Protein 5LNR (pdb70)

Organism: Arabidopsis thaliana (NCBI:txid3702)

CATH classification: 3.20.20.70

Foldseek 3Di:
DLLVVLQVVCLQCFLFEEEEDAALVRLLLLVVLPGQEYEYANDFLLVCVVVPDFFAWDDLVRQLRNVVNDDHFYEYEGEFAPVVSVVVVVVSPGAEYEHAPSGPHDDPPHGAQQVVDSHAYEYEDQAQLRLQVVVVSRHSEYEHNAAGNDLARVSLVNSLCRHLVVLVVLLPDDPVCLVVVCVVSVHDSVLSVVSNVVSHHSHAYEYEYNQAQLLSFLVRVVSPHRGYYDYCNLVPDDDNSLRSSLNSQSSNPSPPVVSNCVSRPPD/DLVVQLVVQLVQFLFEEEEDAAQVVLLLLVVLPGQEYEYANDFLLRCVPVPDAFAWDDLVRQLRNVVNDDHFYEYEGEFAPVVSVVVVVVSPGAEYEHAPSGPHDDPPHGAQQVVDPHAYEYEDQAQLRVQVVVVSRHSEYEHNAAGNDLARVSLVNSLCRHLVVLVVLQPDDPVCLVVVCVVSVHDSVQSVVSNVVSHHPHAYEYEHNQHQLLSFLVRVVSPHRGYYDYPNLVPDDDSSLRSSLNSQCSNPSVDVVSNCVSRPPD/DLLVVQLVVQLVQFLFEEEEDAALVVLVLLVVLPGQEYEYANDFLLVCVPPPDAFAWDDLVRQLRNPVNDDHFYEYEGEFAPVVSVVVVVVSPGAEYEHAPSGPHDDPPHGAQQVVGSHAYEYEDQAQLRVQVVVVSRHSEYEHNAAGNDLARVSLVNRLCRHLVVLVVLQPDDPVCLVVVCVVSVHDSVQSVVSNVVSHHPHAYEYEHNQAQLLSFLVRVVSPHRGYYDYCNLVVDPCSSLRSSLNSQSSNPSPDVVSNCVSRPPD/DLVVQQVVQLQCFLFEEEEDAAQVRLVLLVVLPGQEYEYDNDFLLRCVPVHDFFAWHDLVRQLRNVVNDDHFYEYEGEFAPVVSVVVVVVSPGAEYEHAPSGPHDDPPHGAQQVVDPHAYEYEDQAQLRLQVVVVSRHSEYEHNAAGNDLARVSLVNSLCRHLVVLQCLLPDDPVCLVVVCVVSVHDSVLSVVSNVVSHRSHAYEYEHNQAALLSFLVRVVSPHRGYYDYCNLVVDDDSSLRSSLNSQSSNPSPDVVSNCVSRVPD

B-factor: mean 30.05, std 13.44, range [12.65, 85.48]

Sequence (1066 aa):
SPFSVKVGLAQMMLRRGGVIMDVVNAEQARRIAEEAGACAVMALEERRVVPPAADDIIRRAAQQGGGGVVARMSDPQMIKKEIKQAVTTIPVMAKARIGHFVEAQILEAIGIDYIDESEVLTLADEDHHINKHNFRRIPFVVCGCRNLGEALRRIREGAAMIRTKGEAGTGNIIEAVRHVRSVNGDIRRVLRRNMDDDEVFTFAKKKLAAPYDLVMQTKKQQLGRRLLPVVQFAAGGVATPADAALMMQLGCDGVFVGSGIFKKSSGGDPARRRARRAIVQAVTHYSDPEMLVEVSCGLPPFFSVKVGLAQMLRGGVIMDVVNAEQARRIAEEAGACAVMALEERRVVPPAADDIIRRAAQQGGGGVVARMSDPQMIKEIKQAVTTIPVMAKARIGHFVEAQILEAIGIDYIDESEVLTLADEDHHINKHNFRRIPFVCGCRNLGEALRRIREGAAMIRTKGEAGTGNIIEAVRHVRSVNGDIRRVLRNMDDDEVFTFAKKLAAPYDLVMQTKQQLGRLLPVVQFAAGGVATPADAALMMQLGCDGVFVGSGIFKKSSGGDPARRRARAIVQAVTHYSDPEMLVEVSCGLSPFSVKVGLAQMMLRGGVIMDVVNAEQARRIAEEAGACAVMALEERRVVPPAADDIIRRAAQQGGGGVVARMSDPQMIKEIKQAVTTIPVMAKARIGHFVEAQILEAIGIDYIDESEVVLTLADEDHHINKHNFRIPFVCGCRNLGEALRRIREGAAMIRTKGEAGTGNIIEAVRHVVRSVNGDIRVLLRRNNMMDDDEVFTFAKKLAAPYDLVMQTKKQQLGRLPVVQFAAGGVATPADAALMMMQLGCDGVFVVGSGIFKSGDPARRARAIVQAVTHYSDPEMMLVEVSCGLPFSVKVGLAQMMLRGGVIMDVVNAEQARRIAEEAGACAVMALEERRVVPPAADDIIRRAAQQGGGGVVARMSDPQMIKEIKQAVTIPVMAKARIGHFVEAQILEAIGIDYIDESEVLTLADEDHHINKHNFRRIPFVVCGCRNLGEALRRIREGAAMIRTKGEAGTGNIIEAVRHVRSVNGDIRVLRNNMDDDEVFTFAKKLAAPYDLLVMMQTKKQLGRLPVVVQFAAGGVATPADAALMMQLGCDGVFVGSGIFKKSSGGDPARRRARRAIVQQAVTHYSSDPEMLVEEVSCGL

Nearest PDB structures (foldseek):
  7nhe-assembly1_A-3  TM=9.973E-01  e=5.844E-54  Arabidopsis thaliana
  5k2z-assembly1_D  TM=9.935E-01  e=1.281E-52  Arabidopsis thaliana
  5lnw-assembly1_C  TM=9.983E-01  e=1.839E-51  Arabidopsis thaliana
  5lnt-assembly1_A  TM=9.917E-01  e=8.875E-51  Arabidopsis thaliana
  7lb6-assembly1_N  TM=9.951E-01  e=2.639E-50  Arabidopsis thaliana

GO terms:
  GO:0005829 cytosol (C, IDA)
  GO:0005886 plasma membrane (C, IDA)
  GO:0012505 endomembrane system (C, IDA)
  GO:0010224 response to UV-B (P, IGI)
  GO:0005829 cytosol (C, HDA)
  GO:0005886 plasma membrane (C, HDA)
  GO:0042538 hyperosmotic salinity response (P, IMP)
  GO:0009651 response to salt stress (P, IMP)
  GO:0010335 response to non-ionic osmotic stress (P, IMP)
  GO:0015994 chlorophyll metabolic process (P, IMP)
  GO:0006520 amino acid metabolic process (P, IMP)
  GO:0006979 response to oxidative stress (P, IMP)
  GO:0006982 response to lipid hydroperoxide (P, IMP)
  GO:0042803 protein homodimerization activity (F, IPI)
  GO:0046982 protein heterodimerization activity (F, IPI)
  GO:0005515 protein binding (F, IPI)

Solvent-accessible surface area: 40306 Å² total; per-residue (Å²): 99,109,49,60,107,19,20,39,96,0,68,122,1,107,38,8,2,0,0,24,0,42,63,26,106,30,0,111,35,0,47,144,14,42,5,23,0,0,1,1,10,72,110,64,7,49,85,24,95,91,137,75,31,63,0,131,34,9,77,52,127,26,0,75,91,0,53,136,27,13,132,31,18,0,0,1,20,0,35,12,10,51,100,67,8,0,88,67,0,28,87,27,44,12,43,3,0,1,3,0,50,36,8,30,90,50,49,154,80,38,46,1,18,0,70,109,15,189,12,10,1,0,1,5,2,115,56,0,3,20,0,0,43,22,3,62,6,1,0,0,0,0,10,3,39,12,57,57,72,67,20,24,0,17,40,0,4,79,9,0,26,38,2,19,17,40,8,55,36,0,105,37,27,33,71,27,21,0,22,19,36,7,73,151,29,25,8,9,19,56,16,0,41,85,0,26,123,100,23,86,3,21,2,0,13,0,0,9,18,13,12,25,24,4,1,0,0,0,3,0,18,58,13,47,7,10,0,0,15,8,32,35,51,6,31,91,46,85,74,35,54,110,45,0,115,2,2,20,38,0,2,82,58,83,87,53,43,114,42,0,22,113,10,9,37,21,63,139,60,87,101,13,18,28,77,0,69,150,7,142,40,8,1,0,0,22,0,45,66,29,99,31,0,112,34,0,50,140,6,38,5,25,0,0,0,1,13,85,44,61,9,54,94,46,98,94,90,73,32,20,0,66,23,10,35,2,88,27,0,78,87,1,63,146,34,16,127,32,40,0,0,0,21,0,0,12,5,0,26,0,2,0,35,0,0,24,27,13,43,12,43,8,0,1,3,0,49,40,9,12,67,0,6,97,67,21,46,2,18,1,76,109,16,184,13,5,1,0,1,4,1,115,58,0,2,19,0,0,42,21,4,61,6,1,0,0,0,0,9,2,42,12,57,62,75,80,43,72,32,95,38,0,35,133,9,0,142,38,2,20,24,41,11,153,78,0,180,120,31,75,74,34,68,0,23,21,34,6,78,121,28,25,9,14,20,66,18,0,41,83,0,29,125,96,48,94,2,19,3,4,10,0,0,9,18,13,13,38,54,4,65,22,0,2,76,0,15,115,29,45,7,19,0,0,16,8,34,35,53,8,31,90,47,89,72,35,54,108,45,0,108,3,2,12,33,0,2,80,62,82,89,55,88,133,41,31,98,126,22,48,89,68,70,97,108,51,62,98,15,16,30,77,0,71,150,7,146,39,9,2,1,0,23,0,50,63,23,108,31,0,120,45,0,44,151,6,37,5,25,0,0,1,1,11,84,42,42,12,65,83,45,103,86,153,72,34,62,0,133,35,10,75,40,120,26,0,100,89,1,58,147,26,14,126,32,38,0,0,1,20,0,34,13,10,52,103,67,8,0,88,68,0,29,90,31,45,11,45,8,0,1,3,0,48,40,9,31,91,49,49,153,88,36,46,2,18,0,76,106,15,184,11,5,1,0,1,4,1,113,56,0,2,18,0,0,42,21,4,61,6,1,0,0,0,0,8,2,39,13,56,60,74,66,21,23,0,17,39,0,4,80,9,0,28,37,2,19,18,41,11,68,34,0,143,32,24,33,72,26,23,0,22,13,35,6,77,147,29,25,9,14,20,62,18,0,43,87,0,28,127,98,44,95,3,20,3,5,10,0,0,8,18,12,11,28,28,4,1,0,0,0,2,0,16,58,16,46,7,18,0,0,14,7,33,46,54,8,29,94,41,84,73,32,52,107,46,0,108,4,1,12,34,0,2,79,67,83,88,57,45,113,38,0,19,122,20,9,36,26,58,130,60,80,95,25,23,38,82,0,63,150,6,122,40,9,2,1,0,24,0,46,65,26,102,29,0,123,42,0,53,149,5,36,5,24,0,0,1,1,14,71,135,63,9,54,84,24,104,87,87,72,31,20,0,64,23,10,38,2,86,27,0,73,87,0,61,137,31,16,128,31,36,0,0,1,23,0,0,12,5,0,25,0,2,0,36,0,0,26,27,15,43,11,42,5,0,1,3,0,49,40,8,13,65,0,6,96,71,22,47,1,17,1,71,110,16,189,13,7,1,0,1,4,1,115,57,0,3,18,0,0,44,22,6,66,7,1,0,0,0,0,10,3,39,13,57,60,75,86,43,72,31,93,40,0,35,131,8,0,142,38,2,20,24,43,8,132,86,0,134,139,31,79,72,36,69,0,22,13,33,7,78,149,29,24,8,12,18,57,13,0,44,96,0,22,135,102,25,72,2,18,1,0,12,0,0,7,18,13,13,41,54,4,65,23,0,2,75,0,16,114,25,47,7,10,0,0,16,9,33,37,51,5,29,90,56,81,77,34,50,106,43,0,109,3,2,12,32,0,2,81,64,83,88,53,90,134,39,30,98,122,23,47,90,71,70

Structure (mmCIF, N/CA/C/O backbone):
data_5LNR
#
_entry.id   5LNR
#
_cell.length_a   178.560
_cell.length_b   178.560
_cell.length_c   116.881
_cell.angle_alpha   90.000
_cell.angle_beta   90.000
_cell.angle_gamma   120.000
#
_symmetry.space_group_name_H-M   'H 3'
#
loop_
_entity.id
_entity.type
_entity.pdbx_description
1 polymer "Pyridoxal 5'-phosphate synthase subunit PDX1.3"
2 non-polymer "PYRIDOXAL-5'-PHOSPHATE"
3 non-polymer GLYCEROL
4 water water
#
loop_
_atom_site.group_PDB
_atom_site.id
_atom_site.type_symbol
_atom_site.label_atom_id
_atom_site.label_alt_id
_atom_site.label_comp_id
_atom_site.label_asym_id
_atom_site.label_entity_id
_atom_site.label_seq_id
_atom_site.pdbx_PDB_ins_code
_atom_site.Cartn_x
_atom_site.Cartn_y
_atom_site.Cartn_z
_atom_site.occupancy
_atom_site.B_iso_or_equiv
_atom_site.auth_seq_id
_atom_site.auth_comp_id
_atom_site.auth_asym_id
_atom_site.auth_atom_id
_atom_site.pdbx_PDB_model_num
ATOM 1 N N . SER A 1 21 ? 31.479 -47.548 -27.792 1.00 44.19 22 SER A N 1
ATOM 2 C CA . SER A 1 21 ? 31.833 -46.140 -27.634 1.00 44.25 22 SER A CA 1
ATOM 3 C C . SER A 1 21 ? 31.600 -45.697 -26.196 1.00 40.06 22 SER A C 1
ATOM 4 O O . SER A 1 21 ? 30.747 -46.251 -25.505 1.00 43.05 22 SER A O 1
ATOM 7 N N . PRO A 1 22 ? 32.366 -44.703 -25.740 1.00 38.10 23 PRO A N 1
ATOM 8 C CA . PRO A 1 22 ? 32.104 -44.153 -24.400 1.00 37.70 23 PRO A CA 1
ATOM 9 C C . PRO A 1 22 ? 30.679 -43.657 -24.232 1.00 33.66 23 PRO A C 1
ATOM 10 O O . PRO A 1 22 ? 30.088 -43.842 -23.161 1.00 35.75 23 PRO A O 1
ATOM 14 N N . PHE A 1 23 ? 30.106 -43.036 -25.268 1.00 30.52 24 PHE A N 1
ATOM 15 C CA . PHE A 1 23 ? 28.728 -42.568 -25.170 1.00 27.85 24 PHE A CA 1
ATOM 16 C C . PHE A 1 23 ? 27.762 -43.727 -24.970 1.00 27.19 24 PHE A C 1
ATOM 17 O O . PHE A 1 23 ? 26.843 -43.643 -24.147 1.00 26.28 24 PHE A O 1
ATOM 25 N N . SER A 1 24 ? 27.951 -44.818 -25.715 1.00 26.70 25 SER A N 1
ATOM 26 C CA . SER A 1 24 ? 27.023 -45.939 -25.595 1.00 27.49 25 SER A CA 1
ATOM 27 C C . SER A 1 24 ? 27.069 -46.556 -24.202 1.00 28.43 25 SER A C 1
ATOM 28 O O . SER A 1 24 ? 26.050 -47.060 -23.714 1.00 28.99 25 SER A O 1
ATOM 31 N N . VAL A 1 25 ? 28.230 -46.511 -23.542 1.00 26.50 26 VAL A N 1
ATOM 32 C CA . VAL A 1 25 ? 28.328 -47.024 -22.178 1.00 27.05 26 VAL A CA 1
ATOM 33 C C . VAL A 1 25 ? 27.523 -46.157 -21.215 1.00 27.12 26 VAL A C 1
ATOM 34 O O . VAL A 1 25 ? 26.823 -46.673 -20.331 1.00 28.25 26 VAL A O 1
ATOM 38 N N . LYS A 1 26 ? 27.606 -44.830 -21.368 1.00 24.57 27 LYS A N 1
ATOM 39 C CA . LYS A 1 26 ? 26.798 -43.935 -20.540 1.00 23.36 27 LYS A CA 1
ATOM 40 C C . LYS A 1 26 ? 25.312 -44.147 -20.788 1.00 20.56 27 LYS A C 1
ATOM 41 O O . LYS A 1 26 ? 24.511 -44.161 -19.845 1.00 22.04 27 LYS A O 1
ATOM 47 N N . VAL A 1 27 ? 24.922 -44.271 -22.059 1.00 20.74 28 VAL A N 1
ATOM 48 C CA . VAL A 1 27 ? 23.520 -44.500 -22.396 1.00 22.19 28 VAL A CA 1
ATOM 49 C C . VAL A 1 27 ? 23.041 -45.814 -21.802 1.00 22.45 28 VAL A C 1
ATOM 50 O O . VAL A 1 27 ? 21.908 -45.916 -21.310 1.00 23.66 28 VAL A O 1
ATOM 54 N N . GLY A 1 28 ? 23.899 -46.839 -21.831 1.00 22.56 29 GLY A N 1
ATOM 55 C CA . GLY A 1 28 ? 23.511 -48.128 -21.278 1.00 24.76 29 GLY A CA 1
ATOM 56 C C . GLY A 1 28 ? 23.364 -48.095 -19.771 1.00 25.40 29 GLY A C 1
ATOM 57 O O . GLY A 1 28 ? 22.476 -48.741 -19.211 1.00 30.25 29 GLY A O 1
ATOM 58 N N . LEU A 1 29 ? 24.223 -47.333 -19.093 1.00 28.50 30 LEU A N 1
ATOM 59 C CA . LEU A 1 29 ? 24.153 -47.242 -17.638 1.00 31.00 30 LEU A CA 1
ATOM 60 C C . LEU A 1 29 ? 22.798 -46.714 -17.179 1.00 27.48 30 LEU A C 1
ATOM 61 O O . LEU A 1 29 ? 22.212 -47.241 -16.226 1.00 25.71 30 LEU A O 1
ATOM 66 N N . ALA A 1 30 ? 22.274 -45.687 -17.863 1.00 26.28 31 ALA A N 1
ATOM 67 C CA . ALA A 1 30 ? 21.019 -45.061 -17.459 1.00 25.55 31 ALA A CA 1
ATOM 68 C C . ALA A 1 30 ? 19.821 -45.999 -17.583 1.00 23.31 31 ALA A C 1
ATOM 69 O O . ALA A 1 30 ? 18.772 -45.723 -16.985 1.00 22.64 31 ALA A O 1
ATOM 71 N N . GLN A 1 31 ? 19.951 -47.103 -18.325 1.00 22.39 32 GLN A N 1
ATOM 72 C CA . GLN A 1 31 ? 18.836 -48.040 -18.440 1.00 20.62 32 GLN A CA 1
ATOM 73 C C . GLN A 1 31 ? 18.400 -48.576 -17.081 1.00 22.68 32 GLN A C 1
ATOM 74 O O . GLN A 1 31 ? 17.236 -48.961 -16.919 1.00 23.22 32 GLN A O 1
ATOM 80 N N A MET A 1 32 ? 19.310 -48.620 -16.102 0.38 20.14 33 MET A N 1
ATOM 81 N N B MET A 1 32 ? 19.311 -48.621 -16.100 0.62 22.81 33 MET A N 1
ATOM 82 C CA A MET A 1 32 ? 18.947 -49.126 -14.781 0.38 18.92 33 MET A CA 1
ATOM 83 C CA B MET A 1 32 ? 18.946 -49.129 -14.780 0.62 23.94 33 MET A CA 1
ATOM 84 C C A MET A 1 32 ? 17.865 -48.287 -14.115 0.38 19.40 33 MET A C 1
ATOM 85 C C B MET A 1 32 ? 17.866 -48.286 -14.113 0.62 24.12 33 MET A C 1
ATOM 86 O O A MET A 1 32 ? 17.183 -48.782 -13.209 0.38 18.74 33 MET A O 1
ATOM 87 O O B MET A 1 32 ? 17.187 -48.778 -13.203 0.62 25.47 33 MET A O 1
ATOM 96 N N . LEU A 1 33 ? 17.682 -47.038 -14.548 1.00 20.18 34 LEU A N 1
ATOM 97 C CA . LEU A 1 33 ? 16.695 -46.158 -13.936 1.00 18.69 34 LEU A CA 1
ATOM 98 C C . LEU A 1 33 ? 15.276 -46.393 -14.437 1.00 20.18 34 LEU A C 1
ATOM 99 O O . LEU A 1 33 ? 14.339 -45.833 -13.852 1.00 21.22 34 LEU A O 1
ATOM 104 N N A ARG A 1 34 ? 15.097 -47.185 -15.493 0.55 21.46 35 ARG A N 1
ATOM 105 N N B ARG A 1 34 ? 15.093 -47.201 -15.482 0.45 19.57 35 ARG A N 1
ATOM 106 C CA A ARG A 1 34 ? 13.759 -47.416 -16.024 0.55 22.23 35 ARG A CA 1
ATOM 107 C CA B ARG A 1 34 ? 13.760 -47.433 -16.027 0.45 17.95 35 ARG A CA 1
ATOM 108 C C A ARG A 1 34 ? 12.849 -47.981 -14.940 0.55 22.03 35 ARG A C 1
ATOM 109 C C B ARG A 1 34 ? 12.833 -48.020 -14.968 0.45 19.50 35 ARG A C 1
ATOM 110 O O A ARG A 1 34 ? 13.257 -48.827 -14.138 0.55 24.05 35 ARG A O 1
ATOM 111 O O B ARG A 1 34 ? 13.209 -48.927 -14.219 0.45 20.89 35 ARG A O 1
ATOM 126 N N . GLY A 1 35 ? 11.613 -47.490 -14.907 1.00 19.69 36 GLY A N 1
ATOM 127 C CA . GLY A 1 35 ? 10.669 -47.881 -13.882 1.00 18.16 36 GLY A CA 1
ATOM 128 C C . GLY A 1 35 ? 10.822 -47.159 -12.564 1.00 19.54 36 GLY A C 1
ATOM 129 O O . GLY A 1 35 ? 10.182 -47.554 -11.579 1.00 22.64 36 GLY A O 1
ATOM 130 N N . GLY A 1 36 ? 11.641 -46.106 -12.507 1.00 21.28 37 GLY A N 1
ATOM 131 C CA . GLY A 1 36 ? 12.022 -45.492 -11.255 1.00 20.85 37 GLY A CA 1
ATOM 132 C C . GLY A 1 36 ? 11.509 -44.069 -11.086 1.00 19.49 37 GLY A C 1
ATOM 133 O O . GLY A 1 36 ? 11.064 -43.409 -12.029 1.00 20.07 37 GLY A O 1
ATOM 134 N N . VAL A 1 37 ? 11.585 -43.608 -9.837 1.00 18.21 38 VAL A N 1
ATOM 135 C CA . VAL A 1 37 ? 11.273 -42.237 -9.444 1.00 20.56 38 VAL A CA 1
ATOM 136 C C . VAL A 1 37 ? 12.546 -41.609 -8.892 1.00 20.28 38 VAL A C 1
ATOM 137 O O . VAL A 1 37 ? 13.221 -42.207 -8.045 1.00 20.83 38 VAL A O 1
ATOM 141 N N . ILE A 1 38 ? 12.866 -40.404 -9.360 1.00 19.61 39 ILE A N 1
ATOM 142 C CA . ILE A 1 38 ? 14.006 -39.635 -8.876 1.00 17.44 39 ILE A CA 1
ATOM 143 C C . ILE A 1 38 ? 13.464 -38.471 -8.061 1.00 19.69 39 ILE A C 1
ATOM 144 O O . ILE A 1 38 ? 12.586 -37.740 -8.533 1.00 23.24 39 ILE A O 1
ATOM 149 N N . MET A 1 39 ? 13.981 -38.296 -6.843 1.00 20.07 40 MET A N 1
ATOM 150 C CA . MET A 1 39 ? 13.426 -37.342 -5.888 1.00 18.41 40 MET A CA 1
ATOM 151 C C . MET A 1 39 ? 14.441 -36.259 -5.544 1.00 19.60 40 MET A C 1
ATOM 152 O O . MET A 1 39 ? 15.595 -36.565 -5.226 1.00 22.47 40 MET A O 1
ATOM 157 N N . ASP A 1 40 ? 13.994 -35.000 -5.585 1.00 21.00 41 ASP A N 1
ATOM 158 C CA . ASP A 1 40 ? 14.787 -33.890 -5.069 1.00 20.23 41 ASP A CA 1
ATOM 159 C C . ASP A 1 40 ? 14.927 -34.017 -3.555 1.00 22.86 41 ASP A C 1
ATOM 160 O O . ASP A 1 40 ? 13.937 -34.237 -2.845 1.00 25.02 41 ASP A O 1
ATOM 165 N N . VAL A 1 41 ? 16.150 -33.852 -3.051 1.00 22.98 42 VAL A N 1
ATOM 166 C CA . VAL A 1 41 ? 16.413 -33.897 -1.614 1.00 23.08 42 VAL A CA 1
ATOM 167 C C . VAL A 1 41 ? 17.358 -32.760 -1.251 1.00 23.98 42 VAL A C 1
ATOM 168 O O . VAL A 1 41 ? 18.301 -32.464 -1.991 1.00 25.56 42 VAL A O 1
ATOM 172 N N . VAL A 1 42 ? 17.114 -32.128 -0.103 1.00 24.96 43 VAL A N 1
ATOM 173 C CA . VAL A 1 42 ? 17.912 -30.985 0.329 1.00 25.89 43 VAL A CA 1
ATOM 174 C C . VAL A 1 42 ? 18.866 -31.316 1.466 1.00 27.14 43 VAL A C 1
ATOM 175 O O . VAL A 1 42 ? 19.647 -30.442 1.872 1.00 27.31 43 VAL A O 1
ATOM 179 N N . ASN A 1 43 ? 18.834 -32.535 1.996 1.00 28.78 44 ASN A N 1
ATOM 180 C CA . ASN A 1 43 ? 19.760 -32.929 3.052 1.00 29.76 44 ASN A CA 1
ATOM 181 C C . ASN A 1 43 ? 19.812 -34.451 3.121 1.00 31.02 44 ASN A C 1
ATOM 182 O O . ASN A 1 43 ? 19.108 -35.152 2.386 1.00 32.61 44 ASN A O 1
ATOM 187 N N . ALA A 1 44 ? 20.649 -34.955 4.033 1.00 31.70 45 ALA A N 1
ATOM 188 C CA . ALA A 1 44 ? 20.870 -36.394 4.139 1.00 33.06 45 ALA A CA 1
ATOM 189 C C . ALA A 1 44 ? 19.633 -37.113 4.663 1.00 35.38 45 ALA A C 1
ATOM 190 O O . ALA A 1 44 ? 19.354 -38.248 4.259 1.00 36.02 45 ALA A O 1
ATOM 192 N N . GLU A 1 45 ? 18.886 -36.475 5.568 1.00 35.18 46 GLU A N 1
ATOM 193 C CA . GLU A 1 45 ? 17.672 -37.093 6.095 1.00 36.53 46 GLU A CA 1
ATOM 194 C C . GLU A 1 45 ? 16.657 -37.341 4.985 1.00 33.81 46 GLU A C 1
ATOM 195 O O . GLU A 1 45 ? 16.079 -38.432 4.888 1.00 33.40 46 GLU A O 1
ATOM 201 N N . GLN A 1 46 ? 16.428 -36.337 4.130 1.00 29.65 47 GLN A N 1
ATOM 202 C CA . GLN A 1 46 ? 15.505 -36.525 3.013 1.00 28.55 47 GLN A CA 1
ATOM 203 C C . GLN A 1 46 ? 16.021 -37.578 2.043 1.00 30.33 47 GLN A C 1
ATOM 204 O O . GLN A 1 46 ? 15.235 -38.348 1.477 1.00 29.26 47 GLN A O 1
ATOM 210 N N . ALA A 1 47 ? 17.339 -37.623 1.832 1.00 28.85 48 ALA A N 1
ATOM 211 C CA . ALA A 1 47 ? 17.905 -38.633 0.944 1.00 26.66 48 ALA A CA 1
ATOM 212 C C . ALA A 1 47 ? 17.644 -40.041 1.472 1.00 26.34 48 ALA A C 1
ATOM 213 O O . ALA A 1 47 ? 17.318 -40.949 0.699 1.00 28.71 48 ALA A O 1
ATOM 215 N N A ARG A 1 48 ? 17.784 -40.241 2.787 0.52 28.35 49 ARG A N 1
ATOM 216 N N B ARG A 1 48 ? 17.770 -40.240 2.787 0.48 28.86 49 ARG A N 1
ATOM 217 C CA A ARG A 1 48 ? 17.507 -41.552 3.368 0.52 28.41 49 ARG A CA 1
ATOM 218 C CA B ARG A 1 48 ? 17.509 -41.561 3.355 0.48 29.83 49 ARG A CA 1
ATOM 219 C C A ARG A 1 48 ? 16.038 -41.929 3.214 0.52 30.39 49 ARG A C 1
ATOM 220 C C B ARG A 1 48 ? 16.035 -41.937 3.238 0.48 30.95 49 ARG A C 1
ATOM 221 O O A ARG A 1 48 ? 15.715 -43.084 2.915 0.52 29.89 49 ARG A O 1
ATOM 222 O O B ARG A 1 48 ? 15.706 -43.102 2.986 0.48 30.21 49 ARG A O 1
ATOM 237 N N . ILE A 1 49 ? 15.135 -40.967 3.417 1.00 29.54 50 ILE A N 1
ATOM 238 C CA . ILE A 1 49 ? 13.709 -41.238 3.252 1.00 27.58 50 ILE A CA 1
ATOM 239 C C . ILE A 1 49 ? 13.410 -41.644 1.815 1.00 26.70 50 ILE A C 1
ATOM 240 O O . ILE A 1 49 ? 12.642 -42.585 1.563 1.00 27.59 50 ILE A O 1
ATOM 245 N N . ALA A 1 50 ? 14.027 -40.951 0.854 1.00 27.69 51 ALA A N 1
ATOM 246 C CA . ALA A 1 50 ? 13.825 -41.269 -0.557 1.00 23.90 51 ALA A CA 1
ATOM 247 C C . ALA A 1 50 ? 14.283 -42.689 -0.865 1.00 25.86 51 ALA A C 1
ATOM 248 O O . ALA A 1 50 ? 13.561 -43.459 -1.508 1.00 27.15 51 ALA A O 1
ATOM 250 N N . GLU A 1 51 ? 15.481 -43.056 -0.402 1.00 27.19 52 GLU A N 1
ATOM 251 C CA . GLU A 1 51 ? 15.982 -44.405 -0.649 1.00 26.12 52 GLU A CA 1
ATOM 252 C C . GLU A 1 51 ? 15.098 -45.453 0.016 1.00 27.57 52 GLU A C 1
ATOM 253 O O . GLU A 1 51 ? 14.769 -46.477 -0.597 1.00 28.31 52 GLU A O 1
ATOM 259 N N . GLU A 1 52 ? 14.699 -45.213 1.268 1.00 27.53 53 GLU A N 1
ATOM 260 C CA . GLU A 1 52 ? 13.871 -46.180 1.983 1.00 30.25 53 GLU A CA 1
ATOM 261 C C . GLU A 1 52 ? 12.502 -46.333 1.334 1.00 28.93 53 GLU A C 1
ATOM 262 O O . GLU A 1 52 ? 11.885 -47.404 1.428 1.00 28.82 53 GLU A O 1
ATOM 268 N N . ALA A 1 53 ? 12.011 -45.280 0.675 1.00 26.37 54 ALA A N 1
ATOM 269 C CA . ALA A 1 53 ? 10.736 -45.328 -0.026 1.00 28.50 54 ALA A CA 1
ATOM 270 C C . ALA A 1 53 ? 10.826 -46.019 -1.379 1.00 27.99 54 ALA A C 1
ATOM 271 O O . ALA A 1 53 ? 9.786 -46.247 -2.007 1.00 27.54 54 ALA A O 1
ATOM 273 N N . GLY A 1 54 ? 12.029 -46.341 -1.847 1.00 25.28 55 GLY A N 1
ATOM 274 C CA . GLY A 1 54 ? 12.202 -47.026 -3.109 1.00 23.89 55 GLY A CA 1
ATOM 275 C C . GLY A 1 54 ? 12.577 -46.159 -4.295 1.00 24.20 55 GLY A C 1
ATOM 276 O O . GLY A 1 54 ? 12.474 -46.632 -5.433 1.00 23.39 55 GLY A O 1
ATOM 277 N N . ALA A 1 55 ? 12.999 -44.913 -4.072 1.00 21.94 56 ALA A N 1
ATOM 278 C CA . ALA A 1 55 ? 13.478 -44.088 -5.17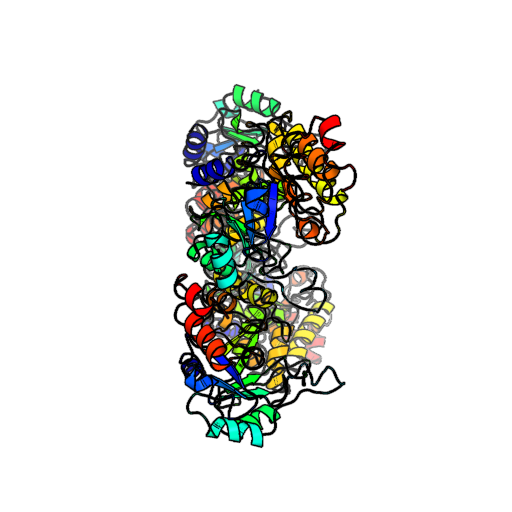4 1.00 22.63 56 ALA A CA 1
ATOM 279 C C . ALA A 1 55 ? 14.639 -44.778 -5.882 1.00 22.34 56 ALA A C 1
ATOM 280 O O . ALA A 1 55 ? 15.419 -45.513 -5.271 1.00 23.65 56 ALA A O 1
ATOM 282 N N . CYS A 1 56 ? 14.747 -44.544 -7.192 1.00 21.10 57 CYS A N 1
ATOM 283 C CA . CYS A 1 56 ? 15.857 -45.105 -7.956 1.00 19.57 57 CYS A CA 1
ATOM 284 C C . CYS A 1 56 ? 17.100 -44.228 -7.926 1.00 21.01 57 CYS A C 1
ATOM 285 O O . CYS A 1 56 ? 18.193 -44.717 -8.238 1.00 23.88 57 CYS A O 1
ATOM 288 N N . ALA A 1 57 ? 16.958 -42.963 -7.541 1.00 20.04 58 ALA A N 1
ATOM 289 C CA . ALA A 1 57 ? 18.066 -42.020 -7.440 1.00 18.14 58 ALA A CA 1
ATOM 290 C C . ALA A 1 57 ? 17.542 -40.790 -6.714 1.00 21.01 58 ALA A C 1
ATOM 291 O O . ALA A 1 57 ? 16.330 -40.603 -6.572 1.00 22.34 58 ALA A O 1
ATOM 293 N N . VAL A 1 58 ? 18.468 -39.944 -6.258 1.00 20.82 59 VAL A N 1
ATOM 294 C CA . VAL A 1 58 ? 18.101 -38.671 -5.650 1.00 18.58 59 VAL A CA 1
ATOM 295 C C . VAL A 1 58 ? 18.799 -37.541 -6.393 1.00 22.00 59 VAL A C 1
ATOM 296 O O . VAL A 1 58 ? 19.847 -37.730 -7.023 1.00 20.57 59 VAL A O 1
ATOM 300 N N . MET A 1 59 ? 18.197 -36.357 -6.311 1.00 19.80 60 MET A N 1
ATOM 301 C CA . MET A 1 59 ? 18.713 -35.134 -6.915 1.00 18.03 60 MET A CA 1
ATOM 302 C C . MET A 1 59 ? 19.056 -34.192 -5.767 1.00 19.64 60 MET A C 1
ATOM 303 O O . MET A 1 59 ? 18.158 -33.682 -5.087 1.00 23.87 60 MET A O 1
ATOM 308 N N . ALA A 1 60 ? 20.352 -33.978 -5.540 1.00 23.42 61 ALA A N 1
ATOM 309 C CA . ALA A 1 60 ? 20.805 -33.130 -4.446 1.00 21.13 61 ALA A CA 1
ATOM 310 C C . ALA A 1 60 ? 20.701 -31.669 -4.864 1.00 23.33 61 ALA A C 1
ATOM 311 O O . ALA A 1 60 ? 21.210 -31.285 -5.921 1.00 25.74 61 ALA A O 1
ATOM 313 N N . LEU A 1 61 ? 20.035 -30.858 -4.042 1.00 23.73 62 LEU A N 1
ATOM 314 C CA . LEU A 1 61 ? 19.965 -29.425 -4.313 1.00 27.46 62 LEU A CA 1
ATOM 315 C C . LEU A 1 61 ? 19.713 -28.668 -3.014 1.00 28.80 62 LEU A C 1
ATOM 316 O O . LEU A 1 61 ? 18.958 -29.124 -2.153 1.00 33.11 62 LEU A O 1
ATOM 321 N N A GLU A 1 62 ? 20.432 -27.559 -2.838 0.50 28.43 63 GLU A N 1
ATOM 322 N N B GLU A 1 62 ? 20.265 -27.456 -2.944 0.50 29.37 63 GLU A N 1
ATOM 323 C CA A GLU A 1 62 ? 20.557 -26.974 -1.505 0.50 31.29 63 GLU A CA 1
ATOM 324 C CA B GLU A 1 62 ? 19.965 -26.551 -1.839 0.50 35.15 63 GLU A CA 1
ATOM 325 C C A GLU A 1 62 ? 19.355 -26.115 -1.137 0.50 34.67 63 GLU A C 1
ATOM 326 C C B GLU A 1 62 ? 18.608 -25.876 -2.021 0.50 39.69 63 GLU A C 1
ATOM 327 O O A GLU A 1 62 ? 18.870 -26.176 -0.002 0.50 38.51 63 GLU A O 1
ATOM 328 O O B GLU A 1 62 ? 17.730 -25.982 -1.158 0.50 47.92 63 GLU A O 1
ATOM 339 N N A ARG A 1 63 ? 18.880 -25.300 -2.070 0.50 34.99 64 ARG A N 1
ATOM 340 N N B ARG A 1 63 ? 18.423 -25.165 -3.132 0.50 38.75 64 ARG A N 1
ATOM 341 C CA A ARG A 1 63 ? 17.690 -24.493 -1.883 0.50 43.35 64 ARG A CA 1
ATOM 342 C CA B ARG A 1 63 ? 17.217 -24.379 -3.365 0.50 42.70 64 ARG A CA 1
ATOM 343 C C A ARG A 1 63 ? 16.811 -24.650 -3.113 0.50 47.60 64 ARG A C 1
ATOM 344 C C B ARG A 1 63 ? 16.301 -25.073 -4.365 0.50 41.59 64 ARG A C 1
ATOM 345 O O A ARG A 1 63 ? 17.271 -25.069 -4.178 0.50 50.12 64 ARG A O 1
ATOM 346 O O B ARG A 1 63 ? 16.754 -25.565 -5.401 0.50 39.96 64 ARG A O 1
ATOM 361 N N A VAL A 1 64 ? 15.535 -24.316 -2.955 0.50 48.04 65 VAL A N 1
ATOM 362 N N B VAL A 1 64 ? 15.007 -25.083 -4.058 0.50 39.54 65 VAL A N 1
ATOM 363 C CA A VAL A 1 64 ? 14.607 -24.314 -4.082 0.50 46.97 65 VAL A CA 1
ATOM 364 C CA B VAL A 1 64 ? 14.020 -25.820 -4.846 0.50 39.98 65 VAL A CA 1
ATOM 365 C C A VAL A 1 64 ? 14.979 -23.151 -4.996 0.50 41.89 65 VAL A C 1
ATOM 366 C C B VAL A 1 64 ? 13.318 -24.873 -5.816 0.50 39.80 65 VAL A C 1
ATOM 367 O O A VAL A 1 64 ? 14.959 -21.992 -4.558 0.50 43.33 65 VAL A O 1
ATOM 368 O O B VAL A 1 64 ? 13.265 -23.660 -5.562 0.50 39.41 65 VAL A O 1
ATOM 375 N N A PRO A 1 65 ? 15.343 -23.408 -6.255 0.50 37.94 66 PRO A N 1
ATOM 376 N N B PRO A 1 65 ? 12.778 -25.373 -6.938 0.50 38.20 66 PRO A N 1
ATOM 377 C CA A PRO A 1 65 ? 15.751 -22.305 -7.140 0.50 39.01 66 PRO A CA 1
ATOM 378 C CA B PRO A 1 65 ? 12.169 -24.462 -7.928 0.50 35.88 66 PRO A CA 1
ATOM 379 C C A PRO A 1 65 ? 14.665 -21.272 -7.387 0.50 44.89 66 PRO A C 1
ATOM 380 C C B PRO A 1 65 ? 11.040 -23.610 -7.377 0.50 38.02 66 PRO A C 1
ATOM 381 O O A PRO A 1 65 ? 14.991 -20.126 -7.719 0.50 47.12 66 PRO A O 1
ATOM 382 O O B PRO A 1 65 ? 10.891 -22.454 -7.791 0.50 35.77 66 PRO A O 1
ATOM 389 N N A ALA A 1 66 ? 13.389 -21.635 -7.238 0.50 46.98 67 ALA A N 1
ATOM 390 N N B ALA A 1 66 ? 10.225 -24.154 -6.468 0.50 38.65 67 ALA A N 1
ATOM 391 C CA A ALA A 1 66 ? 12.325 -20.648 -7.391 0.50 53.15 67 ALA A CA 1
ATOM 392 C CA B ALA A 1 66 ? 9.151 -23.362 -5.878 0.50 40.59 67 ALA A CA 1
ATOM 393 C C A ALA A 1 66 ? 12.339 -19.641 -6.247 0.50 58.87 67 ALA A C 1
ATOM 394 C C B ALA A 1 66 ? 9.693 -22.139 -5.150 0.50 44.59 67 ALA A C 1
ATOM 395 O O A ALA A 1 66 ? 12.159 -18.438 -6.470 0.50 61.01 67 ALA A O 1
ATOM 396 O O B ALA A 1 66 ? 9.051 -21.083 -5.148 0.50 44.72 67 ALA A O 1
ATOM 399 N N A ASP A 1 67 ? 12.551 -20.113 -5.016 0.50 59.81 68 ASP A N 1
ATOM 400 N N B ASP A 1 67 ? 10.873 -22.256 -4.536 0.50 48.70 68 ASP A N 1
ATOM 401 C CA A ASP A 1 67 ? 12.633 -19.200 -3.880 0.50 61.11 68 ASP A CA 1
ATOM 402 C CA B ASP A 1 67 ? 11.496 -21.118 -3.871 0.50 53.99 68 ASP A CA 1
ATOM 403 C C A ASP A 1 67 ? 13.881 -18.330 -3.948 0.50 59.64 68 ASP A C 1
ATOM 404 C C B ASP A 1 67 ? 12.283 -20.233 -4.828 0.50 54.07 68 ASP A C 1
ATOM 405 O O A ASP A 1 67 ? 13.863 -17.186 -3.479 0.50 58.44 68 ASP A O 1
ATOM 406 O O B ASP A 1 67 ? 12.472 -19.047 -4.538 0.50 55.11 68 ASP A O 1
ATOM 415 N N A ILE A 1 68 ? 14.969 -18.848 -4.520 0.50 58.69 69 ILE A N 1
ATOM 416 N N B ILE A 1 68 ? 12.748 -20.777 -5.955 0.50 54.08 69 ILE A N 1
ATOM 417 C CA A ILE A 1 68 ? 16.145 -18.016 -4.758 0.50 56.19 69 ILE A CA 1
ATOM 418 C CA B ILE A 1 68 ? 13.470 -19.965 -6.931 0.50 52.90 69 ILE A CA 1
ATOM 419 C C A ILE A 1 68 ? 15.821 -16.922 -5.768 0.50 57.41 69 ILE A C 1
ATOM 420 C C B ILE A 1 68 ? 12.530 -18.970 -7.601 0.50 51.19 69 ILE A C 1
ATOM 421 O O A ILE A 1 68 ? 16.163 -15.750 -5.571 0.50 59.05 69 ILE A O 1
ATOM 422 O O B ILE A 1 68 ? 12.868 -17.791 -7.769 0.50 51.01 69 ILE A O 1
ATOM 431 N N A ARG A 1 69 ? 15.149 -17.290 -6.863 0.50 57.82 70 ARG A N 1
ATOM 432 N N B ARG A 1 69 ? 11.336 -19.425 -7.992 0.50 50.07 70 ARG A N 1
ATOM 433 C CA A ARG A 1 69 ? 14.763 -16.298 -7.862 0.50 60.50 70 ARG A CA 1
ATOM 434 C CA B ARG A 1 69 ? 10.366 -18.525 -8.608 0.50 51.12 70 ARG A CA 1
ATOM 435 C C A ARG A 1 69 ? 13.720 -15.335 -7.313 0.50 65.13 70 ARG A C 1
ATOM 436 C C B ARG A 1 69 ? 9.913 -17.450 -7.629 0.50 51.60 70 ARG A C 1
ATOM 437 O O A ARG A 1 69 ? 13.773 -14.131 -7.592 0.50 67.65 70 ARG A O 1
ATOM 438 O O B ARG A 1 69 ? 9.728 -16.288 -8.010 0.50 51.37 70 ARG A O 1
ATOM 453 N N A ALA A 1 70 ? 12.760 -15.844 -6.535 0.50 65.67 71 ALA A N 1
ATOM 454 N N B ALA A 1 70 ? 9.738 -17.818 -6.359 0.50 52.83 71 ALA A N 1
ATOM 455 C CA A ALA A 1 70 ? 11.770 -14.968 -5.916 0.50 66.77 71 ALA A CA 1
ATOM 456 C CA B ALA A 1 70 ? 9.220 -16.882 -5.367 0.50 55.67 71 ALA A CA 1
ATOM 457 C C A ALA A 1 70 ? 12.424 -13.968 -4.971 0.50 67.96 71 ALA A C 1
ATOM 458 C C B ALA A 1 70 ? 10.279 -15.867 -4.946 0.50 60.68 71 ALA A C 1
ATOM 459 O O A ALA A 1 70 ? 11.899 -12.866 -4.773 0.50 68.26 71 ALA A O 1
ATOM 460 O O B ALA A 1 70 ? 10.090 -14.656 -5.099 0.50 64.34 71 ALA A O 1
ATOM 463 N N A GLN A 1 71 ? 13.562 -14.331 -4.382 0.50 66.81 72 GLN A N 1
ATOM 464 N N B GLN A 1 71 ? 11.403 -16.349 -4.411 0.50 61.36 72 GLN A N 1
ATOM 465 C CA A GLN A 1 71 ? 14.364 -13.412 -3.584 0.50 63.76 72 GLN A CA 1
ATOM 466 C CA B GLN A 1 71 ? 12.411 -15.444 -3.864 0.50 62.36 72 GLN A CA 1
ATOM 467 C C A GLN A 1 71 ? 15.265 -12.525 -4.434 0.50 62.15 72 GLN A C 1
ATOM 468 C C B GLN A 1 71 ? 13.175 -14.720 -4.967 0.50 62.30 72 GLN A C 1
ATOM 469 O O A GLN A 1 71 ? 16.174 -11.889 -3.888 0.50 61.98 72 GLN A O 1
ATOM 470 O O B GLN A 1 71 ? 13.525 -13.543 -4.817 0.50 63.95 72 GLN A O 1
ATOM 481 N N A GLY A 1 72 ? 15.040 -12.471 -5.746 0.50 58.78 73 GLY A N 1
ATOM 482 N N B GLY A 1 72 ? 13.447 -15.402 -6.074 0.50 58.39 73 GLY A N 1
ATOM 483 C CA A GLY A 1 72 ? 15.872 -11.681 -6.633 0.50 55.44 73 GLY A CA 1
ATOM 484 C CA B GLY A 1 72 ? 14.270 -14.819 -7.111 0.50 54.46 73 GLY A CA 1
ATOM 485 C C A GLY A 1 72 ? 17.317 -12.136 -6.647 0.50 53.60 73 GLY A C 1
ATOM 486 C C B GLY A 1 72 ? 15.749 -14.974 -6.800 0.50 49.43 73 GLY A C 1
ATOM 487 O O A GLY A 1 72 ? 18.234 -11.316 -6.545 0.50 54.92 73 GLY A O 1
ATOM 488 O O B GLY A 1 72 ? 16.163 -15.791 -5.971 0.50 51.73 73 GLY A O 1
ATOM 489 N N A GLY A 1 73 ? 17.534 -13.447 -6.775 0.50 47.41 74 GLY A N 1
ATOM 490 N N B GLY A 1 73 ? 16.555 -14.165 -7.481 0.50 40.88 74 GLY A N 1
ATOM 491 C CA A GLY A 1 73 ? 18.862 -14.017 -6.706 0.50 42.67 74 GLY A CA 1
ATOM 492 C CA B GLY A 1 73 ? 17.992 -14.217 -7.321 0.50 37.97 74 GLY A CA 1
ATOM 493 C C A GLY A 1 73 ? 19.185 -14.855 -7.931 0.50 38.26 74 GLY A C 1
ATOM 494 C C B GLY A 1 73 ? 18.630 -15.323 -8.143 0.50 35.01 74 GLY A C 1
ATOM 495 O O A GLY A 1 73 ? 18.374 -14.997 -8.847 0.50 40.90 74 GLY A O 1
ATOM 496 O O B GLY A 1 73 ? 17.968 -16.176 -8.736 0.50 37.54 74 GLY A O 1
ATOM 497 N N A VAL A 1 74 ? 20.398 -15.402 -7.920 0.50 33.96 75 VAL A N 1
ATOM 498 N N B VAL A 1 74 ? 19.957 -15.301 -8.169 0.50 32.45 75 VAL A N 1
ATOM 499 C CA A VAL A 1 74 ? 20.896 -16.272 -8.979 0.50 26.95 75 VAL A CA 1
ATOM 500 C CA B VAL A 1 74 ? 20.727 -16.247 -8.970 0.50 27.63 75 VAL A CA 1
ATOM 501 C C A VAL A 1 74 ? 21.047 -17.673 -8.403 0.50 24.96 75 VAL A C 1
ATOM 502 C C B VAL A 1 74 ? 20.725 -17.609 -8.285 0.50 23.79 75 VAL A C 1
ATOM 503 O O A VAL A 1 74 ? 21.713 -17.859 -7.377 0.50 27.27 75 VAL A O 1
ATOM 504 O O B VAL A 1 74 ? 20.988 -17.714 -7.081 0.50 26.27 75 VAL A O 1
ATOM 511 N N . ALA A 1 75 ? 20.425 -18.655 -9.054 1.00 22.64 76 ALA A N 1
ATOM 512 C CA . ALA A 1 75 ? 20.428 -20.036 -8.576 1.00 22.95 76 ALA A CA 1
ATOM 513 C C . ALA A 1 75 ? 21.541 -20.795 -9.290 1.00 21.32 76 ALA A C 1
ATOM 514 O O . ALA A 1 75 ? 21.541 -20.881 -10.523 1.00 22.31 76 ALA A O 1
ATOM 516 N N . ARG A 1 76 ? 22.486 -21.336 -8.521 1.00 21.82 77 ARG A N 1
ATOM 517 C CA . ARG A 1 76 ? 23.717 -21.914 -9.057 1.00 20.11 77 ARG A CA 1
ATOM 518 C C . ARG A 1 76 ? 23.862 -23.371 -8.612 1.00 21.88 77 ARG A C 1
ATOM 519 O O . ARG A 1 76 ? 22.996 -23.938 -7.936 1.00 23.80 77 ARG A O 1
ATOM 527 N N . MET A 1 77 ? 24.979 -23.974 -9.023 1.00 21.92 78 MET A N 1
ATOM 528 C CA . MET A 1 77 ? 25.428 -25.241 -8.456 1.00 20.14 78 MET A CA 1
ATOM 529 C C . MET A 1 77 ? 25.399 -25.166 -6.935 1.00 23.10 78 MET A C 1
ATOM 530 O O . MET A 1 77 ? 25.734 -24.136 -6.342 1.00 25.21 78 MET A O 1
ATOM 535 N N . SER A 1 78 ? 24.971 -26.257 -6.301 1.00 21.78 79 SER A N 1
ATOM 536 C CA . SER A 1 78 ? 24.954 -26.309 -4.849 1.00 20.17 79 SER A CA 1
ATOM 537 C C . SER A 1 78 ? 26.374 -26.472 -4.302 1.00 23.56 79 SER A C 1
ATOM 538 O O . SER A 1 78 ? 27.304 -26.872 -5.013 1.00 24.45 79 SER A O 1
ATOM 541 N N . ASP A 1 79 ? 26.530 -26.140 -3.020 1.00 26.33 80 ASP A N 1
ATOM 542 C CA . ASP A 1 79 ? 27.814 -26.284 -2.337 1.00 28.36 80 ASP A CA 1
ATOM 543 C C . ASP A 1 79 ? 28.260 -27.743 -2.381 1.00 29.09 80 ASP A C 1
ATOM 544 O O . ASP A 1 79 ? 27.494 -28.632 -1.981 1.00 26.65 80 ASP A O 1
ATOM 549 N N . PRO A 1 80 ? 29.474 -28.033 -2.857 1.00 27.88 81 PRO A N 1
ATOM 550 C CA . PRO A 1 80 ? 29.950 -29.429 -2.867 1.00 28.92 81 PRO A CA 1
ATOM 551 C C . PRO A 1 80 ? 29.825 -30.131 -1.526 1.00 29.73 81 PRO A C 1
ATOM 552 O O . PRO A 1 80 ? 29.644 -31.356 -1.487 1.00 33.36 81 PRO A O 1
ATOM 556 N N . GLN A 1 81 ? 29.914 -29.391 -0.420 1.00 28.54 82 GLN A N 1
ATOM 557 C CA . GLN A 1 81 ? 29.821 -30.014 0.895 1.00 30.06 82 GLN A CA 1
ATOM 558 C C . GLN A 1 81 ? 28.465 -30.673 1.098 1.00 31.41 82 GLN A C 1
ATOM 559 O O . GLN A 1 81 ? 28.382 -31.817 1.561 1.00 33.57 82 GLN A O 1
ATOM 565 N N . MET A 1 82 ? 27.382 -29.968 0.755 1.00 27.92 83 MET A N 1
ATOM 566 C CA . MET A 1 82 ? 26.064 -30.561 0.959 1.00 27.66 83 MET A CA 1
ATOM 567 C C . MET A 1 82 ? 25.824 -31.719 0.003 1.00 27.81 83 MET A C 1
ATOM 568 O O . MET A 1 82 ? 25.140 -32.687 0.363 1.00 28.91 83 MET A O 1
ATOM 573 N N . ILE A 1 83 ? 26.398 -31.647 -1.201 1.00 24.86 84 ILE A N 1
ATOM 574 C CA . ILE A 1 83 ? 26.249 -32.728 -2.170 1.00 23.96 84 ILE A CA 1
ATOM 575 C C . ILE A 1 83 ? 26.962 -33.980 -1.680 1.00 25.05 84 ILE A C 1
ATOM 576 O O . ILE A 1 83 ? 26.435 -35.095 -1.794 1.00 27.70 84 ILE A O 1
ATOM 581 N N A LYS A 1 84 ? 28.164 -33.819 -1.123 0.47 29.34 85 LYS A N 1
ATOM 582 N N B LYS A 1 84 ? 28.175 -33.819 -1.143 0.53 29.15 85 LYS A N 1
ATOM 583 C CA A LYS A 1 84 ? 28.913 -34.970 -0.627 0.47 31.16 85 LYS A CA 1
ATOM 584 C CA B LYS A 1 84 ? 28.919 -34.962 -0.619 0.53 30.23 85 LYS A CA 1
ATOM 585 C C A LYS A 1 84 ? 28.202 -35.627 0.548 0.47 32.18 85 LYS A C 1
ATOM 586 C C B LYS A 1 84 ? 28.174 -35.626 0.528 0.53 31.84 85 LYS A C 1
ATOM 587 O O A LYS A 1 84 ? 28.222 -36.856 0.684 0.47 33.76 85 LYS A O 1
ATOM 588 O O B LYS A 1 84 ? 28.142 -36.858 0.626 0.53 34.31 85 LYS A O 1
ATOM 599 N N . GLU A 1 85 ? 27.574 -34.824 1.412 1.00 31.53 86 GLU A N 1
ATOM 600 C CA . GLU A 1 85 ? 26.832 -35.386 2.538 1.00 31.03 86 GLU A CA 1
ATOM 601 C C . GLU A 1 85 ? 25.676 -36.255 2.063 1.00 31.22 86 GLU A C 1
ATOM 602 O O . GLU A 1 85 ? 25.370 -37.283 2.678 1.00 33.84 86 GLU A O 1
ATOM 608 N N . ILE A 1 86 ? 25.024 -35.864 0.964 1.00 27.07 87 ILE A N 1
ATOM 609 C CA . ILE A 1 86 ? 23.943 -36.682 0.422 1.00 25.87 87 ILE A CA 1
ATOM 610 C C . ILE A 1 86 ? 24.499 -37.948 -0.219 1.00 27.83 87 ILE A C 1
ATOM 611 O O . ILE A 1 86 ? 23.967 -39.051 -0.021 1.00 26.52 87 ILE A O 1
ATOM 616 N N . LYS A 1 87 ? 25.598 -37.816 -0.969 1.00 27.51 88 LYS A N 1
ATOM 617 C CA . LYS A 1 87 ? 26.207 -38.974 -1.616 1.00 28.65 88 LYS A CA 1
ATOM 618 C C . LYS A 1 87 ? 26.646 -40.014 -0.591 1.00 32.42 88 LYS A C 1
ATOM 619 O O . LYS A 1 87 ? 26.470 -41.221 -0.803 1.00 34.52 88 LYS A O 1
ATOM 625 N N . GLN A 1 88 ? 27.194 -39.567 0.540 1.00 32.93 89 GLN A N 1
ATOM 626 C CA . GLN A 1 88 ? 27.631 -40.495 1.575 1.00 34.51 89 GLN A CA 1
ATOM 627 C C . GLN A 1 88 ? 26.471 -41.125 2.339 1.00 36.15 89 GLN A C 1
ATOM 628 O O . GLN A 1 88 ? 26.681 -42.124 3.034 1.00 39.03 89 GLN A O 1
ATOM 634 N N . ALA A 1 89 ? 25.257 -40.593 2.208 1.00 34.43 90 ALA A N 1
ATOM 635 C CA . ALA A 1 89 ? 24.126 -41.075 2.988 1.00 33.90 90 ALA A CA 1
ATOM 636 C C . ALA A 1 89 ? 23.329 -42.179 2.302 1.00 32.88 90 ALA A C 1
ATOM 637 O O . ALA A 1 89 ? 22.521 -42.838 2.966 1.00 34.50 90 ALA A O 1
ATOM 639 N N . VAL A 1 90 ? 23.524 -42.402 1.001 1.00 30.93 91 VAL A N 1
ATOM 640 C CA . VAL A 1 90 ? 22.696 -43.333 0.245 1.00 30.23 91 VAL A CA 1
ATOM 641 C C . VAL A 1 90 ? 23.569 -44.203 -0.648 1.00 28.92 91 VAL A C 1
ATOM 642 O O . VAL A 1 90 ? 24.721 -43.877 -0.947 1.00 31.49 91 VAL A O 1
ATOM 646 N N A THR A 1 91 ? 22.999 -45.330 -1.080 0.49 28.91 92 THR A N 1
ATOM 647 N N B THR A 1 91 ? 23.000 -45.332 -1.064 0.51 29.13 92 THR A N 1
ATOM 648 C CA A THR A 1 91 ? 23.659 -46.224 -2.023 0.49 29.34 92 THR A CA 1
ATOM 649 C CA B THR A 1 91 ? 23.641 -46.227 -2.017 0.51 29.97 92 THR A CA 1
ATOM 650 C C A THR A 1 91 ? 23.106 -46.119 -3.439 0.49 30.40 92 THR A C 1
ATOM 651 C C B THR A 1 91 ? 23.167 -45.998 -3.444 0.51 31.50 92 THR A C 1
ATOM 652 O O A THR A 1 91 ? 23.737 -46.629 -4.371 0.49 33.63 92 THR A O 1
ATOM 653 O O B THR A 1 91 ? 23.917 -46.272 -4.388 0.51 35.71 92 THR A O 1
ATOM 660 N N . ILE A 1 92 ? 21.953 -45.484 -3.622 1.00 26.08 93 ILE A N 1
ATOM 661 C CA . ILE A 1 92 ? 21.392 -45.254 -4.951 1.00 24.03 93 ILE A CA 1
ATOM 662 C C . ILE A 1 92 ? 22.137 -44.096 -5.611 1.00 23.92 93 ILE A C 1
ATOM 663 O O . ILE A 1 92 ? 22.807 -43.318 -4.912 1.00 25.30 93 ILE A O 1
ATOM 668 N N . PRO A 1 93 ? 22.067 -43.947 -6.937 1.00 23.50 94 PRO A N 1
ATOM 669 C CA . PRO A 1 93 ? 22.806 -42.862 -7.601 1.00 20.87 94 PRO A CA 1
ATOM 670 C C . PRO A 1 93 ? 22.356 -41.479 -7.144 1.00 22.16 94 PRO A C 1
ATOM 671 O O . PRO A 1 93 ? 21.202 -41.262 -6.765 1.00 22.41 94 PRO A O 1
ATOM 675 N N . VAL A 1 94 ? 23.291 -40.532 -7.199 1.00 20.10 95 VAL A N 1
ATOM 676 C CA . VAL A 1 94 ? 23.041 -39.147 -6.819 1.00 21.37 95 VAL A CA 1
ATOM 677 C C . VAL A 1 94 ? 23.290 -38.259 -8.028 1.00 20.03 95 VAL A C 1
ATOM 678 O O . VAL A 1 94 ? 24.345 -38.349 -8.663 1.00 21.46 95 VAL A O 1
ATOM 682 N N . MET A 1 95 ? 22.325 -37.397 -8.335 1.00 19.34 96 MET A N 1
ATOM 683 C CA . MET A 1 95 ? 22.457 -36.387 -9.374 1.00 19.65 96 MET A CA 1
ATOM 684 C C . MET A 1 95 ? 22.543 -35.015 -8.723 1.00 19.20 96 MET A C 1
ATOM 685 O O . MET A 1 95 ? 22.102 -34.822 -7.586 1.00 20.01 96 MET A O 1
ATOM 690 N N . ALA A 1 96 ? 23.123 -34.058 -9.455 1.00 18.79 97 ALA A N 1
ATOM 691 C CA . ALA A 1 96 ? 23.119 -32.663 -9.029 1.00 18.36 97 ALA A CA 1
ATOM 692 C C . ALA A 1 96 ? 23.096 -31.775 -10.265 1.00 19.10 97 ALA A C 1
ATOM 693 O O . ALA A 1 96 ? 23.431 -32.211 -11.371 1.00 18.70 97 ALA A O 1
ATOM 695 N N . LYS A 1 97 ? 22.694 -30.517 -10.071 1.00 18.64 98 LYS A N 1
ATOM 696 C CA . LYS A 1 97 ? 22.432 -29.614 -11.184 1.00 17.27 98 LYS A CA 1
ATOM 697 C C . LYS A 1 97 ? 23.607 -28.683 -11.472 1.00 18.53 98 LYS A C 1
ATOM 698 O O . LYS A 1 97 ? 24.282 -28.206 -10.554 1.00 20.26 98 LYS A O 1
ATOM 704 N N . ALA A 1 98 ? 23.834 -28.420 -12.759 1.00 17.36 99 ALA A N 1
ATOM 705 C CA . ALA A 1 98 ? 24.715 -27.355 -13.224 1.00 17.59 99 ALA A CA 1
ATOM 706 C C . ALA A 1 98 ? 23.919 -26.391 -14.094 1.00 17.89 99 ALA A C 1
ATOM 707 O O . ALA A 1 98 ? 22.974 -26.791 -14.785 1.00 19.11 99 ALA A O 1
ATOM 709 N N . ARG A 1 99 ? 24.295 -25.112 -14.056 1.00 16.75 100 ARG A N 1
ATOM 710 C CA . ARG A 1 99 ? 23.642 -24.139 -14.918 1.00 16.80 100 ARG A CA 1
ATOM 711 C C . ARG A 1 99 ? 23.940 -24.451 -16.380 1.00 17.65 100 ARG A C 1
ATOM 712 O O . ARG A 1 99 ? 25.018 -24.946 -16.720 1.00 18.50 100 ARG A O 1
ATOM 720 N N . ILE A 1 100 ? 22.964 -24.148 -17.250 1.00 15.97 101 ILE A N 1
ATOM 721 C CA . ILE A 1 100 ? 23.123 -24.383 -18.682 1.00 17.11 101 ILE A CA 1
ATOM 722 C C . ILE A 1 100 ? 24.341 -23.625 -19.184 1.00 18.89 101 ILE A C 1
ATOM 723 O O . ILE A 1 100 ? 24.473 -22.412 -18.967 1.00 17.88 101 ILE A O 1
ATOM 728 N N . GLY A 1 101 ? 25.249 -24.346 -19.848 1.00 15.60 102 GLY A N 1
ATOM 729 C CA . GLY A 1 101 ? 26.479 -23.780 -20.372 1.00 16.91 102 GLY A CA 1
ATOM 730 C C . GLY A 1 101 ? 27.607 -23.642 -19.374 1.00 17.15 102 GLY A C 1
ATOM 731 O O . GLY A 1 101 ? 28.729 -23.287 -19.776 1.00 20.24 102 GLY A O 1
ATOM 732 N N . HIS A 1 102 ? 27.372 -23.907 -18.087 1.00 16.55 103 HIS A N 1
ATOM 733 C CA . HIS A 1 102 ? 28.425 -23.702 -17.086 1.00 17.47 103 HIS A CA 1
ATOM 734 C C . HIS A 1 102 ? 29.264 -24.969 -16.975 1.00 17.69 103 HIS A C 1
ATOM 735 O O . HIS A 1 102 ? 29.115 -25.774 -16.053 1.00 18.95 103 HIS A O 1
ATOM 742 N N . PHE A 1 103 ? 30.188 -25.132 -17.925 1.00 17.30 104 PHE A N 1
ATOM 743 C CA . PHE A 1 103 ? 30.975 -26.362 -17.952 1.00 17.90 104 PHE A CA 1
ATOM 744 C C . PHE A 1 103 ? 31.923 -26.492 -16.758 1.00 18.18 104 PHE A C 1
ATOM 745 O O . PHE A 1 103 ? 32.325 -27.613 -16.422 1.00 18.69 104 PHE A O 1
ATOM 753 N N . VAL A 1 104 ? 32.273 -25.391 -16.090 1.00 18.70 105 VAL A N 1
ATOM 754 C CA . VAL A 1 104 ? 33.134 -25.518 -14.915 1.00 16.50 105 VAL A CA 1
ATOM 755 C C . VAL A 1 104 ? 32.347 -26.019 -13.705 1.00 20.47 105 VAL A C 1
ATOM 756 O O . VAL A 1 104 ? 32.855 -26.822 -12.914 1.00 20.22 105 VAL A O 1
ATOM 760 N N . GLU A 1 105 ? 31.092 -25.579 -13.542 1.00 19.59 106 GLU A N 1
ATOM 761 C CA . GLU A 1 105 ? 30.252 -26.201 -12.523 1.00 18.68 106 GLU A CA 1
ATOM 762 C C . GLU A 1 105 ? 30.197 -27.711 -12.732 1.00 20.99 106 GLU A C 1
ATOM 763 O O . GLU A 1 105 ? 30.292 -28.487 -11.774 1.00 20.54 106 GLU A O 1
ATOM 769 N N . ALA A 1 106 ? 30.094 -28.144 -13.989 1.00 19.01 107 ALA A N 1
ATOM 770 C CA . ALA A 1 106 ? 30.035 -29.576 -14.270 1.00 19.72 107 ALA A CA 1
ATOM 771 C C . ALA A 1 106 ? 31.363 -30.266 -13.954 1.00 20.35 107 ALA A C 1
ATOM 772 O O . ALA A 1 106 ? 31.375 -31.401 -13.463 1.00 20.98 107 ALA A O 1
ATOM 774 N N . GLN A 1 107 ? 32.493 -29.598 -14.214 1.00 19.80 108 GLN A N 1
ATOM 775 C CA . GLN A 1 107 ? 33.786 -30.178 -13.850 1.00 20.44 108 GLN A CA 1
ATOM 776 C C . GLN A 1 107 ? 33.884 -30.410 -12.347 1.00 23.37 108 GLN A C 1
ATOM 777 O O . GLN A 1 107 ? 34.443 -31.422 -11.895 1.00 21.79 108 GLN A O 1
ATOM 783 N N . ILE A 1 108 ? 33.360 -29.472 -11.560 1.00 18.71 109 ILE A N 1
ATOM 784 C CA . ILE A 1 108 ? 33.387 -29.599 -10.109 1.00 19.39 109 ILE A CA 1
ATOM 785 C C . ILE A 1 108 ? 32.493 -30.749 -9.659 1.00 20.29 109 ILE A C 1
ATOM 786 O O . ILE A 1 108 ? 32.899 -31.589 -8.841 1.00 22.82 109 ILE A O 1
ATOM 791 N N . LEU A 1 109 ? 31.266 -30.809 -10.193 1.00 21.28 110 LEU A N 1
ATOM 792 C CA . LEU A 1 109 ? 30.355 -31.895 -9.836 1.00 20.73 110 LEU A CA 1
ATOM 793 C C . LEU A 1 109 ? 30.961 -33.250 -10.165 1.00 23.22 110 LEU A C 1
ATOM 794 O O . LEU A 1 109 ? 30.869 -34.191 -9.365 1.00 24.05 110 LEU A O 1
ATOM 799 N N . GLU A 1 110 ? 31.583 -33.370 -11.340 1.00 22.16 111 GLU A N 1
ATOM 800 C CA . GLU A 1 110 ? 32.209 -34.633 -11.711 1.00 22.19 111 GLU A CA 1
ATOM 801 C C . GLU A 1 110 ? 33.300 -35.010 -10.721 1.00 24.23 111 GLU A C 1
ATOM 802 O O . GLU A 1 110 ? 33.409 -36.176 -10.315 1.00 25.38 111 GLU A O 1
ATOM 808 N N . ALA A 1 111 ? 34.106 -34.029 -10.306 1.00 21.86 112 ALA A N 1
ATOM 809 C CA . ALA A 1 111 ? 35.197 -34.277 -9.371 1.00 22.50 112 ALA A CA 1
ATOM 810 C C . ALA A 1 111 ? 34.711 -34.649 -7.974 1.00 23.81 112 ALA A C 1
ATOM 811 O O . ALA A 1 111 ? 35.478 -35.250 -7.210 1.00 28.17 112 ALA A O 1
ATOM 813 N N . ILE A 1 112 ? 33.467 -34.301 -7.622 1.00 25.81 113 ILE A N 1
ATOM 814 C CA . ILE A 1 112 ? 32.873 -34.719 -6.349 1.00 26.46 113 ILE A CA 1
ATOM 815 C C . ILE A 1 112 ? 32.645 -36.223 -6.326 1.00 27.62 113 ILE A C 1
ATOM 816 O O . ILE A 1 112 ? 32.624 -36.841 -5.255 1.00 30.91 113 ILE A O 1
ATOM 821 N N . GLY A 1 113 ? 32.451 -36.836 -7.489 1.00 28.37 114 GLY A N 1
ATOM 822 C CA . GLY A 1 113 ? 32.175 -38.255 -7.549 1.00 29.23 114 GLY A CA 1
ATOM 823 C C . GLY A 1 113 ? 30.710 -38.625 -7.555 1.00 26.33 114 GLY A C 1
ATOM 824 O O . GLY A 1 113 ? 30.370 -39.759 -7.194 1.00 28.56 114 GLY A O 1
ATOM 825 N N . ILE A 1 114 ? 29.823 -37.712 -7.953 1.00 25.59 115 ILE A N 1
ATOM 826 C CA . ILE A 1 114 ? 28.413 -38.070 -8.066 1.00 23.95 115 ILE A CA 1
ATOM 827 C C . ILE A 1 114 ? 28.184 -38.839 -9.358 1.00 21.99 115 ILE A C 1
ATOM 828 O O . ILE A 1 114 ? 29.124 -39.081 -10.128 1.00 23.77 115 ILE A O 1
ATOM 833 N N . ASP A 1 115 ? 26.935 -39.228 -9.604 1.00 20.02 116 ASP A N 1
ATOM 834 C CA . ASP A 1 115 ? 26.641 -40.194 -10.654 1.00 20.60 116 ASP A CA 1
ATOM 835 C C . ASP A 1 115 ? 26.125 -39.580 -11.945 1.00 19.93 116 ASP A C 1
ATOM 836 O O . ASP A 1 115 ? 26.434 -40.102 -13.023 1.00 22.99 116 ASP A O 1
ATOM 841 N N . TYR A 1 116 ? 25.350 -38.494 -11.868 1.00 19.66 117 TYR A N 1
ATOM 842 C CA . TYR A 1 116 ? 24.828 -37.807 -13.040 1.00 19.63 117 TYR A CA 1
ATOM 843 C C . TYR A 1 116 ? 24.846 -36.306 -12.791 1.00 19.55 117 TYR A C 1
ATOM 844 O O . TYR A 1 116 ? 24.710 -35.849 -11.655 1.00 21.39 117 TYR A O 1
ATOM 853 N N . ILE A 1 117 ? 24.997 -35.539 -13.867 1.00 17.43 118 ILE A N 1
ATOM 854 C CA . ILE A 1 117 ? 24.802 -34.094 -13.835 1.00 16.25 118 ILE A CA 1
ATOM 855 C C . ILE A 1 117 ? 23.541 -33.772 -14.624 1.00 18.29 118 ILE A C 1
ATOM 856 O O . ILE A 1 117 ? 23.366 -34.259 -15.747 1.00 18.98 118 ILE A O 1
ATOM 861 N N . ASP A 1 118 ? 22.661 -32.961 -14.033 1.00 17.10 119 ASP A N 1
ATOM 862 C CA . ASP A 1 118 ? 21.478 -32.436 -14.708 1.00 16.99 119 ASP A CA 1
ATOM 863 C C . ASP A 1 118 ? 21.807 -31.005 -15.133 1.00 17.21 119 ASP A C 1
ATOM 864 O O . ASP A 1 118 ? 21.947 -30.119 -14.285 1.00 18.37 119 ASP A O 1
ATOM 869 N N . GLU A 1 119 ? 21.973 -30.788 -16.437 1.00 16.50 120 GLU A N 1
ATOM 870 C CA . GLU A 1 119 ? 22.188 -29.442 -16.966 1.00 16.87 120 GLU A CA 1
ATOM 871 C C . GLU A 1 119 ? 20.806 -28.806 -17.042 1.00 15.39 120 GLU A C 1
ATOM 872 O O . GLU A 1 119 ? 19.999 -29.146 -17.911 1.00 19.10 120 GLU A O 1
ATOM 878 N N . SER A 1 120 ? 20.511 -27.902 -16.112 1.00 16.60 121 SER A N 1
ATOM 879 C CA . SER A 1 120 ? 19.130 -27.634 -15.726 1.00 18.77 121 SER A CA 1
ATOM 880 C C . SER A 1 120 ? 18.739 -26.180 -15.934 1.00 18.73 121 SER A C 1
ATOM 881 O O . SER A 1 120 ? 19.369 -25.275 -15.373 1.00 19.96 121 SER A O 1
ATOM 884 N N . GLU A 1 121 ? 17.647 -25.979 -16.685 1.00 18.32 122 GLU A N 1
ATOM 885 C CA . GLU A 1 121 ? 16.993 -24.684 -16.842 1.00 19.86 122 GLU A CA 1
ATOM 886 C C . GLU A 1 121 ? 16.306 -24.210 -15.565 1.00 20.89 122 GLU A C 1
ATOM 887 O O . GLU A 1 121 ? 15.813 -23.069 -15.528 1.00 22.30 122 GLU A O 1
ATOM 893 N N . VAL A 1 122 ? 16.249 -25.055 -14.530 1.00 20.64 123 VAL A N 1
ATOM 894 C CA . VAL A 1 122 ? 15.711 -24.635 -13.239 1.00 20.72 123 VAL A CA 1
ATOM 895 C C . VAL A 1 122 ? 16.682 -23.694 -12.530 1.00 19.60 123 VAL A C 1
ATOM 896 O O . VAL A 1 122 ? 16.261 -22.792 -11.792 1.00 21.96 123 VAL A O 1
ATOM 900 N N . LEU A 1 123 ? 17.983 -23.881 -12.736 1.00 20.31 124 LEU A N 1
ATOM 901 C CA . LEU A 1 123 ? 18.961 -22.903 -12.294 1.00 20.09 124 LEU A CA 1
ATOM 902 C C . LEU A 1 123 ? 19.021 -21.745 -13.290 1.00 19.45 124 LEU A C 1
ATOM 903 O O . LEU A 1 123 ? 18.450 -21.794 -14.383 1.00 20.81 124 LEU A O 1
ATOM 908 N N . THR A 1 124 ? 19.728 -20.689 -12.901 1.00 19.24 125 THR A N 1
ATOM 909 C CA . THR A 1 124 ? 19.830 -19.510 -13.750 1.00 18.52 125 THR A CA 1
ATOM 910 C C . THR A 1 124 ? 20.727 -19.807 -14.946 1.00 15.92 125 THR A C 1
ATOM 911 O O . THR A 1 124 ? 21.835 -20.309 -14.789 1.00 22.62 125 THR A O 1
ATOM 915 N N . LEU A 1 125 ? 20.236 -19.505 -16.141 1.00 18.78 126 LEU A N 1
ATOM 916 C CA . LEU A 1 125 ? 21.000 -19.699 -17.365 1.00 19.81 126 LEU A CA 1
ATOM 917 C C . LEU A 1 125 ? 22.342 -18.976 -17.271 1.00 20.54 126 LEU A C 1
ATOM 918 O O . LEU A 1 125 ? 22.398 -17.804 -16.888 1.00 21.89 126 LEU A O 1
ATOM 923 N N . ALA A 1 126 ? 23.434 -19.687 -17.602 1.00 18.92 127 ALA A N 1
ATOM 924 C CA . ALA A 1 126 ? 24.773 -19.094 -17.586 1.00 16.11 127 ALA A CA 1
ATOM 925 C C . ALA A 1 126 ? 25.315 -18.767 -18.970 1.00 15.80 127 ALA A C 1
ATOM 926 O O . ALA A 1 126 ? 26.199 -17.909 -19.085 1.00 19.23 127 ALA A O 1
ATOM 928 N N . ASP A 1 127 ? 24.837 -19.440 -20.013 1.00 19.76 128 ASP A N 1
ATOM 929 C CA . ASP A 1 127 ? 25.237 -19.167 -21.389 1.00 16.92 128 ASP A CA 1
ATOM 930 C C . ASP A 1 127 ? 23.965 -19.177 -22.222 1.00 16.96 128 ASP A C 1
ATOM 931 O O . ASP A 1 127 ? 23.290 -20.213 -22.322 1.00 20.36 128 ASP A O 1
ATOM 936 N N . GLU A 1 128 ? 23.621 -18.018 -22.788 1.00 16.25 129 GLU A N 1
ATOM 937 C CA . GLU A 1 128 ? 22.355 -17.886 -23.505 1.00 15.77 129 GLU A CA 1
ATOM 938 C C . GLU A 1 128 ? 22.356 -18.635 -24.832 1.00 18.46 129 GLU A C 1
ATOM 939 O O . GLU A 1 128 ? 21.279 -18.978 -25.337 1.00 18.69 129 GLU A O 1
ATOM 945 N N . ASP A 1 129 ? 23.532 -18.903 -25.407 1.00 17.46 130 ASP A N 1
ATOM 946 C CA . ASP A 1 129 ? 23.605 -19.420 -26.766 1.00 16.05 130 ASP A CA 1
ATOM 947 C C . ASP A 1 129 ? 24.118 -20.847 -26.887 1.00 13.98 130 ASP A C 1
ATOM 948 O O . ASP A 1 129 ? 23.935 -21.447 -27.951 1.00 19.16 130 ASP A O 1
ATOM 953 N N . HIS A 1 130 ? 24.767 -21.398 -25.854 1.00 16.04 131 HIS A N 1
ATOM 954 C CA . HIS A 1 130 ? 25.388 -22.715 -25.957 1.00 16.69 131 HIS A CA 1
ATOM 955 C C . HIS A 1 130 ? 25.176 -23.510 -24.676 1.00 14.57 131 HIS A C 1
ATOM 956 O O . HIS A 1 130 ? 25.216 -22.955 -23.574 1.00 19.14 131 HIS A O 1
ATOM 963 N N . HIS A 1 131 ? 24.945 -24.818 -24.832 1.00 17.17 132 HIS A N 1
ATOM 964 C CA . HIS A 1 131 ? 24.955 -25.768 -23.729 1.00 14.48 132 HIS A CA 1
ATOM 965 C C . HIS A 1 131 ? 26.365 -26.342 -23.546 1.00 16.48 132 HIS A C 1
ATOM 966 O O . HIS A 1 131 ? 27.263 -26.123 -24.362 1.00 17.69 132 HIS A O 1
ATOM 973 N N . ILE A 1 132 ? 26.545 -27.094 -22.453 1.00 17.06 133 ILE A N 1
ATOM 974 C CA . ILE A 1 132 ? 27.813 -27.764 -22.173 1.00 17.01 133 ILE A CA 1
ATOM 975 C C . ILE A 1 132 ? 28.103 -28.822 -23.235 1.00 19.57 133 ILE A C 1
ATOM 976 O O . ILE A 1 132 ? 27.207 -29.560 -23.674 1.00 17.77 133 ILE A O 1
ATOM 981 N N . ASN A 1 133 ? 29.374 -28.917 -23.641 1.00 16.81 134 ASN A N 1
ATOM 982 C CA . ASN A 1 133 ? 29.837 -30.006 -24.503 1.00 16.11 134 ASN A CA 1
ATOM 983 C C . ASN A 1 133 ? 30.004 -31.221 -23.604 1.00 16.09 134 ASN A C 1
ATOM 984 O O . ASN A 1 133 ? 31.048 -31.432 -22.978 1.00 19.93 134 ASN A O 1
ATOM 989 N N . LYS A 1 134 ? 28.944 -32.024 -23.526 1.00 15.88 135 LYS A N 1
ATOM 990 C CA . LYS A 1 134 ? 28.867 -33.084 -22.533 1.00 16.69 135 LYS A CA 1
ATOM 991 C C . LYS A 1 134 ? 29.720 -34.287 -22.906 1.00 17.68 135 LYS A C 1
ATOM 992 O O . LYS A 1 134 ? 30.075 -35.085 -22.024 1.00 18.61 135 LYS A O 1
ATOM 998 N N . HIS A 1 135 ? 30.090 -34.418 -24.182 1.00 18.32 136 HIS A N 1
ATOM 999 C CA . HIS A 1 135 ? 31.001 -35.490 -24.586 1.00 21.73 136 HIS A CA 1
ATOM 1000 C C . HIS A 1 135 ? 32.389 -35.337 -23.966 1.00 20.96 136 HIS A C 1
ATOM 1001 O O . HIS A 1 135 ? 33.163 -36.308 -23.948 1.00 24.19 136 HIS A O 1
ATOM 1008 N N . ASN A 1 136 ? 32.727 -34.145 -23.463 1.00 21.58 137 ASN A N 1
ATOM 1009 C CA . ASN A 1 136 ? 34.024 -33.928 -22.826 1.00 22.89 137 ASN A CA 1
ATOM 1010 C C . ASN A 1 136 ? 34.128 -34.553 -21.444 1.00 26.26 137 ASN A C 1
ATOM 1011 O O . ASN A 1 136 ? 35.208 -34.490 -20.844 1.00 32.15 137 ASN A O 1
ATOM 1016 N N . PHE A 1 137 ? 33.059 -35.146 -20.925 1.00 20.77 138 PHE A N 1
ATOM 1017 C CA . PHE A 1 137 ? 33.007 -35.601 -19.546 1.00 20.02 138 PHE A CA 1
ATOM 1018 C C . PHE A 1 137 ? 32.928 -37.119 -19.477 1.00 19.88 138 PHE A C 1
ATOM 1019 O O . PHE A 1 137 ? 32.468 -37.778 -20.413 1.00 24.28 138 PHE A O 1
ATOM 1027 N N A ARG A 1 138 ? 33.389 -37.671 -18.353 0.53 22.16 139 ARG A N 1
ATOM 1028 N N B ARG A 1 138 ? 33.398 -37.668 -18.356 0.47 22.87 139 ARG A N 1
ATOM 1029 C CA A ARG A 1 138 ? 33.197 -39.093 -18.093 0.53 23.42 139 ARG A CA 1
ATOM 1030 C CA B ARG A 1 138 ? 33.213 -39.087 -18.087 0.47 24.90 139 ARG A CA 1
ATOM 1031 C C A ARG A 1 138 ? 31.817 -39.361 -17.503 0.53 24.35 139 ARG A C 1
ATOM 1032 C C B ARG A 1 138 ? 31.843 -39.368 -17.483 0.47 25.50 139 ARG A C 1
ATOM 1033 O O A ARG A 1 138 ? 31.194 -40.382 -17.810 0.53 27.40 139 ARG A O 1
ATOM 1034 O O B ARG A 1 138 ? 31.245 -40.411 -17.768 0.47 27.53 139 ARG A O 1
ATOM 1049 N N . ILE A 1 139 ? 31.329 -38.446 -16.673 1.00 25.03 140 ILE A N 1
ATOM 1050 C CA . ILE A 1 139 ? 30.047 -38.605 -15.982 1.00 25.04 140 ILE A CA 1
ATOM 1051 C C . ILE A 1 139 ? 28.896 -38.402 -16.967 1.00 23.13 140 ILE A C 1
ATOM 1052 O O . ILE A 1 139 ? 28.989 -37.527 -17.845 1.00 23.28 140 ILE A O 1
ATOM 1057 N N . PRO A 1 140 ? 27.816 -39.185 -16.888 1.00 21.46 141 PRO A N 1
ATOM 1058 C CA . PRO A 1 140 ? 26.665 -38.950 -17.776 1.00 22.99 141 PRO A CA 1
ATOM 1059 C C . PRO A 1 140 ? 25.850 -37.739 -17.357 1.00 19.25 141 PRO A C 1
ATOM 1060 O O . PRO A 1 140 ? 25.819 -37.355 -16.183 1.00 21.59 141 PRO A O 1
ATOM 1064 N N . PHE A 1 141 ? 25.174 -37.146 -18.347 1.00 17.40 142 PHE A N 1
ATOM 1065 C CA . PHE A 1 141 ? 24.319 -35.983 -18.156 1.00 16.59 142 PHE A CA 1
ATOM 1066 C C . PHE A 1 141 ? 22.871 -36.316 -18.479 1.00 17.90 142 PHE A C 1
ATOM 1067 O O . PHE A 1 141 ? 22.577 -37.119 -19.378 1.00 18.17 142 PHE A O 1
ATOM 1075 N N A VAL A 1 142 ? 21.971 -35.686 -17.721 0.48 16.11 143 VAL A N 1
ATOM 1076 N N B VAL A 1 142 ? 21.956 -35.684 -17.749 0.52 17.48 143 VAL A N 1
ATOM 1077 C CA A VAL A 1 142 ? 20.563 -35.550 -18.076 0.48 16.92 143 VAL A CA 1
ATOM 1078 C CA B VAL A 1 142 ? 20.553 -35.612 -18.145 0.52 17.82 143 VAL A CA 1
ATOM 1079 C C A VAL A 1 142 ? 20.364 -34.140 -18.611 0.48 15.83 143 VAL A C 1
ATOM 1080 C C B VAL A 1 142 ? 20.239 -34.172 -18.525 0.52 15.38 143 VAL A C 1
ATOM 1081 O O A VAL A 1 142 ? 20.971 -33.186 -18.107 0.48 16.27 143 VAL A O 1
ATOM 1082 O O B VAL A 1 142 ? 20.658 -33.231 -17.838 0.52 15.99 143 VAL A O 1
ATOM 1089 N N . CYS A 1 143 ? 19.527 -34.003 -19.638 1.00 16.06 144 CYS A N 1
ATOM 1090 C CA . CYS A 1 143 ? 19.109 -32.693 -20.123 1.00 15.76 144 CYS A CA 1
ATOM 1091 C C . CYS A 1 143 ? 17.604 -32.697 -20.320 1.00 16.91 144 CYS A C 1
ATOM 1092 O O . CYS A 1 143 ? 16.988 -33.746 -20.528 1.00 18.11 144 CYS A O 1
ATOM 1095 N N . GLY A 1 144 ? 17.018 -31.496 -20.277 1.00 15.91 145 GLY A N 1
ATOM 1096 C CA . GLY A 1 144 ? 15.603 -31.338 -20.536 1.00 15.24 145 GLY A CA 1
ATOM 1097 C C . GLY A 1 144 ? 15.286 -31.102 -22.011 1.00 14.46 145 GLY A C 1
ATOM 1098 O O . GLY A 1 144 ? 16.159 -30.869 -22.845 1.00 17.82 145 GLY A O 1
ATOM 1099 N N . CYS A 1 145 ? 13.995 -31.157 -22.328 1.00 15.14 146 CYS A N 1
ATOM 1100 C CA . CYS A 1 145 ? 13.535 -30.859 -23.678 1.00 14.61 146 CYS A CA 1
ATOM 1101 C C . CYS A 1 145 ? 12.052 -30.542 -23.628 1.00 16.44 146 CYS A C 1
ATOM 1102 O O . CYS A 1 145 ? 11.345 -30.908 -22.683 1.00 17.94 146 CYS A O 1
ATOM 1105 N N . ARG A 1 146 ? 11.596 -29.862 -24.676 1.00 15.76 147 ARG A N 1
ATOM 1106 C CA . ARG A 1 146 ? 10.187 -29.567 -24.864 1.00 16.12 147 ARG A CA 1
ATOM 1107 C C . ARG A 1 146 ? 9.643 -30.121 -26.169 1.00 15.43 147 ARG A C 1
ATOM 1108 O O . ARG A 1 146 ? 8.419 -30.091 -26.378 1.00 17.25 147 ARG A O 1
ATOM 1116 N N . ASN A 1 147 ? 10.510 -30.617 -27.045 1.00 15.88 148 ASN A N 1
ATOM 1117 C CA . ASN A 1 147 ? 10.123 -31.140 -28.345 1.00 14.15 148 ASN A CA 1
ATOM 1118 C C . ASN A 1 147 ? 11.263 -32.025 -28.837 1.00 15.87 148 ASN A C 1
ATOM 1119 O O . ASN A 1 147 ? 12.327 -32.106 -28.210 1.00 16.87 148 ASN A O 1
ATOM 1124 N N . LEU A 1 148 ? 11.037 -32.681 -29.977 1.00 15.98 149 LEU A N 1
ATOM 1125 C CA . LEU A 1 148 ? 12.025 -33.636 -30.484 1.00 15.54 149 LEU A CA 1
ATOM 1126 C C . LEU A 1 148 ? 13.3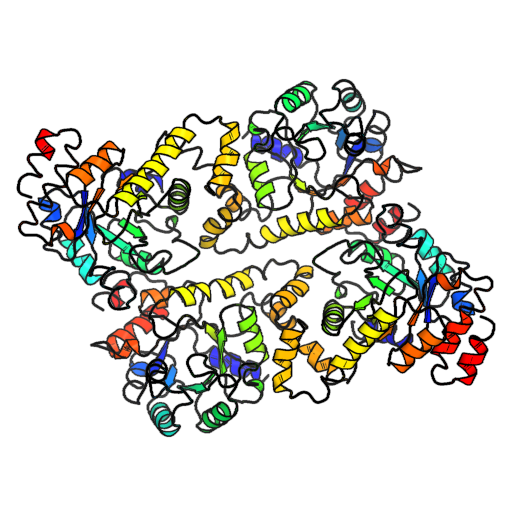13 -32.940 -30.916 1.00 16.08 149 LEU A C 1
ATOM 1127 O O . LEU A 1 148 ? 14.409 -33.496 -30.757 1.00 16.53 149 LEU A O 1
ATOM 1132 N N . GLY A 1 149 ? 13.211 -31.736 -31.482 1.00 15.25 150 GLY A N 1
ATOM 1133 C CA . GLY A 1 149 ? 14.424 -31.038 -31.883 1.00 17.13 150 GLY A CA 1
ATOM 1134 C C . GLY A 1 149 ? 15.351 -30.768 -30.711 1.00 15.88 150 GLY A C 1
ATOM 1135 O O . GLY A 1 149 ? 16.565 -30.995 -30.792 1.00 16.23 150 GLY A O 1
ATOM 1136 N N . GLU A 1 150 ? 14.790 -30.273 -29.603 1.00 15.15 151 GLU A N 1
ATOM 1137 C CA . GLU A 1 150 ? 15.601 -30.043 -28.410 1.00 13.22 151 GLU A CA 1
ATOM 1138 C C . GLU A 1 150 ? 16.177 -31.349 -27.878 1.00 16.04 151 GLU A C 1
ATOM 1139 O O . GLU A 1 150 ? 17.357 -31.410 -27.519 1.00 16.74 151 GLU A O 1
ATOM 1145 N N . ALA A 1 151 ? 15.368 -32.409 -27.833 1.00 14.69 152 ALA A N 1
ATOM 1146 C CA . ALA A 1 151 ? 15.872 -33.681 -27.322 1.00 15.43 152 ALA A CA 1
ATOM 1147 C C . ALA A 1 151 ? 17.077 -34.149 -28.132 1.00 15.75 152 ALA A C 1
ATOM 1148 O O . ALA A 1 151 ? 18.111 -34.539 -27.567 1.00 16.43 152 ALA A O 1
ATOM 1150 N N . LEU A 1 152 ? 16.966 -34.110 -29.461 1.00 16.64 153 LEU A N 1
ATOM 1151 C CA . LEU A 1 152 ? 18.044 -34.634 -30.298 1.00 15.85 153 LEU A CA 1
ATOM 1152 C C . LEU A 1 152 ? 19.277 -33.741 -30.267 1.00 14.37 153 LEU A C 1
ATOM 1153 O O . LEU A 1 152 ? 20.406 -34.251 -30.336 1.00 15.97 153 LEU A O 1
ATOM 1158 N N . ARG A 1 153 ? 19.093 -32.418 -30.148 1.00 14.66 154 ARG A N 1
ATOM 1159 C CA . ARG A 1 153 ? 20.252 -31.539 -30.016 1.00 14.13 154 ARG A CA 1
ATOM 1160 C C . ARG A 1 153 ? 20.996 -31.799 -28.710 1.00 16.89 154 ARG A C 1
ATOM 1161 O O . ARG A 1 153 ? 22.236 -31.841 -28.697 1.00 15.59 154 ARG A O 1
ATOM 1169 N N . ARG A 1 154 ? 20.263 -31.977 -27.601 1.00 14.61 155 ARG A N 1
ATOM 1170 C CA . ARG A 1 154 ? 20.923 -32.291 -26.333 1.00 12.65 155 ARG A CA 1
ATOM 1171 C C . ARG A 1 154 ? 21.669 -33.616 -26.420 1.00 17.42 155 ARG A C 1
ATOM 1172 O O . ARG A 1 154 ? 22.797 -33.741 -25.919 1.00 15.62 155 ARG A O 1
ATOM 1180 N N . ILE A 1 155 ? 21.050 -34.622 -27.046 1.00 16.61 156 ILE A N 1
ATOM 1181 C CA . ILE A 1 155 ? 21.722 -35.910 -27.216 1.00 13.73 156 ILE A CA 1
ATOM 1182 C C . ILE A 1 155 ? 23.004 -35.755 -28.029 1.00 16.39 156 ILE A C 1
ATOM 1183 O O . ILE A 1 155 ? 24.046 -36.332 -27.682 1.00 18.00 156 ILE A O 1
ATOM 1188 N N . ARG A 1 156 ? 22.959 -34.979 -29.121 1.00 15.45 157 ARG A N 1
ATOM 1189 C CA . ARG A 1 156 ? 24.163 -34.839 -29.943 1.00 16.39 157 ARG A CA 1
ATOM 1190 C C . ARG A 1 156 ? 25.277 -34.137 -29.184 1.00 16.62 157 ARG A C 1
ATOM 1191 O O . ARG A 1 156 ? 26.463 -34.432 -29.401 1.00 18.30 157 ARG A O 1
ATOM 1199 N N . GLU A 1 157 ? 24.922 -33.211 -28.288 1.00 16.24 158 GLU A N 1
ATOM 1200 C CA . GLU A 1 157 ? 25.908 -32.590 -27.409 1.00 15.47 158 GLU A CA 1
ATOM 1201 C C . GLU A 1 157 ? 26.454 -33.566 -26.371 1.00 18.00 158 GLU A C 1
ATOM 1202 O O . GLU A 1 157 ? 27.462 -33.257 -25.724 1.00 17.40 158 GLU A O 1
ATOM 1208 N N . GLY A 1 158 ? 25.815 -34.723 -26.193 1.00 16.91 159 GLY A N 1
ATOM 1209 C CA . GLY A 1 158 ? 26.331 -35.747 -25.306 1.00 16.16 159 GLY A CA 1
ATOM 1210 C C . GLY A 1 158 ? 25.441 -36.161 -24.149 1.00 16.62 159 GLY A C 1
ATOM 1211 O O . GLY A 1 158 ? 25.873 -36.950 -23.306 1.00 20.72 159 GLY A O 1
ATOM 1212 N N . ALA A 1 159 ? 24.207 -35.656 -24.077 1.00 17.30 160 ALA A N 1
ATOM 1213 C CA . ALA A 1 159 ? 23.306 -36.087 -23.012 1.00 18.03 160 ALA A CA 1
ATOM 1214 C C . ALA A 1 159 ? 23.026 -37.577 -23.146 1.00 18.88 160 ALA A C 1
ATOM 1215 O O . ALA A 1 159 ? 22.696 -38.058 -24.235 1.00 18.46 160 ALA A O 1
ATOM 1217 N N . ALA A 1 160 ? 23.150 -38.302 -22.033 1.00 17.85 161 ALA A N 1
ATOM 1218 C CA . ALA A 1 160 ? 22.895 -39.737 -21.999 1.00 19.02 161 ALA A CA 1
ATOM 1219 C C . ALA A 1 160 ? 21.483 -40.083 -21.540 1.00 18.37 161 ALA A C 1
ATOM 1220 O O . ALA A 1 160 ? 21.125 -41.266 -21.518 1.00 19.56 161 ALA A O 1
ATOM 1222 N N . MET A 1 161 ? 20.679 -39.082 -21.191 1.00 17.25 162 MET A N 1
ATOM 1223 C CA . MET A 1 161 ? 19.339 -39.270 -20.659 1.00 16.98 162 MET A CA 1
ATOM 1224 C C . MET A 1 161 ? 18.591 -37.959 -20.868 1.00 15.41 162 MET A C 1
ATOM 1225 O O . MET A 1 161 ? 19.185 -36.880 -20.794 1.00 17.81 162 MET A O 1
ATOM 1230 N N . ILE A 1 162 ? 17.286 -38.059 -21.127 1.00 16.13 163 ILE A N 1
ATOM 1231 C CA . ILE A 1 162 ? 16.456 -36.901 -21.437 1.00 15.70 163 ILE A CA 1
ATOM 1232 C C . ILE A 1 162 ? 15.282 -36.872 -20.468 1.00 16.15 163 ILE A C 1
ATOM 1233 O O . ILE A 1 162 ? 14.764 -37.923 -20.073 1.00 20.04 163 ILE A O 1
ATOM 1238 N N . ARG A 1 163 ? 14.879 -35.669 -20.063 1.00 16.41 164 ARG A N 1
ATOM 1239 C CA . ARG A 1 163 ? 13.643 -35.468 -19.327 1.00 15.00 164 ARG A CA 1
ATOM 1240 C C . ARG A 1 163 ? 12.871 -34.347 -20.006 1.00 17.69 164 ARG A C 1
ATOM 1241 O O . ARG A 1 163 ? 13.442 -33.546 -20.750 1.00 18.83 164 ARG A O 1
ATOM 1249 N N . THR A 1 164 ? 11.560 -34.300 -19.774 1.00 17.17 165 THR A N 1
ATOM 1250 C CA . THR A 1 164 ? 10.821 -33.117 -20.197 1.00 16.33 165 THR A CA 1
ATOM 1251 C C . THR A 1 164 ? 11.228 -31.941 -19.313 1.00 18.79 165 THR A C 1
ATOM 1252 O O . THR A 1 164 ? 11.737 -32.127 -18.210 1.00 19.38 165 THR A O 1
ATOM 1256 N N . LYS A 1 165 ? 11.003 -30.726 -19.793 1.00 17.27 166 LYS A N 1
ATOM 1257 C CA . LYS A 1 165 ? 11.165 -29.534 -18.921 1.00 16.39 166 LYS A CA 1
ATOM 1258 C C . LYS A 1 165 ? 9.941 -29.380 -18.059 1.00 17.95 166 LYS A C 1
ATOM 1259 O O . LYS A 1 165 ? 10.047 -28.969 -16.880 1.00 20.03 166 LYS A O 1
ATOM 1265 N N . GLY A 1 166 ? 8.774 -29.713 -18.595 1.00 18.80 167 GLY A N 1
ATOM 1266 C CA . GLY A 1 166 ? 7.552 -29.453 -17.856 1.00 19.42 167 GLY A CA 1
ATOM 1267 C C . GLY A 1 166 ? 7.465 -28.003 -17.393 1.00 21.74 167 GLY A C 1
ATOM 1268 O O . GLY A 1 166 ? 7.912 -27.079 -18.090 1.00 22.30 167 GLY A O 1
ATOM 1269 N N . GLU A 1 167 ? 6.911 -27.803 -16.200 1.00 20.43 168 GLU A N 1
ATOM 1270 C CA . GLU A 1 167 ? 6.803 -26.487 -15.585 1.00 26.13 168 GLU A CA 1
ATOM 1271 C C . GLU A 1 167 ? 7.299 -26.604 -14.153 1.00 29.55 168 GLU A C 1
ATOM 1272 O O . GLU A 1 167 ? 6.743 -27.374 -13.364 1.00 31.39 168 GLU A O 1
ATOM 1278 N N . ALA A 1 168 ? 8.338 -25.843 -13.819 1.00 33.05 169 ALA A N 1
ATOM 1279 C CA . ALA A 1 168 ? 8.964 -25.954 -12.510 1.00 42.36 169 ALA A CA 1
ATOM 1280 C C . ALA A 1 168 ? 8.216 -25.131 -11.467 1.00 45.81 169 ALA A C 1
ATOM 1281 O O . ALA A 1 168 ? 7.649 -24.075 -11.763 1.00 44.35 169 ALA A O 1
ATOM 1283 N N . GLY A 1 169 ? 8.205 -25.643 -10.237 1.00 48.17 170 GLY A N 1
ATOM 1284 C CA . GLY A 1 169 ? 7.683 -24.913 -9.096 1.00 46.45 170 GLY A CA 1
ATOM 1285 C C . GLY A 1 169 ? 6.201 -24.593 -9.109 1.00 45.80 170 GLY A C 1
ATOM 1286 O O . GLY A 1 169 ? 5.790 -23.601 -8.498 1.00 49.75 170 GLY A O 1
ATOM 1287 N N . THR A 1 170 ? 5.379 -25.398 -9.782 1.00 36.56 171 THR A N 1
ATOM 1288 C CA . THR A 1 170 ? 3.947 -25.101 -9.794 1.00 33.73 171 THR A CA 1
ATOM 1289 C C . THR A 1 170 ? 3.076 -26.289 -9.407 1.00 31.78 171 THR A C 1
ATOM 1290 O O . THR A 1 170 ? 1.955 -26.101 -8.927 1.00 30.38 171 THR A O 1
ATOM 1294 N N . GLY A 1 171 ? 3.562 -27.508 -9.628 1.00 26.86 172 GLY A N 1
ATOM 1295 C CA . GLY A 1 171 ? 2.710 -28.664 -9.445 1.00 24.83 172 GLY A CA 1
ATOM 1296 C C . GLY A 1 171 ? 1.679 -28.866 -10.533 1.00 21.84 172 GLY A C 1
ATOM 1297 O O . GLY A 1 171 ? 0.778 -29.701 -10.371 1.00 22.31 172 GLY A O 1
ATOM 1298 N N . ASN A 1 172 ? 1.785 -28.132 -11.640 1.00 20.29 173 ASN A N 1
ATOM 1299 C CA . ASN A 1 172 ? 0.850 -28.221 -12.757 1.00 20.09 173 ASN A CA 1
ATOM 1300 C C . ASN A 1 172 ? 1.472 -29.103 -13.830 1.00 20.91 173 ASN A C 1
ATOM 1301 O O . ASN A 1 172 ? 2.547 -28.786 -14.353 1.00 22.65 173 ASN A O 1
ATOM 1306 N N . ILE A 1 173 ? 0.780 -30.197 -14.166 1.00 20.48 174 ILE A N 1
ATOM 1307 C CA . ILE A 1 173 ? 1.287 -31.201 -15.102 1.00 18.45 174 ILE A CA 1
ATOM 1308 C C . ILE A 1 173 ? 1.117 -30.811 -16.565 1.00 17.54 174 ILE A C 1
ATOM 1309 O O . ILE A 1 173 ? 1.634 -31.516 -17.442 1.00 18.93 174 ILE A O 1
ATOM 1314 N N . ILE A 1 174 ? 0.432 -29.700 -16.864 1.00 17.20 175 ILE A N 1
ATOM 1315 C CA . ILE A 1 174 ? 0.007 -29.442 -18.242 1.00 19.06 175 ILE A CA 1
ATOM 1316 C C . ILE A 1 174 ? 1.197 -29.319 -19.195 1.00 19.54 175 ILE A C 1
ATOM 1317 O O . ILE A 1 174 ? 1.141 -29.797 -20.335 1.00 18.25 175 ILE A O 1
ATOM 1322 N N . GLU A 1 175 ? 2.293 -28.691 -18.758 1.00 16.42 176 GLU A N 1
ATOM 1323 C CA . GLU A 1 175 ? 3.420 -28.513 -19.673 1.00 18.80 176 GLU A CA 1
ATOM 1324 C C . GLU A 1 175 ? 4.162 -29.824 -19.914 1.00 16.93 176 GLU A C 1
ATOM 1325 O O . GLU A 1 175 ? 4.610 -30.085 -21.034 1.00 19.08 176 GLU A O 1
ATOM 1331 N N . ALA A 1 176 ? 4.292 -30.663 -18.881 1.00 18.37 177 ALA A N 1
ATOM 1332 C CA . ALA A 1 176 ? 4.907 -31.975 -19.066 1.00 16.29 177 ALA A CA 1
ATOM 1333 C C . ALA A 1 176 ? 4.097 -32.824 -20.040 1.00 16.58 177 ALA A C 1
ATOM 1334 O O . ALA A 1 176 ? 4.664 -33.521 -20.891 1.00 17.92 177 ALA A O 1
ATOM 1336 N N . VAL A 1 177 ? 2.766 -32.779 -19.933 1.00 17.23 178 VAL A N 1
ATOM 1337 C CA . VAL A 1 177 ? 1.926 -33.472 -20.910 1.00 15.96 178 VAL A CA 1
ATOM 1338 C C . VAL A 1 177 ? 2.205 -32.951 -22.313 1.00 16.71 178 VAL A C 1
ATOM 1339 O O . VAL A 1 177 ? 2.339 -33.729 -23.269 1.00 17.84 178 VAL A O 1
ATOM 1343 N N . ARG A 1 178 ? 2.290 -31.623 -22.460 1.00 15.38 179 ARG A N 1
ATOM 1344 C CA . ARG A 1 178 ? 2.560 -31.042 -23.770 1.00 16.56 179 ARG A CA 1
ATOM 1345 C C . ARG A 1 178 ? 3.882 -31.552 -24.325 1.00 17.58 179 ARG A C 1
ATOM 1346 O O . ARG A 1 178 ? 3.978 -31.920 -25.502 1.00 16.59 179 ARG A O 1
ATOM 1354 N N . HIS A 1 179 ? 4.915 -31.579 -23.481 1.00 17.06 180 HIS A N 1
ATOM 1355 C CA . HIS A 1 179 ? 6.241 -31.960 -23.947 1.00 15.46 180 HIS A CA 1
ATOM 1356 C C . HIS A 1 179 ? 6.301 -33.440 -24.300 1.00 13.89 180 HIS A C 1
ATOM 1357 O O . HIS A 1 179 ? 6.896 -33.813 -25.318 1.00 16.91 180 HIS A O 1
ATOM 1364 N N . VAL A 1 180 ? 5.706 -34.297 -23.460 1.00 16.91 181 VAL A N 1
ATOM 1365 C CA . VAL A 1 180 ? 5.663 -35.728 -23.754 1.00 15.60 181 VAL A CA 1
ATOM 1366 C C . VAL A 1 180 ? 4.908 -35.979 -25.053 1.00 16.73 181 VAL A C 1
ATOM 1367 O O . VAL A 1 180 ? 5.363 -36.737 -25.917 1.00 17.18 181 VAL A O 1
ATOM 1371 N N . ARG A 1 181 ? 3.734 -35.353 -25.211 1.00 15.17 182 ARG A N 1
ATOM 1372 C CA . ARG A 1 181 ? 2.972 -35.589 -26.434 1.00 17.55 182 ARG A CA 1
ATOM 1373 C C . ARG A 1 181 ? 3.695 -35.040 -27.656 1.00 17.93 182 ARG A C 1
ATOM 1374 O O . ARG A 1 181 ? 3.572 -35.601 -28.751 1.00 17.81 182 ARG A O 1
ATOM 1382 N N . SER A 1 182 ? 4.451 -33.949 -27.495 1.00 17.11 183 SER A N 1
ATOM 1383 C CA . SER A 1 182 ? 5.189 -33.394 -28.626 1.00 16.41 183 SER A CA 1
ATOM 1384 C C . SER A 1 182 ? 6.299 -34.336 -29.071 1.00 14.53 183 SER A C 1
ATOM 1385 O O . SER A 1 182 ? 6.414 -34.657 -30.261 1.00 15.90 183 SER A O 1
ATOM 1388 N N . VAL A 1 183 ? 7.139 -34.774 -28.127 1.00 16.63 184 VAL A N 1
ATOM 1389 C CA . VAL A 1 183 ? 8.230 -35.689 -28.459 1.00 17.11 184 VAL A CA 1
ATOM 1390 C C . VAL A 1 183 ? 7.684 -37.005 -29.004 1.00 16.49 184 VAL A C 1
ATOM 1391 O O . VAL A 1 183 ? 8.114 -37.482 -30.062 1.00 18.35 184 VAL A O 1
ATOM 1395 N N . ASN A 1 184 ? 6.734 -37.620 -28.284 1.00 17.19 185 ASN A N 1
ATOM 1396 C CA . ASN A 1 184 ? 6.219 -38.917 -28.717 1.00 19.67 185 ASN A CA 1
ATOM 1397 C C . ASN A 1 184 ? 5.482 -38.800 -30.041 1.00 19.92 185 ASN A C 1
ATOM 1398 O O . ASN A 1 184 ? 5.571 -39.696 -30.888 1.00 20.97 185 ASN A O 1
ATOM 1403 N N . GLY A 1 185 ? 4.727 -37.711 -30.222 1.00 19.30 186 GLY A N 1
ATOM 1404 C CA . GLY A 1 185 ? 3.977 -37.537 -31.453 1.00 19.90 186 GLY A CA 1
ATOM 1405 C C . GLY A 1 185 ? 4.870 -37.409 -32.668 1.00 16.30 186 GLY A C 1
ATOM 1406 O O . GLY A 1 185 ? 4.600 -38.009 -33.714 1.00 19.77 186 GLY A O 1
ATOM 1407 N N . ASP A 1 186 ? 5.950 -36.621 -32.555 1.00 17.01 187 ASP A N 1
ATOM 1408 C CA . ASP A 1 186 ? 6.859 -36.498 -33.685 1.00 16.89 187 ASP A CA 1
ATOM 1409 C C . ASP A 1 186 ? 7.624 -37.792 -33.943 1.00 21.48 187 ASP A C 1
ATOM 1410 O O . ASP A 1 186 ? 7.941 -38.095 -35.100 1.00 20.85 187 ASP A O 1
ATOM 1415 N N . ILE A 1 187 ? 7.937 -38.564 -32.896 1.00 17.27 188 ILE A N 1
ATOM 1416 C CA . ILE A 1 187 ? 8.584 -39.852 -33.128 1.00 17.91 188 ILE A CA 1
ATOM 1417 C C . ILE A 1 187 ? 7.649 -40.782 -33.893 1.00 18.10 188 ILE A C 1
ATOM 1418 O O . ILE A 1 187 ? 8.071 -41.492 -34.815 1.00 20.26 188 ILE A O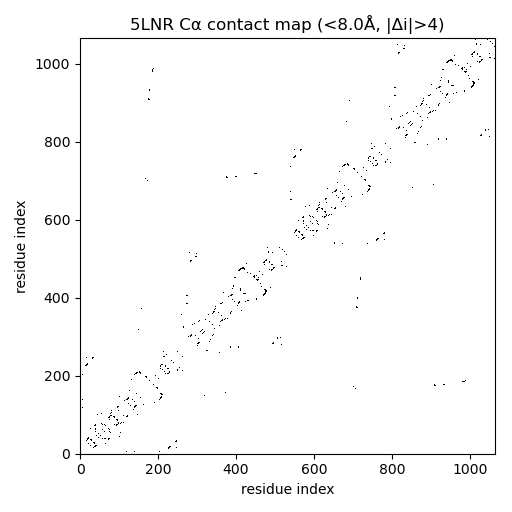 1
ATOM 1423 N N A ARG A 1 188 ? 6.363 -40.779 -33.538 0.57 18.14 189 ARG A N 1
ATOM 1424 N N B ARG A 1 188 ? 6.364 -40.784 -33.530 0.43 17.78 189 ARG A N 1
ATOM 1425 C CA A ARG A 1 188 ? 5.398 -41.607 -34.257 0.57 18.35 189 ARG A CA 1
ATOM 1426 C CA B ARG A 1 188 ? 5.390 -41.602 -34.248 0.43 17.54 189 ARG A CA 1
ATOM 1427 C C A ARG A 1 188 ? 5.243 -41.154 -35.704 0.57 19.45 189 ARG A C 1
ATOM 1428 C C B ARG A 1 188 ? 5.248 -41.154 -35.699 0.43 18.22 189 ARG A C 1
ATOM 1429 O O A ARG A 1 188 ? 5.121 -41.987 -36.610 0.57 21.75 189 ARG A O 1
ATOM 1430 O O B ARG A 1 188 ? 5.145 -41.990 -36.606 0.43 19.81 189 ARG A O 1
ATOM 1445 N N . VAL A 1 189 ? 5.230 -39.837 -35.940 1.00 18.83 190 VAL A N 1
ATOM 1446 C CA . VAL A 1 189 ? 5.180 -39.331 -37.311 1.00 18.98 190 VAL A CA 1
ATOM 1447 C C . VAL A 1 189 ? 6.415 -39.777 -38.081 1.00 17.99 190 VAL A C 1
ATOM 1448 O O . VAL A 1 189 ? 6.332 -40.221 -39.234 1.00 21.26 190 VAL A O 1
ATOM 1452 N N . LEU A 1 190 ? 7.577 -39.670 -37.447 1.00 17.70 191 LEU A N 1
ATOM 1453 C CA . LEU A 1 190 ? 8.828 -39.996 -38.117 1.00 19.70 191 LEU A CA 1
ATOM 1454 C C . LEU A 1 190 ? 8.885 -41.474 -38.502 1.00 21.86 191 LEU A C 1
ATOM 1455 O O . LEU A 1 190 ? 9.391 -41.826 -39.574 1.00 23.13 191 LEU A O 1
ATOM 1460 N N A ARG A 1 191 ? 8.361 -42.355 -37.648 0.48 21.90 192 ARG A N 1
ATOM 1461 N N B ARG A 1 191 ? 8.335 -42.339 -37.648 0.52 22.30 192 ARG A N 1
ATOM 1462 C CA A ARG A 1 191 ? 8.504 -43.791 -37.886 0.48 24.30 192 ARG A CA 1
ATOM 1463 C CA B ARG A 1 191 ? 8.440 -43.785 -37.827 0.52 24.79 192 ARG A CA 1
ATOM 1464 C C A ARG A 1 191 ? 7.914 -44.207 -39.230 0.48 25.93 192 ARG A C 1
ATOM 1465 C C B ARG A 1 191 ? 7.878 -44.233 -39.174 0.52 24.55 192 ARG A C 1
ATOM 1466 O O A ARG A 1 191 ? 8.471 -45.069 -39.922 0.48 30.69 192 ARG A O 1
ATOM 1467 O O B ARG A 1 191 ? 8.424 -45.142 -39.814 0.52 32.73 192 ARG A O 1
ATOM 1482 N N . ASN A 1 192 ? 6.803 -43.595 -39.627 1.00 26.96 193 ASN A N 1
ATOM 1483 C CA . ASN A 1 192 ? 6.105 -43.964 -40.850 1.00 26.60 193 ASN A CA 1
ATOM 1484 C C . ASN A 1 192 ? 6.392 -43.033 -42.030 1.00 22.85 193 ASN A C 1
ATOM 1485 O O . ASN A 1 192 ? 5.818 -43.223 -43.110 1.00 23.61 193 ASN A O 1
ATOM 1490 N N . MET A 1 193 ? 7.250 -42.036 -41.854 1.00 18.59 194 MET A N 1
ATOM 1491 C CA . MET A 1 193 ? 7.465 -41.021 -42.876 1.00 16.58 194 MET A CA 1
ATOM 1492 C C . MET A 1 193 ? 8.196 -41.603 -44.085 1.00 18.78 194 MET A C 1
ATOM 1493 O O . MET A 1 193 ? 9.049 -42.487 -43.957 1.00 20.77 194 MET A O 1
ATOM 1498 N N . ASP A 1 194 ? 7.837 -41.105 -45.270 1.00 18.65 195 ASP A N 1
ATOM 1499 C CA . ASP A 1 194 ? 8.606 -41.354 -46.487 1.00 19.61 195 ASP A CA 1
ATOM 1500 C C . ASP A 1 194 ? 10.061 -40.969 -46.243 1.00 20.32 195 ASP A C 1
ATOM 1501 O O . ASP A 1 194 ? 10.348 -39.838 -45.847 1.00 17.35 195 ASP A O 1
ATOM 1506 N N . ASP A 1 195 ? 10.978 -41.924 -46.460 1.00 20.28 196 ASP A N 1
ATOM 1507 C CA . ASP A 1 195 ? 12.399 -41.668 -46.238 1.00 19.25 196 ASP A CA 1
ATOM 1508 C C . ASP A 1 195 ? 12.861 -40.414 -46.967 1.00 17.65 196 ASP A C 1
ATOM 1509 O O . ASP A 1 195 ? 13.729 -39.679 -46.473 1.00 19.00 196 ASP A O 1
ATOM 1514 N N . ASP A 1 196 ? 12.314 -40.167 -48.161 1.00 18.19 197 ASP A N 1
ATOM 1515 C CA . ASP A 1 196 ? 12.762 -39.026 -48.949 1.00 17.66 197 ASP A CA 1
ATOM 1516 C C . ASP A 1 196 ? 12.412 -37.698 -48.288 1.00 17.51 197 ASP A C 1
ATOM 1517 O O . ASP A 1 196 ? 13.062 -36.685 -48.579 1.00 18.94 197 ASP A O 1
ATOM 1522 N N . GLU A 1 197 ? 11.406 -37.683 -47.405 1.00 16.95 198 GLU A N 1
ATOM 1523 C CA . GLU A 1 197 ? 10.967 -36.471 -46.724 1.00 15.48 198 GLU A CA 1
ATOM 1524 C C . GLU A 1 197 ? 11.720 -36.211 -45.423 1.00 16.56 198 GLU A C 1
ATOM 1525 O O . GLU A 1 197 ? 11.574 -35.128 -44.839 1.00 16.12 198 GLU A O 1
ATOM 1531 N N . VAL A 1 198 ? 12.541 -37.159 -44.967 1.00 17.16 199 VAL A N 1
ATOM 1532 C CA . VAL A 1 198 ? 13.201 -37.006 -43.673 1.00 15.80 199 VAL A CA 1
ATOM 1533 C C . VAL A 1 198 ? 14.274 -35.919 -43.717 1.00 17.77 199 VAL A C 1
ATOM 1534 O O . VAL A 1 198 ? 14.545 -35.273 -42.697 1.00 18.51 199 VAL A O 1
ATOM 1538 N N . PHE A 1 199 ? 14.907 -35.699 -44.875 1.00 17.01 200 PHE A N 1
ATOM 1539 C CA . PHE A 1 199 ? 15.911 -34.636 -44.960 1.00 15.46 200 PHE A CA 1
ATOM 1540 C C . PHE A 1 199 ? 15.298 -33.281 -44.610 1.00 16.28 200 PHE A C 1
ATOM 1541 O O . PHE A 1 199 ? 15.834 -32.539 -43.774 1.00 17.66 200 PHE A O 1
ATOM 1549 N N . THR A 1 200 ? 14.167 -32.945 -45.239 1.00 15.77 201 THR A N 1
ATOM 1550 C CA . THR A 1 200 ? 13.472 -31.700 -44.913 1.00 15.85 201 THR A CA 1
ATOM 1551 C C . THR A 1 200 ? 12.958 -31.706 -43.478 1.00 14.98 201 THR A C 1
ATOM 1552 O O . THR A 1 200 ? 12.991 -30.673 -42.802 1.00 16.64 201 THR A O 1
ATOM 1556 N N . PHE A 1 201 ? 12.481 -32.856 -42.987 1.00 16.88 202 PHE A N 1
ATOM 1557 C CA . PHE A 1 201 ? 12.064 -32.931 -41.587 1.00 16.42 202 PHE A CA 1
ATOM 1558 C C . PHE A 1 201 ? 13.210 -32.557 -40.648 1.00 16.42 202 PHE A C 1
ATOM 1559 O O . PHE A 1 201 ? 13.020 -31.783 -39.699 1.00 16.13 202 PHE A O 1
ATOM 1567 N N . ALA A 1 202 ? 14.412 -33.099 -40.894 1.00 16.78 203 ALA A N 1
ATOM 1568 C CA . ALA A 1 202 ? 15.560 -32.756 -40.053 1.00 16.49 203 ALA A CA 1
ATOM 1569 C C . ALA A 1 202 ? 15.896 -31.273 -40.154 1.00 17.42 203 ALA A C 1
ATOM 1570 O O . ALA A 1 202 ? 16.259 -30.642 -39.152 1.00 16.27 203 ALA A O 1
ATOM 1572 N N . LYS A 1 203 ? 15.785 -30.700 -41.356 1.00 15.68 204 LYS A N 1
ATOM 1573 C CA . LYS A 1 203 ? 16.014 -29.268 -41.513 1.00 15.68 204 LYS A CA 1
ATOM 1574 C C . LYS A 1 203 ? 15.033 -28.470 -40.661 1.00 17.97 204 LYS A C 1
ATOM 1575 O O . LYS A 1 203 ? 15.430 -27.549 -39.930 1.00 16.83 204 LYS A O 1
ATOM 1581 N N A LYS A 1 204 ? 13.745 -28.830 -40.715 0.59 16.10 205 LYS A N 1
ATOM 1582 N N B LYS A 1 204 ? 13.744 -28.818 -40.738 0.41 18.11 205 LYS A N 1
ATOM 1583 C CA A LYS A 1 204 ? 12.737 -28.067 -39.986 0.59 16.75 205 LYS A CA 1
ATOM 1584 C CA B LYS A 1 204 ? 12.725 -28.093 -39.989 0.41 19.33 205 LYS A CA 1
ATOM 1585 C C A LYS A 1 204 ? 12.851 -28.262 -38.480 0.59 17.23 205 LYS A C 1
ATOM 1586 C C B LYS A 1 204 ? 12.933 -28.238 -38.487 0.41 19.88 205 LYS A C 1
ATOM 1587 O O A LYS A 1 204 ? 12.500 -27.353 -37.716 0.59 19.66 205 LYS A O 1
ATOM 1588 O O B LYS A 1 204 ? 12.743 -27.276 -37.731 0.41 22.40 205 LYS A O 1
ATOM 1599 N N . LEU A 1 205 ? 13.322 -29.433 -38.035 1.00 17.10 206 LEU A N 1
ATOM 1600 C CA . LEU A 1 205 ? 13.591 -29.648 -36.618 1.00 16.93 206 LEU A CA 1
ATOM 1601 C C . LEU A 1 205 ? 14.856 -28.931 -36.161 1.00 17.01 206 LEU A C 1
ATOM 1602 O O . LEU A 1 205 ? 15.037 -28.731 -34.954 1.00 18.90 206 LEU A O 1
ATOM 1607 N N . ALA A 1 206 ? 15.730 -28.553 -37.094 1.00 16.44 207 ALA A N 1
ATOM 1608 C CA . ALA A 1 206 ? 17.079 -28.089 -36.767 1.00 14.74 207 ALA A CA 1
ATOM 1609 C C . ALA A 1 206 ? 17.789 -29.099 -35.865 1.00 14.67 207 ALA A C 1
ATOM 1610 O O . ALA A 1 206 ? 18.416 -28.754 -34.860 1.00 17.12 207 ALA A O 1
ATOM 1612 N N . ALA A 1 207 ? 17.680 -30.370 -36.244 1.00 16.98 208 ALA A N 1
ATOM 1613 C CA . ALA A 1 207 ? 18.275 -31.481 -35.519 1.00 18.10 208 ALA A CA 1
ATOM 1614 C C . ALA A 1 207 ? 19.175 -32.287 -36.451 1.00 18.67 208 ALA A C 1
ATOM 1615 O O . ALA A 1 207 ? 18.977 -32.274 -37.669 1.00 17.28 208 ALA A O 1
ATOM 1617 N N . PRO A 1 208 ? 20.172 -32.993 -35.914 1.00 15.53 209 PRO A N 1
ATOM 1618 C CA . PRO A 1 208 ? 21.106 -33.722 -36.787 1.00 18.26 209 PRO A CA 1
ATOM 1619 C C . PRO A 1 208 ? 20.421 -34.885 -37.494 1.00 18.36 209 PRO A C 1
ATOM 1620 O O . PRO A 1 208 ? 19.805 -35.745 -36.856 1.00 18.02 209 PRO A O 1
ATOM 1624 N N . TYR A 1 209 ? 20.565 -34.914 -38.825 1.00 17.11 210 TYR A N 1
ATOM 1625 C CA . TYR A 1 209 ? 19.912 -35.930 -39.647 1.00 18.56 210 TYR A CA 1
ATOM 1626 C C . TYR A 1 209 ? 20.230 -37.353 -39.188 1.00 18.69 210 TYR A C 1
ATOM 1627 O O . TYR A 1 209 ? 19.344 -38.219 -39.178 1.00 19.45 210 TYR A O 1
ATOM 1636 N N . ASP A 1 210 ? 21.492 -37.635 -38.843 1.00 18.23 211 ASP A N 1
ATOM 1637 C CA . ASP A 1 210 ? 21.829 -39.004 -38.446 1.00 19.48 211 ASP A CA 1
ATOM 1638 C C . ASP A 1 210 ? 21.042 -39.435 -37.212 1.00 19.45 211 ASP A C 1
ATOM 1639 O O . ASP A 1 210 ? 20.590 -40.585 -37.126 1.00 21.65 211 ASP A O 1
ATOM 1644 N N . LEU A 1 211 ? 20.879 -38.531 -36.239 1.00 19.35 212 LEU A N 1
ATOM 1645 C CA . LEU A 1 211 ? 20.100 -38.856 -35.045 1.00 18.34 212 LEU A CA 1
ATOM 1646 C C . LEU A 1 211 ? 18.615 -38.971 -35.366 1.00 17.23 212 LEU A C 1
ATOM 1647 O O . LEU A 1 211 ? 17.910 -39.794 -34.772 1.00 20.03 212 LEU A O 1
ATOM 1652 N N . VAL A 1 212 ? 18.117 -38.140 -36.285 1.00 16.64 213 VAL A N 1
ATOM 1653 C CA . VAL A 1 212 ? 16.730 -38.273 -36.728 1.00 15.63 213 VAL A CA 1
ATOM 1654 C C . VAL A 1 212 ? 16.501 -39.659 -37.325 1.00 18.61 213 VAL A C 1
ATOM 1655 O O . VAL A 1 212 ? 15.513 -40.335 -37.011 1.00 18.59 213 VAL A O 1
ATOM 1659 N N . MET A 1 213 ? 17.416 -40.106 -38.194 1.00 17.49 214 MET A N 1
ATOM 1660 C CA . MET A 1 213 ? 17.264 -41.431 -38.795 1.00 20.12 214 MET A CA 1
ATOM 1661 C C . MET A 1 213 ? 17.400 -42.541 -37.760 1.00 20.24 214 MET A C 1
ATOM 1662 O O . MET A 1 213 ? 16.686 -43.549 -37.833 1.00 22.41 214 MET A O 1
ATOM 1667 N N . GLN A 1 214 ? 18.317 -42.392 -36.799 1.00 19.59 215 GLN A N 1
ATOM 1668 C CA . GLN A 1 214 ? 18.424 -43.393 -35.743 1.00 19.85 215 GLN A CA 1
ATOM 1669 C C . GLN A 1 214 ? 17.120 -43.495 -34.958 1.00 22.22 215 GLN A C 1
ATOM 1670 O O . GLN A 1 214 ? 16.654 -44.603 -34.640 1.00 21.07 215 GLN A O 1
ATOM 1676 N N . THR A 1 215 ? 16.517 -42.344 -34.639 1.00 20.61 216 THR A N 1
ATOM 1677 C CA . THR A 1 215 ? 15.242 -42.331 -33.929 1.00 18.78 216 THR A CA 1
ATOM 1678 C C . THR A 1 215 ? 14.144 -42.977 -34.768 1.00 18.55 216 THR A C 1
ATOM 1679 O O . THR A 1 215 ? 13.276 -43.685 -34.236 1.00 19.28 216 THR A O 1
ATOM 1683 N N A LYS A 1 216 ? 14.174 -42.761 -36.083 0.43 19.93 217 LYS A N 1
ATOM 1684 N N B LYS A 1 216 ? 14.165 -42.744 -36.082 0.57 18.94 217 LYS A N 1
ATOM 1685 C CA A LYS A 1 216 ? 13.193 -43.397 -36.957 0.43 20.86 217 LYS A CA 1
ATOM 1686 C CA B LYS A 1 216 ? 13.191 -43.379 -36.966 0.57 18.45 217 LYS A CA 1
ATOM 1687 C C A LYS A 1 216 ? 13.333 -44.915 -36.93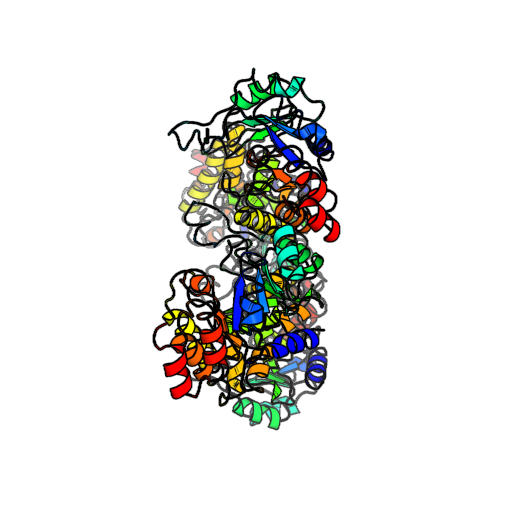4 0.43 23.72 217 LYS A C 1
ATOM 1688 C C B LYS A 1 216 ? 13.323 -44.896 -36.930 0.57 21.06 217 LYS A C 1
ATOM 1689 O O A LYS A 1 216 ? 12.333 -45.635 -36.836 0.43 25.24 217 LYS A O 1
ATOM 1690 O O B LYS A 1 216 ? 12.316 -45.611 -36.867 0.57 22.32 217 LYS A O 1
ATOM 1701 N N A GLN A 1 217 ? 14.567 -45.420 -37.022 0.43 23.45 218 GLN A N 1
ATOM 1702 N N B GLN A 1 217 ? 14.557 -45.403 -36.963 0.57 21.47 218 GLN A N 1
ATOM 1703 C CA A GLN A 1 217 ? 14.775 -46.866 -37.018 0.43 24.54 218 GLN A CA 1
ATOM 1704 C CA B GLN A 1 217 ? 14.757 -46.851 -37.020 0.57 21.57 218 GLN A CA 1
ATOM 1705 C C A GLN A 1 217 ? 14.362 -47.484 -35.686 0.43 24.11 218 GLN A C 1
ATOM 1706 C C B GLN A 1 217 ? 14.432 -47.516 -35.687 0.57 22.92 218 GLN A C 1
ATOM 1707 O O A GLN A 1 217 ? 13.731 -48.548 -35.657 0.43 28.34 218 GLN A O 1
ATOM 1708 O O B GLN A 1 217 ? 13.936 -48.650 -35.655 0.57 27.31 218 GLN A O 1
ATOM 1719 N N . LEU A 1 218 ? 14.711 -46.831 -34.574 1.00 24.13 219 LEU A N 1
ATOM 1720 C CA . LEU A 1 218 ? 14.398 -47.380 -33.258 1.00 24.33 219 LEU A CA 1
ATOM 1721 C C . LEU A 1 218 ? 12.917 -47.274 -32.921 1.00 24.62 219 LEU A C 1
ATOM 1722 O O . LEU A 1 218 ? 12.393 -48.119 -32.183 1.00 27.03 219 LEU A O 1
ATOM 1727 N N . GLY A 1 219 ? 12.232 -46.252 -33.425 1.00 22.56 220 GLY A N 1
ATOM 1728 C CA . GLY A 1 219 ? 10.860 -46.027 -33.014 1.00 22.42 220 GLY A CA 1
ATOM 1729 C C . GLY A 1 219 ? 10.722 -45.391 -31.652 1.00 24.65 220 GLY A C 1
ATOM 1730 O O . GLY A 1 219 ? 9.620 -45.397 -31.087 1.00 27.14 220 GLY A O 1
ATOM 1731 N N A ARG A 1 220 ? 11.807 -44.858 -31.093 0.57 23.02 221 ARG A N 1
ATOM 1732 N N B ARG A 1 220 ? 11.805 -44.830 -31.122 0.43 23.16 221 ARG A N 1
ATOM 1733 C CA A ARG A 1 220 ? 11.778 -44.118 -29.837 0.57 21.35 221 ARG A CA 1
ATOM 1734 C CA B ARG A 1 220 ? 11.836 -44.225 -29.801 0.43 20.98 221 ARG A CA 1
ATOM 1735 C C A ARG A 1 220 ? 13.082 -43.338 -29.721 0.57 18.89 221 ARG A C 1
ATOM 1736 C C B ARG A 1 220 ? 13.087 -43.365 -29.726 0.43 21.77 221 ARG A C 1
ATOM 1737 O O A ARG A 1 220 ? 13.983 -43.473 -30.554 0.57 18.90 221 ARG A O 1
ATOM 1738 O O B ARG A 1 220 ? 13.938 -43.389 -30.620 0.43 23.78 221 ARG A O 1
ATOM 1753 N N A LEU A 1 221 ? 13.180 -42.517 -28.680 0.57 20.89 222 LEU A N 1
ATOM 1754 N N B LEU A 1 221 ? 13.196 -42.614 -28.639 0.43 23.02 222 LEU A N 1
ATOM 1755 C CA A LEU A 1 221 ? 14.415 -41.791 -28.449 0.57 20.61 222 LEU A CA 1
ATOM 1756 C CA B LEU A 1 221 ? 14.393 -41.825 -28.404 0.43 20.09 222 LEU A CA 1
ATOM 1757 C C A LEU A 1 221 ? 15.555 -42.776 -28.194 0.57 21.57 222 LEU A C 1
ATOM 1758 C C B LEU A 1 221 ? 15.572 -42.761 -28.133 0.43 21.24 222 LEU A C 1
ATOM 1759 O O A LEU A 1 221 ? 15.352 -43.835 -27.591 0.57 23.15 222 LEU A O 1
ATOM 1760 O O B LEU A 1 221 ? 15.411 -43.779 -27.451 0.43 21.42 222 LEU A O 1
ATOM 1769 N N . PRO A 1 222 ? 16.766 -42.452 -28.650 1.00 19.74 223 PRO A N 1
ATOM 1770 C CA . PRO A 1 222 ? 17.919 -43.342 -28.430 1.00 22.71 223 PRO A CA 1
ATOM 1771 C C . PRO A 1 222 ? 18.425 -43.388 -26.995 1.00 21.94 223 PRO A C 1
ATOM 1772 O O . PRO A 1 222 ? 19.399 -44.108 -26.730 1.00 25.19 223 PRO A O 1
ATOM 1776 N N . VAL A 1 223 ? 17.821 -42.649 -26.062 1.00 19.67 224 VAL A N 1
ATOM 1777 C CA . VAL A 1 223 ? 18.235 -42.641 -24.664 1.00 19.02 224 VAL A CA 1
ATOM 1778 C C . VAL A 1 223 ? 16.990 -42.758 -23.788 1.00 18.60 224 VAL A C 1
ATOM 1779 O O . VAL A 1 223 ? 15.863 -42.571 -24.245 1.00 20.97 224 VAL A O 1
ATOM 1783 N N . VAL A 1 224 ? 17.215 -43.072 -22.508 1.00 19.69 225 VAL A N 1
ATOM 1784 C CA . VAL A 1 224 ? 16.137 -43.080 -21.522 1.00 18.15 225 VAL A CA 1
ATOM 1785 C C . VAL A 1 224 ? 15.434 -41.721 -21.496 1.00 19.05 225 VAL A C 1
ATOM 1786 O O . VAL A 1 224 ? 16.076 -40.664 -21.590 1.00 19.03 225 VAL A O 1
ATOM 1790 N N . GLN A 1 225 ? 14.103 -41.745 -21.361 1.00 18.33 226 GLN A N 1
ATOM 1791 C CA . GLN A 1 225 ? 13.270 -40.543 -21.428 1.00 17.90 226 GLN A CA 1
ATOM 1792 C C . GLN A 1 225 ? 12.330 -40.498 -20.223 1.00 19.42 226 GLN A C 1
ATOM 1793 O O . GLN A 1 225 ? 11.425 -41.332 -20.108 1.00 21.89 226 GLN A O 1
ATOM 1799 N N . PHE A 1 226 ? 12.521 -39.514 -19.339 1.00 16.69 227 PHE A N 1
ATOM 1800 C CA . PHE A 1 226 ? 11.721 -39.366 -18.128 1.00 18.54 227 PHE A CA 1
ATOM 1801 C C . PHE A 1 226 ? 10.808 -38.149 -18.227 1.00 18.85 227 PHE A C 1
ATOM 1802 O O . PHE A 1 226 ? 11.075 -37.199 -18.967 1.00 18.75 227 PHE A O 1
ATOM 1810 N N . ALA A 1 227 ? 9.733 -38.169 -17.438 1.00 17.16 228 ALA A N 1
ATOM 1811 C CA . ALA A 1 227 ? 8.922 -36.973 -17.244 1.00 16.90 228 ALA A CA 1
ATOM 1812 C C . ALA A 1 227 ? 9.463 -36.164 -16.071 1.00 19.35 228 ALA A C 1
ATOM 1813 O O . ALA A 1 227 ? 9.947 -36.728 -15.084 1.00 21.66 228 ALA A O 1
ATOM 1815 N N . ALA A 1 228 ? 9.377 -34.836 -16.183 1.00 17.74 229 ALA A N 1
ATOM 1816 C CA . ALA A 1 228 ? 9.774 -33.957 -15.093 1.00 17.12 229 ALA A CA 1
ATOM 1817 C C . ALA A 1 228 ? 9.068 -32.617 -15.234 1.00 20.29 229 ALA A C 1
ATOM 1818 O O . ALA A 1 228 ? 8.749 -32.178 -16.345 1.00 19.92 229 ALA A O 1
ATOM 1820 N N . GLY A 1 229 ? 8.848 -31.969 -14.092 1.00 19.41 230 GLY A N 1
ATOM 1821 C CA . GLY A 1 229 ? 8.275 -30.636 -14.075 1.00 21.30 230 GLY A CA 1
ATOM 1822 C C . GLY A 1 229 ? 6.780 -30.663 -13.850 1.00 22.12 230 GLY A C 1
ATOM 1823 O O . GLY A 1 229 ? 6.007 -30.748 -14.807 1.00 29.13 230 GLY A O 1
ATOM 1824 N N . GLY A 1 230 ? 6.365 -30.611 -12.588 1.00 21.26 231 GLY A N 1
ATOM 1825 C CA . GLY A 1 230 ? 4.961 -30.572 -12.233 1.00 20.04 231 GLY A CA 1
ATOM 1826 C C . GLY A 1 230 ? 4.325 -31.899 -11.870 1.00 20.51 231 GLY A C 1
ATOM 1827 O O . GLY A 1 230 ? 3.105 -31.945 -11.690 1.00 25.06 231 GLY A O 1
ATOM 1828 N N . VAL A 1 231 ? 5.104 -32.976 -11.751 1.00 20.94 232 VAL A N 1
ATOM 1829 C CA . VAL A 1 231 ? 4.564 -34.286 -11.375 1.00 22.15 232 VAL A CA 1
ATOM 1830 C C . VAL A 1 231 ? 4.291 -34.249 -9.874 1.00 22.16 232 VAL A C 1
ATOM 1831 O O . VAL A 1 231 ? 5.219 -34.345 -9.066 1.00 27.93 232 VAL A O 1
ATOM 1835 N N . ALA A 1 232 ? 3.019 -34.125 -9.485 1.00 20.45 233 ALA A N 1
ATOM 1836 C CA . ALA A 1 232 ? 2.666 -33.867 -8.092 1.00 20.17 233 ALA A CA 1
ATOM 1837 C C . ALA A 1 232 ? 1.979 -35.026 -7.385 1.00 20.87 233 ALA A C 1
ATOM 1838 O O . ALA A 1 232 ? 2.215 -35.231 -6.194 1.00 27.92 233 ALA A O 1
ATOM 1840 N N . THR A 1 233 ? 1.142 -35.796 -8.073 1.00 20.52 234 THR A N 1
ATOM 1841 C CA . THR A 1 233 ? 0.349 -36.824 -7.405 1.00 20.85 234 THR A CA 1
ATOM 1842 C C . THR A 1 233 ? 0.644 -38.200 -7.987 1.00 21.92 234 THR A C 1
ATOM 1843 O O . THR A 1 233 ? 1.243 -38.299 -9.065 1.00 21.88 234 THR A O 1
ATOM 1847 N N . PRO A 1 234 ? 0.228 -39.282 -7.319 1.00 18.98 235 PRO A N 1
ATOM 1848 C CA . PRO A 1 234 ? 0.333 -40.605 -7.959 1.00 18.99 235 PRO A CA 1
ATOM 1849 C C . PRO A 1 234 ? -0.348 -40.663 -9.312 1.00 19.38 235 PRO A C 1
ATOM 1850 O O . PRO A 1 234 ? 0.197 -41.263 -10.249 1.00 21.05 235 PRO A O 1
ATOM 1854 N N . ALA A 1 235 ? -1.524 -40.034 -9.446 1.00 18.58 236 ALA A N 1
ATOM 1855 C CA . ALA A 1 235 ? -2.196 -39.997 -10.743 1.00 16.92 236 ALA A CA 1
ATOM 1856 C C . ALA A 1 235 ? -1.318 -39.350 -11.809 1.00 19.42 236 ALA A C 1
ATOM 1857 O O . ALA A 1 235 ? -1.245 -39.850 -12.938 1.00 19.86 236 ALA A O 1
ATOM 1859 N N . ASP A 1 236 ? -0.643 -38.239 -11.473 1.00 18.20 237 ASP A N 1
ATOM 1860 C CA . ASP A 1 236 ? 0.253 -37.598 -12.437 1.00 18.63 237 ASP A CA 1
ATOM 1861 C C . ASP A 1 236 ? 1.359 -38.548 -12.875 1.00 17.45 237 ASP A C 1
ATOM 1862 O O . ASP A 1 236 ? 1.696 -38.623 -14.061 1.00 18.45 237 ASP A O 1
ATOM 1867 N N . ALA A 1 237 ? 1.971 -39.248 -11.917 1.00 18.16 238 ALA A N 1
ATOM 1868 C CA . ALA A 1 237 ? 3.110 -40.096 -12.253 1.00 17.95 238 ALA A CA 1
ATOM 1869 C C . ALA A 1 237 ? 2.682 -41.257 -13.142 1.00 17.62 238 ALA A C 1
ATOM 1870 O O . ALA A 1 237 ? 3.377 -41.602 -14.106 1.00 19.23 238 ALA A O 1
ATOM 1872 N N . ALA A 1 238 ? 1.539 -41.870 -12.839 1.00 17.09 239 ALA A N 1
ATOM 1873 C CA . ALA A 1 238 ? 1.061 -42.958 -13.681 1.00 18.01 239 ALA A CA 1
ATOM 1874 C C . ALA A 1 238 ? 0.622 -42.458 -15.051 1.00 18.66 239 ALA A C 1
ATOM 1875 O O . ALA A 1 238 ? 0.770 -43.181 -16.044 1.00 19.08 239 ALA A O 1
ATOM 1877 N N . LEU A 1 239 ? 0.095 -41.229 -15.129 1.00 17.88 240 LEU A N 1
ATOM 1878 C CA . LEU A 1 239 ? -0.242 -40.639 -16.423 1.00 16.75 240 LEU A CA 1
ATOM 1879 C C . LEU A 1 239 ? 0.992 -40.550 -17.315 1.00 17.92 240 LEU A C 1
ATOM 1880 O O . LEU A 1 239 ? 0.947 -40.915 -18.496 1.00 18.53 240 LEU A O 1
ATOM 1885 N N . MET A 1 240 ? 2.114 -40.083 -16.758 1.00 16.06 241 MET A N 1
ATOM 1886 C CA . MET A 1 240 ? 3.342 -39.993 -17.543 1.00 17.46 241 MET A CA 1
ATOM 1887 C C . MET A 1 240 ? 3.793 -41.367 -18.027 1.00 18.78 241 MET A C 1
ATOM 1888 O O . MET A 1 240 ? 4.232 -41.518 -19.174 1.00 18.97 241 MET A O 1
ATOM 1893 N N . MET A 1 241 ? 3.708 -42.381 -17.163 1.00 18.44 242 MET A N 1
ATOM 1894 C CA . MET A 1 241 ? 4.092 -43.725 -17.585 1.00 18.03 242 MET A CA 1
ATOM 1895 C C . MET A 1 241 ? 3.165 -44.242 -18.682 1.00 21.17 242 MET A C 1
ATOM 1896 O O . MET A 1 241 ? 3.619 -44.880 -19.641 1.00 20.45 242 MET A O 1
ATOM 1901 N N . GLN A 1 242 ? 1.860 -43.974 -18.565 1.00 18.71 243 GLN A N 1
ATOM 1902 C CA . GLN A 1 242 ? 0.934 -44.451 -19.589 1.00 17.71 243 GLN A CA 1
ATOM 1903 C C . GLN A 1 242 ? 1.133 -43.726 -20.916 1.00 17.65 243 GLN A C 1
ATOM 1904 O O . GLN A 1 242 ? 0.864 -44.301 -21.979 1.00 20.52 243 GLN A O 1
ATOM 1910 N N . LEU A 1 243 ? 1.603 -42.471 -20.878 1.00 18.80 244 LEU A N 1
ATOM 1911 C CA . LEU A 1 243 ? 1.950 -41.757 -22.101 1.00 18.80 244 LEU A CA 1
ATOM 1912 C C . LEU A 1 243 ? 3.237 -42.270 -22.739 1.00 24.39 244 LEU A C 1
ATOM 1913 O O . LEU A 1 243 ? 3.528 -41.905 -23.883 1.00 31.79 244 LEU A O 1
ATOM 1918 N N . GLY A 1 244 ? 4.013 -43.098 -22.044 1.00 23.81 245 GLY A N 1
ATOM 1919 C CA . GLY A 1 244 ? 5.186 -43.720 -22.636 1.00 21.72 245 GLY A CA 1
ATOM 1920 C C . GLY A 1 244 ? 6.504 -43.390 -21.966 1.00 25.27 245 GLY A C 1
ATOM 1921 O O . GLY A 1 244 ? 7.550 -43.838 -22.460 1.00 28.96 245 GLY A O 1
ATOM 1922 N N . CYS A 1 245 ? 6.533 -42.647 -20.866 1.00 17.79 246 CYS A N 1
ATOM 1923 C CA . CYS A 1 245 ? 7.811 -42.292 -20.262 1.00 18.63 246 CYS A CA 1
ATOM 1924 C C . CYS A 1 245 ? 8.429 -43.507 -19.571 1.00 16.85 246 CYS A C 1
ATOM 1925 O O . CYS A 1 245 ? 7.746 -44.483 -19.243 1.00 20.04 246 CYS A O 1
ATOM 1928 N N . ASP A 1 246 ? 9.739 -43.427 -19.332 1.00 17.22 247 ASP A N 1
ATOM 1929 C CA . ASP A 1 246 ? 10.478 -44.498 -18.671 1.00 16.89 247 ASP A CA 1
ATOM 1930 C C . ASP A 1 246 ? 10.522 -44.349 -17.155 1.00 19.40 247 ASP A C 1
ATOM 1931 O O . ASP A 1 246 ? 10.966 -45.280 -16.467 1.00 20.85 247 ASP A O 1
ATOM 1936 N N . GLY A 1 247 ? 10.084 -43.212 -16.633 1.00 18.48 248 GLY A N 1
ATOM 1937 C CA . GLY A 1 247 ? 10.160 -42.908 -15.217 1.00 17.25 248 GLY A CA 1
ATOM 1938 C C . GLY A 1 247 ? 9.846 -41.439 -15.024 1.00 17.68 248 GLY A C 1
ATOM 1939 O O . GLY A 1 247 ? 9.535 -40.726 -15.983 1.00 19.78 248 GLY A O 1
ATOM 1940 N N . VAL A 1 248 ? 9.923 -40.989 -13.764 1.00 17.76 249 VAL A N 1
ATOM 1941 C CA . VAL A 1 248 ? 9.587 -39.602 -13.434 1.00 18.12 249 VAL A CA 1
ATOM 1942 C C . VAL A 1 248 ? 10.584 -39.013 -12.441 1.00 20.51 249 VAL A C 1
ATOM 1943 O O . VAL A 1 248 ? 11.170 -39.725 -11.616 1.00 19.79 249 VAL A O 1
ATOM 1947 N N . PHE A 1 249 ? 10.771 -37.690 -12.536 1.00 17.38 250 PHE A N 1
ATOM 1948 C CA . PHE A 1 249 ? 11.390 -36.884 -11.491 1.00 17.84 250 PHE A CA 1
ATOM 1949 C C . PHE A 1 249 ? 10.286 -36.207 -10.686 1.00 16.75 250 PHE A C 1
ATOM 1950 O O . PHE A 1 249 ? 9.289 -35.739 -11.253 1.00 21.08 250 PHE A O 1
ATOM 1958 N N . VAL A 1 250 ? 10.468 -36.137 -9.368 1.00 17.70 251 VAL A N 1
ATOM 1959 C CA . VAL A 1 250 ? 9.559 -35.385 -8.509 1.00 19.51 251 VAL A CA 1
ATOM 1960 C C . VAL A 1 250 ? 10.348 -34.432 -7.624 1.00 22.60 251 VAL A C 1
ATOM 1961 O O . VAL A 1 250 ? 11.492 -34.705 -7.246 1.00 22.90 251 VAL A O 1
ATOM 1965 N N . GLY A 1 251 ? 9.718 -33.309 -7.285 1.00 25.34 252 GLY A N 1
ATOM 1966 C CA . GLY A 1 251 ? 10.353 -32.248 -6.532 1.00 27.20 252 GLY A CA 1
ATOM 1967 C C . GLY A 1 251 ? 10.107 -32.332 -5.040 1.00 32.24 252 GLY A C 1
ATOM 1968 O O . GLY A 1 251 ? 9.724 -33.371 -4.495 1.00 32.67 252 GLY A O 1
ATOM 1969 N N . SER A 1 252 ? 10.325 -31.202 -4.372 1.00 37.31 253 SER A N 1
ATOM 1970 C CA . SER A 1 252 ? 10.310 -31.148 -2.916 1.00 44.79 253 SER A CA 1
ATOM 1971 C C . SER A 1 252 ? 8.912 -31.149 -2.310 1.00 45.82 253 SER A C 1
ATOM 1972 O O . SER A 1 252 ? 8.799 -31.125 -1.079 1.00 49.23 253 SER A O 1
ATOM 1975 N N . GLY A 1 253 ? 7.850 -31.174 -3.122 1.00 43.75 254 GLY A N 1
ATOM 1976 C CA . GLY A 1 253 ? 6.510 -31.281 -2.561 1.00 42.48 254 GLY A CA 1
ATOM 1977 C C . GLY A 1 253 ? 6.326 -32.519 -1.703 1.00 44.60 254 GLY A C 1
ATOM 1978 O O . GLY A 1 253 ? 5.472 -32.542 -0.810 1.00 48.09 254 GLY A O 1
ATOM 1979 N N . ILE A 1 254 ? 7.122 -33.561 -1.962 1.00 40.29 255 ILE A N 1
ATOM 1980 C CA . ILE A 1 254 ? 7.096 -34.765 -1.134 1.00 40.65 255 ILE A CA 1
ATOM 1981 C C . ILE A 1 254 ? 7.360 -34.425 0.326 1.00 42.16 255 ILE A C 1
ATOM 1982 O O . ILE A 1 254 ? 6.687 -34.932 1.232 1.00 44.02 255 ILE A O 1
ATOM 1987 N N . PHE A 1 255 ? 8.338 -33.561 0.577 1.00 41.94 256 PHE A N 1
ATOM 1988 C CA . PHE A 1 255 ? 8.788 -33.276 1.931 1.00 45.33 256 PHE A CA 1
ATOM 1989 C C . PHE A 1 255 ? 8.111 -32.063 2.554 1.00 50.76 256 PHE A C 1
ATOM 1990 O O . PHE A 1 255 ? 8.395 -31.741 3.712 1.00 52.17 256 PHE A O 1
ATOM 1998 N N A LYS A 1 256 ? 7.216 -31.397 1.826 0.74 53.71 257 LYS A N 1
ATOM 1999 N N B LYS A 1 256 ? 7.235 -31.379 1.819 0.26 53.49 257 LYS A N 1
ATOM 2000 C CA A LYS A 1 256 ? 6.394 -30.353 2.420 0.74 58.17 257 LYS A CA 1
ATOM 2001 C CA B LYS A 1 256 ? 6.564 -30.193 2.331 0.26 56.58 257 LYS A CA 1
ATOM 2002 C C A LYS A 1 256 ? 5.176 -30.910 3.147 0.74 64.65 257 LYS A C 1
ATOM 2003 C C B LYS A 1 256 ? 5.312 -30.512 3.138 0.26 60.92 257 LYS A C 1
ATOM 2004 O O A LYS A 1 256 ? 4.546 -30.177 3.917 0.74 66.89 257 LYS A O 1
ATOM 2005 O O B LYS A 1 256 ? 4.788 -29.622 3.815 0.26 62.27 257 LYS A O 1
ATOM 2008 N N A SER A 1 257 ? 4.840 -32.181 2.931 0.74 66.48 258 SER A N 1
ATOM 2009 N N B SER A 1 257 ? 4.825 -31.752 3.086 0.26 63.09 258 SER A N 1
ATOM 2010 C CA A SER A 1 257 ? 3.666 -32.787 3.537 0.74 66.77 258 SER A CA 1
ATOM 2011 C CA B SER A 1 257 ? 3.608 -32.124 3.796 0.26 64.25 258 SER A CA 1
ATOM 2012 C C A SER A 1 257 ? 3.974 -33.248 4.961 0.74 63.65 258 SER A C 1
ATOM 2013 C C B SER A 1 257 ? 3.923 -32.752 5.148 0.26 62.99 258 SER A C 1
ATOM 2014 O O A SER A 1 257 ? 5.108 -33.169 5.442 0.74 64.34 258 SER A O 1
ATOM 2015 O O B SER A 1 257 ? 4.954 -32.446 5.756 0.26 63.99 258 SER A O 1
ATOM 2020 N N A GLY A 1 258 ? 2.944 -33.748 5.642 0.74 60.17 259 GLY A N 1
ATOM 2021 N N B GLY A 1 258 ? 3.047 -33.635 5.621 0.26 60.89 259 GLY A N 1
ATOM 2022 C CA A GLY A 1 258 ? 3.084 -34.205 7.012 0.74 58.87 259 GLY A CA 1
ATOM 2023 C CA B GLY A 1 258 ? 3.169 -34.171 6.962 0.26 59.49 259 GLY A CA 1
ATOM 2024 C C A GLY A 1 258 ? 3.623 -35.609 7.178 0.74 57.95 259 GLY A C 1
ATOM 2025 C C B GLY A 1 258 ? 3.878 -35.506 7.069 0.26 58.21 259 GLY A C 1
ATOM 2026 O O A GLY A 1 258 ? 4.018 -35.976 8.289 0.74 58.01 259 GLY A O 1
ATOM 2027 O O B GLY A 1 258 ? 4.635 -35.730 8.019 0.26 59.99 259 GLY A O 1
ATOM 2028 N N . ASP A 1 259 ? 3.646 -36.404 6.109 1.00 54.96 260 ASP A N 1
ATOM 2029 C CA . ASP A 1 259 ? 4.169 -37.771 6.151 1.00 49.20 260 ASP A CA 1
ATOM 2030 C C . ASP A 1 259 ? 5.000 -38.027 4.902 1.00 44.48 260 ASP A C 1
ATOM 2031 O O . ASP A 1 259 ? 4.550 -38.709 3.970 1.00 42.61 260 ASP A O 1
ATOM 2036 N N . PRO A 1 260 ? 6.236 -37.522 4.861 1.00 40.49 261 PRO A N 1
ATOM 2037 C CA . PRO A 1 260 ? 7.035 -37.647 3.627 1.00 39.04 261 PRO A CA 1
ATOM 2038 C C . PRO A 1 260 ? 7.259 -39.078 3.170 1.00 36.84 261 PRO A C 1
ATOM 2039 O O . PRO A 1 260 ? 7.186 -39.353 1.965 1.00 35.98 261 PRO A O 1
ATOM 2043 N N . ALA A 1 261 ? 7.535 -40.001 4.094 1.00 35.53 262 ALA A N 1
ATOM 2044 C CA . ALA A 1 261 ? 7.770 -41.384 3.693 1.00 35.78 262 ALA A CA 1
ATOM 2045 C C . ALA A 1 261 ? 6.561 -41.955 2.962 1.00 34.96 262 ALA A C 1
ATOM 2046 O O . ALA A 1 261 ? 6.709 -42.652 1.951 1.00 33.47 262 ALA A O 1
ATOM 2048 N N . ARG A 1 262 ? 5.355 -41.638 3.437 1.00 35.13 263 ARG A N 1
ATOM 2049 C CA . ARG A 1 262 ? 4.147 -42.144 2.794 1.00 31.01 263 ARG A CA 1
ATOM 2050 C C . ARG A 1 262 ? 3.961 -41.550 1.402 1.00 29.25 263 ARG A C 1
ATOM 2051 O O . ARG A 1 262 ? 3.622 -42.271 0.455 1.00 28.49 263 ARG A O 1
ATOM 2059 N N A ARG A 1 263 ? 4.176 -40.242 1.253 0.56 28.90 264 ARG A N 1
ATOM 2060 N N B ARG A 1 263 ? 4.162 -40.237 1.259 0.44 30.06 264 ARG A N 1
ATOM 2061 C CA A ARG A 1 263 ? 3.996 -39.632 -0.060 0.56 28.05 264 ARG A CA 1
ATOM 2062 C CA B ARG A 1 263 ? 4.005 -39.609 -0.051 0.44 31.15 264 ARG A CA 1
ATOM 2063 C C A ARG A 1 263 ? 5.061 -40.101 -1.042 0.56 27.66 264 ARG A C 1
ATOM 2064 C C B ARG A 1 263 ? 5.058 -40.103 -1.034 0.44 29.09 264 ARG A C 1
ATOM 2065 O O A ARG A 1 263 ? 4.766 -40.335 -2.220 0.56 23.31 264 ARG A O 1
ATOM 2066 O O B ARG A 1 263 ? 4.752 -40.354 -2.206 0.44 26.58 264 ARG A O 1
ATOM 2081 N N . ALA A 1 264 ? 6.305 -40.242 -0.577 1.00 26.65 265 ALA A N 1
ATOM 2082 C CA . ALA A 1 264 ? 7.362 -40.752 -1.446 1.00 26.11 265 ALA A CA 1
ATOM 2083 C C . ALA A 1 264 ? 7.055 -42.173 -1.902 1.00 26.11 265 ALA A C 1
ATOM 2084 O O . ALA A 1 264 ? 7.199 -42.498 -3.087 1.00 24.15 265 ALA A O 1
ATOM 2086 N N A ARG A 1 265 ? 6.626 -43.039 -0.979 0.68 25.01 266 ARG A N 1
ATOM 2087 N N B ARG A 1 265 ? 6.610 -43.024 -0.975 0.32 25.36 266 ARG A N 1
ATOM 2088 C CA A ARG A 1 265 ? 6.279 -44.401 -1.372 0.68 25.29 266 ARG A CA 1
ATOM 2089 C CA B ARG A 1 265 ? 6.251 -44.394 -1.323 0.32 25.37 266 ARG A CA 1
ATOM 2090 C C A ARG A 1 265 ? 5.101 -44.427 -2.341 0.68 23.53 266 ARG A C 1
ATOM 2091 C C B ARG A 1 265 ? 5.101 -44.428 -2.323 0.32 23.79 266 ARG A C 1
ATOM 2092 O O A ARG A 1 265 ? 5.063 -45.270 -3.246 0.68 24.16 266 ARG A O 1
ATOM 2093 O O B ARG A 1 265 ? 5.075 -45.278 -3.221 0.32 24.12 266 ARG A O 1
ATOM 2108 N N . ALA A 1 266 ? 4.140 -43.511 -2.181 1.00 21.79 267 ALA A N 1
ATOM 2109 C CA . ALA A 1 266 ? 2.977 -43.509 -3.065 1.00 21.49 267 ALA A CA 1
ATOM 2110 C C . ALA A 1 266 ? 3.373 -43.246 -4.512 1.00 20.46 267 ALA A C 1
ATOM 2111 O O . ALA A 1 266 ? 2.827 -43.870 -5.431 1.00 22.04 267 ALA A O 1
ATOM 2113 N N . ILE A 1 267 ? 4.322 -42.328 -4.738 1.00 21.92 268 ILE A N 1
ATOM 2114 C CA . ILE A 1 267 ? 4.777 -42.051 -6.099 1.00 19.69 268 ILE A CA 1
ATOM 2115 C C . ILE A 1 267 ? 5.535 -43.247 -6.670 1.00 20.47 268 ILE A C 1
ATOM 2116 O O . ILE A 1 267 ? 5.333 -43.626 -7.831 1.00 20.80 268 ILE A O 1
ATOM 2121 N N . VAL A 1 268 ? 6.430 -43.841 -5.872 1.00 19.30 269 VAL A N 1
ATOM 2122 C CA . VAL A 1 268 ? 7.177 -45.020 -6.308 1.00 20.48 269 VAL A CA 1
ATOM 2123 C C . VAL A 1 268 ? 6.218 -46.135 -6.709 1.00 20.54 269 VAL A C 1
ATOM 2124 O O . VAL A 1 268 ? 6.376 -46.774 -7.759 1.00 21.16 269 VAL A O 1
ATOM 2128 N N . GLN A 1 269 ? 5.210 -46.391 -5.872 1.00 19.44 270 GLN A N 1
ATOM 2129 C CA . GLN A 1 269 ? 4.262 -47.456 -6.177 1.00 20.12 270 GLN A CA 1
ATOM 2130 C C . GLN A 1 269 ? 3.421 -47.118 -7.398 1.00 20.61 270 GLN A C 1
ATOM 2131 O O . GLN A 1 269 ? 3.084 -48.015 -8.182 1.00 21.71 270 GLN A O 1
ATOM 2137 N N . ALA A 1 270 ? 3.092 -45.835 -7.588 1.00 18.99 271 ALA A N 1
ATOM 2138 C CA . ALA A 1 270 ? 2.316 -45.443 -8.759 1.00 19.44 271 ALA A CA 1
ATOM 2139 C C . ALA A 1 270 ? 3.081 -45.719 -10.043 1.00 20.35 271 ALA A C 1
ATOM 2140 O O . ALA A 1 270 ? 2.491 -46.137 -11.044 1.00 21.10 271 ALA A O 1
ATOM 2142 N N . VAL A 1 271 ? 4.399 -45.497 -10.036 1.00 20.91 272 VAL A N 1
ATOM 2143 C CA . VAL A 1 271 ? 5.197 -45.758 -11.231 1.00 19.35 272 VAL A CA 1
ATOM 2144 C C . VAL A 1 271 ? 5.354 -47.258 -11.466 1.00 18.53 272 VAL A C 1
ATOM 2145 O O . VAL A 1 271 ? 5.293 -47.728 -12.609 1.00 21.64 272 VAL A O 1
ATOM 2149 N N . THR A 1 272 ? 5.532 -48.033 -10.392 1.00 18.75 273 THR A N 1
ATOM 2150 C CA . THR A 1 272 ? 5.639 -49.484 -10.531 1.00 19.41 273 THR A CA 1
ATOM 2151 C C . THR A 1 272 ? 4.345 -50.091 -11.057 1.00 20.39 273 THR A C 1
ATOM 2152 O O . THR A 1 272 ? 4.371 -51.007 -11.891 1.00 21.08 273 THR A O 1
ATOM 2156 N N . HIS A 1 273 ? 3.206 -49.601 -10.574 1.00 17.58 274 HIS A N 1
ATOM 2157 C CA . HIS A 1 273 ? 1.895 -50.181 -10.842 1.00 17.63 274 HIS A CA 1
ATOM 2158 C C . HIS A 1 273 ? 1.028 -49.243 -11.672 1.00 20.92 274 HIS A C 1
ATOM 2159 O O . HIS A 1 273 ? -0.174 -49.118 -11.433 1.00 22.44 274 HIS A O 1
ATOM 2166 N N . TYR A 1 274 ? 1.627 -48.592 -12.670 1.00 20.86 275 TYR A N 1
ATOM 2167 C CA . TYR A 1 274 ? 0.944 -47.504 -13.363 1.00 20.79 275 TYR A CA 1
ATOM 2168 C C . TYR A 1 274 ? -0.294 -47.955 -14.126 1.00 22.07 275 TYR A C 1
ATOM 2169 O O . TYR A 1 274 ? -1.157 -47.121 -14.418 1.00 25.72 275 TYR A O 1
ATOM 2178 N N . SER A 1 275 ? -0.406 -49.240 -14.462 1.00 21.87 276 SER A N 1
ATOM 2179 C CA . SER A 1 275 ? -1.548 -49.730 -15.221 1.00 24.37 276 SER A CA 1
ATOM 2180 C C . SER A 1 275 ? -2.601 -50.405 -14.346 1.00 24.15 276 SER A C 1
ATOM 2181 O O . SER A 1 275 ? -3.496 -51.073 -14.875 1.00 28.86 276 SER A O 1
ATOM 2184 N N . ASP A 1 276 ? -2.522 -50.240 -13.024 1.00 22.58 277 ASP A N 1
ATOM 2185 C CA . ASP A 1 276 ? -3.391 -50.933 -12.072 1.00 24.64 277 ASP A CA 1
ATOM 2186 C C . ASP A 1 276 ? -4.208 -49.893 -11.317 1.00 24.13 277 ASP A C 1
ATOM 2187 O O . ASP A 1 276 ? -3.753 -49.368 -10.288 1.00 25.40 277 ASP A O 1
ATOM 2192 N N . PRO A 1 277 ? -5.423 -49.571 -11.780 1.00 24.10 278 PRO A N 1
ATOM 2193 C CA . PRO A 1 277 ? -6.212 -48.529 -11.097 1.00 23.10 278 PRO A CA 1
ATOM 2194 C C . PRO A 1 277 ? -6.501 -48.839 -9.641 1.00 26.30 278 PRO A C 1
ATOM 2195 O O . PRO A 1 277 ? -6.580 -47.909 -8.826 1.00 25.97 278 PRO A O 1
ATOM 2199 N N . GLU A 1 278 ? -6.664 -50.119 -9.289 1.00 29.42 279 GLU A N 1
ATOM 2200 C CA . GLU A 1 278 ? -6.904 -50.471 -7.894 1.00 29.75 279 GLU A CA 1
ATOM 2201 C C . GLU A 1 278 ? -5.721 -50.078 -7.019 1.00 28.02 279 GLU A C 1
ATOM 2202 O O . GLU A 1 278 ? -5.903 -49.586 -5.899 1.00 29.29 279 GLU A O 1
ATOM 2208 N N . MET A 1 279 ? -4.498 -50.290 -7.508 1.00 28.13 280 MET A N 1
ATOM 2209 C CA . MET A 1 279 ? -3.337 -49.873 -6.730 1.00 27.63 280 MET A CA 1
ATOM 2210 C C . MET A 1 279 ? -3.252 -48.353 -6.650 1.00 24.07 280 MET A C 1
ATOM 2211 O O . MET A 1 279 ? -2.888 -47.801 -5.606 1.00 26.69 280 MET A O 1
ATOM 2216 N N . LEU A 1 280 ? -3.601 -47.662 -7.738 1.00 22.62 281 LEU A N 1
ATOM 2217 C CA . LEU A 1 280 ? -3.553 -46.203 -7.723 1.00 22.31 281 LEU A CA 1
ATOM 2218 C C . LEU A 1 280 ? -4.552 -45.621 -6.721 1.00 25.62 281 LEU A C 1
ATOM 2219 O O . LEU A 1 280 ? -4.265 -44.609 -6.068 1.00 25.59 281 LEU A O 1
ATOM 2224 N N . VAL A 1 281 ? -5.726 -46.248 -6.579 1.00 22.75 282 VAL A N 1
ATOM 2225 C CA . VAL A 1 281 ? -6.657 -45.853 -5.520 1.00 24.73 282 VAL A CA 1
ATOM 2226 C C . VAL A 1 281 ? -6.021 -46.065 -4.153 1.00 25.31 282 VAL A C 1
ATOM 2227 O O . VAL A 1 281 ? -6.078 -45.192 -3.277 1.00 25.43 282 VAL A O 1
ATOM 2231 N N . GLU A 1 282 ? -5.432 -47.247 -3.945 1.00 24.06 283 GLU A N 1
ATOM 2232 C CA . GLU A 1 282 ? -4.867 -47.582 -2.642 1.00 25.36 283 GLU A CA 1
ATOM 2233 C C . GLU A 1 282 ? -3.851 -46.540 -2.190 1.00 24.49 283 GLU A C 1
ATOM 2234 O O . GLU A 1 282 ? -3.918 -46.045 -1.059 1.00 28.45 283 GLU A O 1
ATOM 2240 N N . VAL A 1 283 ? -2.903 -46.187 -3.061 1.00 24.58 284 VAL A N 1
ATOM 2241 C CA . VAL A 1 283 ? -1.838 -45.280 -2.640 1.00 24.57 284 VAL A CA 1
ATOM 2242 C C . VAL A 1 283 ? -2.299 -43.833 -2.588 1.00 28.54 284 VAL A C 1
ATOM 2243 O O . VAL A 1 283 ? -1.673 -43.017 -1.899 1.00 32.27 284 VAL A O 1
ATOM 2247 N N . SER A 1 284 ? -3.381 -43.494 -3.287 1.00 24.80 285 SER A N 1
ATOM 2248 C CA . SER A 1 284 ? -3.897 -42.134 -3.270 1.00 26.13 285 SER A CA 1
ATOM 2249 C C . SER A 1 284 ? -4.841 -41.875 -2.107 1.00 26.21 285 SER A C 1
ATOM 2250 O O . SER A 1 284 ? -4.999 -40.717 -1.704 1.00 28.68 285 SER A O 1
ATOM 2253 N N . CYS A 1 285 ? -5.449 -42.924 -1.555 1.00 27.87 286 CYS A N 1
ATOM 2254 C CA . CYS A 1 285 ? -6.508 -42.782 -0.559 1.00 32.79 286 CYS A CA 1
ATOM 2255 C C . CYS A 1 285 ? -5.945 -42.220 0.744 1.00 33.83 286 CYS A C 1
ATOM 2256 O O . CYS A 1 285 ? -5.060 -42.823 1.364 1.00 36.29 286 CYS A O 1
ATOM 2259 N N . GLY A 1 286 ? -6.461 -41.063 1.159 1.00 29.11 287 GLY A N 1
ATOM 2260 C CA . GLY A 1 286 ? -6.011 -40.426 2.380 1.00 32.21 287 GLY A CA 1
ATOM 2261 C C . GLY A 1 286 ? -4.689 -39.705 2.270 1.00 35.41 287 GLY A C 1
ATOM 2262 O O . GLY A 1 286 ? -4.123 -39.321 3.299 1.00 39.65 287 GLY A O 1
ATOM 2263 N N . LEU A 1 287 ? -4.183 -39.503 1.060 1.00 36.28 288 LEU A N 1
ATOM 2264 C CA . LEU A 1 287 ? -2.887 -38.882 0.856 1.00 40.04 288 LEU A CA 1
ATOM 2265 C C . LEU A 1 287 ? -3.027 -37.363 0.812 1.00 47.05 288 LEU A C 1
ATOM 2266 O O . LEU A 1 287 ? -2.602 -36.661 1.730 1.00 49.25 288 LEU A O 1
ATOM 2271 N N A PRO B 1 22 ? -22.791 -50.321 -25.603 0.49 41.00 23 PRO B N 1
ATOM 2272 N N B PRO B 1 22 ? -22.209 -50.547 -23.384 0.51 41.28 23 PRO B N 1
ATOM 2273 C CA A PRO B 1 22 ? -22.434 -49.817 -24.274 0.49 39.09 23 PRO B CA 1
ATOM 2274 C CA B PRO B 1 22 ? -22.502 -49.809 -24.616 0.51 39.22 23 PRO B CA 1
ATOM 2275 C C A PRO B 1 22 ? -22.755 -48.335 -24.114 0.49 33.57 23 PRO B C 1
ATOM 2276 C C B PRO B 1 22 ? -22.741 -48.333 -24.341 0.51 33.59 23 PRO B C 1
ATOM 2277 O O A PRO B 1 22 ? -23.165 -47.910 -23.033 0.49 30.69 23 PRO B O 1
ATOM 2278 O O B PRO B 1 22 ? -23.072 -47.962 -23.213 0.51 32.85 23 PRO B O 1
ATOM 2285 N N A PHE B 1 23 ? -22.572 -47.561 -25.186 0.49 29.00 24 PHE B N 1
ATOM 2286 N N B PHE B 1 23 ? -22.574 -47.502 -25.370 0.51 29.45 24 PHE B N 1
ATOM 2287 C CA A PHE B 1 23 ? -22.816 -46.123 -25.099 0.49 27.33 24 PHE B CA 1
ATOM 2288 C CA B PHE B 1 23 ? -22.813 -46.071 -25.204 0.51 27.20 24 PHE B CA 1
ATOM 2289 C C A PHE B 1 23 ? -24.284 -45.826 -24.825 0.49 27.79 24 PHE B C 1
ATOM 2290 C C B PHE B 1 23 ? -24.275 -45.793 -24.878 0.51 28.01 24 PHE B C 1
ATOM 2291 O O A PHE B 1 23 ? -24.605 -44.956 -24.008 0.49 28.50 24 PHE B O 1
ATOM 2292 O O B PHE B 1 23 ? -24.581 -44.917 -24.061 0.51 29.57 24 PHE B O 1
ATOM 2307 N N . SER B 1 24 ? -25.192 -46.543 -25.493 1.00 29.27 25 SER B N 1
ATOM 2308 C CA . SER B 1 24 ? -26.615 -46.317 -25.252 1.00 31.63 25 SER B CA 1
ATOM 2309 C C . SER B 1 24 ? -26.998 -46.634 -23.812 1.00 31.28 25 SER B C 1
ATOM 2310 O O . SER B 1 24 ? -27.906 -46.000 -23.259 1.00 32.14 25 SER B O 1
ATOM 2313 N N . VAL B 1 25 ? -26.316 -47.596 -23.187 1.00 30.48 26 VAL B N 1
ATOM 2314 C CA . VAL B 1 25 ? -26.562 -47.882 -21.778 1.00 27.98 26 VAL B CA 1
ATOM 2315 C C . VAL B 1 25 ? -26.150 -46.700 -20.907 1.00 27.16 26 VAL B C 1
ATOM 2316 O O . VAL B 1 25 ? -26.879 -46.313 -19.984 1.00 29.84 26 VAL B O 1
ATOM 2320 N N . LYS B 1 26 ? -24.983 -46.104 -21.187 1.00 23.61 27 LYS B N 1
ATOM 2321 C CA . LYS B 1 26 ? -24.549 -44.939 -20.419 1.00 22.51 27 LYS B CA 1
ATOM 2322 C C . LYS B 1 26 ? -25.501 -43.769 -20.621 1.00 21.93 27 LYS B C 1
ATOM 2323 O O . LYS B 1 26 ? -25.832 -43.055 -19.668 1.00 23.65 27 LYS B O 1
ATOM 2329 N N . VAL B 1 27 ? -25.932 -43.549 -21.864 1.00 22.83 28 VAL B N 1
ATOM 2330 C CA . VAL B 1 27 ? -26.893 -42.489 -22.152 1.00 23.26 28 VAL B CA 1
ATOM 2331 C C . VAL B 1 27 ? -28.177 -42.702 -21.360 1.00 24.06 28 VAL B C 1
ATOM 2332 O O . VAL B 1 27 ? -28.761 -41.749 -20.826 1.00 25.21 28 VAL B O 1
ATOM 2336 N N . GLY B 1 28 ? -28.628 -43.958 -21.261 1.00 25.90 29 GLY B N 1
ATOM 2337 C CA . GLY B 1 28 ? -29.837 -44.250 -20.510 1.00 27.11 29 GLY B CA 1
ATOM 2338 C C . GLY B 1 28 ? -29.692 -43.998 -19.024 1.00 29.33 29 GLY B C 1
ATOM 2339 O O . GLY B 1 28 ? -30.661 -43.607 -18.363 1.00 28.09 29 GLY B O 1
ATOM 2340 N N . LEU B 1 29 ? -28.491 -44.219 -18.476 1.00 27.34 30 LEU B N 1
ATOM 2341 C CA . LEU B 1 29 ? -28.250 -43.904 -17.071 1.00 28.36 30 LEU B CA 1
ATOM 2342 C C . LEU B 1 29 ? -28.441 -42.415 -16.805 1.00 30.54 30 LEU B C 1
ATOM 2343 O O . LEU B 1 29 ? -29.142 -42.026 -15.864 1.00 30.49 30 LEU B O 1
ATOM 2348 N N . ALA B 1 30 ? -27.826 -41.563 -17.634 1.00 26.25 31 ALA B N 1
ATOM 2349 C CA . ALA B 1 30 ? -27.963 -40.122 -17.442 1.00 24.67 31 ALA B CA 1
ATOM 2350 C C . ALA B 1 30 ? -29.403 -39.659 -17.627 1.00 26.31 31 ALA B C 1
ATOM 2351 O O . ALA B 1 30 ? -29.830 -38.687 -16.991 1.00 26.75 31 ALA B O 1
ATOM 2353 N N . GLN B 1 31 ? -30.170 -40.334 -18.484 1.00 25.24 32 GLN B N 1
ATOM 2354 C CA . GLN B 1 31 ? -31.572 -39.962 -18.663 1.00 28.08 32 GLN B CA 1
ATOM 2355 C C . GLN B 1 31 ? -32.386 -40.104 -17.382 1.00 28.68 32 GLN B C 1
ATOM 2356 O O . GLN B 1 31 ? -33.415 -39.431 -17.239 1.00 32.77 32 GLN B O 1
ATOM 2362 N N . MET B 1 32 ? -31.953 -40.958 -16.451 1.00 29.05 33 MET B N 1
ATOM 2363 C CA . MET B 1 32 ? -32.658 -41.101 -15.181 1.00 30.25 33 MET B CA 1
ATOM 2364 C C . MET B 1 32 ? -32.619 -39.820 -14.358 1.00 29.08 33 MET B C 1
ATOM 2365 O O . MET B 1 32 ? -33.446 -39.651 -13.453 1.00 34.09 33 MET B O 1
ATOM 2370 N N . LEU B 1 33 ? -31.686 -38.916 -14.652 1.00 24.93 34 LEU B N 1
ATOM 2371 C CA . LEU B 1 33 ? -31.534 -37.678 -13.903 1.00 24.88 34 LEU B CA 1
ATOM 2372 C C . LEU B 1 33 ? -32.412 -36.551 -14.423 1.00 23.86 34 LEU B C 1
ATOM 2373 O O . LEU B 1 33 ? -32.400 -35.466 -13.831 1.00 26.45 34 LEU B O 1
ATOM 2378 N N . ARG B 1 34 ? -33.144 -36.768 -15.518 1.00 23.36 35 ARG B N 1
ATOM 2379 C CA . ARG B 1 34 ? -34.012 -35.728 -16.060 1.00 25.99 35 ARG B CA 1
ATOM 2380 C C . ARG B 1 34 ? -34.943 -35.192 -14.981 1.00 24.81 35 ARG B C 1
ATOM 2381 O O . ARG B 1 34 ? -35.486 -35.951 -14.170 1.00 28.14 35 ARG B O 1
ATOM 2389 N N . GLY B 1 35 ? -35.116 -33.874 -14.974 1.00 24.85 36 GLY B N 1
ATOM 2390 C CA . GLY B 1 35 ? -35.926 -33.216 -13.972 1.00 23.46 36 GLY B CA 1
ATOM 2391 C C . GLY B 1 35 ? -35.241 -32.991 -12.645 1.00 26.44 36 GLY B C 1
ATOM 2392 O O . GLY B 1 35 ? -35.914 -32.618 -11.675 1.00 27.34 36 GLY B O 1
ATOM 2393 N N . GLY B 1 36 ? -33.923 -33.187 -12.573 1.00 26.80 37 GLY B N 1
ATOM 2394 C CA . GLY B 1 36 ? -33.222 -33.190 -11.303 1.00 24.46 37 GLY B CA 1
ATOM 2395 C C . GLY B 1 36 ? -32.236 -32.063 -11.077 1.00 23.46 37 GLY B C 1
ATOM 2396 O O . GLY B 1 36 ? -31.840 -31.356 -12.015 1.00 22.99 37 GLY B O 1
ATOM 2397 N N . VAL B 1 37 ? -31.835 -31.895 -9.818 1.00 23.33 38 VAL B N 1
ATOM 2398 C CA . VAL B 1 37 ? -30.809 -30.944 -9.405 1.00 21.72 38 VAL B CA 1
ATOM 2399 C C . VAL B 1 37 ? -29.623 -31.730 -8.863 1.00 23.59 38 VAL B C 1
ATOM 2400 O O . VAL B 1 37 ? -29.798 -32.628 -8.031 1.00 24.18 38 VAL B O 1
ATOM 2404 N N . ILE B 1 38 ? -28.424 -31.395 -9.333 1.00 23.31 39 ILE B N 1
ATOM 2405 C CA . ILE B 1 38 ? -27.178 -31.987 -8.852 1.00 20.95 39 ILE B CA 1
ATOM 2406 C C . ILE B 1 38 ? -26.470 -30.938 -8.004 1.00 23.04 39 ILE B C 1
ATOM 2407 O O . ILE B 1 38 ? -26.310 -29.788 -8.439 1.00 24.05 39 ILE B O 1
ATOM 2412 N N . MET B 1 39 ? -26.051 -31.329 -6.799 1.00 21.92 40 MET B N 1
ATOM 2413 C CA . MET B 1 39 ? -25.517 -30.397 -5.810 1.00 23.45 40 MET B CA 1
ATOM 2414 C C . MET B 1 39 ? -24.069 -30.726 -5.467 1.00 21.40 40 MET B C 1
ATOM 2415 O O . MET B 1 39 ? -23.741 -31.882 -5.171 1.00 23.19 40 MET B O 1
ATOM 2420 N N . ASP B 1 40 ? -23.217 -29.699 -5.492 1.00 22.27 41 ASP B N 1
ATOM 2421 C CA . ASP B 1 40 ? -21.850 -29.817 -4.997 1.00 22.44 41 ASP B CA 1
ATOM 2422 C C . ASP B 1 40 ? -21.878 -29.995 -3.484 1.00 24.11 41 ASP B C 1
ATOM 2423 O O . ASP B 1 40 ? -22.580 -29.261 -2.779 1.00 26.61 41 ASP B O 1
ATOM 2428 N N . VAL B 1 41 ? -21.105 -30.959 -2.980 1.00 22.82 42 VAL B N 1
ATOM 2429 C CA . VAL B 1 41 ? -21.017 -31.229 -1.546 1.00 25.16 42 VAL B CA 1
ATOM 2430 C C . VAL B 1 41 ? -19.562 -31.502 -1.191 1.00 24.84 42 VAL B C 1
ATOM 2431 O O . VAL B 1 41 ? -18.839 -32.147 -1.956 1.00 26.38 42 VAL B O 1
ATOM 2435 N N . VAL B 1 42 ? -19.129 -31.009 -0.029 1.00 26.38 43 VAL B N 1
ATOM 2436 C CA . VAL B 1 42 ? -17.741 -31.146 0.408 1.00 25.66 43 VAL B CA 1
ATOM 2437 C C . VAL B 1 42 ? -17.569 -32.151 1.534 1.00 28.34 43 VAL B C 1
ATOM 2438 O O . VAL B 1 42 ? -16.426 -32.426 1.932 1.00 31.80 43 VAL B O 1
ATOM 2442 N N . ASN B 1 43 ? -18.656 -32.706 2.066 1.00 28.53 44 ASN B N 1
ATOM 2443 C CA . ASN B 1 43 ? -18.556 -33.712 3.117 1.00 30.38 44 ASN B CA 1
ATOM 2444 C C . ASN B 1 43 ? -19.857 -34.499 3.169 1.00 31.25 44 ASN B C 1
ATOM 2445 O O . ASN B 1 43 ? -20.826 -34.184 2.472 1.00 32.63 44 ASN B O 1
ATOM 2450 N N . ALA B 1 44 ? -19.868 -35.521 4.031 1.00 33.69 45 ALA B N 1
ATOM 2451 C CA . ALA B 1 44 ? -21.012 -36.422 4.117 1.00 35.84 45 ALA B CA 1
ATOM 2452 C C . ALA B 1 44 ? -22.252 -35.721 4.657 1.00 35.97 45 ALA B C 1
ATOM 2453 O O . ALA B 1 44 ? -23.372 -36.052 4.251 1.00 33.97 45 ALA B O 1
ATOM 2455 N N . GLU B 1 45 ? -22.079 -34.762 5.571 1.00 35.98 46 GLU B N 1
ATOM 2456 C CA . GLU B 1 45 ? -23.225 -34.036 6.110 1.00 38.01 46 GLU B CA 1
ATOM 2457 C C . GLU B 1 45 ? -23.943 -33.260 5.013 1.00 36.27 46 GLU B C 1
ATOM 2458 O O . GLU B 1 45 ? -25.176 -33.294 4.919 1.00 37.90 46 GLU B O 1
ATOM 2464 N N . GLN B 1 46 ? -23.183 -32.553 4.169 1.00 32.42 47 GLN B N 1
ATOM 2465 C CA . GLN B 1 46 ? -23.797 -31.821 3.065 1.00 29.75 47 GLN B CA 1
ATOM 2466 C C . GLN B 1 46 ? -24.441 -32.776 2.072 1.00 28.26 47 GLN B C 1
ATOM 2467 O O . GLN B 1 46 ? -25.508 -32.477 1.518 1.00 28.96 47 GLN B O 1
ATOM 2473 N N . ALA B 1 47 ? -23.812 -33.933 1.842 1.00 29.68 48 ALA B N 1
ATOM 2474 C CA . ALA B 1 47 ? -24.400 -34.936 0.959 1.00 27.53 48 ALA B CA 1
ATOM 2475 C C . ALA B 1 47 ? -25.748 -35.413 1.488 1.00 30.80 48 ALA B C 1
ATOM 2476 O O . ALA B 1 47 ? -26.696 -35.591 0.714 1.00 32.19 48 ALA B O 1
ATOM 2478 N N A ARG B 1 48 ? -25.851 -35.629 2.803 0.36 33.17 49 ARG B N 1
ATOM 2479 N N B ARG B 1 48 ? -25.858 -35.618 2.804 0.64 33.63 49 ARG B N 1
ATOM 2480 C CA A ARG B 1 48 ? -27.127 -36.025 3.392 0.36 33.16 49 ARG B CA 1
ATOM 2481 C CA B ARG B 1 48 ? -27.136 -36.031 3.375 0.64 32.31 49 ARG B CA 1
ATOM 2482 C C A ARG B 1 48 ? -28.176 -34.937 3.209 0.36 35.06 49 ARG B C 1
ATOM 2483 C C B ARG B 1 48 ? -28.186 -34.938 3.224 0.64 35.23 49 ARG B C 1
ATOM 2484 O O A ARG B 1 48 ? -29.325 -35.226 2.854 0.36 37.40 49 ARG B O 1
ATOM 2485 O O B ARG B 1 48 ? -29.344 -35.225 2.901 0.64 38.98 49 ARG B O 1
ATOM 2500 N N . ILE B 1 49 ? -27.798 -33.680 3.450 1.00 34.49 50 ILE B N 1
ATOM 2501 C CA . ILE B 1 49 ? -28.733 -32.572 3.292 1.00 32.61 50 ILE B CA 1
ATOM 2502 C C . ILE B 1 49 ? -29.221 -32.490 1.853 1.00 31.97 50 ILE B C 1
ATOM 2503 O O . ILE B 1 49 ? -30.417 -32.293 1.596 1.00 32.05 50 ILE B O 1
ATOM 2508 N N . ALA B 1 50 ? -28.308 -32.662 0.893 1.00 28.90 51 ALA B N 1
ATOM 2509 C CA . ALA B 1 50 ? -28.693 -32.629 -0.513 1.00 27.57 51 ALA B CA 1
ATOM 2510 C C . ALA B 1 50 ? -29.693 -33.733 -0.836 1.00 26.98 51 ALA B C 1
ATOM 2511 O O . ALA B 1 50 ? -30.709 -33.491 -1.495 1.00 29.81 51 ALA B O 1
ATOM 2513 N N . GLU B 1 51 ? -29.428 -34.955 -0.367 1.00 28.70 52 GLU B N 1
ATOM 2514 C CA . GLU B 1 51 ? -30.335 -36.058 -0.665 1.00 30.20 52 GLU B CA 1
ATOM 2515 C C . GLU B 1 51 ? -31.690 -35.850 0.000 1.00 33.51 52 GLU B C 1
ATOM 2516 O O . GLU B 1 51 ? -32.735 -36.096 -0.616 1.00 33.10 52 GLU B O 1
ATOM 2522 N N . GLU B 1 52 ? -31.692 -35.379 1.250 1.00 33.07 53 GLU B N 1
ATOM 2523 C CA . GLU B 1 52 ? -32.954 -35.152 1.951 1.00 36.53 53 GLU B CA 1
ATOM 2524 C C . GLU B 1 52 ? -33.777 -34.053 1.290 1.00 34.57 53 GLU B C 1
ATOM 2525 O O . GLU B 1 52 ? -35.012 -34.065 1.381 1.00 34.75 53 GLU B O 1
ATOM 2531 N N . ALA B 1 53 ? -33.121 -33.107 0.618 1.00 31.52 54 ALA B N 1
ATOM 2532 C CA . ALA B 1 53 ? -33.817 -32.044 -0.095 1.00 31.65 54 ALA B CA 1
ATOM 2533 C C . ALA B 1 53 ? -34.375 -32.495 -1.438 1.00 31.97 54 ALA B C 1
ATOM 2534 O O . ALA B 1 53 ? -35.138 -31.745 -2.057 1.00 31.66 54 ALA B O 1
ATOM 2536 N N . GLY B 1 54 ? -34.020 -33.687 -1.904 1.00 31.44 55 GLY B N 1
ATOM 2537 C CA . GLY B 1 54 ? -34.513 -34.187 -3.168 1.00 30.16 55 GLY B CA 1
ATOM 2538 C C . GLY B 1 54 ? -33.568 -34.062 -4.343 1.00 29.11 55 GLY B C 1
ATOM 2539 O O . GLY B 1 54 ? -34.022 -34.183 -5.488 1.00 29.39 55 GLY B O 1
ATOM 2540 N N . ALA B 1 55 ? -32.281 -33.811 -4.105 1.00 25.84 56 ALA B N 1
ATOM 2541 C CA . ALA B 1 55 ? -31.319 -33.789 -5.197 1.00 24.57 56 ALA B CA 1
ATOM 2542 C C . ALA B 1 55 ? -31.316 -35.132 -5.917 1.00 27.06 56 ALA B C 1
ATOM 2543 O O . ALA B 1 55 ? -31.541 -36.186 -5.314 1.00 31.01 56 ALA B O 1
ATOM 2545 N N . CYS B 1 56 ? -31.059 -35.093 -7.227 1.00 23.68 57 CYS B N 1
ATOM 2546 C CA . CYS B 1 56 ? -30.982 -36.324 -8.003 1.00 24.12 57 CYS B CA 1
ATOM 2547 C C . CYS B 1 56 ? -29.605 -36.971 -7.951 1.00 23.58 57 CYS B C 1
ATOM 2548 O O . CYS B 1 56 ? -29.481 -38.163 -8.255 1.00 27.44 57 CYS B O 1
ATOM 2551 N N . ALA B 1 57 ? -28.580 -36.214 -7.570 1.00 24.49 58 ALA B N 1
ATOM 2552 C CA . ALA B 1 57 ? -27.209 -36.696 -7.475 1.00 24.30 58 ALA B CA 1
ATOM 2553 C C . ALA B 1 57 ? -26.422 -35.640 -6.713 1.00 24.68 58 ALA B C 1
ATOM 2554 O O . ALA B 1 57 ? -26.879 -34.506 -6.545 1.00 24.61 58 ALA B O 1
ATOM 2556 N N . VAL B 1 58 ? -25.233 -36.025 -6.247 1.00 25.04 59 VAL B N 1
ATOM 2557 C CA . VAL B 1 58 ? -24.321 -35.087 -5.606 1.00 24.27 59 VAL B CA 1
ATOM 2558 C C . VAL B 1 58 ? -22.987 -35.113 -6.337 1.00 23.62 59 VAL B C 1
ATOM 2559 O O . VAL B 1 58 ? -22.603 -36.124 -6.936 1.00 23.85 59 VAL B O 1
ATOM 2563 N N . MET B 1 59 ? -22.282 -33.983 -6.283 1.00 21.22 60 MET B N 1
ATOM 2564 C CA . MET B 1 59 ? -20.960 -33.819 -6.882 1.00 20.24 60 MET B CA 1
ATOM 2565 C C . MET B 1 59 ? -19.976 -33.668 -5.731 1.00 20.51 60 MET B C 1
ATOM 2566 O O . MET B 1 59 ? -19.947 -32.624 -5.071 1.00 23.10 60 MET B O 1
ATOM 2571 N N . ALA B 1 60 ? -19.181 -34.707 -5.481 1.00 23.26 61 ALA B N 1
ATOM 2572 C CA . ALA B 1 60 ? -18.203 -34.676 -4.398 1.00 20.78 61 ALA B CA 1
ATOM 2573 C C . ALA B 1 60 ? -17.007 -33.832 -4.820 1.00 24.08 61 ALA B C 1
ATOM 2574 O O . ALA B 1 60 ? -16.436 -34.057 -5.890 1.00 27.18 61 ALA B O 1
ATOM 2576 N N . LEU B 1 61 ? -16.631 -32.858 -3.988 1.00 24.17 62 LEU B N 1
ATOM 2577 C CA . LEU B 1 61 ? -15.429 -32.073 -4.262 1.00 29.74 62 LEU B CA 1
ATOM 2578 C C . LEU B 1 61 ? -14.890 -31.479 -2.966 1.00 30.24 62 LEU B C 1
ATOM 2579 O O . LEU B 1 61 ? -15.661 -31.015 -2.122 1.00 33.13 62 LEU B O 1
ATOM 2584 N N A GLU B 1 62 ? -13.573 -31.587 -2.772 0.56 26.72 63 GLU B N 1
ATOM 2585 N N B GLU B 1 62 ? -13.561 -31.400 -2.872 0.44 32.59 63 GLU B N 1
ATOM 2586 C CA A GLU B 1 62 ? -13.002 -31.411 -1.439 0.56 27.69 63 GLU B CA 1
ATOM 2587 C CA B GLU B 1 62 ? -12.923 -30.735 -1.740 0.44 36.32 63 GLU B CA 1
ATOM 2588 C C A GLU B 1 62 ? -12.797 -29.949 -1.071 0.56 30.20 63 GLU B C 1
ATOM 2589 C C B GLU B 1 62 ? -12.936 -29.216 -1.884 0.44 36.82 63 GLU B C 1
ATOM 2590 O O A GLU B 1 62 ? -12.947 -29.583 0.101 0.56 31.86 63 GLU B O 1
ATOM 2591 O O B GLU B 1 62 ? -13.169 -28.502 -0.902 0.44 37.66 63 GLU B O 1
ATOM 2602 N N A ARG B 1 63 ? -12.450 -29.111 -2.040 0.56 31.73 64 ARG B N 1
ATOM 2603 N N B ARG B 1 63 ? -12.672 -28.702 -3.084 0.44 38.94 64 ARG B N 1
ATOM 2604 C CA A ARG B 1 63 ? -12.240 -27.694 -1.802 0.56 37.81 64 ARG B CA 1
ATOM 2605 C CA B ARG B 1 63 ? -12.511 -27.271 -3.308 0.44 42.85 64 ARG B CA 1
ATOM 2606 C C A ARG B 1 63 ? -12.705 -26.932 -3.031 0.56 42.53 64 ARG B C 1
ATOM 2607 C C B ARG B 1 63 ? -13.532 -26.778 -4.325 0.44 45.77 64 ARG B C 1
ATOM 2608 O O A ARG B 1 63 ? -12.663 -27.452 -4.150 0.56 45.80 64 ARG B O 1
ATOM 2609 O O B ARG B 1 63 ? -13.744 -27.411 -5.364 0.44 47.73 64 ARG B O 1
ATOM 2612 N N A VAL B 1 64 ? -13.163 -25.704 -2.813 0.56 42.68 65 VAL B N 1
ATOM 2613 N N B VAL B 1 64 ? -14.143 -25.635 -4.029 0.44 44.09 65 VAL B N 1
ATOM 2614 C CA A VAL B 1 64 ? -13.606 -24.844 -3.907 0.56 44.78 65 VAL B CA 1
ATOM 2615 C CA B VAL B 1 64 ? -15.248 -25.099 -4.823 0.44 43.34 65 VAL B CA 1
ATOM 2616 C C A VAL B 1 64 ? -12.412 -24.555 -4.809 0.56 42.26 65 VAL B C 1
ATOM 2617 C C B VAL B 1 64 ? -14.723 -24.065 -5.816 0.44 44.17 65 VAL B C 1
ATOM 2618 O O A VAL B 1 64 ? -11.421 -23.964 -4.354 0.56 42.42 65 VAL B O 1
ATOM 2619 O O B VAL B 1 64 ? -13.639 -23.501 -5.603 0.44 47.43 65 VAL B O 1
ATOM 2626 N N A PRO B 1 65 ? -12.451 -24.964 -6.080 0.56 40.43 66 PRO B N 1
ATOM 2627 N N B PRO B 1 65 ? -15.440 -23.797 -6.917 0.44 40.12 66 PRO B N 1
ATOM 2628 C CA A PRO B 1 65 ? -11.293 -24.733 -6.960 0.56 41.29 66 PRO B CA 1
ATOM 2629 C CA B PRO B 1 65 ? -14.939 -22.806 -7.889 0.44 38.06 66 PRO B CA 1
ATOM 2630 C C A PRO B 1 65 ? -10.941 -23.266 -7.143 0.56 46.85 66 PRO B C 1
ATOM 2631 C C B PRO B 1 65 ? -14.709 -21.426 -7.300 0.44 43.08 66 PRO B C 1
ATOM 2632 O O A PRO B 1 65 ? -9.782 -22.960 -7.451 0.56 47.26 66 PRO B O 1
ATOM 2633 O O B PRO B 1 65 ? -13.713 -20.777 -7.640 0.44 48.14 66 PRO B O 1
ATOM 2640 N N A ALA B 1 66 ? -11.897 -22.351 -6.959 0.56 50.06 67 ALA B N 1
ATOM 2641 N N B ALA B 1 66 ? -15.608 -20.953 -6.431 0.44 42.15 67 ALA B N 1
ATOM 2642 C CA A ALA B 1 66 ? -11.584 -20.928 -7.065 0.56 53.72 67 ALA B CA 1
ATOM 2643 C CA B ALA B 1 66 ? -15.424 -19.642 -5.815 0.44 45.93 67 ALA B CA 1
ATOM 2644 C C A ALA B 1 66 ? -10.684 -20.472 -5.923 0.56 56.96 67 ALA B C 1
ATOM 2645 C C B ALA B 1 66 ? -14.108 -19.559 -5.050 0.44 51.00 67 ALA B C 1
ATOM 2646 O O A ALA B 1 66 ? -9.750 -19.690 -6.137 0.56 58.16 67 ALA B O 1
ATOM 2647 O O B ALA B 1 66 ? -13.487 -18.491 -4.996 0.44 51.79 67 ALA B O 1
ATOM 2650 N N A ASP B 1 67 ? -10.950 -20.944 -4.702 0.56 55.71 68 ASP B N 1
ATOM 2651 N N B ASP B 1 67 ? -13.665 -20.670 -4.459 0.44 52.48 68 ASP B N 1
ATOM 2652 C CA A ASP B 1 67 ? -10.065 -20.634 -3.584 0.56 54.79 68 ASP B CA 1
ATOM 2653 C CA B ASP B 1 67 ? -12.369 -20.696 -3.793 0.44 54.87 68 ASP B CA 1
ATOM 2654 C C A ASP B 1 67 ? -8.696 -21.273 -3.766 0.56 49.69 68 ASP B C 1
ATOM 2655 C C B ASP B 1 67 ? -11.221 -20.867 -4.781 0.44 56.57 68 ASP B C 1
ATOM 2656 O O A ASP B 1 67 ? -7.682 -20.696 -3.357 0.56 50.32 68 ASP B O 1
ATOM 2657 O O B ASP B 1 67 ? -10.107 -20.402 -4.514 0.44 56.67 68 ASP B O 1
ATOM 2666 N N A ILE B 1 68 ? -8.647 -22.463 -4.370 0.56 44.18 69 ILE B N 1
ATOM 2667 N N B ILE B 1 68 ? -11.470 -21.525 -5.915 0.44 57.68 69 ILE B N 1
ATOM 2668 C CA A ILE B 1 68 ? -7.368 -23.110 -4.645 0.56 41.02 69 ILE B CA 1
ATOM 2669 C CA B ILE B 1 68 ? -10.407 -21.767 -6.888 0.44 57.51 69 ILE B CA 1
ATOM 2670 C C A ILE B 1 68 ? -6.544 -22.263 -5.606 0.56 44.41 69 ILE B C 1
ATOM 2671 C C B ILE B 1 68 ? -9.975 -20.465 -7.550 0.44 56.96 69 ILE B C 1
ATOM 2672 O O A ILE B 1 68 ? -5.343 -22.050 -5.403 0.56 49.33 69 ILE B O 1
ATOM 2673 O O B ILE B 1 68 ? -8.778 -20.176 -7.665 0.44 57.87 69 ILE B O 1
ATOM 2682 N N A ARG B 1 69 ? -7.182 -21.761 -6.667 0.56 43.77 70 ARG B N 1
ATOM 2683 N N B ARG B 1 69 ? -10.941 -19.660 -8.002 0.44 55.59 70 ARG B N 1
ATOM 2684 C CA A ARG B 1 69 ? -6.466 -20.948 -7.644 0.56 49.96 70 ARG B CA 1
ATOM 2685 C CA B ARG B 1 69 ? -10.597 -18.392 -8.637 0.44 52.73 70 ARG B CA 1
ATOM 2686 C C A ARG B 1 69 ? -6.155 -19.559 -7.098 0.56 55.57 70 ARG B C 1
ATOM 2687 C C B ARG B 1 69 ? -9.912 -17.454 -7.651 0.44 50.58 70 ARG B C 1
ATOM 2688 O O A ARG B 1 69 ? -5.083 -19.006 -7.373 0.56 55.39 70 ARG B O 1
ATOM 2689 O O B ARG B 1 69 ? -8.951 -16.762 -8.004 0.44 51.58 70 ARG B O 1
ATOM 2704 N N A ALA B 1 70 ? -7.079 -18.978 -6.327 0.56 61.09 71 ALA B N 1
ATOM 2705 N N B ALA B 1 70 ? -10.384 -17.431 -6.405 0.44 51.18 71 ALA B N 1
ATOM 2706 C CA A ALA B 1 70 ? -6.842 -17.653 -5.762 0.56 64.15 71 ALA B CA 1
ATOM 2707 C CA B ALA B 1 70 ? -9.848 -16.531 -5.392 0.44 52.85 71 ALA B CA 1
ATOM 2708 C C A ALA B 1 70 ? -5.654 -17.651 -4.809 0.56 66.27 71 ALA B C 1
ATOM 2709 C C B ALA B 1 70 ? -8.439 -16.928 -4.969 0.44 56.06 71 ALA B C 1
ATOM 2710 O O A ALA B 1 70 ? -4.990 -16.621 -4.645 0.56 66.66 71 ALA B O 1
ATOM 2711 O O B ALA B 1 70 ? -7.467 -16.248 -5.315 0.44 58.07 71 ALA B O 1
ATOM 2714 N N A GLN B 1 71 ? -5.371 -18.788 -4.174 0.56 65.85 72 GLN B N 1
ATOM 2715 N N B GLN B 1 71 ? -8.317 -18.027 -4.221 0.44 57.83 72 GLN B N 1
ATOM 2716 C CA A GLN B 1 71 ? -4.195 -18.947 -3.332 0.56 63.21 72 GLN B CA 1
ATOM 2717 C CA B GLN B 1 71 ? -7.023 -18.419 -3.674 0.44 58.98 72 GLN B CA 1
ATOM 2718 C C A GLN B 1 71 ? -2.989 -19.473 -4.105 0.56 62.08 72 GLN B C 1
ATOM 2719 C C B GLN B 1 71 ? -6.067 -18.951 -4.734 0.44 61.60 72 GLN B C 1
ATOM 2720 O O A GLN B 1 71 ? -2.040 -19.976 -3.492 0.56 61.74 72 GLN B O 1
ATOM 2721 O O B GLN B 1 71 ? -4.855 -18.981 -4.495 0.44 64.36 72 GLN B O 1
ATOM 2724 N N A GLY B 1 72 ? -3.007 -19.367 -5.433 0.56 60.36 73 GLY B N 1
ATOM 2725 N N B GLY B 1 72 ? -6.574 -19.370 -5.891 0.44 60.10 73 GLY B N 1
ATOM 2726 C CA A GLY B 1 72 ? -1.907 -19.832 -6.256 0.56 57.64 73 GLY B CA 1
ATOM 2727 C CA B GLY B 1 72 ? -5.683 -19.859 -6.922 0.44 58.98 73 GLY B CA 1
ATOM 2728 C C A GLY B 1 72 ? -1.709 -21.333 -6.199 0.56 54.99 73 GLY B C 1
ATOM 2729 C C B GLY B 1 72 ? -5.161 -21.254 -6.613 0.44 57.05 73 GLY B C 1
ATOM 2730 O O A GLY B 1 72 ? -0.668 -21.809 -5.736 0.56 55.60 73 GLY B O 1
ATOM 2731 O O B GLY B 1 72 ? -5.740 -22.018 -5.835 0.44 60.84 73 GLY B O 1
ATOM 2732 N N A GLY B 1 73 ? -2.700 -22.094 -6.674 0.56 47.58 74 GLY B N 1
ATOM 2733 N N B GLY B 1 73 ? -4.036 -21.581 -7.245 0.44 48.44 74 GLY B N 1
ATOM 2734 C CA A GLY B 1 73 ? -2.645 -23.537 -6.588 0.56 42.68 74 GLY B CA 1
ATOM 2735 C CA B GLY B 1 73 ? -3.405 -22.870 -7.063 0.44 41.51 74 GLY B CA 1
ATOM 2736 C C A GLY B 1 73 ? -3.266 -24.198 -7.803 0.56 37.51 74 GLY B C 1
ATOM 2737 C C B GLY B 1 73 ? -3.990 -23.941 -7.966 0.44 36.27 74 GLY B C 1
ATOM 2738 O O A GLY B 1 73 ? -3.877 -23.548 -8.654 0.56 39.05 74 GLY B O 1
ATOM 2739 O O B GLY B 1 73 ? -5.051 -23.790 -8.576 0.44 36.91 74 GLY B O 1
ATOM 2740 N N A VAL B 1 74 ? -3.094 -25.516 -7.861 0.56 29.88 75 VAL B N 1
ATOM 2741 N N B VAL B 1 74 ? -3.267 -25.058 -8.046 0.44 29.64 75 VAL B N 1
ATOM 2742 C CA A VAL B 1 74 ? -3.620 -26.353 -8.934 0.56 24.76 75 VAL B CA 1
ATOM 2743 C CA B VAL B 1 74 ? -3.693 -26.173 -8.883 0.44 24.28 75 VAL B CA 1
ATOM 2744 C C A VAL B 1 74 ? -4.761 -27.179 -8.358 0.56 23.69 75 VAL B C 1
ATOM 2745 C C B VAL B 1 74 ? -4.876 -26.869 -8.225 0.44 21.92 75 VAL B C 1
ATOM 2746 O O A VAL B 1 74 ? -4.591 -27.852 -7.333 0.56 26.32 75 VAL B O 1
ATOM 2747 O O B VAL B 1 74 ? -4.852 -27.169 -7.023 0.44 25.12 75 VAL B O 1
ATOM 2754 N N . ALA B 1 75 ? -5.923 -27.124 -9.008 1.00 21.16 76 ALA B N 1
ATOM 2755 C CA . ALA B 1 75 ? -7.109 -27.843 -8.547 1.00 20.60 76 ALA B CA 1
ATOM 2756 C C . ALA B 1 75 ? -7.172 -29.188 -9.263 1.00 22.74 76 ALA B C 1
ATOM 2757 O O . ALA B 1 75 ? -7.233 -29.236 -10.497 1.00 21.59 76 ALA B O 1
ATOM 2759 N N . ARG B 1 76 ? -7.158 -30.273 -8.492 1.00 21.13 77 ARG B N 1
ATOM 2760 C CA . ARG B 1 76 ? -7.042 -31.631 -9.024 1.00 20.07 77 ARG B CA 1
ATOM 2761 C C . ARG B 1 76 ? -8.235 -32.478 -8.589 1.00 20.24 77 ARG B C 1
ATOM 2762 O O . ARG B 1 76 ? -9.148 -32.012 -7.896 1.00 22.35 77 ARG B O 1
ATOM 2770 N N . MET B 1 77 ? -8.211 -33.742 -9.017 1.00 20.32 78 MET B N 1
ATOM 2771 C CA . MET B 1 77 ? -9.103 -34.756 -8.464 1.00 20.81 78 MET B CA 1
ATOM 2772 C C . MET B 1 77 ? -9.047 -34.713 -6.942 1.00 21.33 78 MET B C 1
ATOM 2773 O O . MET B 1 77 ? -7.982 -34.508 -6.352 1.00 22.85 78 MET B O 1
ATOM 2778 N N . SER B 1 78 ? -10.205 -34.905 -6.305 1.00 21.22 79 SER B N 1
ATOM 2779 C CA . SER B 1 78 ? -10.259 -34.937 -4.854 1.00 22.03 79 SER B CA 1
ATOM 2780 C C . SER B 1 78 ? -9.712 -36.262 -4.326 1.00 22.74 79 SER B C 1
ATOM 2781 O O . SER B 1 78 ? -9.611 -37.256 -5.049 1.00 24.49 79 SER B O 1
ATOM 2784 N N . ASP B 1 79 ? -9.354 -36.255 -3.047 1.00 24.53 80 ASP B N 1
ATOM 2785 C CA . ASP B 1 79 ? -8.845 -37.452 -2.387 1.00 24.72 80 ASP B CA 1
ATOM 2786 C C . ASP B 1 79 ? -9.896 -38.556 -2.455 1.00 24.79 80 ASP B C 1
ATOM 2787 O O . ASP B 1 79 ? -11.048 -38.332 -2.052 1.00 26.21 80 ASP B O 1
ATOM 2792 N N . PRO B 1 80 ? -9.549 -39.748 -2.949 1.00 23.55 81 PRO B N 1
ATOM 2793 C CA . PRO B 1 80 ? -10.520 -40.857 -2.951 1.00 25.27 81 PRO B CA 1
ATOM 2794 C C . PRO B 1 80 ? -11.173 -41.102 -1.602 1.00 27.15 81 PRO B C 1
ATOM 2795 O O . PRO B 1 80 ? -12.330 -41.540 -1.549 1.00 27.06 81 PRO B O 1
ATOM 2799 N N . GLN B 1 81 ? -10.473 -40.817 -0.503 1.00 27.23 82 GLN B N 1
ATOM 2800 C CA . GLN B 1 81 ? -11.048 -41.065 0.814 1.00 29.91 82 GLN B CA 1
ATOM 2801 C C . GLN B 1 81 ? -12.279 -40.198 1.058 1.00 29.25 82 GLN B C 1
ATOM 2802 O O . GLN B 1 81 ? -13.294 -40.684 1.575 1.00 30.60 82 GLN B O 1
ATOM 2808 N N . MET B 1 82 ? -12.217 -38.913 0.695 1.00 27.74 83 MET B N 1
ATOM 2809 C CA . MET B 1 82 ? -13.383 -38.064 0.919 1.00 26.47 83 MET B CA 1
ATOM 2810 C C . MET B 1 82 ? -14.517 -38.414 -0.035 1.00 24.45 83 MET B C 1
ATOM 2811 O O . MET B 1 82 ? -15.693 -38.318 0.341 1.00 26.34 83 MET B O 1
ATOM 2816 N N . ILE B 1 83 ? -14.184 -38.834 -1.258 1.00 24.70 84 ILE B N 1
ATOM 2817 C CA . ILE B 1 83 ? -15.204 -39.261 -2.212 1.00 25.59 84 ILE B CA 1
ATOM 2818 C C . ILE B 1 83 ? -15.924 -40.505 -1.703 1.00 25.67 84 ILE B C 1
ATOM 2819 O O . ILE B 1 83 ? -17.156 -40.596 -1.766 1.00 26.08 84 ILE B O 1
ATOM 2824 N N . LYS B 1 84 ? -15.168 -41.483 -1.194 1.00 25.35 85 LYS B N 1
ATOM 2825 C CA . LYS B 1 84 ? -15.785 -42.694 -0.658 1.00 31.99 85 LYS B CA 1
ATOM 2826 C C . LYS B 1 84 ? -16.714 -42.382 0.508 1.00 31.27 85 LYS B C 1
ATOM 2827 O O . LYS B 1 84 ? -17.788 -42.983 0.633 1.00 32.65 85 LYS B O 1
ATOM 2833 N N . GLU B 1 85 ? -16.315 -41.454 1.382 1.00 32.27 86 GLU B N 1
ATOM 2834 C CA . GLU B 1 85 ? -17.171 -41.088 2.508 1.00 31.38 86 GLU B CA 1
ATOM 2835 C C . GLU B 1 85 ? -18.511 -40.541 2.032 1.00 31.52 86 GLU B C 1
ATOM 2836 O O . GLU B 1 85 ? -19.560 -40.858 2.610 1.00 33.08 86 GLU B O 1
ATOM 2842 N N . ILE B 1 86 ? -18.500 -39.725 0.975 1.00 27.51 87 ILE B N 1
ATOM 2843 C CA . ILE B 1 86 ? -19.746 -39.194 0.430 1.00 26.28 87 ILE B CA 1
ATOM 2844 C C . ILE B 1 86 ? -20.576 -40.311 -0.196 1.00 28.72 87 ILE B C 1
ATOM 2845 O O . ILE B 1 86 ? -21.786 -40.420 0.047 1.00 30.01 87 ILE B O 1
ATOM 2850 N N . LYS B 1 87 ? -19.932 -41.172 -0.990 1.00 29.59 88 LYS B N 1
ATOM 2851 C CA . LYS B 1 87 ? -20.636 -42.284 -1.620 1.00 29.39 88 LYS B CA 1
ATOM 2852 C C . LYS B 1 87 ? -21.288 -43.185 -0.576 1.00 34.58 88 LYS B C 1
ATOM 2853 O O . LYS B 1 87 ? -22.412 -43.667 -0.773 1.00 34.54 88 LYS B O 1
ATOM 2859 N N . GLN B 1 88 ? -20.609 -43.402 0.554 1.00 33.03 89 GLN B N 1
ATOM 2860 C CA . GLN B 1 88 ? -21.165 -44.238 1.612 1.00 38.51 89 GLN B CA 1
ATOM 2861 C C . GLN B 1 88 ? -22.337 -43.580 2.327 1.00 37.25 89 GLN B C 1
ATOM 2862 O O . GLN B 1 88 ? -23.098 -44.274 3.008 1.00 41.49 89 GLN B O 1
ATOM 2868 N N . ALA B 1 89 ? -22.511 -42.270 2.187 1.00 37.46 90 ALA B N 1
ATOM 2869 C CA . ALA B 1 89 ? -23.509 -41.552 2.967 1.00 38.04 90 ALA B CA 1
ATOM 2870 C C . ALA B 1 89 ? -24.856 -41.407 2.269 1.00 37.78 90 ALA B C 1
ATOM 2871 O O . ALA B 1 89 ? -25.838 -41.052 2.932 1.00 38.38 90 ALA B O 1
ATOM 2873 N N . VAL B 1 90 ? -24.937 -41.666 0.962 1.00 32.10 91 VAL B N 1
ATOM 2874 C CA . VAL B 1 90 ? -26.149 -41.409 0.197 1.00 31.36 91 VAL B CA 1
ATOM 2875 C C . VAL B 1 90 ? -26.481 -42.597 -0.694 1.00 32.07 91 VAL B C 1
ATOM 2876 O O . VAL B 1 90 ? -25.629 -43.430 -1.012 1.00 34.87 91 VAL B O 1
ATOM 2880 N N A THR B 1 91 ? -27.753 -42.669 -1.086 0.56 32.73 92 THR B N 1
ATOM 2881 N N B THR B 1 91 ? -27.748 -42.665 -1.106 0.44 32.95 92 THR B N 1
ATOM 2882 C CA A THR B 1 91 ? -28.206 -43.668 -2.045 0.56 33.65 92 THR B CA 1
ATOM 2883 C CA B THR B 1 91 ? -28.195 -43.682 -2.050 0.44 33.49 92 THR B CA 1
ATOM 2884 C C A THR B 1 91 ? -28.202 -43.133 -3.470 0.56 34.40 92 THR B C 1
ATOM 2885 C C B THR B 1 91 ? -28.399 -43.145 -3.461 0.44 34.59 92 THR B C 1
ATOM 2886 O O A THR B 1 91 ? -28.004 -43.906 -4.416 0.56 35.76 92 THR B O 1
ATOM 2887 O O B THR B 1 91 ? -28.567 -43.941 -4.390 0.44 37.48 92 THR B O 1
ATOM 2894 N N . ILE B 1 92 ? -28.389 -41.828 -3.642 1.00 33.18 93 ILE B N 1
ATOM 2895 C CA . ILE B 1 92 ? -28.450 -41.216 -4.969 1.00 30.03 93 ILE B CA 1
ATOM 2896 C C . ILE B 1 92 ? -27.064 -41.273 -5.607 1.00 29.15 93 ILE B C 1
ATOM 2897 O O . ILE B 1 92 ? -26.064 -41.462 -4.894 1.00 27.25 93 ILE B O 1
ATOM 2902 N N . PRO B 1 93 ? -26.955 -41.129 -6.931 1.00 26.39 94 PRO B N 1
ATOM 2903 C CA . PRO B 1 93 ? -25.642 -41.248 -7.578 1.00 24.92 94 PRO B CA 1
ATOM 2904 C C . PRO B 1 93 ? -24.673 -40.163 -7.128 1.00 26.53 94 PRO B C 1
ATOM 2905 O O . PRO B 1 93 ? -25.067 -39.052 -6.763 1.00 24.94 94 PRO B O 1
ATOM 2909 N N . VAL B 1 94 ? -23.387 -40.504 -7.165 1.00 23.56 95 VAL B N 1
ATOM 2910 C CA . VAL B 1 94 ? -22.307 -39.596 -6.798 1.00 24.14 95 VAL B CA 1
ATOM 2911 C C . VAL B 1 94 ? -21.446 -39.342 -8.026 1.00 23.47 95 VAL B C 1
ATOM 2912 O O . VAL B 1 94 ? -21.034 -40.287 -8.710 1.00 23.41 95 VAL B O 1
ATOM 2916 N N . MET B 1 95 ? -21.162 -38.071 -8.291 1.00 20.55 96 MET B N 1
ATOM 2917 C CA . MET B 1 95 ? -20.238 -37.664 -9.336 1.00 20.51 96 MET B CA 1
ATOM 2918 C C . MET B 1 95 ? -18.994 -37.062 -8.696 1.00 21.86 96 MET B C 1
ATOM 2919 O O . MET B 1 95 ? -19.027 -36.598 -7.554 1.00 22.83 96 MET B O 1
ATOM 2924 N N . ALA B 1 96 ? -17.887 -37.080 -9.448 1.00 20.20 97 ALA B N 1
ATOM 2925 C CA . ALA B 1 96 ? -16.647 -36.435 -9.032 1.00 20.50 97 ALA B CA 1
ATOM 2926 C C . ALA B 1 96 ? -15.910 -35.942 -10.272 1.00 21.79 97 ALA B C 1
ATOM 2927 O O . ALA B 1 96 ? -16.142 -36.425 -11.383 1.00 19.68 97 ALA B O 1
ATOM 2929 N N . LYS B 1 97 ? -15.015 -34.971 -10.075 1.00 20.32 98 LYS B N 1
ATOM 2930 C CA . LYS B 1 97 ? -14.375 -34.277 -11.187 1.00 18.66 98 LYS B CA 1
ATOM 2931 C C . LYS B 1 97 ? -12.989 -34.831 -11.494 1.00 18.79 98 LYS B C 1
ATOM 2932 O O . LYS B 1 97 ? -12.228 -35.178 -10.585 1.00 19.95 98 LYS B O 1
ATOM 2938 N N . ALA B 1 98 ? -12.664 -34.894 -12.784 1.00 17.47 99 ALA B N 1
ATOM 2939 C CA . ALA B 1 98 ? -11.309 -35.135 -13.258 1.00 16.33 99 ALA B CA 1
ATOM 2940 C C . ALA B 1 98 ? -10.876 -33.955 -14.118 1.00 17.29 99 ALA B C 1
ATOM 2941 O O . ALA B 1 98 ? -11.697 -33.330 -14.798 1.00 19.69 99 ALA B O 1
ATOM 2943 N N . ARG B 1 99 ? -9.580 -33.644 -14.075 1.00 16.78 100 ARG B N 1
ATOM 2944 C CA . ARG B 1 99 ? -9.047 -32.593 -14.932 1.00 17.54 100 ARG B CA 1
ATOM 2945 C C . ARG B 1 99 ? -9.176 -32.989 -16.399 1.00 17.34 100 ARG B C 1
ATOM 2946 O O . ARG B 1 99 ? -9.087 -34.170 -16.759 1.00 18.06 100 ARG B O 1
ATOM 2954 N N . ILE B 1 100 ? -9.404 -31.982 -17.251 1.00 14.78 101 ILE B N 1
ATOM 2955 C CA . ILE B 1 100 ? -9.525 -32.226 -18.684 1.00 15.67 101 ILE B CA 1
ATOM 2956 C C . ILE B 1 100 ? -8.265 -32.911 -19.185 1.00 18.23 101 ILE B C 1
ATOM 2957 O O . ILE B 1 100 ? -7.145 -32.431 -18.961 1.00 18.03 101 ILE B O 1
ATOM 2962 N N . GLY B 1 101 ? -8.445 -34.050 -19.857 1.00 16.58 102 GLY B N 1
ATOM 2963 C CA . GLY B 1 101 ? -7.338 -34.825 -20.376 1.00 15.87 102 GLY B CA 1
ATOM 2964 C C . GLY B 1 101 ? -6.669 -35.757 -19.391 1.00 16.39 102 GLY B C 1
ATOM 2965 O O . GLY B 1 101 ? -5.797 -36.538 -19.801 1.00 18.34 102 GLY B O 1
ATOM 2966 N N . HIS B 1 102 ? -7.023 -35.710 -18.105 1.00 16.24 103 HIS B N 1
ATOM 2967 C CA . HIS B 1 102 ? -6.324 -36.531 -17.110 1.00 16.12 103 HIS B CA 1
ATOM 2968 C C . HIS B 1 102 ? -7.012 -37.889 -16.995 1.00 18.51 103 HIS B C 1
ATOM 2969 O O . HIS B 1 102 ? -7.797 -38.158 -16.079 1.00 18.46 103 HIS B O 1
ATOM 2976 N N . PHE B 1 103 ? -6.697 -38.763 -17.952 1.00 16.55 104 PHE B N 1
ATOM 2977 C CA . PHE B 1 103 ? -7.376 -40.052 -18.015 1.00 15.28 104 PHE B CA 1
ATOM 2978 C C . PHE B 1 103 ? -7.029 -40.962 -16.843 1.00 16.79 104 PHE B C 1
ATOM 2979 O O . PHE B 1 103 ? -7.807 -41.871 -16.537 1.00 19.85 104 PHE B O 1
ATOM 2987 N N . VAL B 1 104 ? -5.903 -40.734 -16.164 1.00 18.21 105 VAL B N 1
ATOM 2988 C CA . VAL B 1 104 ? -5.589 -41.556 -14.999 1.00 15.43 105 VAL B CA 1
ATOM 2989 C C . VAL B 1 104 ? -6.411 -41.132 -13.787 1.00 17.89 105 VAL B C 1
ATOM 2990 O O . VAL B 1 104 ? -6.862 -41.981 -13.010 1.00 18.39 105 VAL B O 1
ATOM 2994 N N . GLU B 1 105 ? -6.633 -39.824 -13.597 1.00 19.09 106 GLU B N 1
ATOM 2995 C CA . GLU B 1 105 ? -7.589 -39.411 -12.571 1.00 18.18 106 GLU B CA 1
ATOM 2996 C C . GLU B 1 105 ? -8.931 -40.091 -12.800 1.00 18.78 106 GLU B C 1
ATOM 2997 O O . GLU B 1 105 ? -9.557 -40.581 -11.855 1.00 19.60 106 GLU B O 1
ATOM 3003 N N . ALA B 1 106 ? -9.362 -40.177 -14.064 1.00 16.45 107 ALA B N 1
ATOM 3004 C CA . ALA B 1 106 ? -10.625 -40.844 -14.364 1.00 19.09 107 ALA B CA 1
ATOM 3005 C C . ALA B 1 106 ? -10.564 -42.336 -14.043 1.00 19.88 107 ALA B C 1
ATOM 3006 O O . ALA B 1 106 ? -11.546 -42.901 -13.551 1.00 21.48 107 ALA B O 1
ATOM 3008 N N . GLN B 1 107 ? -9.423 -42.992 -14.308 1.00 19.81 108 GLN B N 1
ATOM 3009 C CA . GLN B 1 107 ? -9.302 -44.411 -13.966 1.00 18.66 108 GLN B CA 1
ATOM 3010 C C . GLN B 1 107 ? -9.442 -44.621 -12.464 1.00 20.60 108 GLN B C 1
ATOM 3011 O O . GLN B 1 107 ? -10.072 -45.590 -12.012 1.00 21.88 108 GLN B O 1
ATOM 3017 N N . ILE B 1 108 ? -8.852 -43.721 -11.676 1.00 20.00 109 ILE B N 1
ATOM 3018 C CA . ILE B 1 108 ? -8.947 -43.811 -10.223 1.00 19.66 109 ILE B CA 1
ATOM 3019 C C . ILE B 1 108 ? -10.389 -43.604 -9.766 1.00 23.16 109 ILE B C 1
ATOM 3020 O O . ILE B 1 108 ? -10.912 -44.367 -8.944 1.00 22.54 109 ILE B O 1
ATOM 3025 N N . LEU B 1 109 ? -11.054 -42.572 -10.298 1.00 21.88 110 LEU B N 1
ATOM 3026 C CA . LEU B 1 109 ? -12.441 -42.306 -9.911 1.00 21.99 110 LEU B CA 1
ATOM 3027 C C . LEU B 1 109 ? -13.343 -43.487 -10.235 1.00 23.65 110 LEU B C 1
ATOM 3028 O O . LEU B 1 109 ? -14.206 -43.861 -9.430 1.00 23.04 110 LEU B O 1
ATOM 3033 N N . GLU B 1 110 ? -13.161 -44.090 -11.409 1.00 22.27 111 GLU B N 1
ATOM 3034 C CA . GLU B 1 110 ? -13.963 -45.257 -11.759 1.00 21.96 111 GLU B CA 1
ATOM 3035 C C . GLU B 1 110 ? -13.708 -46.408 -10.794 1.00 23.47 111 GLU B C 1
ATOM 3036 O O . GLU B 1 110 ? -14.640 -47.121 -10.399 1.00 24.65 111 GLU B O 1
ATOM 3042 N N . ALA B 1 111 ? -12.453 -46.596 -10.390 1.00 24.20 112 ALA B N 1
ATOM 3043 C CA . ALA B 1 111 ? -12.120 -47.694 -9.494 1.00 23.63 112 ALA B CA 1
ATOM 3044 C C . ALA B 1 111 ? -12.644 -47.478 -8.078 1.00 24.85 112 ALA B C 1
ATOM 3045 O O . ALA B 1 111 ? -12.719 -48.445 -7.311 1.00 27.75 112 ALA B O 1
ATOM 3047 N N . ILE B 1 112 ? -12.995 -46.239 -7.714 1.00 25.95 113 ILE B N 1
ATOM 3048 C CA . ILE B 1 112 ? -13.620 -45.962 -6.420 1.00 27.89 113 ILE B CA 1
ATOM 3049 C C . ILE B 1 112 ? -15.024 -46.546 -6.362 1.00 28.71 113 ILE B C 1
ATOM 3050 O O . ILE B 1 112 ? -15.522 -46.894 -5.281 1.00 31.09 113 ILE B O 1
ATOM 3055 N N . GLY B 1 113 ? -15.691 -46.653 -7.503 1.00 28.89 114 GLY B N 1
ATOM 3056 C CA . GLY B 1 113 ? -17.053 -47.131 -7.542 1.00 29.99 114 GLY B CA 1
ATOM 3057 C C . GLY B 1 113 ? -18.104 -46.049 -7.569 1.00 28.30 114 GLY B C 1
ATOM 3058 O O . GLY B 1 113 ? -19.248 -46.316 -7.185 1.00 30.56 114 GLY B O 1
ATOM 3059 N N . ILE B 1 114 ? -17.759 -44.838 -8.002 1.00 26.85 115 ILE B N 1
ATOM 3060 C CA . ILE B 1 114 ? -18.764 -43.788 -8.122 1.00 25.23 115 ILE B CA 1
ATOM 3061 C C . ILE B 1 114 ? -19.535 -43.955 -9.422 1.00 24.39 115 ILE B C 1
ATOM 3062 O O . ILE B 1 114 ? -19.274 -44.877 -10.205 1.00 24.63 115 ILE B O 1
ATOM 3067 N N . ASP B 1 115 ? -20.482 -43.051 -9.665 1.00 22.19 116 ASP B N 1
ATOM 3068 C CA . ASP B 1 115 ? -21.465 -43.253 -10.716 1.00 22.26 116 ASP B CA 1
ATOM 3069 C C . ASP B 1 115 ? -21.193 -42.458 -11.981 1.00 20.80 116 ASP B C 1
ATOM 3070 O O . ASP B 1 115 ? -21.520 -42.935 -13.071 1.00 23.01 116 ASP B O 1
ATOM 3075 N N . TYR B 1 116 ? -20.608 -41.265 -11.868 1.00 20.48 117 TYR B N 1
ATOM 3076 C CA . TYR B 1 116 ? -20.315 -40.425 -13.019 1.00 19.90 117 TYR B CA 1
ATOM 3077 C C . TYR B 1 116 ? -18.992 -39.714 -12.791 1.00 21.23 117 TYR B C 1
ATOM 3078 O O . TYR B 1 116 ? -18.618 -39.420 -11.653 1.00 24.31 117 TYR B O 1
ATOM 3087 N N . ILE B 1 117 ? -18.298 -39.419 -13.888 1.00 19.29 118 ILE B N 1
ATOM 3088 C CA . ILE B 1 117 ? -17.134 -38.541 -13.872 1.00 17.51 118 ILE B CA 1
ATOM 3089 C C . ILE B 1 117 ? -17.480 -37.267 -14.631 1.00 18.11 118 ILE B C 1
ATOM 3090 O O . ILE B 1 117 ? -18.019 -37.321 -15.742 1.00 19.71 118 ILE B O 1
ATOM 3095 N N . ASP B 1 118 ? -17.163 -36.125 -14.033 1.00 18.20 119 ASP B N 1
ATOM 3096 C CA . ASP B 1 118 ? -17.305 -34.826 -14.681 1.00 16.74 119 ASP B CA 1
ATOM 3097 C C . ASP B 1 118 ? -15.907 -34.406 -15.124 1.00 18.16 119 ASP B C 1
ATOM 3098 O O . ASP B 1 118 ? -15.054 -34.093 -14.287 1.00 19.76 119 ASP B O 1
ATOM 3103 N N . GLU B 1 119 ? -15.658 -34.438 -16.433 1.00 16.42 120 GLU B N 1
ATOM 3104 C CA . GLU B 1 119 ? -14.389 -33.942 -16.973 1.00 17.29 120 GLU B CA 1
ATOM 3105 C C . GLU B 1 119 ? -14.510 -32.427 -17.015 1.00 16.60 120 GLU B C 1
ATOM 3106 O O . GLU B 1 119 ? -15.193 -31.871 -17.881 1.00 20.94 120 GLU B O 1
ATOM 3112 N N . SER B 1 120 ? -13.864 -31.742 -16.069 1.00 18.36 121 SER B N 1
ATOM 3113 C CA . SER B 1 120 ? -14.308 -30.411 -15.663 1.00 18.88 121 SER B CA 1
ATOM 3114 C C . SER B 1 120 ? -13.248 -29.342 -15.890 1.00 18.91 121 SER B C 1
ATOM 3115 O O . SER B 1 120 ? -12.141 -29.426 -15.343 1.00 20.46 121 SER B O 1
ATOM 3118 N N . GLU B 1 121 ? -13.620 -28.309 -16.648 1.00 19.80 122 GLU B N 1
ATOM 3119 C CA . GLU B 1 121 ? -12.821 -27.098 -16.800 1.00 18.65 122 GLU B CA 1
ATOM 3120 C C . GLU B 1 121 ? -12.753 -26.269 -15.524 1.00 18.25 122 GLU B C 1
ATOM 3121 O O . GLU B 1 121 ? -12.031 -25.259 -15.496 1.00 20.64 122 GLU B O 1
ATOM 3127 N N . VAL B 1 122 ? -13.504 -26.644 -14.484 1.00 19.13 123 VAL B N 1
ATOM 3128 C CA . VAL B 1 122 ? -13.387 -25.963 -13.200 1.00 22.07 123 VAL B CA 1
ATOM 3129 C C . VAL B 1 122 ? -12.080 -26.340 -12.509 1.00 20.79 123 VAL B C 1
ATOM 3130 O O . VAL B 1 122 ? -11.476 -25.517 -11.805 1.00 22.84 123 VAL B O 1
ATOM 3134 N N . LEU B 1 123 ? -11.619 -27.575 -12.694 1.00 20.64 124 LEU B N 1
ATOM 3135 C CA . LEU B 1 123 ? -10.292 -27.955 -12.245 1.00 19.99 124 LEU B CA 1
ATOM 3136 C C . LEU B 1 123 ? -9.255 -27.420 -13.227 1.00 19.83 124 LEU B C 1
ATOM 3137 O O . LEU B 1 123 ? -9.586 -26.925 -14.310 1.00 18.80 124 LEU B O 1
ATOM 3142 N N . THR B 1 124 ? -7.979 -27.536 -12.846 1.00 19.38 125 THR B N 1
ATOM 3143 C CA . THR B 1 124 ? -6.899 -27.027 -13.681 1.00 18.37 125 THR B CA 1
ATOM 3144 C C . THR B 1 124 ? -6.707 -27.928 -14.896 1.00 18.63 125 THR B C 1
ATOM 3145 O O . THR B 1 124 ? -6.587 -29.145 -14.763 1.00 24.31 125 THR B O 1
ATOM 3149 N N . LEU B 1 125 ? -6.690 -27.325 -16.079 1.00 20.74 126 LEU B N 1
ATOM 3150 C CA . LEU B 1 125 ? -6.484 -28.055 -17.325 1.00 22.26 126 LEU B CA 1
ATOM 3151 C C . LEU B 1 125 ? -5.210 -28.897 -17.243 1.00 23.01 126 LEU B C 1
ATOM 3152 O O . LEU B 1 125 ? -4.151 -28.398 -1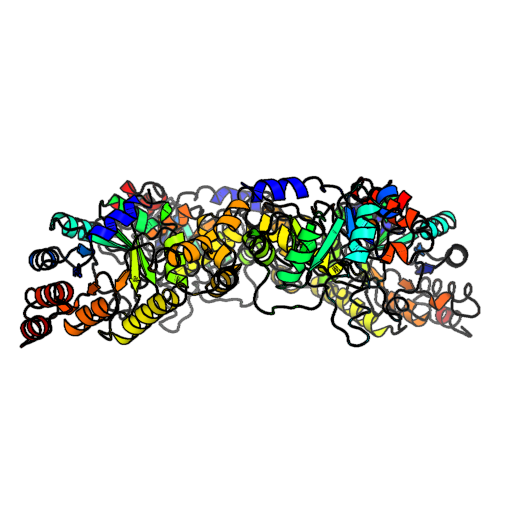6.851 1.00 22.79 126 LEU B O 1
ATOM 3157 N N . ALA B 1 126 ? -5.317 -30.188 -17.593 1.00 20.65 127 ALA B N 1
ATOM 3158 C CA . ALA B 1 126 ? -4.146 -31.068 -17.602 1.00 18.49 127 ALA B CA 1
ATOM 3159 C C . ALA B 1 126 ? -3.586 -31.331 -18.992 1.00 17.97 127 ALA B C 1
ATOM 3160 O O . ALA B 1 126 ? -2.401 -31.653 -19.119 1.00 18.71 127 ALA B O 1
ATOM 3162 N N . ASP B 1 127 ? -4.406 -31.223 -20.035 1.00 16.17 128 ASP B N 1
ATOM 3163 C CA . ASP B 1 127 ? -3.964 -31.446 -21.410 1.00 14.81 128 ASP B CA 1
ATOM 3164 C C . ASP B 1 127 ? -4.608 -30.348 -22.241 1.00 18.08 128 ASP B C 1
ATOM 3165 O O . ASP B 1 127 ? -5.836 -30.299 -22.358 1.00 20.93 128 ASP B O 1
ATOM 3170 N N . GLU B 1 128 ? -3.783 -29.451 -22.795 1.00 15.98 129 GLU B N 1
ATOM 3171 C CA . GLU B 1 128 ? -4.312 -28.299 -23.516 1.00 15.88 129 GLU B CA 1
ATOM 3172 C C . GLU B 1 128 ? -4.938 -28.678 -24.851 1.00 17.36 129 GLU B C 1
ATOM 3173 O O . GLU B 1 128 ? -5.746 -27.904 -25.383 1.00 17.62 129 GLU B O 1
ATOM 3179 N N . ASP B 1 129 ? -4.591 -29.842 -25.411 1.00 18.06 130 ASP B N 1
ATOM 3180 C CA . ASP B 1 129 ? -4.993 -30.162 -26.772 1.00 15.69 130 ASP B CA 1
ATOM 3181 C C . ASP B 1 129 ? -5.977 -31.313 -26.905 1.00 15.65 130 ASP B C 1
ATOM 3182 O O . ASP B 1 129 ? -6.584 -31.443 -27.972 1.00 17.61 130 ASP B O 1
ATOM 3187 N N . HIS B 1 130 ? -6.141 -32.155 -25.878 1.00 17.04 131 HIS B N 1
ATOM 3188 C CA . HIS B 1 130 ? -6.963 -33.355 -25.983 1.00 15.71 131 HIS B CA 1
ATOM 3189 C C . HIS B 1 130 ? -7.767 -33.562 -24.709 1.00 16.32 131 HIS B C 1
ATOM 3190 O O . HIS B 1 130 ? -7.262 -33.342 -23.604 1.00 21.01 131 HIS B O 1
ATOM 3197 N N . HIS B 1 131 ? -9.014 -34.000 -24.873 1.00 15.79 132 HIS B N 1
ATOM 3198 C CA . HIS B 1 131 ? -9.838 -34.484 -23.775 1.00 15.57 132 HIS B CA 1
ATOM 3199 C C . HIS B 1 131 ? -9.632 -35.992 -23.591 1.00 17.76 132 HIS B C 1
ATOM 3200 O O . HIS B 1 131 ? -8.995 -36.668 -24.407 1.00 18.26 132 HIS B O 1
ATOM 3207 N N . ILE B 1 132 ? -10.182 -36.510 -22.487 1.00 16.46 133 ILE B N 1
ATOM 3208 C CA . ILE B 1 132 ? -10.145 -37.942 -22.203 1.00 17.11 133 ILE B CA 1
ATOM 3209 C C . ILE B 1 132 ? -10.918 -38.719 -23.263 1.00 18.87 133 ILE B C 1
ATOM 3210 O O . ILE B 1 132 ? -12.014 -38.318 -23.691 1.00 18.08 133 ILE B O 1
ATOM 3215 N N . ASN B 1 133 ? -10.361 -39.861 -23.672 1.00 16.30 134 ASN B N 1
ATOM 3216 C CA . ASN B 1 133 ? -11.076 -40.813 -24.521 1.00 18.94 134 ASN B CA 1
ATOM 3217 C C . ASN B 1 133 ? -12.040 -41.562 -23.610 1.00 20.21 134 ASN B C 1
ATOM 3218 O O . ASN B 1 133 ? -11.692 -42.560 -22.968 1.00 19.13 134 ASN B O 1
ATOM 3223 N N . LYS B 1 134 ? -13.279 -41.067 -23.555 1.00 16.60 135 LYS B N 1
ATOM 3224 C CA . LYS B 1 134 ? -14.238 -41.531 -22.564 1.00 16.93 135 LYS B CA 1
ATOM 3225 C C . LYS B 1 134 ? -14.858 -42.872 -22.929 1.00 18.36 135 LYS B C 1
ATOM 3226 O O . LYS B 1 134 ? -15.415 -43.541 -22.052 1.00 20.16 135 LYS B O 1
ATOM 3232 N N . HIS B 1 135 ? -14.754 -43.289 -24.192 1.00 16.89 136 HIS B N 1
ATOM 3233 C CA . HIS B 1 135 ? -15.225 -44.613 -24.584 1.00 21.24 136 HIS B CA 1
ATOM 3234 C C . HIS B 1 135 ? -14.425 -45.733 -23.932 1.00 22.86 136 HIS B C 1
ATOM 3235 O O . HIS B 1 135 ? -14.880 -46.889 -23.929 1.00 25.80 136 HIS B O 1
ATOM 3242 N N . ASN B 1 136 ? -13.247 -45.428 -23.387 1.00 22.74 137 ASN B N 1
ATOM 3243 C CA . ASN B 1 136 ? -12.419 -46.433 -22.728 1.00 23.64 137 ASN B CA 1
ATOM 3244 C C . ASN B 1 136 ? -12.912 -46.806 -21.337 1.00 26.46 137 ASN B C 1
ATOM 3245 O O . ASN B 1 136 ? -12.281 -47.650 -20.685 1.00 30.85 137 ASN B O 1
ATOM 3250 N N . PHE B 1 137 ? -14.019 -46.228 -20.876 1.00 20.01 138 PHE B N 1
ATOM 3251 C CA . PHE B 1 137 ? -14.484 -46.392 -19.507 1.00 20.01 138 PHE B CA 1
ATOM 3252 C C . PHE B 1 137 ? -15.855 -47.053 -19.477 1.00 21.77 138 PHE B C 1
ATOM 3253 O O . PHE B 1 137 ? -16.615 -46.985 -20.444 1.00 24.66 138 PHE B O 1
ATOM 3261 N N A ARG B 1 138 ? -16.154 -47.707 -18.349 0.54 23.99 139 ARG B N 1
ATOM 3262 N N B ARG B 1 138 ? -16.156 -47.705 -18.349 0.46 23.28 139 ARG B N 1
ATOM 3263 C CA A ARG B 1 138 ? -17.483 -48.263 -18.126 0.54 26.74 139 ARG B CA 1
ATOM 3264 C CA B ARG B 1 138 ? -17.484 -48.267 -18.123 0.46 25.42 139 ARG B CA 1
ATOM 3265 C C A ARG B 1 138 ? -18.441 -47.216 -17.569 0.54 26.88 139 ARG B C 1
ATOM 3266 C C B ARG B 1 138 ? -18.444 -47.227 -17.554 0.46 26.19 139 ARG B C 1
ATOM 3267 O O A ARG B 1 138 ? -19.635 -47.243 -17.886 0.54 30.06 139 ARG B O 1
ATOM 3268 O O B ARG B 1 138 ? -19.642 -47.263 -17.856 0.46 29.06 139 ARG B O 1
ATOM 3283 N N . ILE B 1 139 ? -17.932 -46.300 -16.751 1.00 25.50 140 ILE B N 1
ATOM 3284 C CA . ILE B 1 139 ? -18.714 -45.274 -16.062 1.00 25.92 140 ILE B CA 1
ATOM 3285 C C . ILE B 1 139 ? -19.076 -44.155 -17.036 1.00 24.02 140 ILE B C 1
ATOM 3286 O O . ILE B 1 139 ? -18.257 -43.794 -17.898 1.00 24.01 140 ILE B O 1
ATOM 3291 N N . PRO B 1 140 ? -20.275 -43.575 -16.949 1.00 20.67 141 PRO B N 1
ATOM 3292 C CA . PRO B 1 140 ? -20.607 -42.441 -17.826 1.00 21.73 141 PRO B CA 1
ATOM 3293 C C . PRO B 1 140 ? -19.912 -41.158 -17.397 1.00 22.35 141 PRO B C 1
ATOM 3294 O O . PRO B 1 140 ? -19.640 -40.933 -16.214 1.00 23.65 141 PRO B O 1
ATOM 3298 N N . PHE B 1 141 ? -19.643 -40.307 -18.388 1.00 19.27 142 PHE B N 1
ATOM 3299 C CA . PHE B 1 141 ? -19.042 -38.996 -18.181 1.00 16.86 142 PHE B CA 1
ATOM 3300 C C . PHE B 1 141 ? -20.044 -37.902 -18.509 1.00 16.86 142 PHE B C 1
ATOM 3301 O O . PHE B 1 141 ? -20.869 -38.044 -19.418 1.00 19.07 142 PHE B O 1
ATOM 3309 N N . VAL B 1 142 ? -19.941 -36.791 -17.778 1.00 17.04 143 VAL B N 1
ATOM 3310 C CA . VAL B 1 142 ? -20.528 -35.520 -18.193 1.00 19.51 143 VAL B CA 1
ATOM 3311 C C . VAL B 1 142 ? -19.393 -34.586 -18.606 1.00 19.45 143 VAL B C 1
ATOM 3312 O O . VAL B 1 142 ? -18.318 -34.590 -17.991 1.00 18.17 143 VAL B O 1
ATOM 3316 N N . CYS B 1 143 ? -19.617 -33.827 -19.682 1.00 17.15 144 CYS B N 1
ATOM 3317 C CA . CYS B 1 143 ? -18.681 -32.812 -20.150 1.00 15.59 144 CYS B CA 1
ATOM 3318 C C . CYS B 1 143 ? -19.433 -31.502 -20.341 1.00 17.00 144 CYS B C 1
ATOM 3319 O O . CYS B 1 143 ? -20.646 -31.490 -20.545 1.00 18.50 144 CYS B O 1
ATOM 3322 N N . GLY B 1 144 ? -18.689 -30.390 -20.269 1.00 17.11 145 GLY B N 1
ATOM 3323 C CA . GLY B 1 144 ? -19.260 -29.086 -20.536 1.00 16.83 145 GLY B CA 1
ATOM 3324 C C . GLY B 1 144 ? -19.226 -28.709 -22.012 1.00 17.27 145 GLY B C 1
ATOM 3325 O O . GLY B 1 144 ? -18.570 -29.353 -22.830 1.00 19.51 145 GLY B O 1
ATOM 3326 N N . CYS B 1 145 ? -19.953 -27.640 -22.341 1.00 18.57 146 CYS B N 1
ATOM 3327 C CA . CYS B 1 145 ? -19.937 -27.097 -23.695 1.00 16.44 146 CYS B CA 1
ATOM 3328 C C . CYS B 1 145 ? -20.398 -25.648 -23.653 1.00 17.53 146 CYS B C 1
ATOM 3329 O O . CYS B 1 145 ? -21.091 -25.218 -22.723 1.00 18.29 146 CYS B O 1
ATOM 3332 N N . ARG B 1 146 ? -20.002 -24.905 -24.685 1.00 15.81 147 ARG B N 1
ATOM 3333 C CA . ARG B 1 146 ? -20.445 -23.532 -24.883 1.00 15.47 147 ARG B CA 1
ATOM 3334 C C . ARG B 1 146 ? -21.192 -23.342 -26.191 1.00 16.06 147 ARG B C 1
ATOM 3335 O O . ARG B 1 146 ? -21.762 -22.263 -26.413 1.00 16.05 147 ARG B O 1
ATOM 3343 N N . ASN B 1 147 ? -21.214 -24.356 -27.051 1.00 16.66 148 ASN B N 1
ATOM 3344 C CA . ASN B 1 147 ? -21.862 -24.279 -28.349 1.00 16.17 148 ASN B CA 1
ATOM 3345 C C . ASN B 1 147 ? -22.069 -25.709 -28.832 1.00 16.58 148 ASN B C 1
ATOM 3346 O O . ASN B 1 147 ? -21.594 -26.667 -28.210 1.00 16.76 148 ASN B O 1
ATOM 3351 N N . LEU B 1 148 ? -22.784 -25.844 -29.951 1.00 18.15 149 LEU B N 1
ATOM 3352 C CA . LEU B 1 148 ? -23.124 -27.171 -30.461 1.00 14.83 149 LEU B CA 1
ATOM 3353 C C . LEU B 1 148 ? -21.879 -27.936 -30.906 1.00 17.22 149 LEU B C 1
ATOM 3354 O O . LEU B 1 148 ? -21.815 -29.163 -30.764 1.00 17.36 149 LEU B O 1
ATOM 3359 N N . GLY B 1 149 ? -20.888 -27.240 -31.467 1.00 16.63 150 GLY B N 1
ATOM 3360 C CA . GLY B 1 149 ? -19.676 -27.930 -31.886 1.00 15.26 150 GLY B CA 1
ATOM 3361 C C . GLY B 1 149 ? -18.974 -28.605 -30.725 1.00 15.96 150 GLY B C 1
ATOM 3362 O O . GLY B 1 149 ? -18.577 -29.773 -30.812 1.00 17.72 150 GLY B O 1
ATOM 3363 N N . GLU B 1 150 ? -18.816 -27.881 -29.613 1.00 16.48 151 GLU B N 1
ATOM 3364 C CA . GLU B 1 150 ? -18.199 -28.484 -28.432 1.00 15.01 151 GLU B CA 1
ATOM 3365 C C . GLU B 1 150 ? -19.039 -29.644 -27.909 1.00 18.20 151 GLU B C 1
ATOM 3366 O O . GLU B 1 150 ? -18.503 -30.697 -27.550 1.00 16.72 151 GLU B O 1
ATOM 3372 N N . ALA B 1 151 ? -20.361 -29.475 -27.864 1.00 16.25 152 ALA B N 1
ATOM 3373 C CA . ALA B 1 151 ? -21.218 -30.545 -27.359 1.00 15.83 152 ALA B CA 1
ATOM 3374 C C . ALA B 1 151 ? -21.029 -31.826 -28.168 1.00 16.62 152 ALA B C 1
ATOM 3375 O O . ALA B 1 151 ? -20.838 -32.912 -27.604 1.00 16.76 152 ALA B O 1
ATOM 3377 N N . LEU B 1 152 ? -21.063 -31.716 -29.500 1.00 16.94 153 LEU B N 1
ATOM 3378 C CA . LEU B 1 152 ? -20.961 -32.915 -30.330 1.00 16.70 153 LEU B CA 1
ATOM 3379 C C . LEU B 1 152 ? -19.564 -33.524 -30.289 1.00 15.11 153 LEU B C 1
ATOM 3380 O O . LEU B 1 152 ? -19.430 -34.755 -30.348 1.00 17.13 153 LEU B O 1
ATOM 3385 N N . ARG B 1 153 ? -18.514 -32.698 -30.181 1.00 15.68 154 ARG B N 1
ATOM 3386 C CA . ARG B 1 153 ? -17.172 -33.261 -30.046 1.00 15.03 154 ARG B CA 1
ATOM 3387 C C . ARG B 1 153 ? -17.019 -34.039 -28.744 1.00 17.94 154 ARG B C 1
ATOM 3388 O O . ARG B 1 153 ? -16.410 -35.119 -28.729 1.00 17.11 154 ARG B O 1
ATOM 3396 N N . ARG B 1 154 ? -17.549 -33.506 -27.635 1.00 16.88 155 ARG B N 1
ATOM 3397 C CA . ARG B 1 154 ? -17.480 -34.240 -26.372 1.00 14.86 155 ARG B CA 1
ATOM 3398 C C . ARG B 1 154 ? -18.263 -35.544 -26.461 1.00 16.28 155 ARG B C 1
ATOM 3399 O O . ARG B 1 154 ? -17.814 -36.584 -25.958 1.00 18.01 155 ARG B O 1
ATOM 3407 N N . ILE B 1 155 ? -19.443 -35.509 -27.093 1.00 15.81 156 ILE B N 1
ATOM 3408 C CA . ILE B 1 155 ? -20.218 -36.736 -27.284 1.00 15.70 156 ILE B CA 1
ATOM 3409 C C . ILE B 1 155 ? -19.436 -37.752 -28.114 1.00 18.75 156 ILE B C 1
ATOM 3410 O O . ILE B 1 155 ? -19.423 -38.951 -27.795 1.00 19.33 156 ILE B O 1
ATOM 3415 N N . ARG B 1 156 ? -18.773 -37.303 -29.190 1.00 16.99 157 ARG B N 1
ATOM 3416 C CA . ARG B 1 156 ? -18.039 -38.259 -30.023 1.00 18.20 157 ARG B CA 1
ATOM 3417 C C . ARG B 1 156 ? -16.897 -38.912 -29.251 1.00 18.93 157 ARG B C 1
ATOM 3418 O O . ARG B 1 156 ? -16.591 -40.094 -29.473 1.00 19.06 157 ARG B O 1
ATOM 3426 N N . GLU B 1 157 ? -16.265 -38.162 -28.341 1.00 18.06 158 GLU B N 1
ATOM 3427 C CA . GLU B 1 157 ? -15.241 -38.712 -27.460 1.00 16.18 158 GLU B CA 1
ATOM 3428 C C . GLU B 1 157 ? -15.818 -39.665 -26.424 1.00 19.20 158 GLU B C 1
ATOM 3429 O O . GLU B 1 157 ? -15.047 -40.362 -25.756 1.00 17.87 158 GLU B O 1
ATOM 3435 N N . GLY B 1 158 ? -17.138 -39.687 -26.254 1.00 17.79 159 GLY B N 1
ATOM 3436 C CA . GLY B 1 158 ? -17.794 -40.648 -25.381 1.00 19.33 159 GLY B CA 1
ATOM 3437 C C . GLY B 1 158 ? -18.592 -40.061 -24.235 1.00 21.07 159 GLY B C 1
ATOM 3438 O O . GLY B 1 158 ? -19.080 -40.834 -23.398 1.00 22.18 159 GLY B O 1
ATOM 3439 N N . ALA B 1 159 ? -18.752 -38.740 -24.128 1.00 18.41 160 ALA B N 1
ATOM 3440 C CA . ALA B 1 159 ? -19.582 -38.178 -23.069 1.00 17.52 160 ALA B CA 1
ATOM 3441 C C . ALA B 1 159 ? -21.024 -38.646 -23.225 1.00 18.39 160 ALA B C 1
ATOM 3442 O O . ALA B 1 159 ? -21.587 -38.612 -24.324 1.00 20.29 160 ALA B O 1
ATOM 3444 N N . ALA B 1 160 ? -21.619 -39.081 -22.113 1.00 18.41 161 ALA B N 1
ATOM 3445 C CA . ALA B 1 160 ? -22.996 -39.563 -22.082 1.00 18.81 161 ALA B CA 1
ATOM 3446 C C . ALA B 1 160 ? -23.971 -38.510 -21.579 1.00 19.98 161 ALA B C 1
ATOM 3447 O O . ALA B 1 160 ? -25.180 -38.779 -21.500 1.00 20.48 161 ALA B O 1
ATOM 3449 N N . MET B 1 161 ? -23.473 -37.333 -21.220 1.00 19.95 162 MET B N 1
ATOM 3450 C CA . MET B 1 161 ? -24.274 -36.273 -20.630 1.00 18.45 162 MET B CA 1
ATOM 3451 C C . MET B 1 161 ? -23.521 -34.973 -20.870 1.00 18.45 162 MET B C 1
ATOM 3452 O O . MET B 1 161 ? -22.288 -34.955 -20.834 1.00 21.32 162 MET B O 1
ATOM 3457 N N . ILE B 1 162 ? -24.257 -33.900 -21.141 1.00 17.30 163 ILE B N 1
ATOM 3458 C CA . ILE B 1 162 ? -23.670 -32.604 -21.453 1.00 17.39 163 ILE B CA 1
ATOM 3459 C C . ILE B 1 162 ? -24.249 -31.564 -20.503 1.00 19.09 163 ILE B C 1
ATOM 3460 O O . ILE B 1 162 ? -25.438 -31.615 -20.162 1.00 21.10 163 ILE B O 1
ATOM 3465 N N . ARG B 1 163 ? -23.404 -30.629 -20.067 1.00 17.55 164 ARG B N 1
ATOM 3466 C CA . ARG B 1 163 ? -23.835 -29.455 -19.323 1.00 18.16 164 ARG B CA 1
ATOM 3467 C C . ARG B 1 163 ? -23.242 -28.221 -19.991 1.00 19.81 164 ARG B C 1
ATOM 3468 O O . ARG B 1 163 ? -22.252 -28.309 -20.717 1.00 20.51 164 ARG B O 1
ATOM 3476 N N . THR B 1 164 ? -23.861 -27.062 -19.768 1.00 17.67 165 THR B N 1
ATOM 3477 C CA . THR B 1 164 ? -23.197 -25.819 -20.174 1.00 18.57 165 THR B CA 1
ATOM 3478 C C . THR B 1 164 ? -21.971 -25.606 -19.287 1.00 18.48 165 THR B C 1
ATOM 3479 O O . THR B 1 164 ? -21.889 -26.165 -18.190 1.00 20.43 165 THR B O 1
ATOM 3483 N N . LYS B 1 165 ? -21.015 -24.806 -19.752 1.00 17.46 166 LYS B N 1
ATOM 3484 C CA . LYS B 1 165 ? -19.909 -24.374 -18.862 1.00 18.18 166 LYS B CA 1
ATOM 3485 C C . LYS B 1 165 ? -20.370 -23.226 -18.006 1.00 18.91 166 LYS B C 1
ATOM 3486 O O . LYS B 1 165 ? -19.943 -23.097 -16.836 1.00 20.17 166 LYS B O 1
ATOM 3492 N N . GLY B 1 166 ? -21.249 -22.393 -18.551 1.00 17.17 167 GLY B N 1
ATOM 3493 C CA . GLY B 1 166 ? -21.618 -21.159 -17.875 1.00 20.75 167 GLY B CA 1
ATOM 3494 C C . GLY B 1 166 ? -20.392 -20.396 -17.390 1.00 20.85 167 GLY B C 1
ATOM 3495 O O . GLY B 1 166 ? -19.360 -20.359 -18.075 1.00 22.54 167 GLY B O 1
ATOM 3496 N N . GLU B 1 167 ? -20.492 -19.816 -16.195 1.00 23.79 168 GLU B N 1
ATOM 3497 C CA . GLU B 1 167 ? -19.404 -19.063 -15.584 1.00 26.41 168 GLU B CA 1
ATOM 3498 C C . GLU B 1 167 ? -19.249 -19.530 -14.144 1.00 28.21 168 GLU B C 1
ATOM 3499 O O . GLU B 1 167 ? -20.197 -19.447 -13.355 1.00 29.74 168 GLU B O 1
ATOM 3505 N N . ALA B 1 168 ? -18.061 -20.015 -13.804 1.00 33.24 169 ALA B N 1
ATOM 3506 C CA . ALA B 1 168 ? -17.816 -20.582 -12.485 1.00 42.28 169 ALA B CA 1
ATOM 3507 C C . ALA B 1 168 ? -17.468 -19.498 -11.472 1.00 49.15 169 ALA B C 1
ATOM 3508 O O . ALA B 1 168 ? -16.799 -18.512 -11.796 1.00 51.92 169 ALA B O 1
ATOM 3510 N N . GLY B 1 169 ? -17.941 -19.683 -10.240 1.00 51.75 170 GLY B N 1
ATOM 3511 C CA . GLY B 1 169 ? -17.533 -18.846 -9.126 1.00 50.79 170 GLY B CA 1
ATOM 3512 C C . GLY B 1 169 ? -18.071 -17.430 -9.100 1.00 47.56 170 GLY B C 1
ATOM 3513 O O . GLY B 1 169 ? -17.509 -16.586 -8.397 1.00 53.09 170 GLY B O 1
ATOM 3514 N N . THR B 1 170 ? -19.148 -17.133 -9.832 1.00 37.38 171 THR B N 1
ATOM 3515 C CA . THR B 1 170 ? -19.685 -15.779 -9.860 1.00 35.48 171 THR B CA 1
ATOM 3516 C C . THR B 1 170 ? -21.150 -15.667 -9.472 1.00 31.13 171 THR B C 1
ATOM 3517 O O . THR B 1 170 ? -21.567 -14.593 -9.024 1.00 30.84 171 THR B O 1
ATOM 3521 N N . GLY B 1 171 ? -21.941 -16.725 -9.631 1.00 29.16 172 GLY B N 1
ATOM 3522 C CA . GLY B 1 171 ? -23.369 -16.579 -9.452 1.00 25.94 172 GLY B CA 1
ATOM 3523 C C . GLY B 1 171 ? -24.050 -15.778 -10.535 1.00 23.13 172 GLY B C 1
ATOM 3524 O O . GLY B 1 171 ? -25.205 -15.378 -10.354 1.00 23.32 172 GLY B O 1
ATOM 3525 N N . ASN B 1 172 ? -23.367 -15.521 -11.649 1.00 22.03 173 ASN B N 1
ATOM 3526 C CA . ASN B 1 172 ? -23.914 -14.757 -12.765 1.00 20.02 173 ASN B CA 1
ATOM 3527 C C . ASN B 1 172 ? -24.377 -15.728 -13.845 1.00 20.69 173 ASN B C 1
ATOM 3528 O O . ASN B 1 172 ? -23.567 -16.479 -14.401 1.00 24.73 173 ASN B O 1
ATOM 3533 N N . ILE B 1 173 ? -25.674 -15.680 -14.162 1.00 19.58 174 ILE B N 1
ATOM 3534 C CA . ILE B 1 173 ? -26.299 -16.629 -15.083 1.00 19.35 174 ILE B CA 1
ATOM 3535 C C . ILE B 1 173 ? -26.064 -16.301 -16.550 1.00 20.17 174 ILE B C 1
ATOM 3536 O O . ILE B 1 173 ? -26.419 -17.115 -17.417 1.00 19.27 174 ILE B O 1
ATOM 3541 N N . ILE B 1 174 ? -25.453 -15.151 -16.861 1.00 19.13 175 ILE B N 1
ATOM 3542 C CA . ILE B 1 174 ? -25.442 -14.654 -18.240 1.00 18.40 175 ILE B CA 1
ATOM 3543 C C . ILE B 1 174 ? -24.732 -15.620 -19.188 1.00 18.54 175 ILE B C 1
ATOM 3544 O O . ILE B 1 174 ? -25.147 -15.787 -20.342 1.00 18.01 175 ILE B O 1
ATOM 3549 N N . GLU B 1 175 ? -23.650 -16.263 -18.737 1.00 17.33 176 GLU B N 1
ATOM 3550 C CA . GLU B 1 175 ? -22.930 -17.156 -19.644 1.00 18.85 176 GLU B CA 1
ATOM 3551 C C . GLU B 1 175 ? -23.690 -18.459 -19.875 1.00 18.16 176 GLU B C 1
ATOM 3552 O O . GLU B 1 175 ? -23.691 -18.986 -20.991 1.00 17.85 176 GLU B O 1
ATOM 3558 N N . ALA B 1 176 ? -24.349 -18.990 -18.841 1.00 17.53 177 ALA B N 1
ATOM 3559 C CA . ALA B 1 176 ? -25.175 -20.181 -19.039 1.00 18.06 177 ALA B CA 1
ATOM 3560 C C . ALA B 1 176 ? -26.320 -19.904 -20.010 1.00 17.53 177 ALA B C 1
ATOM 3561 O O . ALA B 1 176 ? -26.633 -20.741 -20.867 1.00 18.22 177 ALA B O 1
ATOM 3563 N N . VAL B 1 177 ? -26.958 -18.732 -19.896 1.00 17.97 178 VAL B N 1
ATOM 3564 C CA . VAL B 1 177 ? -27.974 -18.348 -20.876 1.00 17.86 178 VAL B CA 1
ATOM 3565 C C . VAL B 1 177 ? -27.381 -18.327 -22.279 1.00 17.16 178 VAL B C 1
ATOM 3566 O O . VAL B 1 177 ? -27.982 -18.837 -23.235 1.00 17.82 178 VAL B O 1
ATOM 3570 N N . ARG B 1 178 ? -26.189 -17.738 -22.428 1.00 14.21 179 ARG B N 1
ATOM 3571 C CA . ARG B 1 178 ? -25.559 -17.680 -23.742 1.00 14.35 179 ARG B CA 1
ATOM 3572 C C . ARG B 1 178 ? -25.337 -19.080 -24.298 1.00 15.66 179 ARG B C 1
ATOM 3573 O O . ARG B 1 178 ? -25.627 -19.352 -25.470 1.00 17.90 179 ARG B O 1
ATOM 3581 N N . HIS B 1 179 ? -24.810 -19.983 -23.465 1.00 15.78 180 HIS B N 1
ATOM 3582 C CA . HIS B 1 179 ? -24.488 -21.324 -23.939 1.00 15.83 180 HIS B CA 1
ATOM 3583 C C . HIS B 1 179 ? -25.744 -22.122 -24.283 1.00 15.75 180 HIS B C 1
ATOM 3584 O O . HIS B 1 179 ? -25.775 -22.821 -25.304 1.00 17.19 180 HIS B O 1
ATOM 3591 N N . VAL B 1 180 ? -26.777 -22.053 -23.437 1.00 16.96 181 VAL B N 1
ATOM 3592 C CA . VAL B 1 180 ? -28.038 -22.735 -23.739 1.00 17.56 181 VAL B CA 1
ATOM 3593 C C . VAL B 1 180 ? -28.629 -22.203 -25.038 1.00 17.94 181 VAL B C 1
ATOM 3594 O O . VAL B 1 180 ? -29.047 -22.973 -25.913 1.00 19.61 181 VAL B O 1
ATOM 3598 N N . ARG B 1 181 ? -28.679 -20.873 -25.183 1.00 16.75 182 ARG B N 1
ATOM 3599 C CA . ARG B 1 181 ? -29.246 -20.309 -26.403 1.00 16.15 182 ARG B CA 1
ATOM 3600 C C . ARG B 1 181 ? -28.413 -20.669 -27.628 1.00 17.57 182 ARG B C 1
ATOM 3601 O O . ARG B 1 181 ? -28.970 -20.853 -28.717 1.00 18.36 182 ARG B O 1
ATOM 3609 N N . SER B 1 182 ? -27.090 -20.783 -27.472 1.00 16.86 183 SER B N 1
ATOM 3610 C CA . SER B 1 182 ? -26.245 -21.160 -28.603 1.00 15.11 183 SER B CA 1
ATOM 3611 C C . SER B 1 182 ? -26.534 -22.590 -29.044 1.00 16.17 183 SER B C 1
ATOM 3612 O O . SER B 1 182 ? -26.810 -22.851 -30.223 1.00 18.68 183 SER B O 1
ATOM 3615 N N . VAL B 1 183 ? -26.452 -23.536 -28.105 1.00 17.82 184 VAL B N 1
ATOM 3616 C CA . VAL B 1 183 ? -26.705 -24.938 -28.432 1.00 16.91 184 VAL B CA 1
ATOM 3617 C C . VAL B 1 183 ? -28.122 -25.113 -28.973 1.00 18.99 184 VAL B C 1
ATOM 3618 O O . VAL B 1 183 ? -28.328 -25.705 -30.039 1.00 19.29 184 VAL B O 1
ATOM 3622 N N . ASN B 1 184 ? -29.120 -24.600 -28.246 1.00 19.27 185 ASN B N 1
ATOM 3623 C CA . ASN B 1 184 ? -30.505 -24.780 -28.677 1.00 19.97 185 ASN B CA 1
ATOM 3624 C C . ASN B 1 184 ? -30.774 -24.089 -30.007 1.00 18.97 185 ASN B C 1
ATOM 3625 O O . ASN B 1 184 ? -31.539 -24.598 -30.837 1.00 20.27 185 ASN B O 1
ATOM 3630 N N . GLY B 1 185 ? -30.171 -22.915 -30.219 1.00 18.32 186 GLY B N 1
ATOM 3631 C CA . GLY B 1 185 ? -30.419 -22.187 -31.452 1.00 17.14 186 GLY B CA 1
ATOM 3632 C C . GLY B 1 185 ? -29.890 -22.914 -32.671 1.00 15.79 186 GLY B C 1
ATOM 3633 O O . GLY B 1 185 ? -30.565 -22.991 -33.703 1.00 17.49 186 GLY B O 1
ATOM 3634 N N . ASP B 1 186 ? -28.678 -23.463 -32.574 1.00 17.80 187 ASP B N 1
ATOM 3635 C CA . ASP B 1 186 ? -28.136 -24.226 -33.692 1.00 17.83 187 ASP B CA 1
ATOM 3636 C C . ASP B 1 186 ? -28.869 -25.548 -33.892 1.00 18.72 187 ASP B C 1
ATOM 3637 O O . ASP B 1 186 ? -28.978 -26.023 -35.028 1.00 20.19 187 ASP B O 1
ATOM 3642 N N . ILE B 1 187 ? -29.371 -26.161 -32.817 1.00 18.03 188 ILE B N 1
ATOM 3643 C CA . ILE B 1 187 ? -30.216 -27.343 -32.995 1.00 18.72 188 ILE B CA 1
ATOM 3644 C C . ILE B 1 187 ? -31.483 -26.982 -33.767 1.00 18.02 188 ILE B C 1
ATOM 3645 O O . ILE B 1 187 ? -31.904 -27.712 -34.677 1.00 20.22 188 ILE B O 1
ATOM 3650 N N A ARG B 1 188 ? -32.102 -25.845 -33.434 0.54 18.51 189 ARG B N 1
ATOM 3651 N N B ARG B 1 188 ? -32.109 -25.852 -33.422 0.46 18.36 189 ARG B N 1
ATOM 3652 C CA A ARG B 1 188 ? -33.299 -25.428 -34.162 0.54 19.18 189 ARG B CA 1
ATOM 3653 C CA B ARG B 1 188 ? -33.296 -25.414 -34.154 0.46 18.84 189 ARG B CA 1
ATOM 3654 C C A ARG B 1 188 ? -32.982 -25.102 -35.618 0.54 18.28 189 ARG B C 1
ATOM 3655 C C B ARG B 1 188 ? -32.970 -25.125 -35.616 0.46 17.89 189 ARG B C 1
ATOM 3656 O O A ARG B 1 188 ? -33.798 -25.365 -36.509 0.54 19.83 189 ARG B O 1
ATOM 3657 O O B ARG B 1 188 ? -33.767 -25.436 -36.510 0.46 19.30 189 ARG B O 1
ATOM 3672 N N . VAL B 1 189 ? -31.805 -24.524 -35.880 1.00 17.85 190 VAL B N 1
ATOM 3673 C CA . VAL B 1 189 ? -31.394 -24.258 -37.257 1.00 17.10 190 VAL B CA 1
ATOM 3674 C C . VAL B 1 189 ? -31.340 -25.550 -38.071 1.00 18.69 190 VAL B C 1
ATOM 3675 O O . VAL B 1 189 ? -31.659 -25.561 -39.268 1.00 19.59 190 VAL B O 1
ATOM 3679 N N . LEU B 1 190 ? -30.955 -26.658 -37.436 1.00 20.60 191 LEU B N 1
ATOM 3680 C CA . LEU B 1 190 ? -30.849 -27.928 -38.152 1.00 24.12 191 LEU B CA 1
ATOM 3681 C C . LEU B 1 190 ? -32.194 -28.454 -38.644 1.00 27.03 191 LEU B C 1
ATOM 3682 O O . LEU B 1 190 ? -32.233 -29.146 -39.670 1.00 28.67 191 LEU B O 1
ATOM 3687 N N . ARG B 1 191 ? -33.295 -28.147 -37.944 1.00 26.42 192 ARG B N 1
ATOM 3688 C CA . ARG B 1 191 ? -34.577 -28.794 -38.243 1.00 28.90 192 ARG B CA 1
ATOM 3689 C C . ARG B 1 191 ? -34.980 -28.610 -39.700 1.00 25.18 192 ARG B C 1
ATOM 3690 O O . ARG B 1 191 ? -35.351 -29.575 -40.381 1.00 28.43 192 ARG B O 1
ATOM 3698 N N . ASN B 1 192 ? -34.947 -27.375 -40.187 1.00 23.33 193 ASN B N 1
ATOM 3699 C CA . ASN B 1 192 ? -35.417 -27.074 -41.529 1.00 24.09 193 ASN B CA 1
ATOM 3700 C C . ASN B 1 192 ? -34.285 -26.928 -42.530 1.00 21.81 193 ASN B C 1
ATOM 3701 O O . ASN B 1 192 ? -34.544 -26.560 -43.675 1.00 24.53 193 ASN B O 1
ATOM 3706 N N . MET B 1 193 ? -33.043 -27.206 -42.135 1.00 18.37 194 MET B N 1
ATOM 3707 C CA . MET B 1 193 ? -31.921 -26.983 -43.033 1.00 18.32 194 MET B CA 1
ATOM 3708 C C . MET B 1 193 ? -31.974 -27.961 -44.198 1.00 19.00 194 MET B C 1
ATOM 3709 O O . MET B 1 193 ? -32.261 -29.149 -44.020 1.00 21.07 194 MET B O 1
ATOM 3714 N N . ASP B 1 194 ? -31.723 -27.438 -45.398 1.00 18.12 195 ASP B N 1
ATOM 3715 C CA . ASP B 1 194 ? -31.540 -28.265 -46.582 1.00 17.20 195 ASP B CA 1
ATOM 3716 C C . ASP B 1 194 ? -30.485 -29.325 -46.292 1.00 18.87 195 ASP B C 1
ATOM 3717 O O . ASP B 1 194 ? -29.375 -29.000 -45.865 1.00 18.44 195 ASP B O 1
ATOM 3722 N N . ASP B 1 195 ? -30.845 -30.600 -46.516 1.00 18.79 196 ASP B N 1
ATOM 3723 C CA . ASP B 1 195 ? -29.903 -31.691 -46.259 1.00 19.20 196 ASP B CA 1
ATOM 3724 C C . ASP B 1 195 ? -28.573 -31.450 -46.961 1.00 18.22 196 ASP B C 1
ATOM 3725 O O . ASP B 1 195 ? -27.508 -31.809 -46.440 1.00 18.55 196 ASP B O 1
ATOM 3730 N N . ASP B 1 196 ? -28.618 -30.857 -48.156 1.00 18.28 197 ASP B N 1
ATOM 3731 C CA . ASP B 1 196 ? -27.394 -30.665 -48.923 1.00 16.42 197 ASP B CA 1
ATOM 3732 C C . ASP B 1 196 ? -26.456 -29.665 -48.270 1.00 17.65 197 ASP B C 1
ATOM 3733 O O . ASP B 1 196 ? -25.256 -29.700 -48.552 1.00 18.63 197 ASP B O 1
ATOM 3738 N N . GLU B 1 197 ? -26.975 -28.768 -47.422 1.00 16.38 198 GLU B N 1
ATOM 3739 C CA . GLU B 1 197 ? -26.150 -27.786 -46.732 1.00 15.84 198 GLU B CA 1
ATOM 3740 C C . GLU B 1 197 ? -25.556 -28.312 -45.431 1.00 16.69 198 GLU B C 1
ATOM 3741 O O . GLU B 1 197 ? -24.720 -27.628 -44.832 1.00 17.98 198 GLU B O 1
ATOM 3747 N N . VAL B 1 198 ? -25.953 -29.507 -44.981 1.00 18.19 199 VAL B N 1
ATOM 3748 C CA . VAL B 1 198 ? -25.504 -29.989 -43.676 1.00 16.51 199 VAL B CA 1
ATOM 3749 C C . VAL B 1 198 ? -24.022 -30.360 -43.697 1.00 17.30 199 VAL B C 1
ATOM 3750 O O . VAL B 1 198 ? -23.337 -30.263 -42.671 1.00 16.64 199 VAL B O 1
ATOM 3754 N N . PHE B 1 199 ? -23.506 -30.786 -44.851 1.00 16.76 200 PHE B N 1
ATOM 3755 C CA . PHE B 1 199 ? -22.085 -31.114 -44.944 1.00 15.79 200 PHE B CA 1
ATOM 3756 C C . PHE B 1 199 ? -21.228 -29.900 -44.597 1.00 16.76 200 PHE B C 1
ATOM 3757 O O . PHE B 1 199 ? -20.310 -29.981 -43.769 1.00 18.10 200 PHE B O 1
ATOM 3765 N N . THR B 1 200 ? -21.533 -28.753 -45.204 1.00 16.82 201 THR B N 1
ATOM 3766 C CA . THR B 1 200 ? -20.783 -27.537 -44.900 1.00 17.89 201 THR B CA 1
ATOM 3767 C C . THR B 1 200 ? -21.021 -27.075 -43.466 1.00 16.70 201 THR B C 1
ATOM 3768 O O . THR B 1 200 ? -20.103 -26.569 -42.813 1.00 18.07 201 THR B O 1
ATOM 3772 N N . PHE B 1 201 ? -22.243 -27.250 -42.951 1.00 16.69 202 PHE B N 1
ATOM 3773 C CA . PHE B 1 201 ? -22.510 -26.882 -41.563 1.00 16.86 202 PHE B CA 1
ATOM 3774 C C . PHE B 1 201 ? -21.632 -27.683 -40.604 1.00 16.57 202 PHE B C 1
ATOM 3775 O O . PHE B 1 201 ? -21.073 -27.124 -39.644 1.00 16.91 202 PHE B O 1
ATOM 3783 N N . ALA B 1 202 ? -21.471 -28.990 -40.865 1.00 17.31 203 ALA B N 1
ATOM 3784 C CA . ALA B 1 202 ? -20.620 -29.816 -40.013 1.00 15.28 203 ALA B CA 1
ATOM 3785 C C . ALA B 1 202 ? -19.160 -29.388 -40.119 1.00 15.27 203 ALA B C 1
ATOM 3786 O O . ALA B 1 202 ? -18.437 -29.374 -39.115 1.00 16.92 203 ALA B O 1
ATOM 3788 N N . LYS B 1 203 ? -18.716 -29.023 -41.326 1.00 15.45 204 LYS B N 1
ATOM 3789 C CA . LYS B 1 203 ? -17.371 -28.480 -41.492 1.00 16.53 204 LYS B CA 1
ATOM 3790 C C . LYS B 1 203 ? -17.185 -27.220 -40.652 1.00 17.05 204 LYS B C 1
ATOM 3791 O O . LYS B 1 203 ? -16.198 -27.086 -39.916 1.00 15.95 204 LYS B O 1
ATOM 3797 N N . LYS B 1 204 ? -18.142 -26.285 -40.738 1.00 17.42 205 LYS B N 1
ATOM 3798 C CA . LYS B 1 204 ? -18.021 -25.036 -39.995 1.00 19.35 205 LYS B CA 1
ATOM 3799 C C . LYS B 1 204 ? -18.079 -25.251 -38.488 1.00 19.48 205 LYS B C 1
ATOM 3800 O O . LYS B 1 204 ? -17.409 -24.524 -37.734 1.00 19.65 205 LYS B O 1
ATOM 3804 N N . LEU B 1 205 ? -18.872 -26.227 -38.029 1.00 17.83 206 LEU B N 1
ATOM 3805 C CA . LEU B 1 205 ? -18.913 -26.553 -36.608 1.00 17.63 206 LEU B CA 1
ATOM 3806 C C . LEU B 1 205 ? -17.666 -27.291 -36.153 1.00 17.16 206 LEU B C 1
ATOM 3807 O O . LEU B 1 205 ? -17.411 -27.359 -34.944 1.00 18.51 206 LEU B O 1
ATOM 3812 N N . ALA B 1 206 ? -16.901 -27.848 -37.090 1.00 18.06 207 ALA B N 1
ATOM 3813 C CA . ALA B 1 206 ? -15.825 -28.787 -36.778 1.00 16.16 207 ALA B CA 1
ATOM 3814 C C . ALA B 1 206 ? -16.322 -29.911 -35.873 1.00 16.37 207 ALA B C 1
ATOM 3815 O O . ALA B 1 206 ? -15.679 -30.286 -34.885 1.00 18.93 207 ALA B O 1
ATOM 3817 N N . ALA B 1 207 ? -17.486 -30.457 -36.231 1.00 17.15 208 ALA B N 1
ATOM 3818 C CA . ALA B 1 207 ? -18.159 -31.536 -35.521 1.00 17.58 208 ALA B CA 1
ATOM 3819 C C . ALA B 1 207 ? -18.406 -32.707 -36.466 1.00 18.65 208 ALA B C 1
ATOM 3820 O O . ALA B 1 207 ? -18.487 -32.514 -37.682 1.00 19.51 208 ALA B O 1
ATOM 3822 N N . PRO B 1 208 ? -18.522 -33.931 -35.941 1.00 17.11 209 PRO B N 1
ATOM 3823 C CA . PRO B 1 208 ? -18.729 -35.096 -36.818 1.00 18.04 209 PRO B CA 1
ATOM 3824 C C . PRO B 1 208 ? -20.086 -35.046 -37.514 1.00 19.19 209 PRO B C 1
ATOM 3825 O O . PRO B 1 208 ? -21.126 -34.882 -36.873 1.00 19.33 209 PRO B O 1
ATOM 3829 N N . TYR B 1 209 ? -20.059 -35.224 -38.837 1.00 19.21 210 TYR B N 1
ATOM 3830 C CA . TYR B 1 209 ? -21.272 -35.129 -39.645 1.00 20.08 210 TYR B CA 1
ATOM 3831 C C . TYR B 1 209 ? -22.356 -36.100 -39.172 1.00 18.03 210 TYR B C 1
ATOM 3832 O O . TYR B 1 209 ? -23.539 -35.741 -39.131 1.00 20.82 210 TYR B O 1
ATOM 3841 N N . ASP B 1 210 ? -21.984 -37.338 -38.824 1.00 21.53 211 ASP B N 1
ATOM 3842 C CA . ASP B 1 210 ? -22.997 -38.307 -38.406 1.00 22.08 211 ASP B CA 1
ATOM 3843 C C . ASP B 1 210 ? -23.747 -37.844 -37.160 1.00 21.31 211 ASP B C 1
ATOM 3844 O O . ASP B 1 210 ? -24.960 -38.062 -37.043 1.00 24.24 211 ASP B O 1
ATOM 3849 N N . LEU B 1 211 ? -23.045 -37.208 -36.217 1.00 19.19 212 LEU B N 1
ATOM 3850 C CA . LEU B 1 211 ? -23.701 -36.691 -35.020 1.00 21.54 212 LEU B CA 1
ATOM 3851 C C . LEU B 1 211 ? -24.532 -35.452 -35.319 1.00 20.43 212 LEU B C 1
ATOM 3852 O O . LEU B 1 211 ? -25.578 -35.243 -34.691 1.00 20.97 212 LEU B O 1
ATOM 3857 N N . VAL B 1 212 ? -24.079 -34.609 -36.250 1.00 17.61 213 VAL B N 1
ATOM 3858 C CA . VAL B 1 212 ? -24.897 -33.479 -36.684 1.00 19.25 213 VAL B CA 1
ATOM 3859 C C . VAL B 1 212 ? -26.208 -33.982 -37.278 1.00 20.18 213 VAL B C 1
ATOM 3860 O O . VAL B 1 212 ? -27.292 -33.480 -36.955 1.00 20.40 213 VAL B O 1
ATOM 3864 N N . MET B 1 213 ? -26.130 -34.998 -38.143 1.00 20.59 214 MET B N 1
ATOM 3865 C CA . MET B 1 213 ? -27.350 -35.549 -38.730 1.00 23.10 214 MET B CA 1
ATOM 3866 C C . MET B 1 213 ? -28.238 -36.208 -37.680 1.00 24.63 214 MET B C 1
ATOM 3867 O O . MET B 1 213 ? -29.467 -36.111 -37.759 1.00 25.06 214 MET B O 1
ATOM 3872 N N . GLN B 1 214 ? -27.645 -36.892 -36.696 1.00 21.47 215 GLN B N 1
ATOM 3873 C CA . GLN B 1 214 ? -28.453 -37.478 -35.629 1.00 20.83 215 GLN B CA 1
ATOM 3874 C C . GLN B 1 214 ? -29.191 -36.402 -34.839 1.00 23.00 215 GLN B C 1
ATOM 3875 O O . GLN B 1 214 ? -30.371 -36.565 -34.497 1.00 24.35 215 GLN B O 1
ATOM 3881 N N . THR B 1 215 ? -28.507 -35.295 -34.534 1.00 20.84 216 THR B N 1
ATOM 3882 C CA . THR B 1 215 ? -29.152 -34.188 -33.834 1.00 19.67 216 THR B CA 1
ATOM 3883 C C . THR B 1 215 ? -30.287 -33.607 -34.671 1.00 19.88 216 THR B C 1
ATOM 3884 O O . THR B 1 215 ? -31.358 -33.268 -34.143 1.00 21.62 216 THR B O 1
ATOM 3888 N N . LYS B 1 216 ? -30.083 -33.514 -35.985 1.00 20.21 217 LYS B N 1
ATOM 3889 C CA . LYS B 1 216 ? -31.150 -33.041 -36.864 1.00 20.74 217 LYS B CA 1
ATOM 3890 C C . LYS B 1 216 ? -32.361 -33.972 -36.823 1.00 22.53 217 LYS B C 1
ATOM 3891 O O . LYS B 1 216 ? -33.509 -33.509 -36.757 1.00 25.10 217 LYS B O 1
ATOM 3897 N N A GLN B 1 217 ? -32.131 -35.286 -36.857 0.59 22.85 218 GLN B N 1
ATOM 3898 N N B GLN B 1 217 ? -32.125 -35.286 -36.841 0.41 23.86 218 GLN B N 1
ATOM 3899 C CA A GLN B 1 217 ? -33.258 -36.217 -36.848 0.59 25.09 218 GLN B CA 1
ATOM 3900 C CA B GLN B 1 217 ? -33.229 -36.244 -36.843 0.41 26.99 218 GLN B CA 1
ATOM 3901 C C A GLN B 1 217 ? -33.999 -36.181 -35.516 0.59 25.41 218 GLN B C 1
ATOM 3902 C C B GLN B 1 217 ? -33.982 -36.233 -35.517 0.41 25.70 218 GLN B C 1
ATOM 3903 O O A GLN B 1 217 ? -35.232 -36.277 -35.482 0.59 27.83 218 GLN B O 1
ATOM 3904 O O B GLN B 1 217 ? -35.209 -36.392 -35.490 0.41 25.44 218 GLN B O 1
ATOM 3915 N N . LEU B 1 218 ? -33.266 -36.045 -34.407 1.00 26.41 219 LEU B N 1
ATOM 3916 C CA . LEU B 1 218 ? -33.895 -36.053 -33.089 1.00 26.13 219 LEU B CA 1
ATOM 3917 C C . LEU B 1 218 ? -34.546 -34.725 -32.740 1.00 25.52 219 LEU B C 1
ATOM 3918 O O . LEU B 1 218 ? -35.495 -34.701 -31.948 1.00 28.68 219 LEU B O 1
ATOM 3923 N N . GLY B 1 219 ? -34.049 -33.617 -33.283 1.00 23.47 220 GLY B N 1
ATOM 3924 C CA . GLY B 1 219 ? -34.540 -32.326 -32.847 1.00 26.61 220 GLY B CA 1
ATOM 3925 C C . GLY B 1 219 ? -34.028 -31.894 -31.493 1.00 24.99 220 GLY B C 1
ATOM 3926 O O . GLY B 1 219 ? -34.569 -30.950 -30.908 1.00 26.90 220 GLY B O 1
ATOM 3927 N N . ARG B 1 220 ? -33.007 -32.570 -30.975 1.00 21.72 221 ARG B N 1
ATOM 3928 C CA . ARG B 1 220 ? -32.383 -32.229 -29.707 1.00 22.66 221 ARG B CA 1
ATOM 3929 C C . ARG B 1 220 ? -31.047 -32.950 -29.651 1.00 21.97 221 ARG B C 1
ATOM 3930 O O . ARG B 1 220 ? -30.716 -33.753 -30.527 1.00 21.47 221 ARG B O 1
ATOM 3938 N N A LEU B 1 221 ? -30.270 -32.643 -28.613 0.43 21.16 222 LEU B N 1
ATOM 3939 N N B LEU B 1 221 ? -30.294 -32.662 -28.598 0.57 22.84 222 LEU B N 1
ATOM 3940 C CA A LEU B 1 221 ? -28.997 -33.321 -28.435 0.43 21.36 222 LEU B CA 1
ATOM 3941 C CA B LEU B 1 221 ? -29.014 -33.316 -28.399 0.57 23.80 222 LEU B CA 1
ATOM 3942 C C A LEU B 1 221 ? -29.228 -34.810 -28.181 0.43 23.19 222 LEU B C 1
ATOM 3943 C C B LEU B 1 221 ? -29.230 -34.812 -28.176 0.57 24.30 222 LEU B C 1
ATOM 3944 O O A LEU B 1 221 ? -30.214 -35.199 -27.547 0.43 22.14 222 LEU B O 1
ATOM 3945 O O B LEU B 1 221 ? -30.223 -35.212 -27.556 0.57 22.12 222 LEU B O 1
ATOM 3954 N N . PRO B 1 222 ? -28.329 -35.669 -28.674 1.00 24.43 223 PRO B N 1
ATOM 3955 C CA . PRO B 1 222 ? -28.481 -37.118 -28.455 1.00 26.32 223 PRO B CA 1
ATOM 3956 C C . PRO B 1 222 ? -28.264 -37.571 -27.017 1.00 24.19 223 PRO B C 1
ATOM 3957 O O . PRO B 1 222 ? -28.368 -38.775 -26.749 1.00 27.10 223 PRO B O 1
ATOM 3961 N N . VAL B 1 223 ? -27.949 -36.668 -26.088 1.00 22.60 224 VAL B N 1
ATOM 3962 C CA . VAL B 1 223 ? -27.781 -36.994 -24.677 1.00 20.63 224 VAL B CA 1
ATOM 3963 C C . VAL B 1 223 ? -28.498 -35.925 -23.860 1.00 22.41 224 VAL B C 1
ATOM 3964 O O . VAL B 1 223 ? -28.873 -34.868 -24.374 1.00 21.12 224 VAL B O 1
ATOM 3968 N N . VAL B 1 224 ? -28.690 -36.209 -22.568 1.00 22.09 225 VAL B N 1
ATOM 3969 C CA . VAL B 1 224 ? -29.315 -35.216 -21.703 1.00 24.69 225 VAL B CA 1
ATOM 3970 C C . VAL B 1 224 ? -28.433 -33.972 -21.589 1.00 21.22 225 VAL B C 1
ATOM 3971 O O . VAL B 1 224 ? -27.191 -34.038 -21.652 1.00 21.20 225 VAL B O 1
ATOM 3975 N N . GLN B 1 225 ? -29.089 -32.827 -21.415 1.00 20.97 226 GLN B N 1
ATOM 3976 C CA . GLN B 1 225 ? -28.457 -31.512 -21.489 1.00 20.12 226 GLN B CA 1
ATOM 3977 C C . GLN B 1 225 ? -28.875 -30.709 -20.260 1.00 21.07 226 GLN B C 1
ATOM 3978 O O . GLN B 1 225 ? -30.053 -30.351 -20.118 1.00 24.37 226 GLN B O 1
ATOM 3984 N N . PHE B 1 226 ? -27.914 -30.424 -19.381 1.00 17.44 227 PHE B N 1
ATOM 3985 C CA . PHE B 1 226 ? -28.144 -29.733 -18.120 1.00 17.90 227 PHE B CA 1
ATOM 3986 C C . PHE B 1 226 ? -27.524 -28.342 -18.172 1.00 20.30 227 PHE B C 1
ATOM 3987 O O . PHE B 1 226 ? -26.575 -28.088 -18.920 1.00 20.63 227 PHE B O 1
ATOM 3995 N N . ALA B 1 227 ? -28.068 -27.437 -17.361 1.00 19.86 228 ALA B N 1
ATOM 3996 C CA . ALA B 1 227 ? -27.445 -26.137 -17.141 1.00 19.44 228 ALA B CA 1
ATOM 3997 C C . ALA B 1 227 ? -26.462 -26.215 -15.977 1.00 20.27 228 ALA B C 1
ATOM 3998 O O . ALA B 1 227 ? -26.701 -26.916 -14.990 1.00 22.38 228 ALA B O 1
ATOM 4000 N N . ALA B 1 228 ? -25.352 -25.489 -16.098 1.00 19.42 229 ALA B N 1
ATOM 4001 C CA . ALA B 1 228 ? -24.369 -25.424 -15.024 1.00 18.84 229 ALA B CA 1
ATOM 4002 C C . ALA B 1 228 ? -23.574 -24.135 -15.160 1.00 21.59 229 ALA B C 1
ATOM 4003 O O . ALA B 1 228 ? -23.378 -23.625 -16.266 1.00 22.19 229 ALA B O 1
ATOM 4005 N N . GLY B 1 229 ? -23.112 -23.624 -14.021 1.00 20.80 230 GLY B N 1
ATOM 4006 C CA . GLY B 1 229 ? -22.248 -22.457 -13.997 1.00 21.61 230 GLY B CA 1
ATOM 4007 C C . GLY B 1 229 ? -23.003 -21.161 -13.803 1.00 21.75 230 GLY B C 1
ATOM 4008 O O . GLY B 1 229 ? -23.421 -20.535 -14.782 1.00 27.26 230 GLY B O 1
ATOM 4009 N N . GLY B 1 230 ? -23.179 -20.740 -12.549 1.00 22.01 231 GLY B N 1
ATOM 4010 C CA . GLY B 1 230 ? -23.853 -19.491 -12.236 1.00 21.19 231 GLY B CA 1
ATOM 4011 C C . GLY B 1 230 ? -25.313 -19.611 -11.845 1.00 22.25 231 GLY B C 1
ATOM 4012 O O . GLY B 1 230 ? -25.976 -18.577 -11.674 1.00 22.93 231 GLY B O 1
ATOM 4013 N N . VAL B 1 231 ? -25.843 -20.826 -11.708 1.00 23.46 232 VAL B N 1
ATOM 4014 C CA . VAL B 1 231 ? -27.233 -21.008 -11.296 1.00 20.86 232 VAL B CA 1
ATOM 4015 C C . VAL B 1 231 ? -27.325 -20.723 -9.799 1.00 22.18 232 VAL B C 1
ATOM 4016 O O . VAL B 1 231 ? -26.902 -21.537 -8.972 1.00 27.10 232 VAL B O 1
ATOM 4020 N N . ALA B 1 232 ? -27.881 -19.564 -9.444 1.00 21.24 233 ALA B N 1
ATOM 4021 C CA . ALA B 1 232 ? -27.824 -19.067 -8.073 1.00 22.28 233 ALA B CA 1
ATOM 4022 C C . ALA B 1 232 ? -29.163 -19.060 -7.351 1.00 25.90 233 ALA B C 1
ATOM 4023 O O . ALA B 1 232 ? -29.214 -19.361 -6.155 1.00 31.54 233 ALA B O 1
ATOM 4025 N N . THR B 1 233 ? -30.255 -18.732 -8.027 1.00 20.77 234 THR B N 1
ATOM 4026 C CA . THR B 1 233 ? -31.541 -18.585 -7.366 1.00 21.02 234 THR B CA 1
ATOM 4027 C C . THR B 1 233 ? -32.558 -19.561 -7.944 1.00 22.49 234 THR B C 1
ATOM 4028 O O . THR B 1 233 ? -32.355 -20.115 -9.030 1.00 22.76 234 THR B O 1
ATOM 4032 N N . PRO B 1 234 ? -33.679 -19.778 -7.252 1.00 22.47 235 PRO B N 1
ATOM 4033 C CA . PRO B 1 234 ? -34.769 -20.545 -7.878 1.00 22.08 235 PRO B CA 1
ATOM 4034 C C . PRO B 1 234 ? -35.188 -19.986 -9.226 1.00 20.58 235 PRO B C 1
ATOM 4035 O O . PRO B 1 234 ? -35.451 -20.762 -10.153 1.00 22.77 235 PRO B O 1
ATOM 4039 N N . ALA B 1 235 ? -35.230 -18.656 -9.371 1.00 20.73 236 ALA B N 1
ATOM 4040 C CA . ALA B 1 235 ? -35.584 -18.070 -10.660 1.00 19.06 236 ALA B CA 1
ATOM 4041 C C . ALA B 1 235 ? -34.600 -18.480 -11.750 1.00 20.20 236 ALA B C 1
ATOM 4042 O O . ALA B 1 235 ? -35.013 -18.791 -12.874 1.00 22.04 236 ALA B O 1
ATOM 4044 N N . ASP B 1 236 ? -33.293 -18.489 -11.438 1.00 18.93 237 ASP B N 1
ATOM 4045 C CA . ASP B 1 236 ? -32.301 -18.939 -12.413 1.00 17.75 237 ASP B CA 1
ATOM 4046 C C . ASP B 1 236 ? -32.558 -20.383 -12.823 1.00 20.39 237 ASP B C 1
ATOM 4047 O O . ASP B 1 236 ? -32.468 -20.727 -14.009 1.00 20.83 237 ASP B O 1
ATOM 4052 N N . ALA B 1 237 ? -32.841 -21.253 -11.847 1.00 20.01 238 ALA B N 1
ATOM 4053 C CA . ALA B 1 237 ? -33.008 -22.667 -12.157 1.00 19.64 238 ALA B CA 1
ATOM 4054 C C . ALA B 1 237 ? -34.222 -22.891 -13.045 1.00 20.59 238 ALA B C 1
ATOM 4055 O O . ALA B 1 237 ? -34.157 -23.651 -14.018 1.00 20.18 238 ALA B O 1
ATOM 4057 N N . ALA B 1 238 ? -35.338 -22.234 -12.727 1.00 19.26 239 ALA B N 1
ATOM 4058 C CA . ALA B 1 238 ? -36.524 -22.356 -13.563 1.00 19.67 239 ALA B CA 1
ATOM 4059 C C . ALA B 1 238 ? -36.313 -21.724 -14.934 1.00 20.21 239 ALA B C 1
ATOM 4060 O O . ALA B 1 238 ? -36.859 -22.221 -15.927 1.00 21.94 239 ALA B O 1
ATOM 4062 N N . LEU B 1 239 ? -35.532 -20.634 -15.010 1.00 18.54 240 LEU B N 1
ATOM 4063 C CA . LEU B 1 239 ? -35.188 -20.051 -16.304 1.00 19.92 240 LEU B CA 1
ATOM 4064 C C . LEU B 1 239 ? -34.508 -21.080 -17.202 1.00 21.10 240 LEU B C 1
ATOM 4065 O O . LEU B 1 239 ? -34.864 -21.231 -18.377 1.00 19.70 240 LEU B O 1
ATOM 4070 N N . MET B 1 240 ? -33.530 -21.810 -16.658 1.00 17.96 241 MET B N 1
ATOM 4071 C CA . MET B 1 240 ? -32.830 -22.813 -17.456 1.00 18.98 241 MET B CA 1
ATOM 4072 C C . MET B 1 240 ? -33.772 -23.917 -17.921 1.00 18.83 241 MET B C 1
ATOM 4073 O O . MET B 1 240 ? -33.663 -24.397 -19.057 1.00 21.12 241 MET B O 1
ATOM 4078 N N . MET B 1 241 ? -34.703 -24.338 -17.059 1.00 19.54 242 MET B N 1
ATOM 4079 C CA . MET B 1 241 ? -35.666 -25.351 -17.476 1.00 20.84 242 MET B CA 1
ATOM 4080 C C . MET B 1 241 ? -36.593 -24.819 -18.565 1.00 19.69 242 MET B C 1
ATOM 4081 O O . MET B 1 241 ? -36.907 -25.536 -19.525 1.00 21.96 242 MET B O 1
ATOM 4086 N N . GLN B 1 242 ? -37.029 -23.558 -18.447 1.00 20.68 243 GLN B N 1
ATOM 4087 C CA . GLN B 1 242 ? -37.907 -23.003 -19.474 1.00 19.78 243 GLN B CA 1
ATOM 4088 C C . GLN B 1 242 ? -37.183 -22.823 -20.804 1.00 21.46 243 GLN B C 1
ATOM 4089 O O . GLN B 1 242 ? -37.823 -22.874 -21.861 1.00 23.20 243 GLN B O 1
ATOM 4095 N N . LEU B 1 243 ? -35.858 -22.613 -20.776 1.00 19.41 244 LEU B N 1
ATOM 4096 C CA . LEU B 1 243 ? -35.071 -22.560 -22.004 1.00 19.39 244 LEU B CA 1
ATOM 4097 C C . LEU B 1 243 ? -34.850 -23.935 -22.622 1.00 22.35 244 LEU B C 1
ATOM 4098 O O . LEU B 1 243 ? -34.308 -24.015 -23.731 1.00 28.79 244 LEU B O 1
ATOM 4103 N N . GLY B 1 244 ? -35.240 -25.008 -21.938 1.00 23.57 245 GLY B N 1
ATOM 4104 C CA . GLY B 1 244 ? -35.205 -26.342 -22.507 1.00 23.67 245 GLY B CA 1
ATOM 4105 C C . GLY B 1 244 ? -34.220 -27.312 -21.885 1.00 26.33 245 GLY B C 1
ATOM 4106 O O . GLY B 1 244 ? -34.066 -28.424 -22.406 1.00 30.43 245 GLY B O 1
ATOM 4107 N N . CYS B 1 245 ? -33.549 -26.946 -20.797 1.00 19.43 246 CYS B N 1
ATOM 4108 C CA . CYS B 1 245 ? -32.611 -27.885 -20.196 1.00 20.76 246 CYS B CA 1
ATOM 4109 C C . CYS B 1 245 ? -33.358 -29.024 -19.502 1.00 20.82 246 CYS B C 1
ATOM 4110 O O . CYS B 1 245 ? -34.539 -28.910 -19.149 1.00 22.79 246 CYS B O 1
ATOM 4113 N N . ASP B 1 246 ? -32.644 -30.136 -19.299 1.00 21.56 247 ASP B N 1
ATOM 4114 C CA . ASP B 1 246 ? -33.198 -31.312 -18.630 1.00 21.67 247 ASP B CA 1
ATOM 4115 C C . ASP B 1 246 ? -32.996 -31.302 -17.119 1.00 24.88 247 ASP B C 1
ATOM 4116 O O . ASP B 1 246 ? -33.545 -32.172 -16.432 1.00 25.64 247 ASP B O 1
ATOM 4121 N N . GLY B 1 247 ? -32.227 -30.354 -16.599 1.00 22.28 248 GLY B N 1
ATOM 4122 C CA . GLY B 1 247 ? -31.907 -30.283 -15.186 1.00 20.92 248 GLY B CA 1
ATOM 4123 C C . GLY B 1 247 ? -30.818 -29.251 -14.983 1.00 21.28 248 GLY B C 1
ATOM 4124 O O . GLY B 1 247 ? -30.389 -28.583 -15.929 1.00 22.03 248 GLY B O 1
ATOM 4125 N N . VAL B 1 248 ? -30.376 -29.117 -13.726 1.00 20.56 249 VAL B N 1
ATOM 4126 C CA . VAL B 1 248 ? -29.361 -28.122 -13.379 1.00 21.94 249 VAL B CA 1
ATOM 4127 C C . VAL B 1 248 ? -28.352 -28.679 -12.377 1.00 23.16 249 VAL B C 1
ATOM 4128 O O . VAL B 1 248 ? -28.674 -29.533 -11.542 1.00 22.45 249 VAL B O 1
ATOM 4132 N N . PHE B 1 249 ? -27.116 -28.177 -12.475 1.00 23.16 250 PHE B N 1
ATOM 4133 C CA . PHE B 1 249 ? -26.109 -28.300 -11.428 1.00 20.99 250 PHE B CA 1
ATOM 4134 C C . PHE B 1 249 ? -26.081 -26.998 -10.635 1.00 21.17 250 PHE B C 1
ATOM 4135 O O . PHE B 1 249 ? -26.197 -25.911 -11.210 1.00 23.01 250 PHE B O 1
ATOM 4143 N N . VAL B 1 250 ? -25.910 -27.108 -9.317 1.00 20.76 251 VAL B N 1
ATOM 4144 C CA . VAL B 1 250 ? -25.718 -25.953 -8.450 1.00 21.72 251 VAL B CA 1
ATOM 4145 C C . VAL B 1 250 ? -24.504 -26.183 -7.560 1.00 23.86 251 VAL B C 1
ATOM 4146 O O . VAL B 1 250 ? -24.159 -27.322 -7.227 1.00 24.64 251 VAL B O 1
ATOM 4150 N N . GLY B 1 251 ? -23.864 -25.084 -7.162 1.00 27.03 252 GLY B N 1
ATOM 4151 C CA . GLY B 1 251 ? -22.612 -25.116 -6.440 1.00 28.59 252 GLY B CA 1
ATOM 4152 C C . GLY B 1 251 ? -22.773 -24.981 -4.939 1.00 32.16 252 GLY B C 1
ATOM 4153 O O . GLY B 1 251 ? -23.863 -25.149 -4.378 1.00 32.92 252 GLY B O 1
ATOM 4154 N N . SER B 1 252 ? -21.660 -24.652 -4.278 1.00 33.08 253 SER B N 1
ATOM 4155 C CA . SER B 1 252 ? -21.590 -24.648 -2.821 1.00 39.17 253 SER B CA 1
ATOM 4156 C C . SER B 1 252 ? -22.338 -23.489 -2.175 1.00 42.67 253 SER B C 1
ATOM 4157 O O . SER B 1 252 ? -22.490 -23.490 -0.948 1.00 44.23 253 SER B O 1
ATOM 4160 N N . GLY B 1 253 ? -22.805 -22.512 -2.953 1.00 41.12 254 GLY B N 1
ATOM 4161 C CA . GLY B 1 253 ? -23.552 -21.394 -2.404 1.00 38.73 254 GLY B CA 1
ATOM 4162 C C . GLY B 1 253 ? -24.749 -21.813 -1.572 1.00 39.69 254 GLY B C 1
ATOM 4163 O O . GLY B 1 253 ? -25.178 -21.082 -0.675 1.00 39.97 254 GLY B O 1
ATOM 4164 N N . ILE B 1 254 ? -25.290 -22.998 -1.864 1.00 38.88 255 ILE B N 1
ATOM 4165 C CA . ILE B 1 254 ? -26.411 -23.530 -1.093 1.00 40.12 255 ILE B CA 1
ATOM 4166 C C . ILE B 1 254 ? -26.044 -23.653 0.381 1.00 41.53 255 ILE B C 1
ATOM 4167 O O . ILE B 1 254 ? -26.852 -23.350 1.269 1.00 42.57 255 ILE B O 1
ATOM 4172 N N . PHE B 1 255 ? -24.821 -24.088 0.664 1.00 40.30 256 PHE B N 1
ATOM 4173 C CA . PHE B 1 255 ? -24.385 -24.325 2.032 1.00 43.09 256 PHE B CA 1
ATOM 4174 C C . PHE B 1 255 ? -23.699 -23.120 2.662 1.00 48.55 256 PHE B C 1
ATOM 4175 O O . PHE B 1 255 ? -23.228 -23.218 3.799 1.00 49.77 256 PHE B O 1
ATOM 4183 N N A LYS B 1 256 ? -23.634 -21.992 1.957 0.58 49.97 257 LYS B N 1
ATOM 4184 N N B LYS B 1 256 ? -23.644 -21.985 1.962 0.42 50.61 257 LYS B N 1
ATOM 4185 C CA A LYS B 1 256 ? -23.128 -20.754 2.531 0.58 51.83 257 LYS B CA 1
ATOM 4186 C CA B LYS B 1 256 ? -22.966 -20.811 2.499 0.42 53.61 257 LYS B CA 1
ATOM 4187 C C A LYS B 1 256 ? -24.209 -19.944 3.235 0.58 55.48 257 LYS B C 1
ATOM 4188 C C B LYS B 1 256 ? -23.858 -19.997 3.429 0.42 58.73 257 LYS B C 1
ATOM 4189 O O A LYS B 1 256 ? -23.884 -18.967 3.919 0.58 56.14 257 LYS B O 1
ATOM 4190 O O B LYS B 1 256 ? -23.359 -19.403 4.392 0.42 60.78 257 LYS B O 1
ATOM 4193 N N A SER B 1 257 ? -25.475 -20.324 3.092 0.58 58.40 258 SER B N 1
ATOM 4194 N N B SER B 1 257 ? -25.163 -19.955 3.168 0.42 60.81 258 SER B N 1
ATOM 4195 C CA A SER B 1 257 ? -26.575 -19.592 3.698 0.58 59.65 258 SER B CA 1
ATOM 4196 C CA B SER B 1 257 ? -26.075 -19.126 3.942 0.42 62.31 258 SER B CA 1
ATOM 4197 C C A SER B 1 257 ? -26.837 -20.092 5.116 0.58 57.13 258 SER B C 1
ATOM 4198 C C B SER B 1 257 ? -26.526 -19.860 5.206 0.42 60.61 258 SER B C 1
ATOM 4199 O O A SER B 1 257 ? -26.263 -21.082 5.575 0.58 57.34 258 SER B O 1
ATOM 4200 O O B SER B 1 257 ? -25.946 -20.873 5.608 0.42 62.02 258 SER B O 1
ATOM 4205 N N A GLY B 1 258 ? -27.734 -19.388 5.813 0.58 55.54 259 GLY B N 1
ATOM 4206 N N B GLY B 1 258 ? -27.582 -19.353 5.838 0.42 58.05 259 GLY B N 1
ATOM 4207 C CA A GLY B 1 258 ? -28.083 -19.764 7.171 0.58 57.08 259 GLY B CA 1
ATOM 4208 C CA B GLY B 1 258 ? -27.998 -19.830 7.141 0.42 57.91 259 GLY B CA 1
ATOM 4209 C C A GLY B 1 258 ? -28.991 -20.968 7.282 0.58 57.28 259 GLY B C 1
ATOM 421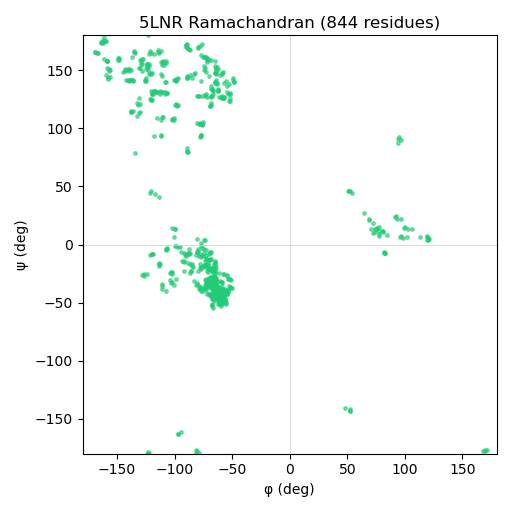0 C C B GLY B 1 258 ? -28.763 -21.137 7.161 0.42 56.98 259 GLY B C 1
ATOM 4211 O O A GLY B 1 258 ? -29.085 -21.560 8.362 0.58 60.07 259 GLY B O 1
ATOM 4212 O O B GLY B 1 258 ? -28.548 -21.964 8.052 0.42 58.99 259 GLY B O 1
ATOM 4213 N N . ASP B 1 259 ? -29.662 -21.343 6.195 1.00 53.11 260 ASP B N 1
ATOM 4214 C CA . ASP B 1 259 ? -30.558 -22.502 6.175 1.00 50.18 260 ASP B CA 1
ATOM 4215 C C . ASP B 1 259 ? -30.308 -23.295 4.900 1.00 48.78 260 ASP B C 1
ATOM 4216 O O . ASP B 1 259 ? -31.032 -23.145 3.905 1.00 46.28 260 ASP B O 1
ATOM 4221 N N . PRO B 1 260 ? -29.291 -24.162 4.895 1.00 50.72 261 PRO B N 1
ATOM 4222 C CA . PRO B 1 260 ? -28.980 -24.909 3.664 1.00 48.39 261 PRO B CA 1
ATOM 4223 C C . PRO B 1 260 ? -30.094 -25.836 3.208 1.00 43.56 261 PRO B C 1
ATOM 4224 O O . PRO B 1 260 ? -30.362 -25.923 2.003 1.00 41.55 261 PRO B O 1
ATOM 4228 N N . ALA B 1 261 ? -30.750 -26.539 4.136 1.00 41.59 262 ALA B N 1
ATOM 4229 C CA . ALA B 1 261 ? -31.833 -27.436 3.745 1.00 39.07 262 ALA B CA 1
ATOM 4230 C C . ALA B 1 261 ? -32.926 -26.683 2.997 1.00 39.19 262 ALA B C 1
ATOM 4231 O O . ALA B 1 261 ? -33.447 -27.167 1.985 1.00 37.32 262 ALA B O 1
ATOM 4233 N N . ARG B 1 262 ? -33.269 -25.485 3.469 1.00 36.38 263 ARG B N 1
ATOM 4234 C CA . ARG B 1 262 ? -34.312 -24.707 2.813 1.00 35.05 263 ARG B CA 1
ATOM 4235 C C . ARG B 1 262 ? -33.875 -24.242 1.429 1.00 32.98 263 ARG B C 1
ATOM 4236 O O . ARG B 1 262 ? -34.661 -24.288 0.475 1.00 32.89 263 ARG B O 1
ATOM 4244 N N A ARG B 1 263 ? -32.631 -23.779 1.293 0.62 31.02 264 ARG B N 1
ATOM 4245 N N B ARG B 1 263 ? -32.626 -23.793 1.301 0.38 32.45 264 ARG B N 1
ATOM 4246 C CA A ARG B 1 263 ? -32.199 -23.304 -0.017 0.62 30.77 264 ARG B CA 1
ATOM 4247 C CA B ARG B 1 263 ? -32.144 -23.303 0.013 0.38 32.41 264 ARG B CA 1
ATOM 4248 C C A ARG B 1 263 ? -32.059 -24.453 -1.006 0.62 28.82 264 ARG B C 1
ATOM 4249 C C B ARG B 1 263 ? -32.014 -24.434 -0.998 0.38 29.91 264 ARG B C 1
ATOM 4250 O O A ARG B 1 263 ? -32.409 -24.308 -2.183 0.62 29.18 264 ARG B O 1
ATOM 4251 O O B ARG B 1 263 ? -32.318 -24.253 -2.183 0.38 30.29 264 ARG B O 1
ATOM 4266 N N . ALA B 1 264 ? -31.565 -25.607 -0.550 1.00 28.44 265 ALA B N 1
ATOM 4267 C CA . ALA B 1 264 ? -31.472 -26.758 -1.443 1.00 27.55 265 ALA B CA 1
ATOM 4268 C C . ALA B 1 264 ? -32.855 -27.204 -1.898 1.00 29.21 265 ALA B C 1
ATOM 4269 O O . ALA B 1 264 ? -33.067 -27.489 -3.084 1.00 28.89 265 ALA B O 1
ATOM 4271 N N . ARG B 1 265 ? -33.814 -27.247 -0.972 1.00 28.85 266 ARG B N 1
ATOM 4272 C CA . ARG B 1 265 ? -35.178 -27.618 -1.333 1.00 28.52 266 ARG B CA 1
ATOM 4273 C C . ARG B 1 265 ? -35.772 -26.630 -2.330 1.00 29.06 266 ARG B C 1
ATOM 4274 O O . ARG B 1 265 ? -36.512 -27.022 -3.239 1.00 28.34 266 ARG B O 1
ATOM 4282 N N . ALA B 1 266 ? -35.450 -25.342 -2.180 1.00 28.40 267 ALA B N 1
ATOM 4283 C CA . ALA B 1 266 ? -36.013 -24.331 -3.070 1.00 24.81 267 ALA B CA 1
ATOM 4284 C C . ALA B 1 266 ? -35.583 -24.556 -4.515 1.00 24.49 267 ALA B C 1
ATOM 4285 O O . ALA B 1 266 ? -36.397 -24.423 -5.435 1.00 26.35 267 ALA B O 1
ATOM 4287 N N . ILE B 1 267 ? -34.310 -24.902 -4.738 1.00 24.82 268 ILE B N 1
ATOM 4288 C CA . ILE B 1 267 ? -33.852 -25.184 -6.097 1.00 23.93 268 ILE B CA 1
ATOM 4289 C C . ILE B 1 267 ? -34.534 -26.432 -6.650 1.00 22.07 268 ILE B C 1
ATOM 4290 O O . ILE B 1 267 ? -34.965 -26.458 -7.810 1.00 24.76 268 ILE B O 1
ATOM 4295 N N . VAL B 1 268 ? -34.620 -27.491 -5.840 1.00 24.03 269 VAL B N 1
ATOM 4296 C CA . VAL B 1 268 ? -35.283 -28.719 -6.272 1.00 24.53 269 VAL B CA 1
ATOM 4297 C C . VAL B 1 268 ? -36.714 -28.427 -6.704 1.00 28.08 269 VAL B C 1
ATOM 4298 O O . VAL B 1 268 ? -37.165 -28.873 -7.767 1.00 26.69 269 VAL B O 1
ATOM 4302 N N . GLN B 1 269 ? -37.445 -27.664 -5.886 1.00 27.49 270 GLN B N 1
ATOM 4303 C CA . GLN B 1 269 ? -38.830 -27.343 -6.216 1.00 26.95 270 GLN B CA 1
ATOM 4304 C C . GLN B 1 269 ? -38.919 -26.463 -7.453 1.00 26.83 270 GLN B C 1
ATOM 4305 O O . GLN B 1 269 ? -39.842 -26.615 -8.264 1.00 29.20 270 GLN B O 1
ATOM 4311 N N . ALA B 1 270 ? -37.974 -25.531 -7.616 1.00 22.72 271 ALA B N 1
ATOM 4312 C CA . ALA B 1 270 ? -38.006 -24.680 -8.799 1.00 21.75 271 ALA B CA 1
ATOM 4313 C C . ALA B 1 270 ? -37.813 -25.488 -10.074 1.00 24.01 271 ALA B C 1
ATOM 4314 O O . ALA B 1 270 ? -38.406 -25.165 -11.105 1.00 26.13 271 ALA B O 1
ATOM 4316 N N . VAL B 1 271 ? -37.002 -26.548 -10.026 1.00 22.57 272 VAL B N 1
ATOM 4317 C CA . VAL B 1 271 ? -36.810 -27.366 -11.217 1.00 23.87 272 VAL B CA 1
ATOM 4318 C C . VAL B 1 271 ? -38.003 -28.289 -11.455 1.00 24.67 272 VAL B C 1
ATOM 4319 O O . VAL B 1 271 ? -38.440 -28.474 -12.598 1.00 26.67 272 VAL B O 1
ATOM 4323 N N . THR B 1 272 ? -38.557 -28.873 -10.388 1.00 22.20 273 THR B N 1
ATOM 4324 C CA . THR B 1 272 ? -39.720 -29.742 -10.534 1.00 24.29 273 THR B CA 1
ATOM 4325 C C . THR B 1 272 ? -40.946 -28.966 -11.001 1.00 26.69 273 THR B C 1
ATOM 4326 O O . THR B 1 272 ? -41.766 -29.498 -11.765 1.00 28.22 273 THR B O 1
ATOM 4330 N N . HIS B 1 273 ? -41.086 -27.716 -10.567 1.00 25.26 274 HIS B N 1
ATOM 4331 C CA . HIS B 1 273 ? -42.281 -26.915 -10.810 1.00 26.73 274 HIS B CA 1
ATOM 4332 C C . HIS B 1 273 ? -41.949 -25.637 -11.572 1.00 24.63 274 HIS B C 1
ATOM 4333 O O . HIS B 1 273 ? -42.450 -24.554 -11.255 1.00 27.06 274 HIS B O 1
ATOM 4340 N N . TYR B 1 274 ? -41.116 -25.752 -12.607 1.00 24.79 275 TYR B N 1
ATOM 4341 C CA . TYR B 1 274 ? -40.536 -24.563 -13.226 1.00 24.42 275 TYR B CA 1
ATOM 4342 C C . TYR B 1 274 ? -41.560 -23.691 -13.941 1.00 26.52 275 TYR B C 1
ATOM 4343 O O . TYR B 1 274 ? -41.290 -22.508 -14.176 1.00 26.71 275 TYR B O 1
ATOM 4352 N N . SER B 1 275 ? -42.720 -24.235 -14.298 1.00 25.70 276 SER B N 1
ATOM 4353 C CA . SER B 1 275 ? -43.745 -23.458 -14.980 1.00 26.35 276 SER B CA 1
ATOM 4354 C C . SER B 1 275 ? -44.843 -22.968 -14.040 1.00 26.59 276 SER B C 1
ATOM 4355 O O . SER B 1 275 ? -45.887 -22.507 -14.514 1.00 32.76 276 SER B O 1
ATOM 4358 N N . ASP B 1 276 ? -44.630 -23.043 -12.724 1.00 26.28 277 ASP B N 1
ATOM 4359 C CA . ASP B 1 276 ? -45.623 -22.647 -11.726 1.00 27.69 277 ASP B CA 1
ATOM 4360 C C . ASP B 1 276 ? -45.136 -21.399 -10.996 1.00 27.86 277 ASP B C 1
ATOM 4361 O O . ASP B 1 276 ? -44.398 -21.503 -10.005 1.00 28.47 277 ASP B O 1
ATOM 4366 N N . PRO B 1 277 ? -45.534 -20.197 -11.429 1.00 28.89 278 PRO B N 1
ATOM 4367 C CA . PRO B 1 277 ? -45.041 -18.979 -10.759 1.00 27.85 278 PRO B CA 1
ATOM 4368 C C . PRO B 1 277 ? -45.422 -18.897 -9.293 1.00 28.87 278 PRO B C 1
ATOM 4369 O O . PRO B 1 277 ? -44.671 -18.316 -8.501 1.00 29.46 278 PRO B O 1
ATOM 4373 N N . GLU B 1 278 ? -46.571 -19.460 -8.907 1.00 33.72 279 GLU B N 1
ATOM 4374 C CA . GLU B 1 278 ? -46.948 -19.466 -7.499 1.00 38.75 279 GLU B CA 1
ATOM 4375 C C . GLU B 1 278 ? -45.945 -20.252 -6.666 1.00 36.51 279 GLU B C 1
ATOM 4376 O O . GLU B 1 278 ? -45.551 -19.815 -5.578 1.00 35.59 279 GLU B O 1
ATOM 4382 N N . MET B 1 279 ? -45.515 -21.414 -7.162 1.00 33.80 280 MET B N 1
ATOM 4383 C CA . MET B 1 279 ? -44.493 -22.175 -6.450 1.00 33.66 280 MET B CA 1
ATOM 4384 C C . MET B 1 279 ? -43.181 -21.401 -6.394 1.00 30.08 280 MET B C 1
ATOM 4385 O O . MET B 1 279 ? -42.505 -21.382 -5.358 1.00 31.68 280 MET B O 1
ATOM 4390 N N . LEU B 1 280 ? -42.816 -20.737 -7.495 1.00 25.38 281 LEU B N 1
ATOM 4391 C CA . LEU B 1 280 ? -41.558 -19.998 -7.522 1.00 26.07 281 LEU B CA 1
ATOM 4392 C C . LEU B 1 280 ? -41.571 -18.842 -6.526 1.00 29.19 281 LEU B C 1
ATOM 4393 O O . LEU B 1 280 ? -40.560 -18.572 -5.869 1.00 29.05 281 LEU B O 1
ATOM 4398 N N . VAL B 1 281 ? -42.710 -18.154 -6.390 1.00 27.57 282 VAL B N 1
ATOM 4399 C CA . VAL B 1 281 ? -42.830 -17.127 -5.356 1.00 29.10 282 VAL B CA 1
ATOM 4400 C C . VAL B 1 281 ? -42.656 -17.745 -3.974 1.00 31.25 282 VAL B C 1
ATOM 4401 O O . VAL B 1 281 ? -41.903 -17.236 -3.135 1.00 30.64 282 VAL B O 1
ATOM 4405 N N . GLU B 1 282 ? -43.350 -18.857 -3.720 1.00 30.57 283 GLU B N 1
ATOM 4406 C CA . GLU B 1 282 ? -43.343 -19.451 -2.385 1.00 33.51 283 GLU B CA 1
ATOM 4407 C C . GLU B 1 282 ? -41.937 -19.855 -1.958 1.00 33.97 283 GLU B C 1
ATOM 4408 O O . GLU B 1 282 ? -41.517 -19.586 -0.826 1.00 35.85 283 GLU B O 1
ATOM 4414 N N . VAL B 1 283 ? -41.188 -20.505 -2.851 1.00 29.62 284 VAL B N 1
ATOM 4415 C CA . VAL B 1 283 ? -39.857 -20.956 -2.462 1.00 27.77 284 VAL B CA 1
ATOM 4416 C C . VAL B 1 283 ? -38.851 -19.813 -2.440 1.00 31.38 284 VAL B C 1
ATOM 4417 O O . VAL B 1 283 ? -37.819 -19.924 -1.767 1.00 34.85 284 VAL B O 1
ATOM 4421 N N . SER B 1 284 ? -39.128 -18.713 -3.143 1.00 30.43 285 SER B N 1
ATOM 4422 C CA . SER B 1 284 ? -38.233 -17.565 -3.132 1.00 29.90 285 SER B CA 1
ATOM 4423 C C . SER B 1 284 ? -38.498 -16.611 -1.977 1.00 32.02 285 SER B C 1
ATOM 4424 O O . SER B 1 284 ? -37.579 -15.889 -1.571 1.00 32.76 285 SER B O 1
ATOM 4427 N N . CYS B 1 285 ? -39.719 -16.600 -1.435 1.00 33.52 286 CYS B N 1
ATOM 4428 C CA . CYS B 1 285 ? -40.116 -15.595 -0.454 1.00 34.48 286 CYS B CA 1
ATOM 4429 C C . CYS B 1 285 ? -39.362 -15.814 0.853 1.00 35.53 286 CYS B C 1
ATOM 4430 O O . CYS B 1 285 ? -39.487 -16.869 1.486 1.00 38.88 286 CYS B O 1
ATOM 4433 N N . GLY B 1 286 ? -38.581 -14.815 1.256 1.00 38.00 287 GLY B N 1
ATOM 4434 C CA . GLY B 1 286 ? -37.802 -14.918 2.471 1.00 40.24 287 GLY B CA 1
ATOM 4435 C C . GLY B 1 286 ? -36.549 -15.748 2.343 1.00 40.43 287 GLY B C 1
ATOM 4436 O O . GLY B 1 286 ? -35.961 -16.123 3.361 1.00 47.73 287 GLY B O 1
ATOM 4437 N N . LEU B 1 287 ? -36.118 -16.046 1.122 1.00 39.48 288 LEU B N 1
ATOM 4438 C CA . LEU B 1 287 ? -34.953 -16.886 0.903 1.00 42.87 288 LEU B CA 1
ATOM 4439 C C . LEU B 1 287 ? -33.691 -16.034 0.869 1.00 48.40 288 LEU B C 1
ATOM 4440 O O . LEU B 1 287 ? -32.792 -16.208 1.691 1.00 51.22 288 LEU B O 1
ATOM 4445 N N . SER C 1 21 ? -23.680 -51.958 -49.705 1.00 45.46 22 SER C N 1
ATOM 4446 C CA . SER C 1 21 ? -24.290 -50.633 -49.785 1.00 43.68 22 SER C CA 1
ATOM 4447 C C . SER C 1 21 ? -24.135 -50.052 -51.184 1.00 41.31 22 SER C C 1
ATOM 4448 O O . SER C 1 21 ? -23.191 -50.399 -51.899 1.00 41.01 22 SER C O 1
ATOM 4451 N N . PRO C 1 22 ? -25.064 -49.173 -51.578 1.00 38.63 23 PRO C N 1
ATOM 4452 C CA . PRO C 1 22 ? -24.914 -48.503 -52.880 1.00 35.49 23 PRO C CA 1
ATOM 4453 C C . PRO C 1 22 ? -23.590 -47.778 -53.027 1.00 32.19 23 PRO C C 1
ATOM 4454 O O . PRO C 1 22 ? -22.993 -47.806 -54.110 1.00 34.40 23 PRO C O 1
ATOM 4458 N N . PHE C 1 23 ? -23.110 -47.131 -51.961 1.00 31.41 24 PHE C N 1
ATOM 4459 C CA . PHE C 1 23 ? -21.817 -46.461 -52.033 1.00 29.76 24 PHE C CA 1
ATOM 4460 C C . PHE C 1 23 ? -20.690 -47.451 -52.303 1.00 30.41 24 PHE C C 1
ATOM 4461 O O . PHE C 1 23 ? -19.798 -47.175 -53.110 1.00 30.03 24 PHE C O 1
ATOM 4469 N N . SER C 1 24 ? -20.715 -48.613 -51.644 1.00 31.78 25 SER C N 1
ATOM 4470 C CA . SER C 1 24 ? -19.641 -49.581 -51.853 1.00 35.97 25 SER C CA 1
ATOM 4471 C C . SER C 1 24 ? -19.627 -50.101 -53.285 1.00 34.20 25 SER C C 1
ATOM 4472 O O . SER C 1 24 ? -18.553 -50.380 -53.833 1.00 35.45 25 SER C O 1
ATOM 4475 N N . VAL C 1 25 ? -20.800 -50.220 -53.911 1.00 33.29 26 VAL C N 1
ATOM 4476 C CA . VAL C 1 25 ? -20.861 -50.626 -55.313 1.00 32.42 26 VAL C CA 1
ATOM 4477 C C . VAL C 1 25 ? -20.198 -49.583 -56.208 1.00 30.66 26 VAL C C 1
ATOM 4478 O O . VAL C 1 25 ? -19.447 -49.924 -57.132 1.00 30.65 26 VAL C O 1
ATOM 4482 N N . LYS C 1 26 ? -20.456 -48.297 -55.942 1.00 27.39 27 LYS C N 1
ATOM 4483 C CA . LYS C 1 26 ? -19.805 -47.232 -56.702 1.00 26.24 27 LYS C CA 1
ATOM 4484 C C . LYS C 1 26 ? -18.299 -47.235 -56.481 1.00 26.76 27 LYS C C 1
ATOM 4485 O O . LYS C 1 26 ? -17.526 -47.019 -57.422 1.00 27.70 27 LYS C O 1
ATOM 4491 N N . VAL C 1 27 ? -17.865 -47.449 -55.234 1.00 25.46 28 VAL C N 1
ATOM 4492 C CA . VAL C 1 27 ? -16.436 -47.522 -54.942 1.00 25.88 28 VAL C CA 1
ATOM 4493 C C . VAL C 1 27 ? -15.796 -48.662 -55.721 1.00 26.58 28 VAL C C 1
ATOM 4494 O O . VAL C 1 27 ? -14.682 -48.528 -56.246 1.00 27.55 28 VAL C O 1
ATOM 4498 N N . GLY C 1 28 ? -16.495 -49.798 -55.815 1.00 29.68 29 GLY C N 1
ATOM 4499 C CA . GLY C 1 28 ? -15.980 -50.923 -56.576 1.00 31.67 29 GLY C CA 1
ATOM 4500 C C . GLY C 1 28 ? -15.871 -50.654 -58.064 1.00 29.98 29 GLY C C 1
ATOM 4501 O O . GLY C 1 28 ? -14.963 -51.171 -58.724 1.00 33.25 29 GLY C O 1
ATOM 4502 N N . LEU C 1 29 ? -16.796 -49.863 -58.618 1.00 27.65 30 LEU C N 1
ATOM 4503 C CA . LEU C 1 29 ? -16.693 -49.486 -60.025 1.00 28.55 30 LEU C CA 1
ATOM 4504 C C . LEU C 1 29 ? -15.408 -48.711 -60.292 1.00 29.83 30 LEU C C 1
ATOM 4505 O O . LEU C 1 29 ? -14.678 -49.007 -61.245 1.00 32.71 30 LEU C O 1
ATOM 4510 N N . ALA C 1 30 ? -15.117 -47.704 -59.460 1.00 28.23 31 ALA C N 1
ATOM 4511 C CA . ALA C 1 30 ? -13.914 -46.908 -59.671 1.00 26.27 31 ALA C CA 1
ATOM 4512 C C . ALA C 1 30 ? -12.652 -47.746 -59.501 1.00 26.58 31 ALA C C 1
ATOM 4513 O O . ALA C 1 30 ? -11.629 -47.465 -60.137 1.00 26.74 31 ALA C O 1
ATOM 4515 N N . GLN C 1 31 ? -12.710 -48.787 -58.668 1.00 27.09 32 GLN C N 1
ATOM 4516 C CA . GLN C 1 31 ? -11.546 -49.644 -58.470 1.00 30.64 32 GLN C CA 1
ATOM 4517 C C . GLN C 1 31 ? -11.129 -50.367 -59.746 1.00 32.63 32 GLN C C 1
ATOM 4518 O O . GLN C 1 31 ? -9.963 -50.760 -59.866 1.00 36.91 32 GLN C O 1
ATOM 4524 N N A MET C 1 32 ? -12.049 -50.544 -60.698 0.57 29.68 33 MET C N 1
ATOM 4525 N N B MET C 1 32 ? -12.047 -50.550 -60.699 0.43 31.17 33 MET C N 1
ATOM 4526 C CA A MET C 1 32 ? -11.705 -51.157 -61.976 0.57 31.12 33 MET C CA 1
ATOM 4527 C CA B MET C 1 32 ? -11.693 -51.167 -61.973 0.43 32.97 33 MET C CA 1
ATOM 4528 C C A MET C 1 32 ? -10.741 -50.301 -62.789 0.57 30.06 33 MET C C 1
ATOM 4529 C C B MET C 1 32 ? -10.787 -50.286 -62.825 0.43 29.99 33 MET C C 1
ATOM 4530 O O A MET C 1 32 ? -10.088 -50.822 -63.703 0.57 33.36 33 MET C O 1
ATOM 4531 O O B MET C 1 32 ? -10.225 -50.778 -63.811 0.43 31.02 33 MET C O 1
ATOM 4540 N N . LEU C 1 33 ? -10.634 -49.008 -62.474 1.00 28.19 34 LEU C N 1
ATOM 4541 C CA . LEU C 1 33 ? -9.760 -48.093 -63.199 1.00 26.25 34 LEU C CA 1
ATOM 4542 C C . LEU C 1 33 ? -8.321 -48.113 -62.705 1.00 26.42 34 LEU C C 1
ATOM 4543 O O . LEU C 1 33 ? -7.475 -47.441 -63.308 1.00 27.54 34 LEU C O 1
ATOM 4548 N N . ARG C 1 34 ? -8.027 -48.845 -61.629 1.00 26.12 35 ARG C N 1
ATOM 4549 C CA . ARG C 1 34 ? -6.673 -48.874 -61.082 1.00 26.59 35 ARG C CA 1
ATOM 4550 C C . ARG C 1 34 ? -5.665 -49.259 -62.155 1.00 25.88 35 ARG C C 1
ATOM 4551 O O . ARG C 1 34 ? -5.892 -50.183 -62.942 1.00 28.75 35 ARG C O 1
ATOM 4559 N N . GLY C 1 35 ? -4.545 -48.534 -62.179 1.00 25.60 36 GLY C N 1
ATOM 4560 C CA . GLY C 1 35 ? -3.511 -48.725 -63.177 1.00 26.95 36 GLY C CA 1
ATOM 4561 C C . GLY C 1 35 ? -3.770 -48.056 -64.508 1.00 27.72 36 GLY C C 1
ATOM 4562 O O . GLY C 1 35 ? -3.049 -48.337 -65.473 1.00 29.93 36 GLY C O 1
ATOM 4563 N N . GLY C 1 36 ? -4.769 -47.175 -64.597 1.00 27.52 37 GLY C N 1
ATOM 4564 C CA . GLY C 1 36 ? -5.211 -46.635 -65.862 1.00 28.01 37 GLY C CA 1
ATOM 4565 C C . GLY C 1 36 ? -4.911 -45.153 -66.044 1.00 26.40 37 GLY C C 1
ATOM 4566 O O . GLY C 1 36 ? -4.567 -44.430 -65.112 1.00 24.99 37 GLY C O 1
ATOM 4567 N N . VAL C 1 37 ? -5.059 -44.720 -67.296 1.00 25.94 38 VAL C N 1
ATOM 4568 C CA . VAL C 1 37 ? -4.957 -43.324 -67.700 1.00 24.28 38 VAL C CA 1
ATOM 4569 C C . VAL C 1 37 ? -6.313 -42.895 -68.238 1.00 24.66 38 VAL C C 1
ATOM 4570 O O . VAL C 1 37 ? -6.908 -43.600 -69.064 1.00 26.07 38 VAL C O 1
ATOM 4574 N N . ILE C 1 38 ? -6.800 -41.748 -67.768 1.00 23.87 39 ILE C N 1
ATOM 4575 C CA . ILE C 1 38 ? -8.030 -41.135 -68.260 1.00 25.48 39 ILE C CA 1
ATOM 4576 C C . ILE C 1 38 ? -7.642 -39.922 -69.095 1.00 25.12 39 ILE C C 1
ATOM 4577 O O . ILE C 1 38 ? -6.837 -39.091 -68.653 1.00 25.47 39 ILE C O 1
ATOM 4582 N N . MET C 1 39 ? -8.202 -39.825 -70.302 1.00 25.04 40 MET C N 1
ATOM 4583 C CA . MET C 1 39 ? -7.798 -38.815 -71.275 1.00 24.69 40 MET C CA 1
ATOM 4584 C C . MET C 1 39 ? -8.960 -37.893 -71.614 1.00 24.31 40 MET C C 1
ATOM 4585 O O . MET C 1 39 ? -10.060 -38.365 -71.921 1.00 25.06 40 MET C O 1
ATOM 4590 N N . ASP C 1 40 ? -8.704 -36.583 -71.563 1.00 23.59 41 ASP C N 1
ATOM 4591 C CA . ASP C 1 40 ? -9.647 -35.593 -72.071 1.00 24.95 41 ASP C CA 1
ATOM 4592 C C . ASP C 1 40 ? -9.764 -35.735 -73.583 1.00 27.92 41 ASP C C 1
ATOM 4593 O O . ASP C 1 40 ? -8.751 -35.800 -74.287 1.00 27.08 41 ASP C O 1
ATOM 4598 N N . VAL C 1 41 ? -10.999 -35.775 -74.087 1.00 26.09 42 VAL C N 1
ATOM 4599 C CA . VAL C 1 41 ? -11.264 -35.863 -75.522 1.00 25.72 42 VAL C CA 1
ATOM 4600 C C . VAL C 1 41 ? -12.380 -34.886 -75.874 1.00 29.35 42 VAL C C 1
ATOM 4601 O O . VAL C 1 41 ? -13.330 -34.708 -75.102 1.00 27.52 42 VAL C O 1
ATOM 4605 N N . VAL C 1 42 ? -12.262 -34.242 -77.038 1.00 29.57 43 VAL C N 1
ATOM 4606 C CA . VAL C 1 42 ? -13.234 -33.241 -77.473 1.00 30.08 43 VAL C CA 1
ATOM 4607 C C . VAL C 1 42 ? -14.121 -33.724 -78.608 1.00 31.27 43 VAL C C 1
ATOM 4608 O O . VAL C 1 42 ? -15.029 -32.989 -79.022 1.00 33.33 43 VAL C O 1
ATOM 4612 N N . ASN C 1 43 ? -13.888 -34.923 -79.136 1.00 31.15 44 ASN C N 1
ATOM 4613 C CA . ASN C 1 43 ? -14.726 -35.457 -80.205 1.00 32.38 44 ASN C CA 1
ATOM 4614 C C . ASN C 1 43 ? -14.551 -36.969 -80.253 1.00 31.67 44 ASN C C 1
ATOM 4615 O O . ASN C 1 43 ? -13.722 -37.542 -79.540 1.00 34.37 44 ASN C O 1
ATOM 4620 N N . ALA C 1 44 ? -15.343 -37.607 -81.118 1.00 31.94 45 ALA C N 1
ATOM 4621 C CA . ALA C 1 44 ? -15.306 -39.062 -81.226 1.00 36.61 45 ALA C CA 1
ATOM 4622 C C . ALA C 1 44 ? -13.973 -39.564 -81.767 1.00 37.75 45 ALA C C 1
ATOM 4623 O O . ALA C 1 44 ? -13.533 -40.661 -81.402 1.00 38.72 45 ALA C O 1
ATOM 4625 N N . GLU C 1 45 ? -13.325 -38.794 -82.644 1.00 37.09 46 GLU C N 1
ATOM 4626 C CA . GLU C 1 45 ? -12.042 -39.226 -83.190 1.00 37.82 46 GLU C CA 1
ATOM 4627 C C . GLU C 1 45 ? -10.987 -39.320 -82.093 1.00 35.22 46 GLU C C 1
ATOM 4628 O O . GLU C 1 45 ? -10.231 -40.299 -82.023 1.00 34.41 46 GLU C O 1
ATOM 4634 N N . GLN C 1 46 ? -10.922 -38.306 -81.223 1.00 32.41 47 GLN C N 1
ATOM 4635 C CA . GLN C 1 46 ? -9.977 -38.352 -80.112 1.00 32.76 47 GLN C CA 1
ATOM 4636 C C . GLN C 1 46 ? -10.331 -39.466 -79.138 1.00 32.30 47 GLN C C 1
ATOM 4637 O O . GLN C 1 46 ? -9.438 -40.119 -78.582 1.00 30.23 47 GLN C O 1
ATOM 4643 N N . ALA C 1 47 ? -11.628 -39.694 -78.913 1.00 29.40 48 ALA C N 1
ATOM 4644 C CA . ALA C 1 47 ? -12.039 -40.784 -78.034 1.00 31.23 48 ALA C CA 1
ATOM 4645 C C . ALA C 1 47 ? -11.541 -42.128 -78.555 1.00 33.52 48 ALA C C 1
ATOM 4646 O O . ALA C 1 47 ? -11.060 -42.962 -77.777 1.00 34.37 48 ALA C O 1
ATOM 4648 N N A ARG C 1 48 ? -11.642 -42.354 -79.868 0.44 33.04 49 ARG C N 1
ATOM 4649 N N B ARG C 1 48 ? -11.640 -42.354 -79.868 0.56 32.19 49 ARG C N 1
ATOM 4650 C CA A ARG C 1 48 ? -11.179 -43.615 -80.437 0.44 33.95 49 ARG C CA 1
ATOM 4651 C CA B ARG C 1 48 ? -11.178 -43.619 -80.432 0.56 32.46 49 ARG C CA 1
ATOM 4652 C C A ARG C 1 48 ? -9.663 -43.744 -80.345 0.44 34.72 49 ARG C C 1
ATOM 4653 C C B ARG C 1 48 ? -9.662 -43.745 -80.343 0.56 34.30 49 ARG C C 1
ATOM 4654 O O A ARG C 1 48 ? -9.142 -44.841 -80.115 0.44 35.55 49 ARG C O 1
ATOM 4655 O O B ARG C 1 48 ? -9.138 -44.842 -80.113 0.56 35.36 49 ARG C O 1
ATOM 4670 N N . ILE C 1 49 ? -8.939 -42.635 -80.517 1.00 34.05 50 ILE C N 1
ATOM 4671 C CA . ILE C 1 49 ? -7.487 -42.668 -80.365 1.00 34.83 50 ILE C CA 1
ATOM 4672 C C . ILE C 1 49 ? -7.111 -43.007 -78.929 1.00 32.28 50 ILE C C 1
ATOM 4673 O O . ILE C 1 49 ? -6.192 -43.800 -78.679 1.00 31.32 50 ILE C O 1
ATOM 4678 N N . ALA C 1 50 ? -7.821 -42.417 -77.964 1.00 31.24 51 ALA C N 1
ATOM 4679 C CA . ALA C 1 50 ? -7.574 -42.718 -76.558 1.00 28.41 51 ALA C CA 1
ATOM 4680 C C . ALA C 1 50 ? -7.804 -44.197 -76.268 1.00 29.94 51 ALA C C 1
ATOM 4681 O O . ALA C 1 50 ? -6.967 -44.856 -75.642 1.00 29.95 51 ALA C O 1
ATOM 4683 N N . GLU C 1 51 ? -8.938 -44.738 -76.721 1.00 29.07 52 GLU C N 1
ATOM 4684 C CA . GLU C 1 51 ? -9.243 -46.141 -76.457 1.00 29.01 52 GLU C CA 1
ATOM 4685 C C . GLU C 1 51 ? -8.224 -47.060 -77.115 1.00 32.16 52 GLU C C 1
ATOM 4686 O O . GLU C 1 51 ? -7.742 -48.015 -76.492 1.00 32.38 52 GLU C O 1
ATOM 4692 N N . GLU C 1 52 ? -7.873 -46.780 -78.372 1.00 32.44 53 GLU C N 1
ATOM 4693 C CA . GLU C 1 52 ? -6.909 -47.624 -79.068 1.00 35.99 53 GLU C CA 1
ATOM 4694 C C . GLU C 1 52 ? -5.526 -47.556 -78.434 1.00 33.52 53 GLU C C 1
ATOM 4695 O O . GLU C 1 52 ? -4.743 -48.502 -78.565 1.00 32.82 53 GLU C O 1
ATOM 4701 N N . ALA C 1 53 ? -5.209 -46.460 -77.743 1.00 33.19 54 ALA C N 1
ATOM 4702 C CA . ALA C 1 53 ? -3.923 -46.338 -77.068 1.00 31.77 54 ALA C CA 1
ATOM 4703 C C . ALA C 1 53 ? -3.888 -47.049 -75.721 1.00 31.87 54 ALA C C 1
ATOM 4704 O O . ALA C 1 53 ? -2.809 -47.174 -75.132 1.00 33.81 54 ALA C O 1
ATOM 4706 N N . GLY C 1 54 ? -5.029 -47.516 -75.226 1.00 27.72 55 GLY C N 1
ATOM 4707 C CA . GLY C 1 54 ? -5.089 -48.202 -73.955 1.00 30.82 55 GLY C CA 1
ATOM 4708 C C . GLY C 1 54 ? -5.627 -47.402 -72.788 1.00 27.69 55 GLY C C 1
ATOM 4709 O O . GLY C 1 54 ? -5.459 -47.834 -71.642 1.00 28.88 55 GLY C O 1
ATOM 4710 N N . ALA C 1 55 ? -6.256 -46.253 -73.034 1.00 27.56 56 ALA C N 1
ATOM 4711 C CA . ALA C 1 55 ? -6.836 -45.480 -71.943 1.00 26.56 56 ALA C CA 1
ATOM 4712 C C . ALA C 1 55 ? -7.903 -46.301 -71.227 1.00 27.96 56 ALA C C 1
ATOM 4713 O O . ALA C 1 55 ? -8.601 -47.116 -71.835 1.00 30.02 56 ALA C O 1
ATOM 4715 N N . CYS C 1 56 ? -8.011 -46.103 -69.911 1.00 26.79 57 CYS C N 1
ATOM 4716 C CA . CYS C 1 56 ? -9.016 -46.830 -69.142 1.00 28.71 57 CYS C CA 1
ATOM 4717 C C . CYS C 1 56 ? -10.380 -46.159 -69.186 1.00 28.16 57 CYS C C 1
ATOM 4718 O O . CYS C 1 56 ? -11.389 -46.815 -68.900 1.00 26.72 57 CYS C O 1
ATOM 4721 N N . ALA C 1 57 ? -10.428 -44.877 -69.541 1.00 26.22 58 ALA C N 1
ATOM 4722 C CA . ALA C 1 57 ? -11.664 -44.116 -69.646 1.00 23.19 58 ALA C CA 1
ATOM 4723 C C . ALA C 1 57 ? -11.336 -42.826 -70.381 1.00 23.59 58 ALA C C 1
ATOM 4724 O O . ALA C 1 57 ? -10.163 -42.455 -70.515 1.00 23.61 58 ALA C O 1
ATOM 4726 N N . VAL C 1 58 ? -12.380 -42.148 -70.856 1.00 25.20 59 VAL C N 1
ATOM 4727 C CA . VAL C 1 58 ? -12.225 -40.841 -71.481 1.00 25.56 59 VAL C CA 1
ATOM 4728 C C . VAL C 1 58 ? -13.089 -39.822 -70.747 1.00 25.72 59 VAL C C 1
ATOM 4729 O O . VAL C 1 58 ? -14.135 -40.153 -70.172 1.00 25.29 59 VAL C O 1
ATOM 4733 N N . MET C 1 59 ? -12.630 -38.573 -70.767 1.00 22.68 60 MET C N 1
ATOM 4734 C CA . MET C 1 59 ? -13.335 -37.437 -70.181 1.00 22.61 60 MET C CA 1
ATOM 4735 C C . MET C 1 59 ? -13.829 -36.572 -71.337 1.00 24.24 60 MET C C 1
ATOM 4736 O O . MET C 1 59 ? -13.026 -35.930 -72.025 1.00 25.85 60 MET C O 1
ATOM 4741 N N . ALA C 1 60 ? -15.141 -36.563 -71.559 1.00 25.45 61 ALA C N 1
ATOM 4742 C CA . ALA C 1 60 ? -15.722 -35.781 -72.643 1.00 25.79 61 ALA C CA 1
ATOM 4743 C C . ALA C 1 60 ? -15.805 -34.315 -72.235 1.00 26.70 61 ALA C C 1
ATOM 4744 O O . ALA C 1 60 ? -16.345 -33.991 -71.172 1.00 28.51 61 ALA C O 1
ATOM 4746 N N . LEU C 1 61 ? -15.271 -33.428 -73.074 1.00 25.15 62 LEU C N 1
ATOM 4747 C CA . LEU C 1 61 ? -15.391 -31.998 -72.805 1.00 26.87 62 LEU C CA 1
ATOM 4748 C C . LEU C 1 61 ? -15.249 -31.211 -74.103 1.00 31.70 62 LEU C C 1
ATOM 4749 O O . LEU C 1 61 ? -14.404 -31.526 -74.945 1.00 35.39 62 LEU C O 1
ATOM 4754 N N A GLU C 1 62 ? -16.157 -30.254 -74.302 0.54 28.68 63 GLU C N 1
ATOM 4755 N N B GLU C 1 62 ? -16.000 -30.112 -74.190 0.46 34.60 63 GLU C N 1
ATOM 4756 C CA A GLU C 1 62 ? -16.384 -29.688 -75.627 0.54 30.21 63 GLU C CA 1
ATOM 4757 C CA B GLU C 1 62 ? -15.853 -29.191 -75.311 0.46 39.61 63 GLU C CA 1
ATOM 4758 C C A GLU C 1 62 ? -15.416 -28.571 -75.986 0.54 34.26 63 GLU C C 1
ATOM 4759 C C B GLU C 1 62 ? -14.607 -28.317 -75.182 0.46 42.54 63 GLU C C 1
ATOM 4760 O O A GLU C 1 62 ? -15.067 -28.419 -77.163 0.54 34.44 63 GLU C O 1
ATOM 4761 O O B GLU C 1 62 ? -13.891 -28.111 -76.168 0.46 45.06 63 GLU C O 1
ATOM 4772 N N A ARG C 1 63 ? -14.990 -27.780 -75.008 0.54 37.33 64 ARG C N 1
ATOM 4773 N N B ARG C 1 63 ? -14.334 -27.789 -73.989 0.46 41.79 64 ARG C N 1
ATOM 4774 C CA A ARG C 1 63 ? -13.993 -26.746 -75.224 0.54 42.63 64 ARG C CA 1
ATOM 4775 C CA B ARG C 1 63 ? -13.278 -26.803 -73.795 0.46 44.83 64 ARG C CA 1
ATOM 4776 C C A ARG C 1 63 ? -13.073 -26.712 -74.016 0.54 46.67 64 ARG C C 1
ATOM 4777 C C B ARG C 1 63 ? -12.254 -27.299 -72.781 0.46 44.34 64 ARG C C 1
ATOM 4778 O O A ARG C 1 63 ? -13.478 -27.058 -72.902 0.54 47.05 64 ARG C O 1
ATOM 4779 O O B ARG C 1 63 ? -12.615 -27.861 -71.742 0.46 42.64 64 ARG C O 1
ATOM 4782 N N A VAL C 1 64 ? -11.828 -26.310 -74.248 0.54 47.29 65 VAL C N 1
ATOM 4783 N N B VAL C 1 64 ? -10.979 -27.062 -73.080 0.46 41.41 65 VAL C N 1
ATOM 4784 C CA A VAL C 1 64 ? -10.861 -26.143 -73.168 0.54 47.64 65 VAL C CA 1
ATOM 4785 C CA B VAL C 1 64 ? -9.863 -27.548 -72.268 0.46 40.91 65 VAL C CA 1
ATOM 4786 C C A VAL C 1 64 ? -11.392 -25.073 -72.221 0.54 47.06 65 VAL C C 1
ATOM 4787 C C B VAL C 1 64 ? -9.432 -26.478 -71.270 0.46 43.55 65 VAL C C 1
ATOM 4788 O O A VAL C 1 64 ? -11.586 -23.921 -72.638 0.54 48.77 65 VAL C O 1
ATOM 4789 O O B VAL C 1 64 ? -9.588 -25.279 -71.545 0.46 43.08 65 VAL C O 1
ATOM 4792 N N A PRO C 1 65 ? -11.661 -25.405 -70.956 0.54 45.88 66 PRO C N 1
ATOM 4793 N N B PRO C 1 65 ? -8.888 -26.861 -70.108 0.46 43.10 66 PRO C N 1
ATOM 4794 C CA A PRO C 1 65 ? -12.209 -24.392 -70.038 0.54 45.79 66 PRO C CA 1
ATOM 4795 C CA B PRO C 1 65 ? -8.446 -25.848 -69.133 0.46 40.53 66 PRO C CA 1
ATOM 4796 C C A PRO C 1 65 ? -11.307 -23.185 -69.851 0.54 49.65 66 PRO C C 1
ATOM 4797 C C B PRO C 1 65 ? -7.448 -24.848 -69.688 0.46 46.10 66 PRO C C 1
ATOM 4798 O O A PRO C 1 65 ? -11.806 -22.096 -69.541 0.54 49.49 66 PRO C O 1
ATOM 4799 O O B PRO C 1 65 ? -7.459 -23.685 -69.264 0.46 48.74 66 PRO C O 1
ATOM 4806 N N A ALA C 1 66 ? -9.994 -23.341 -70.036 0.54 53.62 67 ALA C N 1
ATOM 4807 N N B ALA C 1 66 ? -6.579 -25.262 -70.615 0.46 46.79 67 ALA C N 1
ATOM 4808 C CA A ALA C 1 66 ? -9.098 -22.192 -69.957 0.54 57.57 67 ALA C CA 1
ATOM 4809 C CA B ALA C 1 66 ? -5.656 -24.311 -71.227 0.46 49.51 67 ALA C CA 1
ATOM 4810 C C A ALA C 1 66 ? -9.345 -21.219 -71.104 0.54 59.46 67 ALA C C 1
ATOM 4811 C C B ALA C 1 66 ? -6.400 -23.219 -71.985 0.46 51.50 67 ALA C C 1
ATOM 4812 O O A ALA C 1 66 ? -9.302 -19.998 -70.911 0.54 60.27 67 ALA C O 1
ATOM 4813 O O B ALA C 1 66 ? -5.940 -22.072 -72.033 0.46 49.51 67 ALA C O 1
ATOM 4816 N N A ASP C 1 67 ? -9.601 -21.742 -72.307 0.54 58.30 68 ASP C N 1
ATOM 4817 N N B ASP C 1 67 ? -7.549 -23.552 -72.579 0.46 54.93 68 ASP C N 1
ATOM 4818 C CA A ASP C 1 67 ? -9.924 -20.873 -73.434 0.54 58.96 68 ASP C CA 1
ATOM 4819 C CA B ASP C 1 67 ? -8.378 -22.536 -73.220 0.46 58.62 68 ASP C CA 1
ATOM 4820 C C A ASP C 1 67 ? -11.236 -20.138 -73.198 0.54 56.29 68 ASP C C 1
ATOM 4821 C C B ASP C 1 67 ? -9.206 -21.766 -72.197 0.46 58.68 68 ASP C C 1
ATOM 4822 O O A ASP C 1 67 ? -11.378 -18.968 -73.573 0.54 56.90 68 ASP C O 1
ATOM 4823 O O B ASP C 1 67 ? -9.444 -20.566 -72.367 0.46 59.54 68 ASP C O 1
ATOM 4832 N N A ILE C 1 68 ? -12.207 -20.810 -72.578 0.54 52.63 69 ILE C N 1
ATOM 4833 N N B ILE C 1 68 ? -9.651 -22.440 -71.134 0.46 57.44 69 ILE C N 1
ATOM 4834 C CA A ILE C 1 68 ? -13.491 -20.175 -72.293 0.54 50.35 69 ILE C CA 1
ATOM 4835 C CA B ILE C 1 68 ? -10.441 -21.770 -70.102 0.46 54.06 69 ILE C CA 1
ATOM 4836 C C A ILE C 1 68 ? -13.304 -19.004 -71.336 0.54 56.02 69 ILE C C 1
ATOM 4837 C C B ILE C 1 68 ? -9.609 -20.705 -69.397 0.46 52.10 69 ILE C C 1
ATOM 4838 O O A ILE C 1 68 ? -13.843 -17.911 -71.549 0.54 59.46 69 ILE C O 1
ATOM 4839 O O B ILE C 1 68 ? -10.094 -19.602 -69.112 0.46 50.55 69 ILE C O 1
ATOM 4848 N N A ARG C 1 69 ? -12.531 -19.214 -70.267 0.54 56.39 70 ARG C N 1
ATOM 4849 N N B ARG C 1 69 ? -8.342 -21.011 -69.114 0.46 50.52 70 ARG C N 1
ATOM 4850 C CA A ARG C 1 69 ? -12.279 -18.145 -69.308 0.54 57.45 70 ARG C CA 1
ATOM 4851 C CA B ARG C 1 69 ? -7.440 -20.040 -68.503 0.46 50.03 70 ARG C CA 1
ATOM 4852 C C A ARG C 1 69 ? -11.403 -17.040 -69.882 0.54 62.26 70 ARG C C 1
ATOM 4853 C C B ARG C 1 69 ? -7.006 -18.943 -69.464 0.46 50.82 70 ARG C C 1
ATOM 4854 O O A ARG C 1 69 ? -11.450 -15.910 -69.383 0.54 63.09 70 ARG C O 1
ATOM 4855 O O B ARG C 1 69 ? -6.300 -18.022 -69.038 0.46 51.96 70 ARG C O 1
ATOM 4870 N N A ALA C 1 70 ? -10.609 -17.338 -70.913 0.54 64.90 71 ALA C N 1
ATOM 4871 N N B ALA C 1 70 ? -7.398 -19.011 -70.735 0.46 53.63 71 ALA C N 1
ATOM 4872 C CA A ALA C 1 70 ? -9.715 -16.332 -71.476 0.54 67.05 71 ALA C CA 1
ATOM 4873 C CA B ALA C 1 70 ? -6.923 -18.077 -71.750 0.46 55.41 71 ALA C CA 1
ATOM 4874 C C A ALA C 1 70 ? -10.498 -15.202 -72.137 0.54 67.82 71 ALA C C 1
ATOM 4875 C C B ALA C 1 70 ? -8.015 -17.101 -72.170 0.46 58.51 71 ALA C C 1
ATOM 4876 O O A ALA C 1 70 ? -10.252 -14.021 -71.865 0.54 68.69 71 ALA C O 1
ATOM 4877 O O B ALA C 1 70 ? -7.900 -15.900 -71.912 0.46 57.89 71 ALA C O 1
ATOM 4880 N N A GLN C 1 71 ? -11.451 -15.547 -73.006 0.54 67.29 72 GLN C N 1
ATOM 4881 N N B GLN C 1 71 ? -9.077 -17.579 -72.815 0.46 60.51 72 GLN C N 1
ATOM 4882 C CA A GLN C 1 71 ? -12.255 -14.565 -73.723 0.54 63.96 72 GLN C CA 1
ATOM 4883 C CA B GLN C 1 71 ? -10.109 -16.706 -73.361 0.46 62.13 72 GLN C CA 1
ATOM 4884 C C A GLN C 1 71 ? -13.512 -14.154 -72.964 0.54 62.88 72 GLN C C 1
ATOM 4885 C C B GLN C 1 71 ? -11.223 -16.383 -72.372 0.46 63.28 72 GLN C C 1
ATOM 4886 O O A GLN C 1 71 ? -14.545 -13.876 -73.590 0.54 63.94 72 GLN C O 1
ATOM 4887 O O B GLN C 1 71 ? -12.170 -15.680 -72.741 0.46 64.51 72 GLN C O 1
ATOM 4898 N N A GLY C 1 72 ? -13.454 -14.109 -71.635 0.54 60.77 73 GLY C N 1
ATOM 4899 N N B GLY C 1 72 ? -11.132 -16.867 -71.136 0.46 61.92 73 GLY C N 1
ATOM 4900 C CA A GLY C 1 72 ? -14.595 -13.701 -70.836 0.54 60.22 73 GLY C CA 1
ATOM 4901 C CA B GLY C 1 72 ? -12.103 -16.515 -70.116 0.46 58.90 73 GLY C CA 1
ATOM 4902 C C A GLY C 1 72 ? -15.805 -14.601 -70.989 0.54 59.96 73 GLY C C 1
ATOM 4903 C C B GLY C 1 72 ? -13.516 -16.989 -70.432 0.46 55.54 73 GLY C C 1
ATOM 4904 O O A GLY C 1 72 ? -16.767 -14.244 -71.676 0.54 63.43 73 GLY C O 1
ATOM 4905 O O B GLY C 1 72 ? -13.759 -17.830 -71.294 0.46 56.92 73 GLY C O 1
ATOM 4906 N N A GLY C 1 73 ? -15.773 -15.771 -70.350 0.54 53.04 74 GLY C N 1
ATOM 4907 N N B GLY C 1 73 ? -14.459 -16.409 -69.695 0.46 48.10 74 GLY C N 1
ATOM 4908 C CA A GLY C 1 73 ? -16.873 -16.708 -70.456 0.54 48.85 74 GLY C CA 1
ATOM 4909 C CA B GLY C 1 73 ? -15.859 -16.734 -69.849 0.46 43.57 74 GLY C CA 1
ATOM 4910 C C A GLY C 1 73 ? -16.980 -17.586 -69.229 0.54 42.13 74 GLY C C 1
ATOM 4911 C C B GLY C 1 73 ? -16.287 -17.916 -68.998 0.46 36.11 74 GLY C C 1
ATOM 4912 O O A GLY C 1 73 ? -16.085 -17.630 -68.383 0.54 43.67 74 GLY C O 1
ATOM 4913 O O B GLY C 1 73 ? -15.476 -18.660 -68.439 0.46 36.73 74 GLY C O 1
ATOM 4914 N N A VAL C 1 74 ? -18.104 -18.292 -69.147 0.54 36.12 75 VAL C N 1
ATOM 4915 N N B VAL C 1 74 ? -17.606 -18.088 -68.908 0.46 29.93 75 VAL C N 1
ATOM 4916 C CA A VAL C 1 74 ? -18.395 -19.222 -68.063 0.54 29.00 75 VAL C CA 1
ATOM 4917 C CA B VAL C 1 74 ? -18.175 -19.157 -68.099 0.46 24.55 75 VAL C CA 1
ATOM 4918 C C A VAL C 1 74 ? -18.327 -20.634 -68.629 0.54 27.04 75 VAL C C 1
ATOM 4919 C C B VAL C 1 74 ? -17.947 -20.499 -68.783 0.46 22.48 75 VAL C C 1
ATOM 4920 O O A VAL C 1 74 ? -18.992 -20.939 -69.626 0.54 27.10 75 VAL C O 1
ATOM 4921 O O B VAL C 1 74 ? -18.150 -20.644 -69.997 0.46 25.01 75 VAL C O 1
ATOM 4928 N N . ALA C 1 75 ? -17.520 -21.490 -68.003 1.00 22.61 76 ALA C N 1
ATOM 4929 C CA . ALA C 1 75 ? -17.334 -22.862 -68.471 1.00 24.05 76 ALA C CA 1
ATOM 4930 C C . ALA C 1 75 ? -18.338 -23.762 -67.756 1.00 20.99 76 ALA C C 1
ATOM 4931 O O . ALA C 1 75 ? -18.332 -23.844 -66.523 1.00 22.07 76 ALA C O 1
ATOM 4933 N N . ARG C 1 76 ? -19.190 -24.435 -68.525 1.00 22.48 77 ARG C N 1
ATOM 4934 C CA . ARG C 1 76 ? -20.315 -25.202 -68.003 1.00 19.51 77 ARG C CA 1
ATOM 4935 C C . ARG C 1 76 ? -20.222 -26.656 -68.457 1.00 22.95 77 ARG C C 1
ATOM 4936 O O . ARG C 1 76 ? -19.299 -27.057 -69.174 1.00 23.98 77 ARG C O 1
ATOM 4944 N N . MET C 1 77 ? -21.212 -27.440 -68.024 1.00 22.57 78 MET C N 1
ATOM 4945 C CA . MET C 1 77 ? -21.460 -28.760 -68.598 1.00 21.05 78 MET C CA 1
ATOM 4946 C C . MET C 1 77 ? -21.479 -28.674 -70.119 1.00 22.40 78 MET C C 1
ATOM 4947 O O . MET C 1 77 ? -22.014 -27.723 -70.695 1.00 26.01 78 MET C O 1
ATOM 4952 N N . SER C 1 78 ? -20.885 -29.672 -70.770 1.00 24.70 79 SER C N 1
ATOM 4953 C CA . SER C 1 78 ? -20.872 -29.714 -72.222 1.00 24.11 79 SER C CA 1
ATOM 4954 C C . SER C 1 78 ? -22.249 -30.100 -72.761 1.00 25.47 79 SER C C 1
ATOM 4955 O O . SER C 1 78 ? -23.093 -30.656 -72.052 1.00 25.56 79 SER C O 1
ATOM 4958 N N . ASP C 1 79 ? -22.463 -29.793 -74.036 1.00 27.24 80 ASP C N 1
ATOM 4959 C CA . ASP C 1 79 ? -23.716 -30.135 -74.700 1.00 29.53 80 ASP C CA 1
ATOM 4960 C C . ASP C 1 79 ? -23.921 -31.646 -74.641 1.00 30.22 80 ASP C C 1
ATOM 4961 O O . ASP C 1 79 ? -23.014 -32.403 -75.015 1.00 30.16 80 ASP C O 1
ATOM 4966 N N . PRO C 1 80 ? -25.077 -32.121 -74.171 1.00 28.34 81 PRO C N 1
ATOM 4967 C CA . PRO C 1 80 ? -25.333 -33.573 -74.167 1.00 28.88 81 PRO C CA 1
ATOM 4968 C C . PRO C 1 80 ? -25.121 -34.243 -75.512 1.00 30.98 81 PRO C C 1
ATOM 4969 O O . PRO C 1 80 ? -24.753 -35.424 -75.555 1.00 33.23 81 PRO C O 1
ATOM 4973 N N . GLN C 1 81 ? -25.328 -33.522 -76.616 1.00 31.42 82 GLN C N 1
ATOM 4974 C CA . GLN C 1 81 ? -25.149 -34.122 -77.934 1.00 30.89 82 GLN C CA 1
ATOM 4975 C C . GLN C 1 81 ? -23.698 -34.522 -78.168 1.00 31.95 82 GLN C C 1
ATOM 4976 O O . GLN C 1 81 ? -23.424 -35.601 -78.709 1.00 34.36 82 GLN C O 1
ATOM 4982 N N . MET C 1 82 ? -22.749 -33.670 -77.777 1.00 30.30 83 MET C N 1
ATOM 4983 C CA . MET C 1 82 ? -21.353 -34.044 -77.974 1.00 31.38 83 MET C CA 1
ATOM 4984 C C . MET C 1 82 ? -20.945 -35.171 -77.033 1.00 31.35 83 MET C C 1
ATOM 4985 O O . MET C 1 82 ? -20.123 -36.018 -77.404 1.00 32.09 83 MET C O 1
ATOM 4990 N N . ILE C 1 83 ? -21.527 -35.217 -75.832 1.00 28.18 84 ILE C N 1
ATOM 4991 C CA . ILE C 1 83 ? -21.203 -36.290 -74.897 1.00 27.78 84 ILE C CA 1
ATOM 4992 C C . ILE C 1 83 ? -21.733 -37.624 -75.405 1.00 27.78 84 ILE C C 1
ATOM 4993 O O . ILE C 1 83 ? -21.041 -38.648 -75.332 1.00 29.39 84 ILE C O 1
ATOM 4998 N N . LYS C 1 84 ? -22.967 -37.633 -75.927 1.00 29.76 85 LYS C N 1
ATOM 4999 C CA . LYS C 1 84 ? -23.532 -38.852 -76.501 1.00 31.83 85 LYS C CA 1
ATOM 5000 C C . LYS C 1 84 ? -22.673 -39.370 -77.642 1.00 34.08 85 LYS C C 1
ATOM 5001 O O . LYS C 1 84 ? -22.443 -40.580 -77.756 1.00 36.73 85 LYS C O 1
ATOM 5007 N N . GLU C 1 85 ? -22.201 -38.469 -78.509 1.00 32.77 86 GLU C N 1
ATOM 5008 C CA . GLU C 1 85 ? -21.380 -38.894 -79.641 1.00 36.65 86 GLU C CA 1
ATOM 5009 C C . GLU C 1 85 ? -20.116 -39.604 -79.172 1.00 34.55 86 GLU C C 1
ATOM 5010 O O . GLU C 1 85 ? -19.687 -40.593 -79.779 1.00 34.92 86 GLU C O 1
ATOM 5016 N N . ILE C 1 86 ? -19.509 -39.118 -78.089 1.00 31.03 87 ILE C N 1
ATOM 5017 C CA . ILE C 1 86 ? -18.325 -39.774 -77.543 1.00 30.51 87 ILE C CA 1
ATOM 5018 C C . ILE C 1 86 ? -18.689 -41.114 -76.912 1.00 31.82 87 ILE C C 1
ATOM 5019 O O . ILE C 1 86 ? -17.992 -42.119 -77.110 1.00 31.73 87 ILE C O 1
ATOM 5024 N N . LYS C 1 87 ? -19.794 -41.157 -76.161 1.00 28.48 88 LYS C N 1
ATOM 5025 C CA . LYS C 1 87 ? -20.204 -42.392 -75.500 1.00 28.42 88 LYS C CA 1
ATOM 5026 C C . LYS C 1 87 ? -20.487 -43.491 -76.518 1.00 32.78 88 LYS C C 1
ATOM 5027 O O . LYS C 1 87 ? -20.183 -44.667 -76.278 1.00 35.10 88 LYS C O 1
ATOM 5033 N N . GLN C 1 88 ? -21.051 -43.123 -77.672 1.00 34.50 89 GLN C N 1
ATOM 5034 C CA . GLN C 1 88 ? -21.349 -44.099 -78.713 1.00 39.86 89 GLN C CA 1
ATOM 5035 C C . GLN C 1 88 ? -20.099 -44.586 -79.431 1.00 40.23 89 GLN C C 1
ATOM 5036 O O . GLN C 1 88 ? -20.142 -45.643 -80.070 1.00 41.46 89 GLN C O 1
ATOM 5042 N N . ALA C 1 89 ? -18.994 -43.846 -79.349 1.00 39.53 90 ALA C N 1
ATOM 5043 C CA . ALA C 1 89 ? -17.803 -44.170 -80.124 1.00 40.09 90 ALA C CA 1
ATOM 5044 C C . ALA C 1 89 ? -16.861 -45.140 -79.427 1.00 36.85 90 ALA C C 1
ATOM 5045 O O . ALA C 1 89 ? -15.980 -45.701 -80.088 1.00 41.50 90 ALA C O 1
ATOM 5047 N N . VAL C 1 90 ? -17.000 -45.341 -78.116 1.00 34.37 91 VAL C N 1
ATOM 5048 C CA . VAL C 1 90 ? -16.049 -46.149 -77.365 1.00 32.66 91 VAL C CA 1
ATOM 5049 C C . VAL C 1 90 ? -16.789 -47.100 -76.435 1.00 35.89 91 VAL C C 1
ATOM 5050 O O . VAL C 1 90 ? -17.960 -46.899 -76.101 1.00 35.89 91 VAL C O 1
ATOM 5054 N N A THR C 1 91 ? -16.080 -48.153 -76.027 0.64 34.79 92 THR C N 1
ATOM 5055 N N B THR C 1 91 ? -16.083 -48.149 -76.009 0.36 34.64 92 THR C N 1
ATOM 5056 C CA A THR C 1 91 ? -16.584 -49.120 -75.060 0.64 36.34 92 THR C CA 1
ATOM 5057 C CA B THR C 1 91 ? -16.626 -49.092 -75.039 0.36 34.09 92 THR C CA 1
ATOM 5058 C C A THR C 1 91 ? -16.110 -48.834 -73.642 0.64 37.04 92 THR C C 1
ATOM 5059 C C B THR C 1 91 ? -16.070 -48.905 -73.633 0.36 34.02 92 THR C C 1
ATOM 5060 O O A THR C 1 91 ? -16.821 -49.159 -72.684 0.64 39.31 92 THR C O 1
ATOM 5061 O O B THR C 1 91 ? -16.678 -49.394 -72.675 0.36 34.57 92 THR C O 1
ATOM 5068 N N . ILE C 1 92 ? -14.944 -48.213 -73.484 1.00 32.04 93 ILE C N 1
ATOM 5069 C CA . ILE C 1 92 ? -14.409 -47.884 -72.167 1.00 29.39 93 ILE C CA 1
ATOM 5070 C C . ILE C 1 92 ? -15.332 -46.849 -71.530 1.00 27.51 93 ILE C C 1
ATOM 5071 O O . ILE C 1 92 ? -16.115 -46.207 -72.245 1.00 27.98 93 ILE C O 1
ATOM 5076 N N . PRO C 1 93 ? -15.292 -46.661 -70.208 1.00 26.46 94 PRO C N 1
ATOM 5077 C CA . PRO C 1 93 ? -16.219 -45.715 -69.570 1.00 26.24 94 PRO C CA 1
ATOM 5078 C C . PRO C 1 93 ? -15.983 -44.274 -70.004 1.00 23.87 94 PRO C C 1
ATOM 5079 O O . PRO C 1 93 ? -14.877 -43.881 -70.382 1.00 27.48 94 PRO C O 1
ATOM 5083 N N . VAL C 1 94 ? -17.048 -43.478 -69.933 1.00 23.31 95 VAL C N 1
ATOM 5084 C CA . VAL C 1 94 ? -17.019 -42.065 -70.296 1.00 24.10 95 VAL C CA 1
ATOM 5085 C C . VAL C 1 94 ? -17.379 -41.236 -69.070 1.00 25.58 95 VAL C C 1
ATOM 5086 O O . VAL C 1 94 ? -18.393 -41.498 -68.413 1.00 26.39 95 VAL C O 1
ATOM 5090 N N . MET C 1 95 ? -16.548 -40.244 -68.767 1.00 22.14 96 MET C N 1
ATOM 5091 C CA . MET C 1 95 ? -16.814 -39.263 -67.726 1.00 20.99 96 MET C CA 1
ATOM 5092 C C . MET C 1 95 ? -17.147 -37.926 -68.373 1.00 21.10 96 MET C C 1
ATOM 5093 O O . MET C 1 95 ? -16.793 -37.671 -69.525 1.00 23.52 96 MET C O 1
ATOM 5098 N N . ALA C 1 96 ? -17.837 -37.070 -67.616 1.00 18.99 97 ALA C N 1
ATOM 5099 C CA . ALA C 1 96 ? -18.076 -35.695 -68.037 1.00 18.94 97 ALA C CA 1
ATOM 5100 C C . ALA C 1 96 ? -18.162 -34.815 -66.797 1.00 20.37 97 ALA C C 1
ATOM 5101 O O . ALA C 1 96 ? -18.415 -35.297 -65.690 1.00 23.42 97 ALA C O 1
ATOM 5103 N N . LYS C 1 97 ? -17.947 -33.514 -66.987 1.00 21.14 98 LYS C N 1
ATOM 5104 C CA . LYS C 1 97 ? -17.817 -32.586 -65.872 1.00 21.24 98 LYS C CA 1
ATOM 5105 C C . LYS C 1 97 ? -19.124 -31.861 -65.573 1.00 20.40 98 LYS C C 1
ATOM 5106 O O . LYS C 1 97 ? -19.874 -31.497 -66.484 1.00 22.08 98 LYS C O 1
ATOM 5112 N N . ALA C 1 98 ? -19.373 -31.635 -64.286 1.00 19.11 99 ALA C N 1
ATOM 5113 C CA . ALA C 1 98 ? -20.411 -30.728 -63.824 1.00 18.40 99 ALA C CA 1
ATOM 5114 C C . ALA C 1 98 ? -19.771 -29.657 -62.950 1.00 18.85 99 ALA C C 1
ATOM 5115 O O . ALA C 1 98 ? -18.783 -29.912 -62.251 1.00 20.48 99 ALA C O 1
ATOM 5117 N N . ARG C 1 99 ? -20.330 -28.448 -63.001 1.00 18.48 100 ARG C N 1
ATOM 5118 C CA . ARG C 1 99 ? -19.836 -27.375 -62.147 1.00 17.90 100 ARG C CA 1
ATOM 5119 C C . ARG C 1 99 ? -20.061 -27.720 -60.677 1.00 19.50 100 ARG C C 1
ATOM 5120 O O . ARG C 1 99 ? -21.038 -28.384 -60.317 1.00 20.46 100 ARG C O 1
ATOM 5128 N N . ILE C 1 100 ? -19.139 -27.258 -59.822 1.00 17.20 101 ILE C N 1
ATOM 5129 C CA . ILE C 1 100 ? -19.249 -27.515 -58.388 1.00 17.85 101 ILE C CA 1
ATOM 5130 C C . ILE C 1 100 ? -20.572 -26.968 -57.876 1.00 18.87 101 ILE C C 1
ATOM 5131 O O . ILE C 1 100 ? -20.907 -25.795 -58.094 1.00 18.21 101 ILE C O 1
ATOM 5136 N N . GLY C 1 101 ? -21.342 -27.828 -57.207 1.00 18.16 102 GLY C N 1
ATOM 5137 C CA . GLY C 1 101 ? -22.640 -27.455 -56.688 1.00 17.89 102 GLY C CA 1
ATOM 5138 C C . GLY C 1 101 ? -23.783 -27.513 -57.677 1.00 18.14 102 GLY C C 1
ATOM 5139 O O . GLY C 1 101 ? -24.941 -27.338 -57.268 1.00 20.21 102 GLY C O 1
ATOM 5140 N N . HIS C 1 102 ? -23.522 -27.748 -58.966 1.00 19.19 103 HIS C N 1
ATOM 5141 C CA . HIS C 1 102 ? -24.603 -27.678 -59.956 1.00 18.17 103 HIS C CA 1
ATOM 5142 C C . HIS C 1 102 ? -25.252 -29.051 -60.080 1.00 20.68 103 HIS C C 1
ATOM 5143 O O . HIS C 1 102 ? -24.986 -29.814 -61.008 1.00 20.76 103 HIS C O 1
ATOM 5150 N N . PHE C 1 103 ? -26.138 -29.358 -59.127 1.00 17.98 104 PHE C N 1
ATOM 5151 C CA . PHE C 1 103 ? -26.722 -30.695 -59.083 1.00 17.06 104 PHE C CA 1
ATOM 5152 C C . PHE C 1 103 ? -27.636 -30.997 -60.266 1.00 19.72 104 PHE C C 1
ATOM 5153 O O . PHE C 1 103 ? -27.862 -32.176 -60.567 1.00 21.80 104 PHE C O 1
ATOM 5161 N N . VAL C 1 104 ? -28.158 -29.980 -60.952 1.00 19.48 105 VAL C N 1
ATOM 5162 C CA . VAL C 1 104 ? -29.002 -30.262 -62.110 1.00 19.10 105 VAL C CA 1
ATOM 5163 C C . VAL C 1 104 ? -28.157 -30.642 -63.319 1.00 17.44 105 VAL C C 1
ATOM 5164 O O . VAL C 1 104 ? -28.542 -31.514 -64.106 1.00 19.08 105 VAL C O 1
ATOM 5168 N N . GLU C 1 105 ? -26.991 -30.009 -63.492 1.00 19.76 106 GLU C N 1
ATOM 5169 C CA . GLU C 1 105 ? -26.070 -30.495 -64.514 1.00 20.63 106 GLU C CA 1
ATOM 5170 C C . GLU C 1 105 ? -25.764 -31.970 -64.289 1.00 18.74 106 GLU C C 1
ATOM 5171 O O . GLU C 1 105 ? -25.738 -32.761 -65.239 1.00 21.44 106 GLU C O 1
ATOM 5177 N N . ALA C 1 106 ? -25.580 -32.366 -63.029 1.00 20.20 107 ALA C N 1
ATOM 5178 C CA . ALA C 1 106 ? -25.311 -33.772 -62.744 1.00 20.44 107 ALA C CA 1
ATOM 5179 C C . ALA C 1 106 ? -26.521 -34.651 -63.061 1.00 22.06 107 ALA C C 1
ATOM 5180 O O . ALA C 1 106 ? -26.361 -35.770 -63.557 1.00 21.99 107 ALA C O 1
ATOM 5182 N N . GLN C 1 107 ? -27.739 -34.165 -62.794 1.00 21.58 108 GLN C N 1
ATOM 5183 C CA . GLN C 1 107 ? -28.929 -34.945 -63.143 1.00 20.91 108 GLN C CA 1
ATOM 5184 C C . GLN C 1 107 ? -29.000 -35.193 -64.643 1.00 21.04 108 GLN C C 1
ATOM 5185 O O . GLN C 1 107 ? -29.372 -36.290 -65.089 1.00 21.36 108 GLN C O 1
ATOM 5191 N N . ILE C 1 108 ? -28.644 -34.181 -65.437 1.00 20.53 109 ILE C N 1
ATOM 5192 C CA . ILE C 1 108 ? -28.637 -34.319 -66.890 1.00 22.11 109 ILE C CA 1
ATOM 5193 C C . ILE C 1 108 ? -27.572 -35.320 -67.331 1.00 24.21 109 ILE C C 1
ATOM 5194 O O . ILE C 1 108 ? -27.845 -36.222 -68.134 1.00 26.62 109 ILE C O 1
ATOM 5199 N N . LEU C 1 109 ? -26.343 -35.182 -66.814 1.00 22.29 110 LEU C N 1
ATOM 5200 C CA . LEU C 1 109 ? -25.282 -36.124 -67.175 1.00 23.77 110 LEU C CA 1
ATOM 5201 C C . LEU C 1 109 ? -25.679 -37.561 -66.857 1.00 25.97 110 LEU C C 1
ATOM 5202 O O . LEU C 1 109 ? -25.450 -38.475 -67.662 1.00 24.04 110 LEU C O 1
ATOM 5207 N N . GLU C 1 110 ? -26.267 -37.787 -65.681 1.00 22.40 111 GLU C N 1
ATOM 5208 C CA . GLU C 1 110 ? -26.699 -39.137 -65.334 1.00 22.14 111 GLU C CA 1
ATOM 5209 C C . GLU C 1 110 ? -27.752 -39.644 -66.313 1.00 25.12 111 GLU C C 1
ATOM 5210 O O . GLU C 1 110 ? -27.725 -40.814 -66.722 1.00 26.96 111 GLU C O 1
ATOM 5216 N N . ALA C 1 111 ? -28.675 -38.770 -66.723 1.00 24.55 112 ALA C N 1
ATOM 5217 C CA . ALA C 1 111 ? -29.733 -39.172 -67.642 1.00 24.87 112 ALA C CA 1
ATOM 5218 C C . ALA C 1 111 ? -29.224 -39.458 -69.052 1.00 26.89 112 ALA C C 1
ATOM 5219 O O . ALA C 1 111 ? -29.913 -40.151 -69.810 1.00 31.14 112 ALA C O 1
ATOM 5221 N N . ILE C 1 112 ? -28.044 -38.950 -69.423 1.00 26.42 113 ILE C N 1
ATOM 5222 C CA . ILE C 1 112 ? -27.437 -39.290 -70.709 1.00 27.96 113 ILE C CA 1
ATOM 5223 C C . ILE C 1 112 ? -26.947 -40.731 -70.725 1.00 27.12 113 ILE C C 1
ATOM 5224 O O . ILE C 1 112 ? -26.807 -41.333 -71.797 1.00 33.15 113 ILE C O 1
ATOM 5229 N N . GLY C 1 113 ? -26.677 -41.309 -69.562 1.00 29.28 114 GLY C N 1
ATOM 5230 C CA . GLY C 1 113 ? -26.176 -42.666 -69.504 1.00 29.24 114 GLY C CA 1
ATOM 5231 C C . GLY C 1 113 ? -24.673 -42.796 -69.503 1.00 28.44 114 GLY C C 1
ATOM 5232 O O . GLY C 1 113 ? -24.157 -43.849 -69.892 1.00 30.27 114 GLY C O 1
ATOM 5233 N N . ILE C 1 114 ? -23.942 -41.764 -69.087 1.00 28.20 115 ILE C N 1
ATOM 5234 C CA . ILE C 1 114 ? -22.495 -41.910 -68.986 1.00 28.36 115 ILE C CA 1
ATOM 5235 C C . ILE C 1 114 ? -22.139 -42.626 -67.694 1.00 24.96 115 ILE C C 1
ATOM 5236 O O . ILE C 1 114 ? -23.019 -43.021 -66.922 1.00 26.80 115 ILE C O 1
ATOM 5241 N N . ASP C 1 115 ? -20.844 -42.789 -67.448 1.00 23.93 116 ASP C N 1
ATOM 5242 C CA . ASP C 1 115 ? -20.393 -43.696 -66.404 1.00 21.73 116 ASP C CA 1
ATOM 5243 C C . ASP C 1 115 ? -19.929 -43.000 -65.139 1.00 22.22 116 ASP C C 1
ATOM 5244 O O . ASP C 1 115 ? -20.064 -43.573 -64.054 1.00 24.85 116 ASP C O 1
ATOM 5249 N N . TYR C 1 116 ? -19.393 -41.783 -65.250 1.00 20.60 117 TYR C N 1
ATOM 5250 C CA . TYR C 1 116 ? -18.887 -41.050 -64.102 1.00 21.90 117 TYR C CA 1
ATOM 5251 C C . TYR C 1 116 ? -19.165 -39.571 -64.312 1.00 20.76 117 TYR C C 1
ATOM 5252 O O . TYR C 1 116 ? -19.151 -39.081 -65.444 1.00 23.29 117 TYR C O 1
ATOM 5261 N N . ILE C 1 117 ? -19.386 -38.858 -63.211 1.00 19.61 118 ILE C N 1
ATOM 5262 C CA . ILE C 1 117 ? -19.436 -37.401 -63.220 1.00 20.83 118 ILE C CA 1
ATOM 5263 C C . ILE C 1 117 ? -18.230 -36.876 -62.456 1.00 20.40 118 ILE C C 1
ATOM 5264 O O . ILE C 1 117 ? -17.941 -37.339 -61.347 1.00 21.39 118 ILE C O 1
ATOM 5269 N N . ASP C 1 118 ? -17.521 -35.920 -63.054 1.00 19.24 119 ASP C N 1
ATOM 5270 C CA . ASP C 1 118 ? -16.422 -35.223 -62.401 1.00 18.49 119 ASP C CA 1
ATOM 5271 C C . ASP C 1 118 ? -16.950 -33.859 -61.960 1.00 19.65 119 ASP C C 1
ATOM 5272 O O . ASP C 1 118 ? -17.198 -32.988 -62.797 1.00 20.41 119 ASP C O 1
ATOM 5277 N N . GLU C 1 119 ? -17.157 -33.686 -60.653 1.00 18.20 120 GLU C N 1
ATOM 5278 C CA . GLU C 1 119 ? -17.564 -32.393 -60.102 1.00 18.56 120 GLU C CA 1
ATOM 5279 C C . GLU C 1 119 ? -16.301 -31.545 -60.058 1.00 19.81 120 GLU C C 1
ATOM 5280 O O . GLU C 1 119 ? -15.437 -31.750 -59.203 1.00 21.84 120 GLU C O 1
ATOM 5286 N N . SER C 1 120 ? -16.167 -30.603 -60.993 1.00 19.71 121 SER C N 1
ATOM 5287 C CA . SER C 1 120 ? -14.846 -30.124 -61.400 1.00 18.76 121 SER C CA 1
ATOM 5288 C C . SER C 1 120 ? -14.658 -28.630 -61.169 1.00 19.39 121 SER C C 1
ATOM 5289 O O . SER C 1 120 ? -15.400 -27.810 -61.722 1.00 21.77 121 SER C O 1
ATOM 5292 N N . GLU C 1 121 ? -13.610 -28.286 -60.416 1.00 19.80 122 GLU C N 1
ATOM 5293 C CA . GLU C 1 121 ? -13.156 -26.909 -60.261 1.00 21.19 122 GLU C CA 1
ATOM 5294 C C . GLU C 1 121 ? -12.562 -26.319 -61.538 1.00 19.44 122 GLU C C 1
ATOM 5295 O O . GLU C 1 121 ? -12.269 -25.114 -61.561 1.00 22.93 122 GLU C O 1
ATOM 5301 N N A VAL C 1 122 ? -12.359 -27.129 -62.579 0.45 19.83 123 VAL C N 1
ATOM 5302 N N C VAL C 1 122 ? -12.353 -27.114 -62.590 0.55 20.51 123 VAL C N 1
ATOM 5303 C CA A VAL C 1 122 ? -11.910 -26.583 -63.854 0.45 22.57 123 VAL C CA 1
ATOM 5304 C CA C VAL C 1 122 ? -11.897 -26.518 -63.845 0.55 23.46 123 VAL C CA 1
ATOM 5305 C C A VAL C 1 122 ? -13.033 -25.794 -64.517 0.45 22.52 123 VAL C C 1
ATOM 5306 C C C VAL C 1 122 ? -13.035 -25.824 -64.583 0.55 22.64 123 VAL C C 1
ATOM 5307 O O A VAL C 1 122 ? -12.783 -24.785 -65.188 0.45 24.32 123 VAL C O 1
ATOM 5308 O O C VAL C 1 122 ? -12.782 -24.922 -65.391 0.55 23.39 123 VAL C O 1
ATOM 5315 N N . LEU C 1 123 ? -14.281 -26.225 -64.334 1.00 20.52 124 LEU C N 1
ATOM 5316 C CA . LEU C 1 123 ? -15.423 -25.449 -64.786 1.00 20.17 124 LEU C CA 1
ATOM 5317 C C . LEU C 1 123 ? -15.666 -24.306 -63.803 1.00 20.25 124 LEU C C 1
ATOM 5318 O O . LEU C 1 123 ? -15.090 -24.258 -62.712 1.00 21.46 124 LEU C O 1
ATOM 5323 N N . THR C 1 124 ? -16.543 -23.383 -64.187 1.00 19.76 125 THR C N 1
ATOM 5324 C CA . THR C 1 124 ? -16.814 -22.226 -63.343 1.00 18.98 125 THR C CA 1
ATOM 5325 C C . THR C 1 124 ? -17.646 -22.641 -62.137 1.00 19.73 125 THR C C 1
ATOM 5326 O O . THR C 1 124 ? -18.686 -23.283 -62.284 1.00 25.45 125 THR C O 1
ATOM 5330 N N . LEU C 1 125 ? -17.181 -22.282 -60.943 1.00 21.77 126 LEU C N 1
ATOM 5331 C CA . LEU C 1 125 ? -17.901 -22.579 -59.708 1.00 22.39 126 LEU C CA 1
ATOM 5332 C C . LEU C 1 125 ? -19.346 -22.096 -59.802 1.00 19.67 126 LEU C C 1
ATOM 5333 O O . LEU C 1 125 ? -19.603 -20.955 -60.196 1.00 23.60 126 LEU C O 1
ATOM 5338 N N . ALA C 1 126 ? -20.298 -22.978 -59.452 1.00 19.16 127 ALA C N 1
ATOM 5339 C CA . ALA C 1 126 ? -21.715 -22.610 -59.448 1.00 17.23 127 ALA C CA 1
ATOM 5340 C C . ALA C 1 126 ? -22.284 -22.353 -58.057 1.00 16.46 127 ALA C C 1
ATOM 5341 O O . ALA C 1 126 ? -23.291 -21.642 -57.940 1.00 19.62 127 ALA C O 1
ATOM 5343 N N . ASP C 1 127 ? -21.686 -22.918 -57.009 1.00 17.56 128 ASP C N 1
ATOM 5344 C CA . ASP C 1 127 ? -22.131 -22.707 -55.632 1.00 16.70 128 ASP C CA 1
ATOM 5345 C C . ASP C 1 127 ? -20.875 -22.516 -54.793 1.00 19.69 128 ASP C C 1
ATOM 5346 O O . ASP C 1 127 ? -20.075 -23.447 -54.648 1.00 22.41 128 ASP C O 1
ATOM 5351 N N . GLU C 1 128 ? -20.696 -21.312 -54.244 1.00 16.73 129 GLU C N 1
ATOM 5352 C CA . GLU C 1 128 ? -19.465 -21.010 -53.521 1.00 16.95 129 GLU C CA 1
ATOM 5353 C C . GLU C 1 128 ? -19.363 -21.758 -52.199 1.00 18.22 129 GLU C C 1
ATOM 5354 O O . GLU C 1 128 ? -18.254 -21.919 -51.678 1.00 20.19 129 GLU C O 1
ATOM 5360 N N . ASP C 1 129 ? -20.487 -22.220 -51.640 1.00 16.46 130 ASP C N 1
ATOM 5361 C CA . ASP C 1 129 ? -20.487 -22.737 -50.279 1.00 15.60 130 ASP C CA 1
ATOM 5362 C C . ASP C 1 129 ? -20.772 -24.226 -50.155 1.00 14.64 130 ASP C C 1
ATOM 5363 O O . ASP C 1 129 ? -20.501 -24.794 -49.091 1.00 19.89 130 ASP C O 1
ATOM 5368 N N . HIS C 1 130 ? -21.306 -24.871 -51.192 1.00 16.93 131 HIS C N 1
ATOM 5369 C CA . HIS C 1 130 ? -21.732 -26.262 -51.082 1.00 17.12 131 HIS C CA 1
ATOM 5370 C C . HIS C 1 130 ? -21.415 -27.022 -52.359 1.00 17.60 131 HIS C C 1
ATOM 5371 O O . HIS C 1 130 ? -21.574 -26.493 -53.460 1.00 22.01 131 HIS C O 1
ATOM 5378 N N . HIS C 1 131 ? -20.984 -28.273 -52.199 1.00 16.05 132 HIS C N 1
ATOM 5379 C CA . HIS C 1 131 ? -20.837 -29.209 -53.302 1.00 16.25 132 HIS C CA 1
ATOM 5380 C C . HIS C 1 131 ? -22.146 -29.977 -53.495 1.00 17.58 132 HIS C C 1
ATOM 5381 O O . HIS C 1 131 ? -23.074 -29.888 -52.683 1.00 20.44 132 HIS C O 1
ATOM 5388 N N . ILE C 1 132 ? -22.205 -30.744 -54.590 1.00 17.94 133 ILE C N 1
ATOM 5389 C CA . ILE C 1 132 ? -23.351 -31.604 -54.882 1.00 17.91 133 ILE C CA 1
ATOM 5390 C C . ILE C 1 132 ? -23.472 -32.699 -53.830 1.00 19.10 133 ILE C C 1
ATOM 5391 O O . ILE C 1 132 ? -22.472 -33.293 -53.395 1.00 20.01 133 ILE C O 1
ATOM 5396 N N . ASN C 1 133 ? -24.711 -32.991 -53.425 1.00 16.65 134 ASN C N 1
ATOM 5397 C CA . ASN C 1 133 ? -24.995 -34.145 -52.576 1.00 17.83 134 ASN C CA 1
ATOM 5398 C C . ASN C 1 133 ? -24.954 -35.359 -53.493 1.00 19.24 134 ASN C C 1
ATOM 5399 O O . ASN C 1 133 ? -25.942 -35.727 -54.138 1.00 21.56 134 ASN C O 1
ATOM 5404 N N . LYS C 1 134 ? -23.781 -35.986 -53.557 1.00 17.79 135 LYS C N 1
ATOM 5405 C CA . LYS C 1 134 ? -23.535 -37.047 -54.522 1.00 16.66 135 LYS C CA 1
ATOM 5406 C C . LYS C 1 134 ? -24.220 -38.357 -54.151 1.00 18.01 135 LYS C C 1
ATOM 5407 O O . LYS C 1 134 ? -24.414 -39.211 -55.028 1.00 20.34 135 LYS C O 1
ATOM 5413 N N . HIS C 1 135 ? -24.621 -38.526 -52.890 1.00 19.61 136 HIS C N 1
ATOM 5414 C CA . HIS C 1 135 ? -25.388 -39.714 -52.516 1.00 20.84 136 HIS C CA 1
ATOM 5415 C C . HIS C 1 135 ? -26.761 -39.772 -53.181 1.00 22.32 136 HIS C C 1
ATOM 5416 O O . HIS C 1 135 ? -27.392 -40.839 -53.168 1.00 25.33 136 HIS C O 1
ATOM 5423 N N . ASN C 1 136 ? -27.239 -38.665 -53.762 1.00 23.04 137 ASN C N 1
ATOM 5424 C CA . ASN C 1 136 ? -28.539 -38.630 -54.425 1.00 24.96 137 ASN C CA 1
ATOM 5425 C C . ASN C 1 136 ? -28.516 -39.211 -55.834 1.00 25.52 137 ASN C C 1
ATOM 5426 O O . ASN C 1 136 ? -29.545 -39.162 -56.520 1.00 32.21 137 ASN C O 1
ATOM 5431 N N . PHE C 1 137 ? -27.391 -39.764 -56.281 1.00 22.17 138 PHE C N 1
ATOM 5432 C CA . PHE C 1 137 ? -27.229 -40.236 -57.648 1.00 22.52 138 PHE C CA 1
ATOM 5433 C C . PHE C 1 137 ? -26.862 -41.716 -57.649 1.00 22.35 138 PHE C C 1
ATOM 5434 O O . PHE C 1 137 ? -26.299 -42.227 -56.678 1.00 25.77 138 PHE C O 1
ATOM 5442 N N . ARG C 1 138 ? -27.203 -42.408 -58.744 1.00 23.61 139 ARG C N 1
ATOM 5443 C CA . ARG C 1 138 ? -26.748 -43.787 -58.927 1.00 25.14 139 ARG C CA 1
ATOM 5444 C C . ARG C 1 138 ? -25.339 -43.849 -59.504 1.00 25.16 139 ARG C C 1
ATOM 5445 O O . ARG C 1 138 ? -24.582 -44.782 -59.201 1.00 32.51 139 ARG C O 1
ATOM 5453 N N . ILE C 1 139 ? -24.975 -42.872 -60.327 1.00 24.53 140 ILE C N 1
ATOM 5454 C CA . ILE C 1 139 ? -23.710 -42.839 -61.059 1.00 27.10 140 ILE C CA 1
ATOM 5455 C C . ILE C 1 139 ? -22.586 -42.437 -60.105 1.00 24.70 140 ILE C C 1
ATOM 5456 O O . ILE C 1 139 ? -22.799 -41.581 -59.232 1.00 25.20 140 ILE C O 1
ATOM 5461 N N . PRO C 1 140 ? -21.392 -43.026 -60.205 1.00 22.40 141 PRO C N 1
ATOM 5462 C CA . PRO C 1 140 ? -20.286 -42.588 -59.337 1.00 21.88 141 PRO C CA 1
ATOM 5463 C C . PRO C 1 140 ? -19.726 -41.231 -59.747 1.00 23.10 141 PRO C C 1
ATOM 5464 O O . PRO C 1 140 ? -19.720 -40.863 -60.925 1.00 24.89 141 PRO C O 1
ATOM 5468 N N . PHE C 1 141 ? -19.251 -40.490 -58.745 1.00 21.87 142 PHE C N 1
ATOM 5469 C CA . PHE C 1 141 ? -18.608 -39.192 -58.912 1.00 19.27 142 PHE C CA 1
ATOM 5470 C C . PHE C 1 141 ? -17.125 -39.292 -58.588 1.00 20.64 142 PHE C C 1
ATOM 5471 O O . PHE C 1 141 ? -16.720 -40.022 -57.679 1.00 21.92 142 PHE C O 1
ATOM 5479 N N . VAL C 1 142 ? -16.316 -38.524 -59.320 1.00 19.18 143 VAL C N 1
ATOM 5480 C CA . VAL C 1 142 ? -14.955 -38.196 -58.906 1.00 19.77 143 VAL C CA 1
ATOM 5481 C C . VAL C 1 142 ? -14.934 -36.732 -58.489 1.00 19.84 143 VAL C C 1
ATOM 5482 O O . VAL C 1 142 ? -15.624 -35.895 -59.089 1.00 18.91 143 VAL C O 1
ATOM 5486 N N . CYS C 1 143 ? -14.206 -36.440 -57.413 1.00 19.01 144 CYS C N 1
ATOM 5487 C CA . CYS C 1 143 ? -13.991 -35.080 -56.937 1.00 16.70 144 CYS C CA 1
ATOM 5488 C C . CYS C 1 143 ? -12.502 -34.845 -56.743 1.00 20.26 144 CYS C C 1
ATOM 5489 O O . CYS C 1 143 ? -11.728 -35.781 -56.523 1.00 19.19 144 CYS C O 1
ATOM 5492 N N . GLY C 1 144 ? -12.115 -33.563 -56.809 1.00 17.82 145 GLY C N 1
ATOM 5493 C CA . GLY C 1 144 ? -10.746 -33.170 -56.553 1.00 18.72 145 GLY C CA 1
ATOM 5494 C C . GLY C 1 144 ? -10.470 -32.926 -55.074 1.00 17.92 145 GLY C C 1
ATOM 5495 O O . GLY C 1 144 ? -11.382 -32.848 -54.254 1.00 18.93 145 GLY C O 1
ATOM 5496 N N . CYS C 1 145 ? -9.183 -32.820 -54.744 1.00 18.31 146 CYS C N 1
ATOM 5497 C CA . CYS C 1 145 ? -8.772 -32.478 -53.389 1.00 16.30 146 CYS C CA 1
ATOM 5498 C C . CYS C 1 145 ? -7.353 -31.924 -53.423 1.00 17.88 146 CYS C C 1
ATOM 5499 O O . CYS C 1 145 ? -6.582 -32.179 -54.355 1.00 19.47 146 CYS C O 1
ATOM 5502 N N . ARG C 1 146 ? -7.018 -31.166 -52.379 1.00 17.28 147 ARG C N 1
ATOM 5503 C CA . ARG C 1 146 ? -5.667 -30.662 -52.177 1.00 16.97 147 ARG C CA 1
ATOM 5504 C C . ARG C 1 146 ? -5.041 -31.143 -50.879 1.00 17.51 147 ARG C C 1
ATOM 5505 O O . ARG C 1 146 ? -3.838 -30.925 -50.665 1.00 17.82 147 ARG C O 1
ATOM 5513 N N . ASN C 1 147 ? -5.814 -31.800 -50.023 1.00 16.31 148 ASN C N 1
ATOM 5514 C CA . ASN C 1 147 ? -5.358 -32.262 -48.721 1.00 14.66 148 ASN C CA 1
ATOM 5515 C C . ASN C 1 147 ? -6.355 -33.307 -48.241 1.00 16.42 148 ASN C C 1
ATOM 5516 O O . ASN C 1 147 ? -7.384 -33.551 -48.882 1.00 17.73 148 ASN C O 1
ATOM 5521 N N . LEU C 1 148 ? -6.036 -33.927 -47.103 1.00 16.81 149 LEU C N 1
ATOM 5522 C CA . LEU C 1 148 ? -6.859 -35.024 -46.600 1.00 16.12 149 LEU C CA 1
ATOM 5523 C C . LEU C 1 148 ? -8.237 -34.537 -46.160 1.00 17.39 149 LEU C C 1
ATOM 5524 O O . LEU C 1 148 ? -9.234 -35.249 -46.329 1.00 17.81 149 LEU C O 1
ATOM 5529 N N . GLY C 1 149 ? -8.313 -33.335 -45.582 1.00 16.38 150 GLY C N 1
ATOM 5530 C CA . GLY C 1 149 ? -9.608 -32.815 -45.172 1.00 16.98 150 GLY C CA 1
ATOM 5531 C C . GLY C 1 149 ? -10.565 -32.677 -46.339 1.00 16.38 150 GLY C C 1
ATOM 5532 O O . GLY C 1 149 ? -11.731 -33.084 -46.255 1.00 17.59 150 GLY C O 1
ATOM 5533 N N . GLU C 1 150 ? -10.091 -32.089 -47.443 1.00 16.48 151 GLU C N 1
ATOM 5534 C CA . GLU C 1 150 ? -10.932 -31.991 -48.637 1.00 13.19 151 GLU C CA 1
ATOM 5535 C C . GLU C 1 150 ? -11.312 -33.372 -49.157 1.00 18.54 151 GLU C C 1
ATOM 5536 O O . GLU C 1 150 ? -12.472 -33.611 -49.509 1.00 17.63 151 GLU C O 1
ATOM 5542 N N . ALA C 1 151 ? -10.356 -34.305 -49.194 1.00 17.26 152 ALA C N 1
ATOM 5543 C CA . ALA C 1 151 ? -10.666 -35.637 -49.714 1.00 16.53 152 ALA C CA 1
ATOM 5544 C C . ALA C 1 151 ? -11.788 -36.299 -48.918 1.00 17.85 152 ALA C C 1
ATOM 5545 O O . ALA C 1 151 ? -12.739 -36.843 -49.496 1.00 16.92 152 ALA C O 1
ATOM 5547 N N . LEU C 1 152 ? -11.699 -36.258 -47.587 1.00 16.51 153 LEU C N 1
ATOM 5548 C CA . LEU C 1 152 ? -12.703 -36.934 -46.771 1.00 15.49 153 LEU C CA 1
ATOM 5549 C C . LEU C 1 152 ? -14.046 -36.210 -46.801 1.00 16.76 153 LEU C C 1
ATOM 5550 O O . LEU C 1 152 ? -15.097 -36.858 -46.729 1.00 17.55 153 LEU C O 1
ATOM 5555 N N . ARG C 1 153 ? -14.046 -34.876 -46.911 1.00 17.37 154 ARG C N 1
ATOM 5556 C CA . ARG C 1 153 ? -15.323 -34.175 -47.050 1.00 15.37 154 ARG C CA 1
ATOM 5557 C C . ARG C 1 153 ? -16.024 -34.541 -48.357 1.00 15.94 154 ARG C C 1
ATOM 5558 O O . ARG C 1 153 ? -17.245 -34.766 -48.372 1.00 17.28 154 ARG C O 1
ATOM 5566 N N . ARG C 1 154 ? -15.276 -34.609 -49.467 1.00 17.83 155 ARG C N 1
ATOM 5567 C CA . ARG C 1 154 ? -15.885 -35.026 -50.730 1.00 15.52 155 ARG C CA 1
ATOM 5568 C C . ARG C 1 154 ? -16.414 -36.453 -50.636 1.00 16.07 155 ARG C C 1
ATOM 5569 O O . ARG C 1 154 ? -17.507 -36.755 -51.137 1.00 18.53 155 ARG C O 1
ATOM 5577 N N . ILE C 1 155 ? -15.649 -37.348 -50.001 1.00 17.24 156 ILE C N 1
ATOM 5578 C CA . ILE C 1 155 ? -16.113 -38.724 -49.812 1.00 17.78 156 ILE C CA 1
ATOM 5579 C C . ILE C 1 155 ? -17.392 -38.762 -48.979 1.00 18.99 156 ILE C C 1
ATOM 5580 O O . ILE C 1 155 ? -18.328 -39.508 -49.297 1.00 19.28 156 ILE C O 1
ATOM 5585 N N . ARG C 1 156 ? -17.461 -37.968 -47.900 1.00 17.81 157 ARG C N 1
ATOM 5586 C CA . ARG C 1 156 ? -18.675 -37.987 -47.080 1.00 16.79 157 ARG C CA 1
ATOM 5587 C C . ARG C 1 156 ? -19.882 -37.485 -47.861 1.00 17.99 157 ARG C C 1
ATOM 5588 O O . ARG C 1 156 ? -21.001 -37.986 -47.665 1.00 18.90 157 ARG C O 1
ATOM 5596 N N . GLU C 1 157 ? -19.673 -36.524 -48.767 1.00 17.15 158 GLU C N 1
ATOM 5597 C CA . GLU C 1 157 ? -20.743 -36.069 -49.649 1.00 18.25 158 GLU C CA 1
ATOM 5598 C C . GLU C 1 157 ? -21.135 -37.120 -50.675 1.00 18.12 158 GLU C C 1
ATOM 5599 O O . GLU C 1 157 ? -22.166 -36.962 -51.337 1.00 19.30 158 GLU C O 1
ATOM 5605 N N . GLY C 1 158 ? -20.341 -38.177 -50.830 1.00 17.81 159 GLY C N 1
ATOM 5606 C CA . GLY C 1 158 ? -20.688 -39.281 -51.710 1.00 17.93 159 GLY C CA 1
ATOM 5607 C C . GLY C 1 158 ? -19.716 -39.551 -52.842 1.00 18.95 159 GLY C C 1
ATOM 5608 O O . GLY C 1 158 ? -20.001 -40.431 -53.668 1.00 21.73 159 GLY C O 1
ATOM 5609 N N . ALA C 1 159 ? -18.582 -38.850 -52.939 1.00 17.94 160 ALA C N 1
ATOM 5610 C CA . ALA C 1 159 ? -17.626 -39.128 -54.006 1.00 18.25 160 ALA C CA 1
ATOM 5611 C C . ALA C 1 159 ? -17.103 -40.549 -53.875 1.00 17.82 160 ALA C C 1
ATOM 5612 O O . ALA C 1 159 ? -16.716 -40.976 -52.784 1.00 19.50 160 ALA C O 1
ATOM 5614 N N . ALA C 1 160 ? -17.084 -41.276 -54.994 1.00 20.24 161 ALA C N 1
ATOM 5615 C CA . ALA C 1 160 ? -16.610 -42.653 -55.033 1.00 19.53 161 ALA C CA 1
ATOM 5616 C C . ALA C 1 160 ? -15.175 -42.763 -55.521 1.00 21.60 161 ALA C C 1
ATOM 5617 O O . ALA C 1 160 ? -14.631 -43.875 -55.568 1.00 21.54 161 ALA C O 1
ATOM 5619 N N . MET C 1 161 ? -14.557 -41.639 -55.875 1.00 19.98 162 MET C N 1
ATOM 5620 C CA . MET C 1 161 ? -13.228 -41.600 -56.461 1.00 19.69 162 MET C CA 1
ATOM 5621 C C . MET C 1 161 ? -12.671 -40.208 -56.209 1.00 19.78 162 MET C C 1
ATOM 5622 O O . MET C 1 161 ? -13.422 -39.230 -56.220 1.00 21.38 162 MET C O 1
ATOM 5627 N N . ILE C 1 162 ? -11.366 -40.121 -55.962 1.00 19.89 163 ILE C N 1
ATOM 5628 C CA . ILE C 1 162 ? -10.721 -38.854 -55.637 1.00 19.50 163 ILE C CA 1
ATOM 5629 C C . ILE C 1 162 ? -9.558 -38.635 -56.594 1.00 20.21 163 ILE C C 1
ATOM 5630 O O . ILE C 1 162 ? -8.849 -39.582 -56.957 1.00 22.88 163 ILE C O 1
ATOM 5635 N N . ARG C 1 163 ? -9.378 -37.388 -57.023 1.00 17.56 164 ARG C N 1
ATOM 5636 C CA . ARG C 1 163 ? -8.189 -36.987 -57.758 1.00 17.41 164 ARG C CA 1
ATOM 5637 C C . ARG C 1 163 ? -7.592 -35.759 -57.083 1.00 18.56 164 ARG C C 1
ATOM 5638 O O . ARG C 1 163 ? -8.267 -35.059 -56.321 1.00 21.36 164 ARG C O 1
ATOM 5646 N N . THR C 1 164 ? -6.310 -35.503 -57.347 1.00 18.85 165 THR C N 1
ATOM 5647 C CA . THR C 1 164 ? -5.742 -34.230 -56.914 1.00 18.14 165 THR C CA 1
ATOM 5648 C C . THR C 1 164 ? -6.333 -33.140 -57.800 1.00 18.79 165 THR C C 1
ATOM 5649 O O . THR C 1 164 ? -6.812 -33.416 -58.902 1.00 22.88 165 THR C O 1
ATOM 5653 N N . LYS C 1 165 ? -6.305 -31.899 -57.329 1.00 17.89 166 LYS C N 1
ATOM 5654 C CA . LYS C 1 165 ? -6.662 -30.763 -58.215 1.00 19.21 166 LYS C CA 1
ATOM 5655 C C . LYS C 1 165 ? -5.463 -30.413 -59.062 1.00 21.77 166 LYS C C 1
ATOM 5656 O O . LYS C 1 165 ? -5.615 -30.033 -60.244 1.00 22.64 166 LYS C O 1
ATOM 5662 N N . GLY C 1 166 ? -4.268 -30.548 -58.499 1.00 20.15 167 GLY C N 1
ATOM 5663 C CA . GLY C 1 166 ? -3.079 -30.105 -59.199 1.00 21.70 167 GLY C CA 1
ATOM 5664 C C . GLY C 1 166 ? -3.218 -28.661 -59.668 1.00 22.23 167 GLY C C 1
ATOM 5665 O O . GLY C 1 166 ? -3.822 -27.827 -58.985 1.00 24.60 167 GLY C O 1
ATOM 5666 N N . GLU C 1 167 ? -2.679 -28.374 -60.851 1.00 23.40 168 GLU C N 1
ATOM 5667 C CA . GLU C 1 167 ? -2.774 -27.059 -61.470 1.00 25.35 168 GLU C CA 1
ATOM 5668 C C . GLU C 1 167 ? -3.250 -27.244 -62.903 1.00 29.01 168 GLU C C 1
ATOM 5669 O O . GLU C 1 167 ? -2.597 -27.934 -63.694 1.00 30.15 168 GLU C O 1
ATOM 5675 N N . ALA C 1 168 ? -4.384 -26.639 -63.232 1.00 35.22 169 ALA C N 1
ATOM 5676 C CA . ALA C 1 168 ? -4.967 -26.798 -64.555 1.00 43.56 169 ALA C CA 1
ATOM 5677 C C . ALA C 1 168 ? -4.311 -25.856 -65.559 1.00 48.86 169 ALA C C 1
ATOM 5678 O O . ALA C 1 168 ? -3.870 -24.756 -65.218 1.00 50.62 169 ALA C O 1
ATOM 5680 N N . GLY C 1 169 ? -4.226 -26.317 -66.806 1.00 48.79 170 GLY C N 1
ATOM 5681 C CA . GLY C 1 169 ? -3.835 -25.466 -67.914 1.00 49.25 170 GLY C CA 1
ATOM 5682 C C . GLY C 1 169 ? -2.400 -24.979 -67.936 1.00 47.95 170 GLY C C 1
ATOM 5683 O O . GLY C 1 169 ? -2.116 -23.978 -68.596 1.00 53.93 170 GLY C O 1
ATOM 5684 N N . THR C 1 170 ? -1.478 -25.651 -67.246 1.00 38.35 171 THR C N 1
ATOM 5685 C CA . THR C 1 170 ? -0.080 -25.219 -67.242 1.00 35.14 171 THR C CA 1
ATOM 5686 C C . THR C 1 170 ? 0.920 -26.294 -67.634 1.00 33.19 171 THR C C 1
ATOM 5687 O O . THR C 1 170 ? 2.015 -25.945 -68.095 1.00 34.27 171 THR C O 1
ATOM 5691 N N . GLY C 1 171 ? 0.603 -27.573 -67.461 1.00 28.61 172 GLY C N 1
ATOM 5692 C CA . GLY C 1 171 ? 1.608 -28.601 -67.633 1.00 25.20 172 GLY C CA 1
ATOM 5693 C C . GLY C 1 171 ? 2.643 -28.666 -66.533 1.00 24.15 172 GLY C C 1
ATOM 5694 O O . GLY C 1 171 ? 3.640 -29.384 -66.683 1.00 25.44 172 GLY C O 1
ATOM 5695 N N . ASN C 1 172 ? 2.444 -27.936 -65.436 1.00 24.96 173 ASN C N 1
ATOM 5696 C CA . ASN C 1 172 ? 3.387 -27.904 -64.323 1.00 21.16 173 ASN C CA 1
ATOM 5697 C C . ASN C 1 172 ? 2.913 -28.882 -63.254 1.00 21.62 173 ASN C C 1
ATOM 5698 O O . ASN C 1 172 ? 1.815 -28.728 -62.707 1.00 23.79 173 ASN C O 1
ATOM 5703 N N . ILE C 1 173 ? 3.758 -29.868 -62.941 1.00 21.25 174 ILE C N 1
ATOM 5704 C CA . ILE C 1 173 ? 3.399 -30.940 -62.016 1.00 20.84 174 ILE C CA 1
ATOM 5705 C C . ILE C 1 173 ? 3.501 -30.540 -60.549 1.00 19.63 174 ILE C C 1
ATOM 5706 O O . ILE C 1 173 ? 3.107 -31.327 -59.682 1.00 21.03 174 ILE C O 1
ATOM 5711 N N . ILE C 1 174 ? 3.994 -29.337 -60.238 1.00 19.33 175 ILE C N 1
ATOM 5712 C CA . ILE C 1 174 ? 4.390 -29.036 -58.860 1.00 18.92 175 ILE C CA 1
ATOM 5713 C C . ILE C 1 174 ? 3.203 -29.094 -57.900 1.00 18.79 175 ILE C C 1
ATOM 5714 O O . ILE C 1 174 ? 3.338 -29.549 -56.756 1.00 18.77 175 ILE C O 1
ATOM 5719 N N . GLU C 1 175 ? 2.026 -28.628 -58.330 1.00 18.85 176 GLU C N 1
ATOM 5720 C CA . GLU C 1 175 ? 0.881 -28.620 -57.418 1.00 20.75 176 GLU C CA 1
ATOM 5721 C C . GLU C 1 175 ? 0.332 -30.023 -57.186 1.00 17.87 176 GLU C C 1
ATOM 5722 O O . GLU C 1 175 ? -0.069 -30.355 -56.065 1.00 20.74 176 GLU C O 1
ATOM 5728 N N . ALA C 1 176 ? 0.314 -30.864 -58.223 1.00 18.16 177 ALA C N 1
ATOM 5729 C CA . ALA C 1 176 ? -0.117 -32.247 -58.024 1.00 17.18 177 ALA C CA 1
ATOM 5730 C C . ALA C 1 176 ? 0.808 -32.977 -57.057 1.00 17.80 177 ALA C C 1
ATOM 5731 O O . ALA C 1 176 ? 0.344 -33.754 -56.213 1.00 20.02 177 ALA C O 1
ATOM 5733 N N . VAL C 1 177 ? 2.120 -32.734 -57.160 1.00 17.79 178 VAL C N 1
ATOM 5734 C CA . VAL C 1 177 ? 3.061 -33.302 -56.193 1.00 18.02 178 VAL C CA 1
ATOM 5735 C C . VAL C 1 177 ? 2.725 -32.835 -54.783 1.00 17.59 178 VAL C C 1
ATOM 5736 O O . VAL C 1 177 ? 2.706 -33.631 -53.834 1.00 18.37 178 VAL C O 1
ATOM 5740 N N . ARG C 1 178 ? 2.478 -31.531 -54.621 1.00 18.32 179 ARG C N 1
ATOM 5741 C CA . ARG C 1 178 ? 2.092 -31.005 -53.315 1.00 16.54 179 ARG C CA 1
ATOM 5742 C C . ARG C 1 178 ? 0.855 -31.715 -52.776 1.00 17.83 179 ARG C C 1
ATOM 5743 O O . ARG C 1 178 ? 0.811 -32.113 -51.604 1.00 18.76 179 ARG C O 1
ATOM 5751 N N . HIS C 1 179 ? -0.165 -31.877 -53.621 1.00 17.32 180 HIS C N 1
ATOM 5752 C CA . HIS C 1 179 ? -1.420 -32.461 -53.160 1.00 16.26 180 HIS C CA 1
ATOM 5753 C C . HIS C 1 179 ? -1.264 -33.936 -52.802 1.00 19.00 180 HIS C C 1
ATOM 5754 O O . HIS C 1 179 ? -1.794 -34.386 -51.779 1.00 18.39 180 HIS C O 1
ATOM 5761 N N A VAL C 1 180 ? -0.562 -34.702 -53.646 0.71 18.05 181 VAL C N 1
ATOM 5762 N N B VAL C 1 180 ? -0.527 -34.702 -53.609 0.29 19.71 181 VAL C N 1
ATOM 5763 C CA A VAL C 1 180 ? -0.297 -36.109 -53.354 0.71 17.42 181 VAL C CA 1
ATOM 5764 C CA B VAL C 1 180 ? -0.361 -36.120 -53.300 0.29 19.37 181 VAL C CA 1
ATOM 5765 C C A VAL C 1 180 ? 0.465 -36.241 -52.043 0.71 17.97 181 VAL C C 1
ATOM 5766 C C B VAL C 1 180 ? 0.515 -36.309 -52.065 0.29 18.27 181 VAL C C 1
ATOM 5767 O O A VAL C 1 180 ? 0.096 -37.028 -51.163 0.71 20.86 181 VAL C O 1
ATOM 5768 O O B VAL C 1 180 ? 0.267 -37.204 -51.248 0.29 18.99 181 VAL C O 1
ATOM 5775 N N . ARG C 1 181 ? 1.546 -35.473 -51.897 1.00 17.38 182 ARG C N 1
ATOM 5776 C CA . ARG C 1 181 ? 2.355 -35.573 -50.685 1.00 17.25 182 ARG C CA 1
ATOM 5777 C C . ARG C 1 181 ? 1.570 -35.147 -49.452 1.00 18.53 182 ARG C C 1
ATOM 5778 O O . ARG C 1 181 ? 1.783 -35.696 -48.364 1.00 18.44 182 ARG C O 1
ATOM 5786 N N . SER C 1 182 ? 0.655 -34.182 -49.600 1.00 17.56 183 SER C N 1
ATOM 5787 C CA . SER C 1 182 ? -0.149 -33.752 -48.463 1.00 17.55 183 SER C CA 1
ATOM 5788 C C . SER C 1 182 ? -1.101 -34.859 -48.026 1.00 18.87 183 SER C C 1
ATOM 5789 O O . SER C 1 182 ? -1.155 -35.217 -46.842 1.00 19.95 183 SER C O 1
ATOM 5792 N N . VAL C 1 183 ? -1.872 -35.399 -48.971 1.00 18.48 184 VAL C N 1
ATOM 5793 C CA . VAL C 1 183 ? -2.819 -36.465 -48.644 1.00 18.06 184 VAL C CA 1
ATOM 5794 C C . VAL C 1 183 ? -2.080 -37.689 -48.107 1.00 18.08 184 VAL C C 1
ATOM 5795 O O . VAL C 1 183 ? -2.419 -38.224 -47.044 1.00 18.90 184 VAL C O 1
ATOM 5799 N N . ASN C 1 184 ? -1.053 -38.148 -48.832 1.00 18.28 185 ASN C N 1
ATOM 5800 C CA . ASN C 1 184 ? -0.336 -39.344 -48.396 1.00 20.87 185 ASN C CA 1
ATOM 5801 C C . ASN C 1 184 ? 0.369 -39.121 -47.066 1.00 19.31 185 ASN C C 1
ATOM 5802 O O . ASN C 1 184 ? 0.436 -40.035 -46.236 1.00 20.10 185 ASN C O 1
ATOM 5807 N N . GLY C 1 185 ? 0.930 -37.923 -46.863 1.00 17.66 186 GLY C N 1
ATOM 5808 C CA . GLY C 1 185 ? 1.636 -37.645 -45.622 1.00 18.21 186 GLY C CA 1
ATOM 5809 C C . GLY C 1 185 ? 0.725 -37.684 -44.411 1.00 16.55 186 GLY C C 1
ATOM 5810 O O . GLY C 1 185 ? 1.078 -38.262 -43.375 1.00 19.37 186 GLY C O 1
ATOM 5811 N N . ASP C 1 186 ? -0.468 -37.078 -44.521 1.00 19.14 187 ASP C N 1
ATOM 5812 C CA . ASP C 1 186 ? -1.400 -37.110 -43.398 1.00 19.19 187 ASP C CA 1
ATOM 5813 C C . ASP C 1 186 ? -1.965 -38.507 -43.167 1.00 21.23 187 ASP C C 1
ATOM 5814 O O . ASP C 1 186 ? -2.261 -38.870 -42.022 1.00 22.20 187 ASP C O 1
ATOM 5819 N N . ILE C 1 187 ? -2.127 -39.303 -44.226 1.00 18.39 188 ILE C N 1
ATOM 5820 C CA . ILE C 1 187 ? -2.548 -40.688 -44.024 1.00 18.27 188 ILE C CA 1
ATOM 5821 C C . ILE C 1 187 ? -1.487 -41.449 -43.244 1.00 19.62 188 ILE C C 1
ATOM 5822 O O . ILE C 1 187 ? -1.801 -42.186 -42.301 1.00 20.29 188 ILE C O 1
ATOM 5827 N N . ARG C 1 188 ? -0.212 -41.246 -43.591 1.00 19.62 189 ARG C N 1
ATOM 5828 C CA . ARG C 1 188 ? 0.874 -41.905 -42.864 1.00 17.75 189 ARG C CA 1
ATOM 5829 C C . ARG C 1 188 ? 0.916 -41.465 -41.406 1.00 18.27 189 ARG C C 1
ATOM 5830 O O . ARG C 1 188 ? 1.139 -42.287 -40.510 1.00 20.83 189 ARG C O 1
ATOM 5838 N N . VAL C 1 189 ? 0.704 -40.170 -41.148 1.00 19.29 190 VAL C N 1
ATOM 5839 C CA . VAL C 1 189 ? 0.676 -39.674 -39.773 1.00 19.12 190 VAL C CA 1
ATOM 5840 C C . VAL C 1 189 ? -0.431 -40.365 -38.988 1.00 20.12 190 VAL C C 1
ATOM 5841 O O . VAL C 1 189 ? -0.279 -40.679 -37.798 1.00 21.51 190 VAL C O 1
ATOM 5845 N N A LEU C 1 190 ? -1.570 -40.589 -39.633 0.58 24.00 191 LEU C N 1
ATOM 5846 N N B LEU C 1 190 ? -1.551 -40.649 -39.653 0.42 22.51 191 LEU C N 1
ATOM 5847 C CA A LEU C 1 190 ? -2.710 -41.178 -38.954 0.58 26.79 191 LEU C CA 1
ATOM 5848 C CA B LEU C 1 190 ? -2.686 -41.272 -38.981 0.42 23.23 191 LEU C CA 1
ATOM 5849 C C A LEU C 1 190 ? -2.462 -42.632 -38.560 0.58 29.85 191 LEU C C 1
ATOM 5850 C C B LEU C 1 190 ? -2.361 -42.681 -38.499 0.42 23.39 191 LEU C C 1
ATOM 5851 O O A LEU C 1 190 ? -3.160 -43.147 -37.681 0.58 34.91 191 LEU C O 1
ATOM 5852 O O B LEU C 1 190 ? -2.750 -43.058 -37.387 0.42 22.04 191 LEU C O 1
ATOM 5861 N N A ARG C 1 191 ? -1.464 -43.289 -39.161 0.58 34.05 192 ARG C N 1
ATOM 5862 N N B ARG C 1 191 ? -1.648 -43.465 -39.317 0.42 27.73 192 ARG C N 1
ATOM 5863 C CA A ARG C 1 191 ? -1.234 -44.712 -38.909 0.58 35.32 192 ARG C CA 1
ATOM 5864 C CA B ARG C 1 191 ? -1.493 -44.902 -39.074 0.42 31.45 192 ARG C CA 1
ATOM 5865 C C A ARG C 1 191 ? -0.745 -44.964 -37.485 0.58 33.08 192 ARG C C 1
ATOM 5866 C C B ARG C 1 191 ? -1.056 -45.212 -37.645 0.42 31.20 192 ARG C C 1
ATOM 5867 O O A ARG C 1 191 ? -1.310 -45.795 -36.765 0.58 37.17 192 ARG C O 1
ATOM 5868 O O B ARG C 1 191 ? -1.617 -46.101 -36.994 0.42 32.47 192 ARG C O 1
ATOM 5883 N N A ASN C 1 192 ? 0.318 -44.277 -37.069 0.58 28.25 193 ASN C N 1
ATOM 5884 N N B ASN C 1 192 ? -0.053 -44.494 -37.137 0.42 29.67 193 ASN C N 1
ATOM 5885 C CA A ASN C 1 192 ? 0.884 -44.464 -35.739 0.58 28.73 193 ASN C CA 1
ATOM 5886 C CA B ASN C 1 192 ? 0.472 -44.760 -35.802 0.42 27.32 193 ASN C CA 1
ATOM 5887 C C A ASN C 1 192 ? 0.279 -43.536 -34.694 0.58 27.08 193 ASN C C 1
ATOM 5888 C C B ASN C 1 192 ? 0.176 -43.642 -34.806 0.42 25.17 193 ASN C C 1
ATOM 5889 O O A ASN C 1 192 ? 0.696 -43.585 -33.534 0.58 29.77 193 ASN C O 1
ATOM 5890 O O B ASN C 1 192 ? 0.830 -43.562 -33.763 0.42 24.07 193 ASN C O 1
ATOM 5899 N N A MET C 1 193 ? -0.686 -42.700 -35.069 0.58 21.97 194 MET C N 1
ATOM 5900 N N B MET C 1 193 ? -0.802 -42.790 -35.096 0.42 21.90 194 MET C N 1
ATOM 5901 C CA A MET C 1 193 ? -1.212 -41.707 -34.142 0.58 18.24 194 MET C CA 1
ATOM 5902 C CA B MET C 1 193 ? -1.193 -41.756 -34.147 0.42 19.01 194 MET C CA 1
ATOM 5903 C C A MET C 1 193 ? -1.887 -42.376 -32.948 0.58 19.14 194 MET C C 1
ATOM 5904 C C B MET C 1 193 ? -1.897 -42.379 -32.946 0.42 18.52 194 MET C C 1
ATOM 5905 O O A MET C 1 193 ? -2.603 -43.372 -33.091 0.58 23.61 194 MET C O 1
ATOM 5906 O O B MET C 1 193 ? -2.652 -43.349 -33.082 0.42 20.09 194 MET C O 1
ATOM 5915 N N . ASP C 1 194 ? -1.630 -41.826 -31.762 1.00 17.42 195 ASP C N 1
ATOM 5916 C CA . ASP C 1 194 ? -2.362 -42.207 -30.558 1.00 17.52 195 ASP C CA 1
ATOM 5917 C C . ASP C 1 194 ? -3.856 -42.038 -30.810 1.00 17.34 195 ASP C C 1
ATOM 5918 O O . ASP C 1 194 ? -4.304 -40.951 -31.182 1.00 19.08 195 ASP C O 1
ATOM 5923 N N . ASP C 1 195 ? -4.625 -43.122 -30.615 1.00 17.67 196 ASP C N 1
ATOM 5924 C CA . ASP C 1 195 ? -6.070 -43.067 -30.838 1.00 18.52 196 ASP C CA 1
ATOM 5925 C C . ASP C 1 195 ? -6.709 -41.883 -30.125 1.00 17.64 196 ASP C C 1
ATOM 5926 O O . ASP C 1 195 ? -7.649 -41.268 -30.646 1.00 20.08 196 ASP C O 1
ATOM 5931 N N . ASP C 1 196 ? -6.225 -41.561 -28.919 1.00 17.46 197 ASP C N 1
ATOM 5932 C CA . ASP C 1 196 ? -6.826 -40.490 -28.133 1.00 16.67 197 ASP C CA 1
ATOM 5933 C C . ASP C 1 196 ? -6.662 -39.132 -28.794 1.00 18.41 197 ASP C C 1
ATOM 5934 O O . ASP C 1 196 ? -7.450 -38.220 -28.511 1.00 19.38 197 ASP C O 1
ATOM 5939 N N . GLU C 1 197 ? -5.657 -38.976 -29.659 1.00 16.15 198 GLU C N 1
ATOM 5940 C CA . GLU C 1 197 ? -5.416 -37.720 -30.357 1.00 15.00 198 GLU C CA 1
ATOM 5941 C C . GLU C 1 197 ? -6.201 -37.591 -31.658 1.00 17.44 198 GLU C C 1
ATOM 5942 O O . GLU C 1 197 ? -6.217 -36.503 -32.249 1.00 17.96 198 GLU C O 1
ATOM 5948 N N . VAL C 1 198 ? -6.874 -38.657 -32.106 1.00 17.61 199 VAL C N 1
ATOM 5949 C CA . VAL C 1 198 ? -7.549 -38.607 -33.401 1.00 16.17 199 VAL C CA 1
ATOM 5950 C C . VAL C 1 198 ? -8.762 -37.675 -33.373 1.00 16.39 199 VAL C C 1
ATOM 5951 O O . VAL C 1 198 ? -9.111 -37.074 -34.398 1.00 16.88 199 VAL C O 1
ATOM 5955 N N . PHE C 1 199 ? -9.424 -37.534 -32.222 1.00 16.06 200 PHE C N 1
ATOM 5956 C CA . PHE C 1 199 ? -10.566 -36.618 -32.149 1.00 16.08 200 PHE C CA 1
ATOM 5957 C C . PHE C 1 199 ? -10.145 -35.193 -32.498 1.00 17.10 200 PHE C C 1
ATOM 5958 O O . PHE C 1 199 ? -10.776 -34.531 -33.334 1.00 19.22 200 PHE C O 1
ATOM 5966 N N . THR C 1 200 ? -9.073 -34.709 -31.874 1.00 16.17 201 THR C N 1
ATOM 5967 C CA . THR C 1 200 ? -8.581 -33.365 -32.174 1.00 15.44 201 THR C CA 1
ATOM 5968 C C . THR C 1 200 ? -8.068 -33.266 -33.606 1.00 17.50 201 THR C C 1
ATOM 5969 O O . THR C 1 200 ? -8.251 -32.235 -34.267 1.00 18.59 201 THR C O 1
ATOM 5973 N N . PHE C 1 201 ? -7.442 -34.336 -34.111 1.00 16.27 202 PHE C N 1
ATOM 5974 C CA . PHE C 1 201 ? -7.003 -34.342 -35.507 1.00 18.05 202 PHE C CA 1
ATOM 5975 C C . PHE C 1 201 ? -8.183 -34.161 -36.458 1.00 18.54 202 PHE C C 1
ATOM 5976 O O . PHE C 1 201 ? -8.104 -33.377 -37.418 1.00 17.90 202 PHE C O 1
ATOM 5984 N N . ALA C 1 202 ? -9.297 -34.862 -36.202 1.00 15.19 203 ALA C N 1
ATOM 5985 C CA . ALA C 1 202 ? -10.461 -34.707 -37.071 1.00 16.33 203 ALA C CA 1
ATOM 5986 C C . ALA C 1 202 ? -11.032 -33.299 -36.977 1.00 17.84 203 ALA C C 1
ATOM 5987 O O . ALA C 1 202 ? -11.497 -32.746 -37.981 1.00 17.15 203 ALA C O 1
ATOM 5989 N N . LYS C 1 203 ? -11.018 -32.711 -35.774 1.00 16.06 204 LYS C N 1
ATOM 5990 C CA . LYS C 1 203 ? -11.462 -31.330 -35.612 1.00 16.33 204 LYS C CA 1
ATOM 5991 C C . LYS C 1 203 ? -10.607 -30.393 -36.455 1.00 16.94 204 LYS C C 1
ATOM 5992 O O . LYS C 1 203 ? -11.130 -29.533 -37.178 1.00 17.92 204 LYS C O 1
ATOM 5998 N N . LYS C 1 204 ? -9.280 -30.559 -36.388 1.00 16.52 205 LYS C N 1
ATOM 5999 C CA . LYS C 1 204 ? -8.379 -29.676 -37.124 1.00 17.35 205 LYS C CA 1
ATOM 6000 C C . LYS C 1 204 ? -8.503 -29.855 -38.630 1.00 18.60 205 LYS C C 1
ATOM 6001 O O . LYS C 1 204 ? -8.377 -28.875 -39.379 1.00 20.82 205 LYS C O 1
ATOM 6007 N N . LEU C 1 205 ? -8.745 -31.088 -39.089 1.00 17.86 206 LEU C N 1
ATOM 6008 C CA . LEU C 1 205 ? -8.992 -31.331 -40.506 1.00 18.30 206 LEU C CA 1
ATOM 6009 C C . LEU C 1 205 ? -10.358 -30.829 -40.947 1.00 18.65 206 LEU C C 1
ATOM 6010 O O . LEU C 1 205 ? -10.587 -30.695 -42.153 1.00 20.33 206 LEU C O 1
ATOM 6015 N N . ALA C 1 206 ? -11.271 -30.583 -40.009 1.00 20.01 207 ALA C N 1
ATOM 6016 C CA . ALA C 1 206 ? -12.673 -30.311 -40.339 1.00 16.49 207 ALA C CA 1
ATOM 6017 C C . ALA C 1 206 ? -13.253 -31.420 -41.212 1.00 15.76 207 ALA C C 1
ATOM 6018 O O . ALA C 1 206 ? -13.947 -31.169 -42.202 1.00 17.95 207 ALA C O 1
ATOM 6020 N N . ALA C 1 207 ? -12.961 -32.665 -40.836 1.00 16.42 208 ALA C N 1
ATOM 6021 C CA . ALA C 1 207 ? -13.368 -33.862 -41.556 1.00 17.95 208 ALA C CA 1
ATOM 6022 C C . ALA C 1 207 ? -14.145 -34.784 -40.627 1.00 18.45 208 ALA C C 1
ATOM 6023 O O . ALA C 1 207 ? -13.971 -34.735 -39.404 1.00 19.40 208 ALA C O 1
ATOM 6025 N N . PRO C 1 208 ? -15.007 -35.646 -41.171 1.00 18.04 209 PRO C N 1
ATOM 6026 C CA . PRO C 1 208 ? -15.809 -36.528 -40.308 1.00 18.12 209 PRO C CA 1
ATOM 6027 C C . PRO C 1 208 ? -14.930 -37.555 -39.605 1.00 18.05 209 PRO C C 1
ATOM 6028 O O . PRO C 1 208 ? -14.161 -38.280 -40.243 1.00 20.01 209 PRO C O 1
ATOM 6032 N N . TYR C 1 209 ? -15.071 -37.619 -38.278 1.00 18.77 210 TYR C N 1
ATOM 6033 C CA . TYR C 1 209 ? -14.241 -38.505 -37.465 1.00 18.39 210 TYR C CA 1
ATOM 6034 C C . TYR C 1 209 ? -14.324 -39.958 -37.936 1.00 19.01 210 TYR C C 1
ATOM 6035 O O . TYR C 1 209 ? -13.305 -40.659 -37.981 1.00 22.10 210 TYR C O 1
ATOM 6044 N N . ASP C 1 210 ? -15.525 -40.434 -38.284 1.00 21.51 211 ASP C N 1
ATOM 6045 C CA . ASP C 1 210 ? -15.661 -41.832 -38.682 1.00 24.50 211 ASP C CA 1
ATOM 6046 C C . ASP C 1 210 ? -14.844 -42.140 -39.931 1.00 24.56 211 ASP C C 1
ATOM 6047 O O . ASP C 1 210 ? -14.258 -43.224 -40.044 1.00 24.84 211 ASP C O 1
ATOM 6052 N N . LEU C 1 211 ? -14.793 -41.199 -40.879 1.00 22.16 212 LEU C N 1
ATOM 6053 C CA . LEU C 1 211 ? -13.969 -41.394 -42.069 1.00 21.73 212 LEU C CA 1
ATOM 6054 C C . LEU C 1 211 ? -12.482 -41.263 -41.759 1.00 21.50 212 LEU C C 1
ATOM 6055 O O . LEU C 1 211 ? -11.658 -41.954 -42.373 1.00 24.21 212 LEU C O 1
ATOM 6060 N N . VAL C 1 212 ? -12.115 -40.380 -40.828 1.00 19.02 213 VAL C N 1
ATOM 6061 C CA . VAL C 1 212 ? -10.726 -40.336 -40.373 1.00 18.76 213 VAL C CA 1
ATOM 6062 C C . VAL C 1 212 ? -10.313 -41.690 -39.806 1.00 21.78 213 VAL C C 1
ATOM 6063 O O . VAL C 1 212 ? -9.249 -42.228 -40.141 1.00 21.96 213 VAL C O 1
ATOM 6067 N N . MET C 1 213 ? -11.154 -42.267 -38.942 1.00 20.88 214 MET C N 1
ATOM 6068 C CA . MET C 1 213 ? -10.821 -43.560 -38.344 1.00 22.29 214 MET C CA 1
ATOM 6069 C C . MET C 1 213 ? -10.790 -44.672 -39.387 1.00 24.38 214 MET C C 1
ATOM 6070 O O . MET C 1 213 ? -9.936 -45.563 -39.319 1.00 25.18 214 MET C O 1
ATOM 6075 N N . GLN C 1 214 ? -11.702 -44.639 -40.362 1.00 24.24 215 GLN C N 1
ATOM 6076 C CA . GLN C 1 214 ? -11.661 -45.635 -41.429 1.00 23.70 215 GLN C CA 1
ATOM 6077 C C . GLN C 1 214 ? -10.353 -45.550 -42.205 1.00 24.39 215 GLN C C 1
ATOM 6078 O O . GLN C 1 214 ? -9.748 -46.579 -42.537 1.00 23.50 215 GLN C O 1
ATOM 6084 N N . THR C 1 215 ? -9.900 -44.326 -42.498 1.00 22.72 216 THR C N 1
ATOM 6085 C CA . THR C 1 215 ? -8.637 -44.138 -43.201 1.00 22.36 216 THR C CA 1
ATOM 6086 C C . THR C 1 215 ? -7.470 -44.664 -42.368 1.00 21.17 216 THR C C 1
ATOM 6087 O O . THR C 1 215 ? -6.534 -45.273 -42.904 1.00 24.57 216 THR C O 1
ATOM 6091 N N A LYS C 1 216 ? -7.517 -44.448 -41.051 0.41 21.32 217 LYS C N 1
ATOM 6092 N N B LYS C 1 216 ? -7.517 -44.450 -41.050 0.59 21.54 217 LYS C N 1
ATOM 6093 C CA A LYS C 1 216 ? -6.467 -44.965 -40.177 0.41 21.73 217 LYS C CA 1
ATOM 6094 C CA B LYS C 1 216 ? -6.476 -44.975 -40.170 0.59 23.34 217 LYS C CA 1
ATOM 6095 C C A LYS C 1 216 ? -6.400 -46.487 -40.232 0.41 22.39 217 LYS C C 1
ATOM 6096 C C B LYS C 1 216 ? -6.461 -46.500 -40.179 0.59 24.01 217 LYS C C 1
ATOM 6097 O O A LYS C 1 216 ? -5.308 -47.066 -40.309 0.41 22.15 217 LYS C O 1
ATOM 6098 O O B LYS C 1 216 ? -5.388 -47.122 -40.162 0.59 28.60 217 LYS C O 1
ATOM 6109 N N A GLN C 1 217 ? -7.555 -47.154 -40.193 0.41 24.21 218 GLN C N 1
ATOM 6110 N N B GLN C 1 217 ? -7.642 -47.122 -40.203 0.59 23.94 218 GLN C N 1
ATOM 6111 C CA A GLN C 1 217 ? -7.547 -48.614 -40.178 0.41 26.21 218 GLN C CA 1
ATOM 6112 C CA B GLN C 1 217 ? -7.715 -48.582 -40.198 0.59 23.13 218 GLN C CA 1
ATOM 6113 C C A GLN C 1 217 ? -7.123 -49.183 -41.527 0.41 25.33 218 GLN C C 1
ATOM 6114 C C B GLN C 1 217 ? -7.189 -49.169 -41.502 0.59 22.35 218 GLN C C 1
ATOM 6115 O O A GLN C 1 217 ? -6.448 -50.220 -41.582 0.41 27.78 218 GLN C O 1
ATOM 6116 O O B GLN C 1 217 ? -6.502 -50.199 -41.497 0.59 26.83 218 GLN C O 1
ATOM 6127 N N . LEU C 1 218 ? -7.506 -48.528 -42.628 1.00 26.03 219 LEU C N 1
ATOM 6128 C CA . LEU C 1 218 ? -7.110 -49.025 -43.942 1.00 24.14 219 LEU C CA 1
ATOM 6129 C C . LEU C 1 218 ? -5.659 -48.709 -44.267 1.00 23.37 219 LEU C C 1
ATOM 6130 O O . LEU C 1 218 ? -5.025 -49.451 -45.027 1.00 28.15 219 LEU C O 1
ATOM 6135 N N . GLY C 1 219 ? -5.125 -47.618 -43.724 1.00 21.99 220 GLY C N 1
ATOM 6136 C CA . GLY C 1 219 ? -3.814 -47.172 -44.133 1.00 24.84 220 GLY C CA 1
ATOM 6137 C C . GLY C 1 219 ? -3.778 -46.497 -45.483 1.00 26.65 220 GLY C C 1
ATOM 6138 O O . GLY C 1 219 ? -2.690 -46.316 -46.046 1.00 29.47 220 GLY C O 1
ATOM 6139 N N . ARG C 1 220 ? -4.935 -46.124 -46.020 1.00 24.08 221 ARG C N 1
ATOM 6140 C CA . ARG C 1 220 ? -5.033 -45.441 -47.300 1.00 22.71 221 ARG C CA 1
ATOM 6141 C C . ARG C 1 220 ? -6.425 -44.839 -47.391 1.00 23.68 221 ARG C C 1
ATOM 6142 O O . ARG C 1 220 ? -7.276 -45.063 -46.527 1.00 23.82 221 ARG C O 1
ATOM 6150 N N . LEU C 1 221 ? -6.643 -44.065 -48.446 1.00 22.65 222 LEU C N 1
ATOM 6151 C CA . LEU C 1 221 ? -7.956 -43.489 -48.680 1.00 22.19 222 LEU C CA 1
ATOM 6152 C C . LEU C 1 221 ? -8.971 -44.606 -48.930 1.00 20.63 222 LEU C C 1
ATOM 6153 O O . LEU C 1 221 ? -8.649 -45.604 -49.584 1.00 22.30 222 LEU C O 1
ATOM 6158 N N . PRO C 1 222 ? -10.204 -44.479 -48.431 1.00 26.10 223 PRO C N 1
ATOM 6159 C CA . PRO C 1 222 ? -11.205 -45.533 -48.670 1.00 28.05 223 PRO C CA 1
ATOM 6160 C C . PRO C 1 222 ? -11.753 -45.580 -50.088 1.00 25.04 223 PRO C C 1
ATOM 6161 O O . PRO C 1 222 ? -12.660 -46.378 -50.351 1.00 29.17 223 PRO C O 1
ATOM 6165 N N . VAL C 1 223 ? -11.249 -44.758 -51.008 1.00 21.56 224 VAL C N 1
ATOM 6166 C CA . VAL C 1 223 ? -11.615 -44.812 -52.420 1.00 21.78 224 VAL C CA 1
ATOM 6167 C C . VAL C 1 223 ? -10.329 -44.706 -53.233 1.00 22.63 224 VAL C C 1
ATOM 6168 O O . VAL C 1 223 ? -9.273 -44.348 -52.709 1.00 22.93 224 VAL C O 1
ATOM 6172 N N . VAL C 1 224 ? -10.419 -45.028 -54.529 1.00 21.38 225 VAL C N 1
ATOM 6173 C CA . VAL C 1 224 ? -9.242 -44.896 -55.384 1.00 24.32 225 VAL C CA 1
ATOM 6174 C C . VAL C 1 224 ? -8.823 -43.428 -55.483 1.00 22.01 225 VAL C C 1
ATOM 6175 O O . VAL C 1 224 ? -9.648 -42.507 -55.394 1.00 23.03 225 VAL C O 1
ATOM 6179 N N . GLN C 1 225 ? -7.526 -43.217 -55.698 1.00 20.89 226 GLN C N 1
ATOM 6180 C CA . GLN C 1 225 ? -6.900 -41.900 -55.636 1.00 21.36 226 GLN C CA 1
ATOM 6181 C C . GLN C 1 225 ? -6.027 -41.724 -56.874 1.00 23.45 226 GLN C C 1
ATOM 6182 O O . GLN C 1 225 ? -4.988 -42.381 -57.002 1.00 25.16 226 GLN C O 1
ATOM 6188 N N . PHE C 1 226 ? -6.437 -40.830 -57.774 1.00 20.50 227 PHE C N 1
ATOM 6189 C CA . PHE C 1 226 ? -5.724 -40.562 -59.017 1.00 20.33 227 PHE C CA 1
ATOM 6190 C C . PHE C 1 226 ? -5.024 -39.210 -58.945 1.00 21.46 227 PHE C C 1
ATOM 6191 O O . PHE C 1 226 ? -5.426 -38.316 -58.199 1.00 23.21 227 PHE C O 1
ATOM 6199 N N . ALA C 1 227 ? -3.975 -39.065 -59.752 1.00 21.99 228 ALA C N 1
ATOM 6200 C CA . ALA C 1 227 ? -3.326 -37.775 -59.950 1.00 20.61 228 ALA C CA 1
ATOM 6201 C C . ALA C 1 227 ? -3.982 -37.034 -61.111 1.00 21.02 228 ALA C C 1
ATOM 6202 O O . ALA C 1 227 ? -4.383 -37.645 -62.107 1.00 23.25 228 ALA C O 1
ATOM 6204 N N . ALA C 1 228 ? -4.088 -35.712 -60.980 1.00 19.66 229 ALA C N 1
ATOM 6205 C CA . ALA C 1 228 ? -4.642 -34.898 -62.052 1.00 18.48 229 ALA C CA 1
ATOM 6206 C C . ALA C 1 228 ? -4.134 -33.472 -61.910 1.00 19.84 229 ALA C C 1
ATOM 6207 O O . ALA C 1 228 ? -3.898 -32.991 -60.797 1.00 22.17 229 ALA C O 1
ATOM 6209 N N . GLY C 1 229 ? -3.998 -32.799 -63.051 1.00 22.65 230 GLY C N 1
ATOM 6210 C CA . GLY C 1 229 ? -3.614 -31.400 -63.081 1.00 21.99 230 GLY C CA 1
ATOM 6211 C C . GLY C 1 229 ? -2.127 -31.195 -63.279 1.00 23.67 230 GLY C C 1
ATOM 6212 O O . GLY C 1 229 ? -1.366 -31.184 -62.308 1.00 29.34 230 GLY C O 1
ATOM 6213 N N . GLY C 1 230 ? -1.700 -31.045 -64.532 1.00 22.88 231 GLY C N 1
ATOM 6214 C CA . GLY C 1 230 ? -0.305 -30.817 -64.853 1.00 21.81 231 GLY C CA 1
ATOM 6215 C C . GLY C 1 230 ? 0.503 -32.042 -65.226 1.00 24.67 231 GLY C C 1
ATOM 6216 O O . GLY C 1 230 ? 1.726 -31.928 -65.380 1.00 26.17 231 GLY C O 1
ATOM 6217 N N . VAL C 1 231 ? -0.127 -33.207 -65.371 1.00 24.93 232 VAL C N 1
ATOM 6218 C CA . VAL C 1 231 ? 0.588 -34.425 -65.759 1.00 23.06 232 VAL C CA 1
ATOM 6219 C C . VAL C 1 231 ? 0.868 -34.330 -67.257 1.00 24.06 232 VAL C C 1
ATOM 6220 O O . VAL C 1 231 ? -0.019 -34.559 -68.081 1.00 29.97 232 VAL C O 1
ATOM 6224 N N . ALA C 1 232 ? 2.107 -34.001 -67.619 1.00 22.69 233 ALA C N 1
ATOM 6225 C CA . ALA C 1 232 ? 2.452 -33.689 -69.001 1.00 22.47 233 ALA C CA 1
ATOM 6226 C C . ALA C 1 232 ? 3.267 -34.765 -69.702 1.00 26.54 233 ALA C C 1
ATOM 6227 O O . ALA C 1 232 ? 3.028 -35.033 -70.881 1.00 33.66 233 ALA C O 1
ATOM 6229 N N . THR C 1 233 ? 4.224 -35.389 -69.026 1.00 23.60 234 THR C N 1
ATOM 6230 C CA . THR C 1 233 ? 5.152 -36.304 -69.670 1.00 24.92 234 THR C CA 1
ATOM 6231 C C . THR C 1 233 ? 5.023 -37.711 -69.098 1.00 25.25 234 THR C C 1
ATOM 6232 O O . THR C 1 233 ? 4.440 -37.906 -68.025 1.00 23.64 234 THR C O 1
ATOM 6236 N N . PRO C 1 234 ? 5.559 -38.720 -69.793 1.00 23.68 235 PRO C N 1
ATOM 6237 C CA . PRO C 1 234 ? 5.650 -40.052 -69.172 1.00 25.00 235 PRO C CA 1
ATOM 6238 C C . PRO C 1 234 ? 6.344 -40.030 -67.823 1.00 22.38 235 PRO C C 1
ATOM 6239 O O . PRO C 1 234 ? 5.895 -40.709 -66.892 1.00 26.61 235 PRO C O 1
ATOM 6243 N N . ALA C 1 235 ? 7.415 -39.242 -67.686 1.00 22.93 236 ALA C N 1
ATOM 6244 C CA . ALA C 1 235 ? 8.095 -39.125 -66.399 1.00 20.99 236 ALA C CA 1
ATOM 6245 C C . ALA C 1 235 ? 7.157 -38.601 -65.314 1.00 22.32 236 ALA C C 1
ATOM 6246 O O . ALA C 1 235 ? 7.174 -39.104 -64.185 1.00 20.96 236 ALA C O 1
ATOM 6248 N N . ASP C 1 236 ? 6.338 -37.586 -65.633 1.00 20.64 237 ASP C N 1
ATOM 6249 C CA . ASP C 1 236 ? 5.360 -37.080 -64.668 1.00 19.43 237 ASP C CA 1
ATOM 6250 C C . ASP C 1 236 ? 4.392 -38.176 -64.243 1.00 20.17 237 ASP C C 1
ATOM 6251 O O . ASP C 1 236 ? 4.074 -38.316 -63.055 1.00 21.58 237 ASP C O 1
ATOM 6256 N N . ALA C 1 237 ? 3.872 -38.934 -65.212 1.00 20.73 238 ALA C N 1
ATOM 6257 C CA . ALA C 1 237 ? 2.873 -39.945 -64.884 1.00 20.18 238 ALA C CA 1
ATOM 6258 C C . ALA C 1 237 ? 3.463 -41.027 -63.990 1.00 23.23 238 ALA C C 1
ATOM 6259 O O . ALA C 1 237 ? 2.837 -41.435 -63.005 1.00 23.25 238 ALA C O 1
ATOM 6261 N N . ALA C 1 238 ? 4.680 -41.490 -64.307 1.00 23.76 239 ALA C N 1
ATOM 6262 C CA . ALA C 1 238 ? 5.323 -42.506 -63.479 1.00 20.25 239 ALA C CA 1
ATOM 6263 C C . ALA C 1 238 ? 5.676 -41.962 -62.103 1.00 22.64 239 ALA C C 1
ATOM 6264 O O . ALA C 1 238 ? 5.630 -42.707 -61.116 1.00 24.06 239 ALA C O 1
ATOM 6266 N N . LEU C 1 239 ? 6.033 -40.675 -62.020 1.00 20.78 240 LEU C N 1
ATOM 6267 C CA . LEU C 1 239 ? 6.281 -40.043 -60.727 1.00 20.14 240 LEU C CA 1
ATOM 6268 C C . LEU C 1 239 ? 5.052 -40.133 -59.830 1.00 21.44 240 LEU C C 1
ATOM 6269 O O . LEU C 1 239 ? 5.154 -40.490 -58.650 1.00 21.30 240 LEU C O 1
ATOM 6274 N N A MET C 1 240 ? 3.879 -39.804 -60.379 0.57 19.96 241 MET C N 1
ATOM 6275 N N B MET C 1 240 ? 3.874 -39.822 -60.374 0.43 21.45 241 MET C N 1
ATOM 6276 C CA A MET C 1 240 ? 2.641 -39.890 -59.610 0.57 18.25 241 MET C CA 1
ATOM 6277 C CA B MET C 1 240 ? 2.666 -39.878 -59.557 0.43 20.57 241 MET C CA 1
ATOM 6278 C C A MET C 1 240 ? 2.402 -41.306 -59.112 0.57 19.08 241 MET C C 1
ATOM 6279 C C B MET C 1 240 ? 2.333 -41.303 -59.130 0.43 21.97 241 MET C C 1
ATOM 6280 O O A MET C 1 240 ? 2.013 -41.510 -57.956 0.57 19.27 241 MET C O 1
ATOM 6281 O O B MET C 1 240 ? 1.817 -41.508 -58.025 0.43 24.35 241 MET C O 1
ATOM 6290 N N . MET C 1 241 ? 2.628 -42.299 -59.974 1.00 22.06 242 MET C N 1
ATOM 6291 C CA . MET C 1 241 ? 2.421 -43.686 -59.569 1.00 22.02 242 MET C CA 1
ATOM 6292 C C . MET C 1 241 ? 3.420 -44.102 -58.491 1.00 22.01 242 MET C C 1
ATOM 6293 O O . MET C 1 241 ? 3.061 -44.820 -57.549 1.00 23.94 242 MET C O 1
ATOM 6298 N N . GLN C 1 242 ? 4.681 -43.664 -58.608 1.00 21.82 243 GLN C N 1
ATOM 6299 C CA . GLN C 1 242 ? 5.665 -44.010 -57.586 1.00 22.37 243 GLN C CA 1
ATOM 6300 C C . GLN C 1 242 ? 5.361 -43.326 -56.259 1.00 23.09 243 GLN C C 1
ATOM 6301 O O . GLN C 1 242 ? 5.694 -43.864 -55.196 1.00 24.67 243 GLN C O 1
ATOM 6307 N N . LEU C 1 243 ? 4.725 -42.152 -56.296 1.00 22.06 244 LEU C N 1
ATOM 6308 C CA . LEU C 1 243 ? 4.261 -41.518 -55.068 1.00 21.52 244 LEU C CA 1
ATOM 6309 C C . LEU C 1 243 ? 3.048 -42.218 -54.459 1.00 23.18 244 LEU C C 1
ATOM 6310 O O . LEU C 1 243 ? 2.703 -41.926 -53.308 1.00 32.74 244 LEU C O 1
ATOM 6315 N N . GLY C 1 244 ? 2.394 -43.121 -55.189 1.00 23.34 245 GLY C N 1
ATOM 6316 C CA . GLY C 1 244 ? 1.345 -43.938 -54.601 1.00 25.91 245 GLY C CA 1
ATOM 6317 C C . GLY C 1 244 ? -0.034 -43.785 -55.215 1.00 29.17 245 GLY C C 1
ATOM 6318 O O . GLY C 1 244 ? -1.008 -44.342 -54.699 1.00 34.25 245 GLY C O 1
ATOM 6319 N N . CYS C 1 245 ? -0.147 -43.045 -56.313 1.00 22.48 246 CYS C N 1
ATOM 6320 C CA . CYS C 1 245 ? -1.461 -42.893 -56.924 1.00 24.20 246 CYS C CA 1
ATOM 6321 C C . CYS C 1 245 ? -1.899 -44.189 -57.605 1.00 20.27 246 CYS C C 1
ATOM 6322 O O . CYS C 1 245 ? -1.085 -45.065 -57.926 1.00 24.28 246 CYS C O 1
ATOM 6325 N N . ASP C 1 246 ? -3.214 -44.309 -57.821 1.00 20.53 247 ASP C N 1
ATOM 6326 C CA . ASP C 1 246 ? -3.780 -45.481 -58.484 1.00 21.37 247 ASP C CA 1
ATOM 6327 C C . ASP C 1 246 ? -3.902 -45.324 -59.996 1.00 24.78 247 ASP C C 1
ATOM 6328 O O . ASP C 1 246 ? -4.251 -46.296 -60.679 1.00 27.11 247 ASP C O 1
ATOM 6333 N N . GLY C 1 247 ? -3.630 -44.139 -60.521 1.00 22.05 248 GLY C N 1
ATOM 6334 C CA . GLY C 1 247 ? -3.783 -43.848 -61.933 1.00 22.56 248 GLY C CA 1
ATOM 6335 C C . GLY C 1 247 ? -3.641 -42.354 -62.128 1.00 21.14 248 GLY C C 1
ATOM 6336 O O . GLY C 1 247 ? -3.373 -41.612 -61.179 1.00 22.92 248 GLY C O 1
ATOM 6337 N N . VAL C 1 248 ? -3.812 -41.914 -63.381 1.00 22.80 249 VAL C N 1
ATOM 6338 C CA . VAL C 1 248 ? -3.663 -40.497 -63.713 1.00 21.80 249 VAL C CA 1
ATOM 6339 C C . VAL C 1 248 ? -4.713 -40.050 -64.725 1.00 23.32 249 VAL C C 1
ATOM 6340 O O . VAL C 1 248 ? -5.199 -40.839 -65.542 1.00 25.06 249 VAL C O 1
ATOM 6344 N N . PHE C 1 249 ? -5.064 -38.763 -64.650 1.00 20.82 250 PHE C N 1
ATOM 6345 C CA . PHE C 1 249 ? -5.801 -38.052 -65.689 1.00 23.41 250 PHE C CA 1
ATOM 6346 C C . PHE C 1 249 ? -4.812 -37.195 -66.470 1.00 23.79 250 PHE C C 1
ATOM 6347 O O . PHE C 1 249 ? -3.907 -36.592 -65.883 1.00 25.14 250 PHE C O 1
ATOM 6355 N N A VAL C 1 250 ? -4.990 -37.141 -67.790 0.70 21.48 251 VAL C N 1
ATOM 6356 N N B VAL C 1 250 ? -4.995 -37.130 -67.790 0.30 22.65 251 VAL C N 1
ATOM 6357 C CA A VAL C 1 250 ? -4.204 -36.267 -68.652 0.70 23.19 251 VAL C CA 1
ATOM 6358 C CA B VAL C 1 250 ? -4.186 -36.284 -68.663 0.30 22.98 251 VAL C CA 1
ATOM 6359 C C A VAL C 1 250 ? -5.149 -35.436 -69.507 0.70 25.02 251 VAL C C 1
ATOM 6360 C C B VAL C 1 250 ? -5.118 -35.460 -69.545 0.30 25.02 251 VAL C C 1
ATOM 6361 O O A VAL C 1 250 ? -6.244 -35.880 -69.868 0.70 28.24 251 VAL C O 1
ATOM 6362 O O B VAL C 1 250 ? -6.181 -35.938 -69.958 0.30 25.98 251 VAL C O 1
ATOM 6369 N N . GLY C 1 251 ? -4.718 -34.223 -69.831 1.00 27.27 252 GLY C N 1
ATOM 6370 C CA . GLY C 1 251 ? -5.528 -33.287 -70.583 1.00 29.78 252 GLY C CA 1
ATOM 6371 C C . GLY C 1 251 ? -5.298 -33.330 -72.080 1.00 36.99 252 GLY C C 1
ATOM 6372 O O . GLY C 1 251 ? -4.719 -34.273 -72.629 1.00 38.29 252 GLY C O 1
ATOM 6373 N N . SER C 1 252 ? -5.755 -32.267 -72.748 1.00 41.02 253 SER C N 1
ATOM 6374 C CA . SER C 1 252 ? -5.745 -32.191 -74.207 1.00 46.63 253 SER C CA 1
ATOM 6375 C C . SER C 1 252 ? -4.350 -32.048 -74.803 1.00 47.56 253 SER C C 1
ATOM 6376 O O . SER C 1 252 ? -4.217 -32.127 -76.030 1.00 47.38 253 SER C O 1
ATOM 6379 N N . GLY C 1 253 ? -3.318 -31.834 -73.981 1.00 43.81 254 GLY C N 1
ATOM 6380 C CA . GLY C 1 253 ? -1.967 -31.722 -74.511 1.00 45.03 254 GLY C CA 1
ATOM 6381 C C . GLY C 1 253 ? -1.553 -32.910 -75.357 1.00 46.53 254 GLY C C 1
ATOM 6382 O O . GLY C 1 253 ? -0.716 -32.777 -76.253 1.00 48.34 254 GLY C O 1
ATOM 6383 N N . ILE C 1 254 ? -2.139 -34.081 -75.094 1.00 44.75 255 ILE C N 1
ATOM 6384 C CA . ILE C 1 254 ? -1.866 -35.267 -75.901 1.00 46.14 255 ILE C CA 1
ATOM 6385 C C . ILE C 1 254 ? -2.175 -35.008 -77.371 1.00 45.54 255 ILE C C 1
ATOM 6386 O O . ILE C 1 254 ? -1.440 -35.450 -78.265 1.00 47.48 255 ILE C O 1
ATOM 6391 N N . PHE C 1 255 ? -3.257 -34.282 -77.645 1.00 42.45 256 PHE C N 1
ATOM 6392 C CA . PHE C 1 255 ? -3.729 -34.089 -79.010 1.00 43.34 256 PHE C CA 1
ATOM 6393 C C . PHE C 1 255 ? -3.216 -32.810 -79.660 1.00 48.62 256 PHE C C 1
ATOM 6394 O O . PHE C 1 255 ? -3.453 -32.604 -80.854 1.00 48.94 256 PHE C O 1
ATOM 6402 N N . LYS C 1 256 ? -2.522 -31.949 -78.916 1.00 50.85 257 LYS C N 1
ATOM 6403 C CA . LYS C 1 256 ? -1.817 -30.841 -79.544 1.00 57.01 257 LYS C CA 1
ATOM 6404 C C . LYS C 1 256 ? -0.535 -31.288 -80.231 1.00 61.26 257 LYS C C 1
ATOM 6405 O O . LYS C 1 256 ? 0.072 -30.495 -80.959 1.00 63.98 257 LYS C O 1
ATOM 6407 N N . SER C 1 257 ? -0.126 -32.537 -80.028 1.00 62.58 258 SER C N 1
ATOM 6408 C CA . SER C 1 257 ? 1.123 -33.063 -80.549 1.00 64.74 258 SER C CA 1
ATOM 6409 C C . SER C 1 257 ? 1.006 -33.365 -82.039 1.00 62.85 258 SER C C 1
ATOM 6410 O O . SER C 1 257 ? -0.068 -33.292 -82.640 1.00 64.85 258 SER C O 1
ATOM 6413 N N . GLY C 1 258 ? 2.147 -33.710 -82.639 1.00 62.58 259 GLY C N 1
ATOM 6414 C CA . GLY C 1 258 ? 2.150 -34.171 -84.014 1.00 64.97 259 GLY C CA 1
ATOM 6415 C C . GLY C 1 258 ? 1.753 -35.621 -84.183 1.00 65.94 259 GLY C C 1
ATOM 6416 O O . GLY C 1 258 ? 1.304 -36.007 -85.266 1.00 72.55 259 GLY C O 1
ATOM 6417 N N . ASP C 1 259 ? 1.901 -36.431 -83.136 1.00 58.39 260 ASP C N 1
ATOM 6418 C CA . ASP C 1 259 ? 1.552 -37.850 -83.168 1.00 53.98 260 ASP C CA 1
ATOM 6419 C C . ASP C 1 259 ? 0.769 -38.172 -81.902 1.00 50.70 260 ASP C C 1
ATOM 6420 O O . ASP C 1 259 ? 1.316 -38.737 -80.945 1.00 46.89 260 ASP C O 1
ATOM 6425 N N . PRO C 1 260 ? -0.523 -37.822 -81.862 1.00 49.86 261 PRO C N 1
ATOM 6426 C CA . PRO C 1 260 ? -1.302 -38.062 -80.635 1.00 49.06 261 PRO C CA 1
ATOM 6427 C C . PRO C 1 260 ? -1.349 -39.518 -80.207 1.00 44.26 261 PRO C C 1
ATOM 6428 O O . PRO C 1 260 ? -1.250 -39.802 -79.007 1.00 40.76 261 PRO C O 1
ATOM 6432 N N . ALA C 1 261 ? -1.499 -40.453 -81.150 1.00 42.85 262 ALA C N 1
ATOM 6433 C CA . ALA C 1 261 ? -1.556 -41.864 -80.777 1.00 41.83 262 ALA C CA 1
ATOM 6434 C C . ALA C 1 261 ? -0.281 -42.297 -80.060 1.00 41.42 262 ALA C C 1
ATOM 6435 O O . ALA C 1 261 ? -0.336 -43.033 -79.067 1.00 40.35 262 ALA C O 1
ATOM 6437 N N . ARG C 1 262 ? 0.876 -41.832 -80.535 1.00 40.71 263 ARG C N 1
ATOM 6438 C CA . ARG C 1 262 ? 2.133 -42.170 -79.876 1.00 40.48 263 ARG C CA 1
ATOM 6439 C C . ARG C 1 262 ? 2.222 -41.537 -78.492 1.00 41.33 263 ARG C C 1
ATOM 6440 O O . ARG C 1 262 ? 2.647 -42.190 -77.531 1.00 40.85 263 ARG C O 1
ATOM 6448 N N . ARG C 1 263 ? 1.834 -40.264 -78.373 1.00 38.48 264 ARG C N 1
ATOM 6449 C CA . ARG C 1 263 ? 1.883 -39.599 -77.075 1.00 37.34 264 ARG C CA 1
ATOM 6450 C C . ARG C 1 263 ? 0.939 -40.260 -76.081 1.00 34.02 264 ARG C C 1
ATOM 6451 O O . ARG C 1 263 ? 1.285 -40.429 -74.906 1.00 30.53 264 ARG C O 1
ATOM 6459 N N . ALA C 1 264 ? -0.263 -40.627 -76.532 1.00 31.76 265 ALA C N 1
ATOM 6460 C CA . ALA C 1 264 ? -1.216 -41.287 -75.646 1.00 33.57 265 ALA C CA 1
ATOM 6461 C C . ALA C 1 264 ? -0.691 -42.644 -75.198 1.00 32.23 265 ALA C C 1
ATOM 6462 O O . ALA C 1 264 ? -0.766 -42.988 -74.013 1.00 30.47 265 ALA C O 1
ATOM 6464 N N . ARG C 1 265 ? -0.144 -43.422 -76.135 1.00 31.62 266 ARG C N 1
ATOM 6465 C CA . ARG C 1 265 ? 0.416 -44.726 -75.798 1.00 32.81 266 ARG C CA 1
ATOM 6466 C C . ARG C 1 265 ? 1.575 -44.596 -74.812 1.00 31.50 266 ARG C C 1
ATOM 6467 O O . ARG C 1 265 ? 1.734 -45.430 -73.912 1.00 31.15 266 ARG C O 1
ATOM 6475 N N . ALA C 1 266 ? 2.390 -43.550 -74.961 1.00 30.50 267 ALA C N 1
ATOM 6476 C CA . ALA C 1 266 ? 3.526 -43.369 -74.062 1.00 29.68 267 ALA C CA 1
ATOM 6477 C C . ALA C 1 266 ? 3.072 -43.148 -72.622 1.00 27.77 267 ALA C C 1
ATOM 6478 O O . ALA C 1 266 ? 3.696 -43.661 -71.688 1.00 31.26 267 ALA C O 1
ATOM 6480 N N . ILE C 1 267 ? 1.986 -42.389 -72.419 1.00 28.87 268 ILE C N 1
ATOM 6481 C CA . ILE C 1 267 ? 1.487 -42.181 -71.062 1.00 28.39 268 ILE C CA 1
ATOM 6482 C C . ILE C 1 267 ? 0.922 -43.478 -70.495 1.00 28.19 268 ILE C C 1
ATOM 6483 O O . ILE C 1 267 ? 1.163 -43.821 -69.331 1.00 28.14 268 ILE C O 1
ATOM 6488 N N . VAL C 1 268 ? 0.143 -44.206 -71.302 1.00 26.94 269 VAL C N 1
ATOM 6489 C CA . VAL C 1 268 ? -0.422 -45.478 -70.857 1.00 26.97 269 VAL C CA 1
ATOM 6490 C C . VAL C 1 268 ? 0.686 -46.438 -70.433 1.00 27.81 269 VAL C C 1
ATOM 6491 O O . VAL C 1 268 ? 0.604 -47.081 -69.378 1.00 28.35 269 VAL C O 1
ATOM 6495 N N . GLN C 1 269 ? 1.747 -46.539 -71.244 1.00 26.88 270 GLN C N 1
ATOM 6496 C CA . GLN C 1 269 ? 2.839 -47.449 -70.912 1.00 28.07 270 GLN C CA 1
ATOM 6497 C C . GLN C 1 269 ? 3.597 -46.984 -69.677 1.00 29.32 270 GLN C C 1
ATOM 6498 O O . GLN C 1 269 ? 4.053 -47.809 -68.876 1.00 32.14 270 GLN C O 1
ATOM 6504 N N . ALA C 1 270 ? 3.736 -45.668 -69.500 1.00 28.92 271 ALA C N 1
ATOM 6505 C CA . ALA C 1 270 ? 4.430 -45.162 -68.319 1.00 26.72 271 ALA C CA 1
ATOM 6506 C C . ALA C 1 270 ? 3.681 -45.528 -67.046 1.00 26.73 271 ALA C C 1
ATOM 6507 O O . ALA C 1 270 ? 4.297 -45.822 -66.018 1.00 27.50 271 ALA C O 1
ATOM 6509 N N . VAL C 1 271 ? 2.350 -45.525 -67.094 1.00 24.15 272 VAL C N 1
ATOM 6510 C CA . VAL C 1 271 ? 1.575 -45.868 -65.906 1.00 23.78 272 VAL C CA 1
ATOM 6511 C C . VAL C 1 271 ? 1.598 -47.373 -65.654 1.00 26.20 272 VAL C C 1
ATOM 6512 O O . VAL C 1 271 ? 1.719 -47.819 -64.507 1.00 28.76 272 VAL C O 1
ATOM 6516 N N . THR C 1 272 ? 1.511 -48.176 -66.717 1.00 26.94 273 THR C N 1
ATOM 6517 C CA . THR C 1 272 ? 1.560 -49.626 -66.567 1.00 28.97 273 THR C CA 1
ATOM 6518 C C . THR C 1 272 ? 2.928 -50.102 -66.089 1.00 29.53 273 THR C C 1
ATOM 6519 O O . THR C 1 272 ? 3.012 -51.071 -65.324 1.00 30.46 273 THR C O 1
ATOM 6523 N N . HIS C 1 273 ? 4.002 -49.434 -66.515 1.00 27.28 274 HIS C N 1
ATOM 6524 C CA . HIS C 1 273 ? 5.361 -49.878 -66.216 1.00 27.53 274 HIS C CA 1
ATOM 6525 C C . HIS C 1 273 ? 6.135 -48.814 -65.450 1.00 26.84 274 HIS C C 1
ATOM 6526 O O . HIS C 1 273 ? 7.302 -48.539 -65.761 1.00 28.21 274 HIS C O 1
ATOM 6533 N N . TYR C 1 274 ? 5.507 -48.230 -64.429 1.00 24.48 275 TYR C N 1
ATOM 6534 C CA . TYR C 1 274 ? 6.059 -47.033 -63.801 1.00 25.26 275 TYR C CA 1
ATOM 6535 C C . TYR C 1 274 ? 7.375 -47.278 -63.076 1.00 27.28 275 TYR C C 1
ATOM 6536 O O . TYR C 1 274 ? 8.114 -46.318 -62.831 1.00 29.28 275 TYR C O 1
ATOM 6545 N N . SER C 1 275 ? 7.695 -48.523 -62.730 1.00 28.33 276 SER C N 1
ATOM 6546 C CA . SER C 1 275 ? 8.935 -48.813 -62.020 1.00 32.06 276 SER C CA 1
ATOM 6547 C C . SER C 1 275 ? 10.025 -49.384 -62.924 1.00 30.28 276 SER C C 1
ATOM 6548 O O . SER C 1 275 ? 11.025 -49.909 -62.416 1.00 34.62 276 SER C O 1
ATOM 6551 N N . ASP C 1 276 ? 9.866 -49.281 -64.246 1.00 29.84 277 ASP C N 1
ATOM 6552 C CA . ASP C 1 276 ? 10.819 -49.815 -65.218 1.00 30.35 277 ASP C CA 1
ATOM 6553 C C . ASP C 1 276 ? 11.488 -48.649 -65.936 1.00 31.32 277 ASP C C 1
ATOM 6554 O O . ASP C 1 276 ? 10.965 -48.156 -66.947 1.00 32.55 277 ASP C O 1
ATOM 6559 N N . PRO C 1 277 ? 12.649 -48.178 -65.465 1.00 34.54 278 PRO C N 1
ATOM 6560 C CA . PRO C 1 277 ? 13.297 -47.031 -66.129 1.00 31.38 278 PRO C CA 1
ATOM 6561 C C . PRO C 1 277 ? 13.619 -47.276 -67.592 1.00 34.97 278 PRO C C 1
ATOM 6562 O O . PRO C 1 277 ? 13.595 -46.328 -68.386 1.00 34.34 278 PRO C O 1
ATOM 6566 N N . GLU C 1 278 ? 13.926 -48.519 -67.973 1.00 37.90 279 GLU C N 1
ATOM 6567 C CA . GLU C 1 278 ? 14.198 -48.807 -69.377 1.00 44.82 279 GLU C CA 1
ATOM 6568 C C . GLU C 1 278 ? 12.967 -48.561 -70.237 1.00 42.27 279 GLU C C 1
ATOM 6569 O O . GLU C 1 278 ? 13.071 -48.017 -71.343 1.00 45.64 279 GLU C O 1
ATOM 6575 N N A MET C 1 279 ? 11.789 -48.958 -69.748 0.34 39.38 280 MET C N 1
ATOM 6576 N N B MET C 1 279 ? 11.790 -48.954 -69.747 0.66 38.97 280 MET C N 1
ATOM 6577 C CA A MET C 1 279 ? 10.556 -48.685 -70.478 0.34 38.84 280 MET C CA 1
ATOM 6578 C CA B MET C 1 279 ? 10.565 -48.680 -70.491 0.66 40.18 280 MET C CA 1
ATOM 6579 C C A MET C 1 279 ? 10.289 -47.186 -70.560 0.34 34.70 280 MET C C 1
ATOM 6580 C C B MET C 1 279 ? 10.296 -47.181 -70.565 0.66 35.14 280 MET C C 1
ATOM 6581 O O A MET C 1 279 ? 9.863 -46.678 -71.605 0.34 35.23 280 MET C O 1
ATOM 6582 O O B MET C 1 279 ? 9.882 -46.668 -71.612 0.66 35.59 280 MET C O 1
ATOM 6591 N N . LEU C 1 280 ? 10.545 -46.461 -69.469 1.00 30.99 281 LEU C N 1
ATOM 6592 C CA . LEU C 1 280 ? 10.324 -45.018 -69.471 1.00 28.80 281 LEU C CA 1
ATOM 6593 C C . LEU C 1 280 ? 11.242 -44.312 -70.466 1.00 29.34 281 LEU C C 1
ATOM 6594 O O . LEU C 1 280 ? 10.825 -43.353 -71.126 1.00 29.73 281 LEU C O 1
ATOM 6599 N N . VAL C 1 281 ? 12.493 -44.771 -70.596 1.00 31.63 282 VAL C N 1
ATOM 6600 C CA . VAL C 1 281 ? 13.369 -44.218 -71.628 1.00 32.91 282 VAL C CA 1
ATOM 6601 C C . VAL C 1 281 ? 12.785 -44.482 -73.008 1.00 35.56 282 VAL C C 1
ATOM 6602 O O . VAL C 1 281 ? 12.688 -43.577 -73.845 1.00 35.19 282 VAL C O 1
ATOM 6606 N N . GLU C 1 282 ? 12.384 -45.732 -73.258 1.00 35.74 283 GLU C N 1
ATOM 6607 C CA . GLU C 1 282 ? 11.865 -46.114 -74.568 1.00 41.31 283 GLU C CA 1
ATOM 6608 C C . GLU C 1 282 ? 10.694 -45.231 -74.984 1.00 40.80 283 GLU C C 1
ATOM 6609 O O . GLU C 1 282 ? 10.690 -44.669 -76.085 1.00 41.78 283 GLU C O 1
ATOM 6615 N N . VAL C 1 283 ? 9.694 -45.080 -74.109 1.00 34.81 284 VAL C N 1
ATOM 6616 C CA . VAL C 1 283 ? 8.513 -44.314 -74.493 1.00 35.19 284 VAL C CA 1
ATOM 6617 C C . VAL C 1 283 ? 8.774 -42.814 -74.515 1.00 35.93 284 VAL C C 1
ATOM 6618 O O . VAL C 1 283 ? 7.990 -42.067 -75.113 1.00 40.12 284 VAL C O 1
ATOM 6622 N N . SER C 1 284 ? 9.850 -42.347 -73.875 1.00 32.98 285 SER C N 1
ATOM 6623 C CA . SER C 1 284 ? 10.167 -40.927 -73.877 1.00 33.75 285 SER C CA 1
ATOM 6624 C C . SER C 1 284 ? 11.104 -40.531 -75.006 1.00 37.42 285 SER C C 1
ATOM 6625 O O . SER C 1 284 ? 11.112 -39.359 -75.401 1.00 38.18 285 SER C O 1
ATOM 6628 N N . CYS C 1 285 ? 11.879 -41.480 -75.533 1.00 39.64 286 CYS C N 1
ATOM 6629 C CA . CYS C 1 285 ? 12.920 -41.182 -76.509 1.00 41.29 286 CYS C CA 1
ATOM 6630 C C . CYS C 1 285 ? 12.288 -40.732 -77.821 1.00 41.27 286 CYS C C 1
ATOM 6631 O O . CYS C 1 285 ? 11.494 -41.464 -78.423 1.00 42.17 286 CYS C O 1
ATOM 6634 N N . GLY C 1 286 ? 12.638 -39.526 -78.263 1.00 42.54 287 GLY C N 1
ATOM 6635 C CA . GLY C 1 286 ? 12.103 -38.991 -79.498 1.00 45.86 287 GLY C CA 1
ATOM 6636 C C . GLY C 1 286 ? 10.690 -38.466 -79.407 1.00 47.82 287 GLY C C 1
ATOM 6637 O O . GLY C 1 286 ? 10.094 -38.153 -80.444 1.00 53.38 287 GLY C O 1
ATOM 6638 N N . LEU C 1 287 ? 10.136 -38.358 -78.205 1.00 44.95 288 LEU C N 1
ATOM 6639 C CA . LEU C 1 287 ? 8.775 -37.877 -78.020 1.00 45.95 288 LEU C CA 1
ATOM 6640 C C . LEU C 1 287 ? 8.746 -36.355 -78.109 1.00 52.94 288 LEU C C 1
ATOM 6641 O O . LEU C 1 287 ? 7.825 -35.770 -78.686 1.00 55.82 288 LEU C O 1
ATOM 6646 N N . PRO D 1 22 ? 29.686 -47.032 -52.991 1.00 49.19 23 PRO D N 1
ATOM 6647 C CA . PRO D 1 22 ? 29.547 -46.100 -51.866 1.00 44.43 23 PRO D CA 1
ATOM 6648 C C . PRO D 1 22 ? 29.587 -44.639 -52.307 1.00 36.67 23 PRO D C 1
ATOM 6649 O O . PRO D 1 22 ? 29.998 -44.336 -53.428 1.00 33.56 23 PRO D O 1
ATOM 6653 N N . PHE D 1 23 ? 29.159 -43.743 -51.415 1.00 30.67 24 PHE D N 1
ATOM 6654 C CA . PHE D 1 23 ? 29.192 -42.314 -51.716 1.00 27.67 24 PHE D CA 1
ATOM 6655 C C . PHE D 1 23 ? 30.610 -41.844 -52.034 1.00 27.84 24 PHE D C 1
ATOM 6656 O O . PHE D 1 23 ? 30.811 -40.995 -52.911 1.00 26.58 24 PHE D O 1
ATOM 6664 N N . SER D 1 24 ? 31.608 -42.395 -51.341 1.00 26.15 25 SER D N 1
ATOM 6665 C CA . SER D 1 24 ? 32.979 -41.929 -51.537 1.00 25.57 25 SER D CA 1
ATOM 6666 C C . SER D 1 24 ? 33.486 -42.213 -52.946 1.00 22.53 25 SER D C 1
ATOM 6667 O O . SER D 1 24 ? 34.350 -41.486 -53.452 1.00 24.38 25 SER D O 1
ATOM 6670 N N . VAL D 1 25 ? 32.975 -43.258 -53.596 1.00 21.60 26 VAL D N 1
ATOM 6671 C CA . VAL D 1 25 ? 33.351 -43.516 -54.984 1.00 24.07 26 VAL D CA 1
ATOM 6672 C C . VAL D 1 25 ? 32.830 -42.411 -55.897 1.00 22.34 26 VAL D C 1
ATOM 6673 O O . VAL D 1 25 ? 33.554 -41.915 -56.772 1.00 23.91 26 VAL D O 1
ATOM 6677 N N . LYS D 1 26 ? 31.570 -42.007 -55.711 1.00 20.59 27 LYS D N 1
ATOM 6678 C CA . LYS D 1 26 ? 31.028 -40.891 -56.482 1.00 20.59 27 LYS D CA 1
ATOM 6679 C C . LYS D 1 26 ? 31.795 -39.604 -56.211 1.00 20.29 27 LYS D C 1
ATOM 6680 O O . LYS D 1 26 ? 32.084 -38.840 -57.139 1.00 23.01 27 LYS D O 1
ATOM 6686 N N . VAL D 1 27 ? 32.114 -39.341 -54.943 1.00 19.15 28 VAL D N 1
ATOM 6687 C CA . VAL D 1 27 ? 32.868 -38.141 -54.586 1.00 23.02 28 VAL D CA 1
ATOM 6688 C C . VAL D 1 27 ? 34.243 -38.153 -55.249 1.00 24.52 28 VAL D C 1
ATOM 6689 O O . VAL D 1 27 ? 34.698 -37.140 -55.802 1.00 23.14 28 VAL D O 1
ATOM 6693 N N . GLY D 1 28 ? 34.925 -39.299 -55.200 1.00 21.60 29 GLY D N 1
ATOM 6694 C CA . GLY D 1 28 ? 36.239 -39.390 -55.818 1.00 22.30 29 GLY D CA 1
ATOM 6695 C C . GLY D 1 28 ? 36.181 -39.223 -57.322 1.00 25.66 29 GLY D C 1
ATOM 6696 O O . GLY D 1 28 ? 37.062 -38.602 -57.924 1.00 26.82 29 GLY D O 1
ATOM 6697 N N . LEU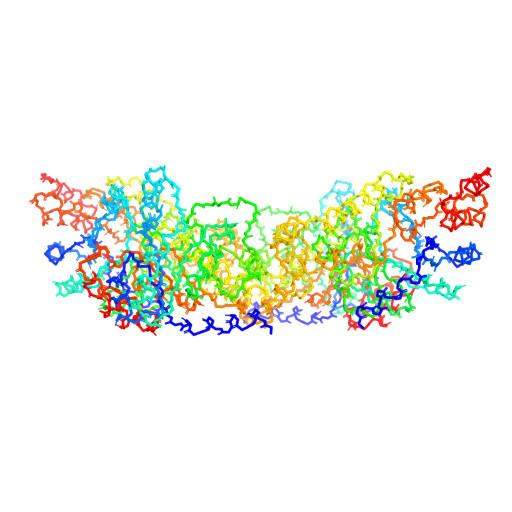 D 1 29 ? 35.137 -39.768 -57.947 1.00 26.65 30 LEU D N 1
ATOM 6698 C CA . LEU D 1 29 ? 34.959 -39.634 -59.389 1.00 29.01 30 LEU D CA 1
ATOM 6699 C C . LEU D 1 29 ? 34.874 -38.166 -59.796 1.00 27.06 30 LEU D C 1
ATOM 6700 O O . LEU D 1 29 ? 35.512 -37.737 -60.766 1.00 27.07 30 LEU D O 1
ATOM 6705 N N . ALA D 1 30 ? 34.093 -37.376 -59.058 1.00 25.58 31 ALA D N 1
ATOM 6706 C CA . ALA D 1 30 ? 33.930 -35.966 -59.394 1.00 24.69 31 ALA D CA 1
ATOM 6707 C C . ALA D 1 30 ? 35.228 -35.177 -59.250 1.00 24.60 31 ALA D C 1
ATOM 6708 O O . ALA D 1 30 ? 35.394 -34.148 -59.916 1.00 24.01 31 ALA D O 1
ATOM 6710 N N . GLN D 1 31 ? 36.166 -35.647 -58.421 1.00 27.08 32 GLN D N 1
ATOM 6711 C CA . GLN D 1 31 ? 37.446 -34.958 -58.293 1.00 29.33 32 GLN D CA 1
ATOM 6712 C C . GLN D 1 31 ? 38.205 -34.891 -59.614 1.00 29.71 32 GLN D C 1
ATOM 6713 O O . GLN D 1 31 ? 39.064 -34.017 -59.779 1.00 30.35 32 GLN D O 1
ATOM 6719 N N A MET D 1 32 ? 37.919 -35.798 -60.555 0.60 28.76 33 MET D N 1
ATOM 6720 N N B MET D 1 32 ? 37.906 -35.791 -60.553 0.40 30.41 33 MET D N 1
ATOM 6721 C CA A MET D 1 32 ? 38.574 -35.763 -61.860 0.60 28.93 33 MET D CA 1
ATOM 6722 C CA B MET D 1 32 ? 38.561 -35.768 -61.854 0.40 31.80 33 MET D CA 1
ATOM 6723 C C A MET D 1 32 ? 38.287 -34.472 -62.617 0.60 29.06 33 MET D C 1
ATOM 6724 C C B MET D 1 32 ? 38.279 -34.483 -62.620 0.40 29.88 33 MET D C 1
ATOM 6725 O O A MET D 1 32 ? 39.062 -34.097 -63.506 0.60 29.53 33 MET D O 1
ATOM 6726 O O B MET D 1 32 ? 39.049 -34.123 -63.518 0.40 30.30 33 MET D O 1
ATOM 6735 N N . LEU D 1 33 ? 37.201 -33.780 -62.281 1.00 25.58 34 LEU D N 1
ATOM 6736 C CA . LEU D 1 33 ? 36.823 -32.563 -62.983 1.00 22.21 34 LEU D CA 1
ATOM 6737 C C . LEU D 1 33 ? 37.554 -31.326 -62.482 1.00 21.68 34 LEU D C 1
ATOM 6738 O O . LEU D 1 33 ? 37.415 -30.264 -63.099 1.00 24.86 34 LEU D O 1
ATOM 6743 N N . ARG D 1 34 ? 38.314 -31.430 -61.392 1.00 22.71 35 ARG D N 1
ATOM 6744 C CA . ARG D 1 34 ? 38.997 -30.263 -60.843 1.00 21.18 35 ARG D CA 1
ATOM 6745 C C . ARG D 1 34 ? 39.900 -29.621 -61.884 1.00 21.32 35 ARG D C 1
ATOM 6746 O O . ARG D 1 34 ? 40.590 -30.308 -62.643 1.00 26.17 35 ARG D O 1
ATOM 6754 N N . GLY D 1 35 ? 39.894 -28.290 -61.910 1.00 22.59 36 GLY D N 1
ATOM 6755 C CA . GLY D 1 35 ? 40.633 -27.547 -62.908 1.00 22.96 36 GLY D CA 1
ATOM 6756 C C . GLY D 1 35 ? 39.951 -27.429 -64.251 1.00 23.92 36 GLY D C 1
ATOM 6757 O O . GLY D 1 35 ? 40.588 -26.980 -65.212 1.00 26.43 36 GLY D O 1
ATOM 6758 N N . GLY D 1 36 ? 38.672 -27.800 -64.353 1.00 23.50 37 GLY D N 1
ATOM 6759 C CA . GLY D 1 36 ? 38.008 -27.937 -65.629 1.00 25.23 37 GLY D CA 1
ATOM 6760 C C . GLY D 1 36 ? 36.878 -26.942 -65.848 1.00 22.22 37 GLY D C 1
ATOM 6761 O O . GLY D 1 36 ? 36.425 -26.251 -64.935 1.00 23.42 37 GLY D O 1
ATOM 6762 N N . VAL D 1 37 ? 36.435 -26.885 -67.106 1.00 20.90 38 VAL D N 1
ATOM 6763 C CA . VAL D 1 37 ? 35.281 -26.100 -67.538 1.00 22.06 38 VAL D CA 1
ATOM 6764 C C . VAL D 1 37 ? 34.232 -27.057 -68.088 1.00 23.05 38 VAL D C 1
ATOM 6765 O O . VAL D 1 37 ? 34.550 -27.927 -68.908 1.00 24.81 38 VAL D O 1
ATOM 6769 N N . ILE D 1 38 ? 32.984 -26.888 -67.649 1.00 22.60 39 ILE D N 1
ATOM 6770 C CA . ILE D 1 38 ? 31.847 -27.658 -68.143 1.00 20.66 39 ILE D CA 1
ATOM 6771 C C . ILE D 1 38 ? 30.988 -26.725 -68.988 1.00 19.99 39 ILE D C 1
ATOM 6772 O O . ILE D 1 38 ? 30.671 -25.612 -68.554 1.00 23.13 39 ILE D O 1
ATOM 6777 N N . MET D 1 39 ? 30.611 -27.170 -70.190 1.00 20.59 40 MET D N 1
ATOM 6778 C CA . MET D 1 39 ? 29.957 -26.309 -71.171 1.00 21.84 40 MET D CA 1
ATOM 6779 C C . MET D 1 39 ? 28.582 -26.843 -71.551 1.00 23.77 40 MET D C 1
ATOM 6780 O O . MET D 1 39 ? 28.440 -28.026 -71.879 1.00 24.72 40 MET D O 1
ATOM 6785 N N . ASP D 1 40 ? 27.577 -25.959 -71.534 1.00 23.50 41 ASP D N 1
ATOM 6786 C CA . ASP D 1 40 ? 26.253 -26.297 -72.044 1.00 23.54 41 ASP D CA 1
ATOM 6787 C C . ASP D 1 40 ? 26.332 -26.496 -73.551 1.00 26.00 41 ASP D C 1
ATOM 6788 O O . ASP D 1 40 ? 26.925 -25.677 -74.261 1.00 27.85 41 ASP D O 1
ATOM 6793 N N . VAL D 1 41 ? 25.724 -27.574 -74.049 1.00 25.64 42 VAL D N 1
ATOM 6794 C CA . VAL D 1 41 ? 25.697 -27.859 -75.481 1.00 26.39 42 VAL D CA 1
ATOM 6795 C C . VAL D 1 41 ? 24.295 -28.321 -75.857 1.00 25.94 42 VAL D C 1
ATOM 6796 O O . VAL D 1 41 ? 23.640 -29.034 -75.090 1.00 27.56 42 VAL D O 1
ATOM 6800 N N . VAL D 1 42 ? 23.822 -27.894 -77.029 1.00 27.77 43 VAL D N 1
ATOM 6801 C CA . VAL D 1 42 ? 22.472 -28.231 -77.483 1.00 31.66 43 VAL D CA 1
ATOM 6802 C C . VAL D 1 42 ? 22.455 -29.268 -78.591 1.00 31.94 43 VAL D C 1
ATOM 6803 O O . VAL D 1 42 ? 21.366 -29.673 -79.025 1.00 32.24 43 VAL D O 1
ATOM 6807 N N . ASN D 1 43 ? 23.613 -29.708 -79.072 1.00 32.69 44 ASN D N 1
ATOM 6808 C CA . ASN D 1 43 ? 23.667 -30.723 -80.118 1.00 34.32 44 ASN D CA 1
ATOM 6809 C C . ASN D 1 43 ? 25.065 -31.331 -80.137 1.00 35.31 44 ASN D C 1
ATOM 6810 O O . ASN D 1 43 ? 25.964 -30.895 -79.412 1.00 34.33 44 ASN D O 1
ATOM 6815 N N . ALA D 1 44 ? 25.239 -32.345 -80.990 1.00 35.97 45 ALA D N 1
ATOM 6816 C CA . ALA D 1 44 ? 26.496 -33.087 -81.028 1.00 40.25 45 ALA D CA 1
ATOM 6817 C C . ALA D 1 44 ? 27.642 -32.241 -81.566 1.00 40.80 45 ALA D C 1
ATOM 6818 O O . ALA D 1 44 ? 28.793 -32.428 -81.152 1.00 38.42 45 ALA D O 1
ATOM 6820 N N . GLU D 1 45 ? 27.356 -31.316 -82.485 1.00 38.93 46 GLU D N 1
ATOM 6821 C CA . GLU D 1 45 ? 28.414 -30.464 -83.016 1.00 41.67 46 GLU D CA 1
ATOM 6822 C C . GLU D 1 45 ? 28.977 -29.549 -81.938 1.00 39.07 46 GLU D C 1
ATOM 6823 O O . GLU D 1 45 ? 30.199 -29.388 -81.830 1.00 39.60 46 GLU D O 1
ATOM 6829 N N . GLN D 1 46 ? 28.104 -28.932 -81.135 1.00 36.95 47 GLN D N 1
ATOM 6830 C CA . GLN D 1 46 ? 28.586 -28.128 -80.018 1.00 35.78 47 GLN D CA 1
ATOM 6831 C C . GLN D 1 46 ? 29.375 -28.981 -79.034 1.00 36.44 47 GLN D C 1
ATOM 6832 O O . GLN D 1 46 ? 30.403 -28.541 -78.504 1.00 36.88 47 GLN D O 1
ATOM 6838 N N . ALA D 1 47 ? 28.912 -30.210 -78.786 1.00 35.07 48 ALA D N 1
ATOM 6839 C CA . ALA D 1 47 ? 29.627 -31.103 -77.880 1.00 32.35 48 ALA D CA 1
ATOM 6840 C C . ALA D 1 47 ? 31.041 -31.386 -78.379 1.00 32.87 48 ALA D C 1
ATOM 6841 O O . ALA D 1 47 ? 31.990 -31.417 -77.586 1.00 29.94 48 ALA D O 1
ATOM 6843 N N A ARG D 1 48 ? 31.200 -31.593 -79.690 0.48 33.42 49 ARG D N 1
ATOM 6844 N N B ARG D 1 48 ? 31.207 -31.575 -79.692 0.52 33.19 49 ARG D N 1
ATOM 6845 C CA A ARG D 1 48 ? 32.530 -31.836 -80.243 0.48 34.42 49 ARG D CA 1
ATOM 6846 C CA B ARG D 1 48 ? 32.537 -31.843 -80.231 0.52 33.83 49 ARG D CA 1
ATOM 6847 C C A ARG D 1 48 ? 33.422 -30.611 -80.096 0.48 34.12 49 ARG D C 1
ATOM 6848 C C B ARG D 1 48 ? 33.437 -30.614 -80.137 0.52 34.20 49 ARG D C 1
ATOM 6849 O O A ARG D 1 48 ? 34.600 -30.733 -79.735 0.48 34.21 49 ARG D O 1
ATOM 6850 O O B ARG D 1 48 ? 34.635 -30.736 -79.849 0.52 35.11 49 ARG D O 1
ATOM 6865 N N . ILE D 1 49 ? 32.881 -29.423 -80.377 1.00 34.76 50 ILE D N 1
ATOM 6866 C CA . ILE D 1 49 ? 33.658 -28.194 -80.221 1.00 34.63 50 ILE D CA 1
ATOM 6867 C C . ILE D 1 49 ? 34.116 -28.036 -78.779 1.00 34.38 50 ILE D C 1
ATOM 6868 O O . ILE D 1 49 ? 35.274 -27.689 -78.512 1.00 34.77 50 ILE D O 1
ATOM 6873 N N . ALA D 1 50 ? 33.218 -28.296 -77.827 1.00 33.47 51 ALA D N 1
ATOM 6874 C CA . ALA D 1 50 ? 33.574 -28.180 -76.418 1.00 32.47 51 ALA D CA 1
ATOM 6875 C C . ALA D 1 50 ? 34.707 -29.134 -76.057 1.00 31.85 51 ALA D C 1
ATOM 6876 O O . ALA D 1 50 ? 35.675 -28.747 -75.392 1.00 34.14 51 ALA D O 1
ATOM 6878 N N . GLU D 1 51 ? 34.607 -30.389 -76.497 1.00 31.71 52 GLU D N 1
ATOM 6879 C CA . GLU D 1 51 ? 35.652 -31.359 -76.184 1.00 33.78 52 GLU D CA 1
ATOM 6880 C C . GLU D 1 51 ? 36.981 -30.967 -76.818 1.00 35.04 52 GLU D C 1
ATOM 6881 O O . GLU D 1 51 ? 38.032 -31.046 -76.171 1.00 33.23 52 GLU D O 1
ATOM 6887 N N . GLU D 1 52 ? 36.952 -30.543 -78.084 1.00 33.33 53 GLU D N 1
ATOM 6888 C CA . GLU D 1 52 ? 38.178 -30.154 -78.771 1.00 35.85 53 GLU D CA 1
ATOM 6889 C C . GLU D 1 52 ? 38.837 -28.953 -78.107 1.00 35.18 53 GLU D C 1
ATOM 6890 O O . GLU D 1 52 ? 40.070 -28.848 -78.101 1.00 37.93 53 GLU D O 1
ATOM 6896 N N . ALA D 1 53 ? 38.042 -28.049 -77.530 1.00 32.30 54 ALA D N 1
ATOM 6897 C CA . ALA D 1 53 ? 38.587 -26.878 -76.856 1.00 33.13 54 ALA D CA 1
ATOM 6898 C C . ALA D 1 53 ? 39.149 -27.190 -75.476 1.00 32.72 54 ALA D C 1
ATOM 6899 O O . ALA D 1 53 ? 39.795 -26.321 -74.882 1.00 33.84 54 ALA D O 1
ATOM 6901 N N . GLY D 1 54 ? 38.910 -28.387 -74.948 1.00 32.90 55 GLY D N 1
ATOM 6902 C CA . GLY D 1 54 ? 39.462 -28.791 -73.674 1.00 30.51 55 GLY D CA 1
ATOM 6903 C C . GLY D 1 54 ? 38.490 -28.843 -72.514 1.00 28.03 55 GLY D C 1
ATOM 6904 O O . GLY D 1 54 ? 38.938 -28.940 -71.365 1.00 30.02 55 GLY D O 1
ATOM 6905 N N . ALA D 1 55 ? 37.184 -28.780 -72.766 1.00 26.71 56 ALA D N 1
ATOM 6906 C CA . ALA D 1 55 ? 36.214 -28.890 -71.685 1.00 25.80 56 ALA D CA 1
ATOM 6907 C C . ALA D 1 55 ? 36.394 -30.213 -70.953 1.00 28.94 56 ALA D C 1
ATOM 6908 O O . ALA D 1 55 ? 36.771 -31.230 -71.545 1.00 29.27 56 ALA D O 1
ATOM 6910 N N . CYS D 1 56 ? 36.131 -30.197 -69.645 1.00 25.86 57 CYS D N 1
ATOM 6911 C CA . CYS D 1 56 ? 36.214 -31.428 -68.870 1.00 26.08 57 CYS D CA 1
ATOM 6912 C C . CYS D 1 56 ? 34.930 -32.242 -68.924 1.00 26.13 57 CYS D C 1
ATOM 6913 O O . CYS D 1 56 ? 34.957 -33.434 -68.595 1.00 25.91 57 CYS D O 1
ATOM 6916 N N . ALA D 1 57 ? 33.823 -31.633 -69.345 1.00 23.45 58 ALA D N 1
ATOM 6917 C CA . ALA D 1 57 ? 32.530 -32.300 -69.455 1.00 21.59 58 ALA D CA 1
ATOM 6918 C C . ALA D 1 57 ? 31.595 -31.365 -70.209 1.00 25.76 58 ALA D C 1
ATOM 6919 O O . ALA D 1 57 ? 31.877 -30.174 -70.368 1.00 23.25 58 ALA D O 1
ATOM 6921 N N . VAL D 1 58 ? 30.469 -31.915 -70.667 1.00 24.12 59 VAL D N 1
ATOM 6922 C CA . VAL D 1 58 ? 29.437 -31.118 -71.319 1.00 22.84 59 VAL D CA 1
ATOM 6923 C C . VAL D 1 58 ? 28.106 -31.335 -70.617 1.00 23.89 59 VAL D C 1
ATOM 6924 O O . VAL D 1 58 ? 27.849 -32.396 -70.040 1.00 24.79 59 VAL D O 1
ATOM 6928 N N . MET D 1 59 ? 27.256 -30.311 -70.674 1.00 22.17 60 MET D N 1
ATOM 6929 C CA . MET D 1 59 ? 25.909 -30.349 -70.112 1.00 21.53 60 MET D CA 1
ATOM 6930 C C . MET D 1 59 ? 24.935 -30.339 -71.283 1.00 23.30 60 MET D C 1
ATOM 6931 O O . MET D 1 59 ? 24.806 -29.326 -71.978 1.00 24.58 60 MET D O 1
ATOM 6936 N N . ALA D 1 60 ? 24.264 -31.465 -71.513 1.00 23.59 61 ALA D N 1
ATOM 6937 C CA . ALA D 1 60 ? 23.319 -31.568 -72.617 1.00 25.64 61 ALA D CA 1
ATOM 6938 C C . ALA D 1 60 ? 21.999 -30.919 -72.223 1.00 25.84 61 ALA D C 1
ATOM 6939 O O . ALA D 1 60 ? 21.428 -31.249 -71.178 1.00 26.06 61 ALA D O 1
ATOM 6941 N N . LEU D 1 61 ? 21.507 -30.006 -73.059 1.00 25.51 62 LEU D N 1
ATOM 6942 C CA . LEU D 1 61 ? 20.187 -29.429 -72.815 1.00 30.90 62 LEU D CA 1
ATOM 6943 C C . LEU D 1 61 ? 19.589 -28.922 -74.121 1.00 30.74 62 LEU D C 1
ATOM 6944 O O . LEU D 1 61 ? 20.300 -28.389 -74.976 1.00 33.92 62 LEU D O 1
ATOM 6949 N N A GLU D 1 62 ? 18.295 -29.189 -74.315 0.51 30.51 63 GLU D N 1
ATOM 6950 N N B GLU D 1 62 ? 18.258 -28.990 -74.201 0.49 33.72 63 GLU D N 1
ATOM 6951 C CA A GLU D 1 62 ? 17.728 -29.087 -75.657 0.51 34.33 63 GLU D CA 1
ATOM 6952 C CA B GLU D 1 62 ? 17.524 -28.387 -75.310 0.49 39.64 63 GLU D CA 1
ATOM 6953 C C A GLU D 1 62 ? 17.376 -27.652 -76.031 0.51 39.27 63 GLU D C 1
ATOM 6954 C C B GLU D 1 62 ? 17.409 -26.872 -75.154 0.49 45.38 63 GLU D C 1
ATOM 6955 O O A GLU D 1 62 ? 17.570 -27.243 -77.181 0.51 38.97 63 GLU D O 1
ATOM 6956 O O B GLU D 1 62 ? 17.817 -26.114 -76.040 0.49 48.65 63 GLU D O 1
ATOM 6967 N N A ARG D 1 63 ? 16.851 -26.883 -75.083 0.51 41.63 64 ARG D N 1
ATOM 6968 N N B ARG D 1 63 ? 16.844 -26.412 -74.039 0.49 48.33 64 ARG D N 1
ATOM 6969 C CA A ARG D 1 63 ? 16.497 -25.494 -75.315 0.51 47.77 64 ARG D CA 1
ATOM 6970 C CA B ARG D 1 63 ? 16.550 -24.998 -73.830 0.49 52.65 64 ARG D CA 1
ATOM 6971 C C A ARG D 1 63 ? 16.897 -24.689 -74.090 0.51 50.98 64 ARG D C 1
ATOM 6972 C C B ARG D 1 63 ? 17.511 -24.402 -72.811 0.49 52.70 64 ARG D C 1
ATOM 6973 O O A ARG D 1 63 ? 17.173 -25.243 -73.022 0.51 52.82 64 ARG D O 1
ATOM 6974 O O B ARG D 1 63 ? 17.725 -24.979 -71.740 0.49 53.59 64 ARG D O 1
ATOM 6989 N N A VAL D 1 64 ? 16.932 -23.372 -74.253 0.51 51.70 65 VAL D N 1
ATOM 6990 N N B VAL D 1 64 ? 18.057 -23.233 -73.135 0.49 51.17 65 VAL D N 1
ATOM 6991 C CA A VAL D 1 64 ? 17.259 -22.476 -73.147 0.51 51.10 65 VAL D CA 1
ATOM 6992 C CA B VAL D 1 64 ? 19.088 -22.582 -72.330 0.49 46.98 65 VAL D CA 1
ATOM 6993 C C A VAL D 1 64 ? 16.068 -22.419 -72.198 0.51 45.57 65 VAL D C 1
ATOM 6994 C C B VAL D 1 64 ? 18.436 -21.619 -71.342 0.49 44.24 65 VAL D C 1
ATOM 6995 O O A VAL D 1 64 ? 14.977 -21.991 -72.603 0.51 44.47 65 VAL D O 1
ATOM 6996 O O B VAL D 1 64 ? 17.299 -21.179 -71.570 0.49 42.69 65 VAL D O 1
ATOM 7003 N N A PRO D 1 65 ? 16.221 -22.845 -70.941 0.51 44.10 66 PRO D N 1
ATOM 7004 N N B PRO D 1 65 ? 19.105 -21.276 -70.232 0.49 39.63 66 PRO D N 1
ATOM 7005 C CA A PRO D 1 65 ? 15.088 -22.781 -70.003 0.51 44.19 66 PRO D CA 1
ATOM 7006 C CA B PRO D 1 65 ? 18.485 -20.349 -69.265 0.49 39.27 66 PRO D CA 1
ATOM 7007 C C A PRO D 1 65 ? 14.570 -21.373 -69.763 0.51 49.58 66 PRO D C 1
ATOM 7008 C C B PRO D 1 65 ? 18.074 -19.015 -69.862 0.49 41.86 66 PRO D C 1
ATOM 7009 O O A PRO D 1 65 ? 13.427 -21.220 -69.314 0.51 50.24 66 PRO D O 1
ATOM 7010 O O B PRO D 1 65 ? 17.005 -18.497 -69.518 0.49 43.63 66 PRO D O 1
ATOM 7017 N N A ALA D 1 66 ? 15.368 -20.341 -70.047 0.51 53.52 67 ALA D N 1
ATOM 7018 N N B ALA D 1 66 ? 18.893 -18.440 -70.747 0.49 41.41 67 ALA D N 1
ATOM 7019 C CA A ALA D 1 66 ? 14.866 -18.975 -69.944 0.51 57.53 67 ALA D CA 1
ATOM 7020 C CA B ALA D 1 66 ? 18.550 -17.153 -71.346 0.49 45.61 67 ALA D CA 1
ATOM 7021 C C A ALA D 1 66 ? 13.864 -18.672 -71.052 0.51 60.38 67 ALA D C 1
ATOM 7022 C C B ALA D 1 66 ? 17.233 -17.216 -72.110 0.49 50.48 67 ALA D C 1
ATOM 7023 O O A ALA D 1 66 ? 12.840 -18.023 -70.809 0.51 61.61 67 ALA D O 1
ATOM 7024 O O B ALA D 1 66 ? 16.525 -16.208 -72.211 0.49 50.72 67 ALA D O 1
ATOM 7027 N N A ASP D 1 67 ? 14.140 -19.134 -72.275 0.51 60.42 68 ASP D N 1
ATOM 7028 N N B ASP D 1 67 ? 16.884 -18.385 -72.648 0.49 52.31 68 ASP D N 1
ATOM 7029 C CA A ASP D 1 67 ? 13.201 -18.926 -73.372 0.51 62.38 68 ASP D CA 1
ATOM 7030 C CA B ASP D 1 67 ? 15.621 -18.553 -73.352 0.49 56.81 68 ASP D CA 1
ATOM 7031 C C A ASP D 1 67 ? 11.933 -19.750 -73.190 0.51 61.05 68 ASP D C 1
ATOM 7032 C C B ASP D 1 67 ? 14.473 -18.958 -72.437 0.49 57.49 68 ASP D C 1
ATOM 7033 O O A ASP D 1 67 ? 10.854 -19.329 -73.626 0.51 61.77 68 ASP D O 1
ATOM 7034 O O B ASP D 1 67 ? 13.310 -18.739 -72.792 0.49 56.80 68 ASP D O 1
ATOM 7043 N N A ILE D 1 68 ? 12.040 -20.920 -72.559 0.51 57.77 69 ILE D N 1
ATOM 7044 N N B ILE D 1 68 ? 14.767 -19.541 -71.274 0.49 58.14 69 ILE D N 1
ATOM 7045 C CA A ILE D 1 68 ? 10.851 -21.716 -72.267 0.51 55.83 69 ILE D CA 1
ATOM 7046 C CA B ILE D 1 68 ? 13.703 -19.905 -70.342 0.49 58.00 69 ILE D CA 1
ATOM 7047 C C A ILE D 1 68 ? 9.953 -20.982 -71.280 0.51 58.61 69 ILE D C 1
ATOM 7048 C C B ILE D 1 68 ? 13.151 -18.672 -69.638 0.49 56.72 69 ILE D C 1
ATOM 7049 O O A ILE D 1 68 ? 8.732 -20.905 -71.458 0.51 61.90 69 ILE D O 1
ATOM 7050 O O B ILE D 1 68 ? 11.932 -18.514 -69.506 0.49 57.17 69 ILE D O 1
ATOM 7059 N N A ARG D 1 69 ? 10.549 -20.422 -70.223 0.51 56.49 70 ARG D N 1
ATOM 7060 N N B ARG D 1 69 ? 14.032 -17.780 -69.175 0.49 54.98 70 ARG D N 1
ATOM 7061 C CA A ARG D 1 69 ? 9.765 -19.656 -69.261 0.51 57.21 70 ARG D CA 1
ATOM 7062 C CA B ARG D 1 69 ? 13.573 -16.563 -68.516 0.49 54.06 70 ARG D CA 1
ATOM 7063 C C A ARG D 1 69 ? 9.325 -18.313 -69.829 0.51 60.66 70 ARG D C 1
ATOM 7064 C C B ARG D 1 69 ? 12.822 -15.641 -69.468 0.49 52.86 70 ARG D C 1
ATOM 7065 O O A ARG D 1 69 ? 8.305 -17.765 -69.396 0.51 60.78 70 ARG D O 1
ATOM 7066 O O B ARG D 1 69 ? 12.013 -14.827 -69.013 0.49 53.80 70 ARG D O 1
ATOM 7081 N N A ALA D 1 70 ? 10.071 -17.769 -70.795 0.51 63.82 71 ALA D N 1
ATOM 7082 N N B ALA D 1 70 ? 13.065 -15.757 -70.773 0.49 52.14 71 ALA D N 1
ATOM 7083 C CA A ALA D 1 70 ? 9.691 -16.490 -71.386 0.51 65.96 71 ALA D CA 1
ATOM 7084 C CA B ALA D 1 70 ? 12.436 -14.887 -71.761 0.49 54.04 71 ALA D CA 1
ATOM 7085 C C A ALA D 1 70 ? 8.404 -16.611 -72.193 0.51 67.37 71 ALA D C 1
ATOM 7086 C C B ALA D 1 70 ? 11.116 -15.464 -72.271 0.49 57.94 71 ALA D C 1
ATOM 7087 O O A ALA D 1 70 ? 7.556 -15.712 -72.159 0.51 68.71 71 ALA D O 1
ATOM 7088 O O B ALA D 1 70 ? 10.062 -14.837 -72.128 0.49 58.01 71 ALA D O 1
ATOM 7091 N N A GLN D 1 71 ? 8.238 -17.715 -72.923 0.51 66.37 72 GLN D N 1
ATOM 7092 N N B GLN D 1 71 ? 11.164 -16.656 -72.869 0.49 60.31 72 GLN D N 1
ATOM 7093 C CA A GLN D 1 71 ? 7.031 -17.970 -73.696 0.51 64.33 72 GLN D CA 1
ATOM 7094 C CA B GLN D 1 71 ? 9.956 -17.242 -73.443 0.49 61.75 72 GLN D CA 1
ATOM 7095 C C A GLN D 1 71 ? 5.942 -18.660 -72.880 0.51 62.01 72 GLN D C 1
ATOM 7096 C C B GLN D 1 71 ? 8.998 -17.723 -72.360 0.49 63.40 72 GLN D C 1
ATOM 7097 O O A GLN D 1 71 ? 5.018 -19.239 -73.461 0.51 59.74 72 GLN D O 1
ATOM 7098 O O B GLN D 1 71 ? 7.776 -17.605 -72.509 0.49 66.64 72 GLN D O 1
ATOM 7101 N N A GLY D 1 72 ? 6.033 -18.612 -71.552 0.51 62.88 73 GLY D N 1
ATOM 7102 N N B GLY D 1 72 ? 9.527 -18.266 -71.269 0.49 61.36 73 GLY D N 1
ATOM 7103 C CA A GLY D 1 72 ? 5.046 -19.241 -70.696 0.51 61.21 73 GLY D CA 1
ATOM 7104 C CA B GLY D 1 72 ? 8.692 -18.736 -70.186 0.49 58.02 73 GLY D CA 1
ATOM 7105 C C A GLY D 1 72 ? 5.038 -20.753 -70.800 0.51 59.94 73 GLY D C 1
ATOM 7106 C C B GLY D 1 72 ? 8.157 -20.137 -70.424 0.49 55.39 73 GLY D C 1
ATOM 7107 O O A GLY D 1 72 ? 4.065 -21.343 -71.279 0.51 61.70 73 GLY D O 1
ATOM 7108 O O B GLY D 1 72 ? 8.549 -20.847 -71.354 0.49 57.98 73 GLY D O 1
ATOM 7109 N N A GLY D 1 73 ? 6.116 -21.393 -70.354 0.51 53.27 74 GLY D N 1
ATOM 7110 N N B GLY D 1 73 ? 7.235 -20.530 -69.555 0.49 48.87 74 GLY D N 1
ATOM 7111 C CA A GLY D 1 73 ? 6.223 -22.835 -70.458 0.51 45.80 74 GLY D CA 1
ATOM 7112 C CA B GLY D 1 73 ? 6.635 -21.845 -69.618 0.49 44.33 74 GLY D CA 1
ATOM 7113 C C A GLY D 1 73 ? 7.030 -23.422 -69.321 0.51 39.28 74 GLY D C 1
ATOM 7114 C C B GLY D 1 73 ? 7.262 -22.824 -68.645 0.49 39.61 74 GLY D C 1
ATOM 7115 O O A GLY D 1 73 ? 7.797 -22.728 -68.645 0.51 42.06 74 GLY D O 1
ATOM 7116 O O B GLY D 1 73 ? 7.896 -22.456 -67.653 0.49 44.03 74 GLY D O 1
ATOM 7117 N N A VAL D 1 74 ? 6.851 -24.724 -69.125 0.51 30.96 75 VAL D N 1
ATOM 7118 N N B VAL D 1 74 ? 7.074 -24.105 -68.949 0.49 32.22 75 VAL D N 1
ATOM 7119 C CA A VAL D 1 74 ? 7.531 -25.464 -68.070 0.51 26.43 75 VAL D CA 1
ATOM 7120 C CA B VAL D 1 74 ? 7.597 -25.197 -68.136 0.49 27.03 75 VAL D CA 1
ATOM 7121 C C A VAL D 1 74 ? 8.788 -26.097 -68.653 0.51 26.88 75 VAL D C 1
ATOM 7122 C C B VAL D 1 74 ? 8.862 -25.726 -68.795 0.49 26.23 75 VAL D C 1
ATOM 7123 O O A VAL D 1 74 ? 8.729 -26.793 -69.674 0.51 26.58 75 VAL D O 1
ATOM 7124 O O B VAL D 1 74 ? 8.872 -26.016 -69.999 0.49 27.58 75 VAL D O 1
ATOM 7131 N N . ALA D 1 75 ? 9.929 -25.851 -68.011 1.00 23.87 76 ALA D N 1
ATOM 7132 C CA . ALA D 1 75 ? 11.214 -26.360 -68.484 1.00 23.51 76 ALA D CA 1
ATOM 7133 C C . ALA D 1 75 ? 11.506 -27.684 -67.785 1.00 22.64 76 ALA D C 1
ATOM 7134 O O . ALA D 1 75 ? 11.588 -27.736 -66.554 1.00 23.42 76 ALA D O 1
ATOM 7136 N N . ARG D 1 76 ? 11.663 -28.746 -68.567 1.00 22.68 77 ARG D N 1
ATOM 7137 C CA . ARG D 1 76 ? 11.744 -30.107 -68.051 1.00 22.39 77 ARG D CA 1
ATOM 7138 C C . ARG D 1 76 ? 13.038 -30.775 -68.508 1.00 23.12 77 ARG D C 1
ATOM 7139 O O . ARG D 1 76 ? 13.865 -30.183 -69.211 1.00 24.98 77 ARG D O 1
ATOM 7147 N N . MET D 1 77 ? 13.199 -32.030 -68.085 1.00 21.63 78 MET D N 1
ATOM 7148 C CA . MET D 1 77 ? 14.237 -32.896 -68.631 1.00 21.62 78 MET D CA 1
ATOM 7149 C C . MET D 1 77 ? 14.191 -32.862 -70.153 1.00 24.06 78 MET D C 1
ATOM 7150 O O . MET D 1 77 ? 13.117 -32.775 -70.754 1.00 25.74 78 MET D O 1
ATOM 7155 N N . SER D 1 78 ? 15.370 -32.904 -70.777 1.00 24.81 79 SER D N 1
ATOM 7156 C CA . SER D 1 78 ? 15.444 -32.896 -72.229 1.00 23.92 79 SER D CA 1
ATOM 7157 C C . SER D 1 78 ? 15.096 -34.273 -72.791 1.00 25.43 79 SER D C 1
ATOM 7158 O O . SER D 1 78 ? 15.108 -35.283 -72.083 1.00 26.88 79 SER D O 1
ATOM 7161 N N . ASP D 1 79 ? 14.791 -34.299 -74.090 1.00 27.90 80 ASP D N 1
ATOM 7162 C CA . ASP D 1 79 ? 14.446 -35.546 -74.762 1.00 30.90 80 ASP D CA 1
ATOM 7163 C C . ASP D 1 79 ? 15.624 -36.512 -74.682 1.00 30.17 80 ASP D C 1
ATOM 7164 O O . ASP D 1 79 ? 16.747 -36.143 -75.051 1.00 30.51 80 ASP D O 1
ATOM 7169 N N . PRO D 1 80 ? 15.415 -37.742 -74.208 1.00 29.09 81 PRO D N 1
ATOM 7170 C CA . PRO D 1 80 ? 16.521 -38.713 -74.156 1.00 30.30 81 PRO D CA 1
ATOM 7171 C C . PRO D 1 80 ? 17.235 -38.906 -75.482 1.00 32.99 81 PRO D C 1
ATOM 7172 O O . PRO D 1 80 ? 18.437 -39.206 -75.491 1.00 34.07 81 PRO D O 1
ATOM 7176 N N . GLN D 1 81 ? 16.534 -38.732 -76.604 1.00 32.45 82 GLN D N 1
ATOM 7177 C CA . GLN D 1 81 ? 17.170 -38.903 -77.907 1.00 33.70 82 GLN D CA 1
ATOM 7178 C C . GLN D 1 81 ? 18.304 -37.902 -78.107 1.00 34.97 82 GLN D C 1
ATOM 7179 O O . GLN D 1 81 ? 19.404 -38.274 -78.533 1.00 37.06 82 GLN D O 1
ATOM 7185 N N . MET D 1 82 ? 18.057 -36.622 -77.805 1.00 33.49 83 MET D N 1
ATOM 7186 C CA . MET D 1 82 ? 19.109 -35.627 -77.997 1.00 31.31 83 MET D CA 1
ATOM 7187 C C . MET D 1 82 ? 20.235 -35.805 -76.990 1.00 30.37 83 MET D C 1
ATOM 7188 O O . MET D 1 82 ? 21.397 -35.516 -77.307 1.00 31.00 83 MET D O 1
ATOM 7193 N N . ILE D 1 83 ? 19.917 -36.277 -75.782 1.00 28.24 84 ILE D N 1
ATOM 7194 C CA . ILE D 1 83 ? 20.962 -36.556 -74.802 1.00 28.68 84 ILE D CA 1
ATOM 7195 C C . ILE D 1 83 ? 21.852 -37.700 -75.278 1.00 31.01 84 ILE D C 1
ATOM 7196 O O . ILE D 1 83 ? 23.085 -37.621 -75.191 1.00 32.06 84 ILE D O 1
ATOM 7201 N N . LYS D 1 84 ? 21.247 -38.776 -75.795 1.00 31.80 85 LYS D N 1
ATOM 7202 C CA . LYS D 1 84 ? 22.032 -39.907 -76.286 1.00 32.51 85 LYS D CA 1
ATOM 7203 C C . LYS D 1 84 ? 22.962 -39.489 -77.415 1.00 35.84 85 LYS D C 1
ATOM 7204 O O . LYS D 1 84 ? 24.108 -39.951 -77.489 1.00 38.73 85 LYS D O 1
ATOM 7210 N N . GLU D 1 85 ? 22.483 -38.627 -78.315 1.00 33.60 86 GLU D N 1
ATOM 7211 C CA . GLU D 1 85 ? 23.310 -38.201 -79.439 1.00 34.83 86 GLU D CA 1
ATOM 7212 C C . GLU D 1 85 ? 24.548 -37.461 -78.958 1.00 35.20 86 GLU D C 1
ATOM 7213 O O . GLU D 1 85 ? 25.633 -37.609 -79.533 1.00 38.43 86 GLU D O 1
ATOM 7219 N N . ILE D 1 86 ? 24.405 -36.659 -77.902 1.00 30.63 87 ILE D N 1
ATOM 7220 C CA . ILE D 1 86 ? 25.555 -35.946 -77.359 1.00 30.76 87 ILE D CA 1
ATOM 7221 C C . ILE D 1 86 ? 26.514 -36.915 -76.677 1.00 31.22 87 ILE D C 1
ATOM 7222 O O . ILE D 1 86 ? 27.736 -36.827 -76.853 1.00 32.31 87 ILE D O 1
ATOM 7227 N N . LYS D 1 87 ? 25.975 -37.869 -75.911 1.00 29.39 88 LYS D N 1
ATOM 7228 C CA . LYS D 1 87 ? 26.820 -38.843 -75.226 1.00 31.15 88 LYS D CA 1
ATOM 7229 C C . LYS D 1 87 ? 27.631 -39.663 -76.219 1.00 33.78 88 LYS D C 1
ATOM 7230 O O . LYS D 1 87 ? 28.806 -39.965 -75.977 1.00 34.98 88 LYS D O 1
ATOM 7236 N N . GLN D 1 88 ? 27.029 -40.015 -77.352 1.00 35.36 89 GLN D N 1
ATOM 7237 C CA . GLN D 1 88 ? 27.732 -40.786 -78.367 1.00 38.86 89 GLN D CA 1
ATOM 7238 C C . GLN D 1 88 ? 28.731 -39.955 -79.162 1.00 40.33 89 GLN D C 1
ATOM 7239 O O . GLN D 1 88 ? 29.531 -40.529 -79.907 1.00 42.44 89 GLN D O 1
ATOM 7245 N N . ALA D 1 89 ? 28.722 -38.631 -79.013 1.00 39.21 90 ALA D N 1
ATOM 7246 C CA . ALA D 1 89 ? 29.607 -37.783 -79.798 1.00 38.50 90 ALA D CA 1
ATOM 7247 C C . ALA D 1 89 ? 30.934 -37.489 -79.112 1.00 39.21 90 ALA D C 1
ATOM 7248 O O . ALA D 1 89 ? 31.870 -37.034 -79.782 1.00 42.28 90 ALA D O 1
ATOM 7250 N N . VAL D 1 90 ? 31.050 -37.742 -77.807 1.00 33.94 91 VAL D N 1
ATOM 7251 C CA . VAL D 1 90 ? 32.211 -37.310 -77.039 1.00 34.30 91 VAL D CA 1
ATOM 7252 C C . VAL D 1 90 ? 32.669 -38.411 -76.092 1.00 36.23 91 VAL D C 1
ATOM 7253 O O . VAL D 1 90 ? 31.930 -39.347 -75.776 1.00 37.29 91 VAL D O 1
ATOM 7257 N N . THR D 1 91 ? 33.914 -38.275 -75.635 1.00 35.86 92 THR D N 1
ATOM 7258 C CA . THR D 1 91 ? 34.517 -39.161 -74.647 1.00 35.41 92 THR D CA 1
ATOM 7259 C C . THR D 1 91 ? 34.484 -38.581 -73.240 1.00 35.88 92 THR D C 1
ATOM 7260 O O . THR D 1 91 ? 34.407 -39.336 -72.262 1.00 35.45 92 THR D O 1
ATOM 7264 N N . ILE D 1 92 ? 34.514 -37.260 -73.116 1.00 28.94 93 ILE D N 1
ATOM 7265 C CA . ILE D 1 92 ? 34.412 -36.597 -71.817 1.00 28.21 93 ILE D CA 1
ATOM 7266 C C . ILE D 1 92 ? 33.036 -36.864 -71.214 1.00 28.06 93 ILE D C 1
ATOM 7267 O O . ILE D 1 92 ? 32.092 -37.190 -71.954 1.00 28.25 93 ILE D O 1
ATOM 7272 N N . PRO D 1 93 ? 32.875 -36.755 -69.891 1.00 24.32 94 PRO D N 1
ATOM 7273 C CA . PRO D 1 93 ? 31.573 -37.062 -69.280 1.00 23.56 94 PRO D CA 1
ATOM 7274 C C . PRO D 1 93 ? 30.483 -36.115 -69.757 1.00 26.71 94 PRO D C 1
ATOM 7275 O O . PRO D 1 93 ? 30.736 -34.966 -70.131 1.00 27.71 94 PRO D O 1
ATOM 7279 N N . VAL D 1 94 ? 29.253 -36.617 -69.732 1.00 23.12 95 VAL D N 1
ATOM 7280 C CA . VAL D 1 94 ? 28.074 -35.862 -70.134 1.00 22.73 95 VAL D CA 1
ATOM 7281 C C . VAL D 1 94 ? 27.131 -35.760 -68.944 1.00 24.34 95 VAL D C 1
ATOM 7282 O O . VAL D 1 94 ? 26.829 -36.768 -68.293 1.00 25.08 95 VAL D O 1
ATOM 7286 N N . MET D 1 95 ? 26.686 -34.544 -68.654 1.00 19.95 96 MET D N 1
ATOM 7287 C CA . MET D 1 95 ? 25.688 -34.280 -67.629 1.00 19.69 96 MET D CA 1
ATOM 7288 C C . MET D 1 95 ? 24.388 -33.856 -68.295 1.00 19.37 96 MET D C 1
ATOM 7289 O O . MET D 1 95 ? 24.380 -33.400 -69.440 1.00 21.09 96 MET D O 1
ATOM 7294 N N . ALA D 1 96 ? 23.282 -34.019 -67.563 1.00 19.60 97 ALA D N 1
ATOM 7295 C CA . ALA D 1 96 ? 21.979 -33.529 -67.998 1.00 19.25 97 ALA D CA 1
ATOM 7296 C C . ALA D 1 96 ? 21.162 -33.160 -66.769 1.00 19.15 97 ALA D C 1
ATOM 7297 O O . ALA D 1 96 ? 21.446 -33.615 -65.659 1.00 20.91 97 ALA D O 1
ATOM 7299 N N . LYS D 1 97 ? 20.127 -32.342 -66.977 1.00 20.79 98 LYS D N 1
ATOM 7300 C CA . LYS D 1 97 ? 19.380 -31.747 -65.877 1.00 19.40 98 LYS D CA 1
ATOM 7301 C C . LYS D 1 97 ? 18.077 -32.489 -65.593 1.00 18.69 98 LYS D C 1
ATOM 7302 O O . LYS D 1 97 ? 17.374 -32.919 -66.514 1.00 21.57 98 LYS D O 1
ATOM 7308 N N . ALA D 1 98 ? 17.755 -32.614 -64.306 1.00 19.56 99 ALA D N 1
ATOM 7309 C CA . ALA D 1 98 ? 16.447 -33.046 -63.839 1.00 20.14 99 ALA D CA 1
ATOM 7310 C C . ALA D 1 98 ? 15.839 -31.944 -62.978 1.00 19.38 99 ALA D C 1
ATOM 7311 O O . ALA D 1 98 ? 16.555 -31.205 -62.292 1.00 18.89 99 ALA D O 1
ATOM 7313 N N . ARG D 1 99 ? 14.514 -31.822 -63.021 1.00 19.31 100 ARG D N 1
ATOM 7314 C CA . ARG D 1 99 ? 13.849 -30.851 -62.160 1.00 19.45 100 ARG D CA 1
ATOM 7315 C C . ARG D 1 99 ? 14.030 -31.231 -60.695 1.00 17.60 100 ARG D C 1
ATOM 7316 O O . ARG D 1 99 ? 14.092 -32.411 -60.341 1.00 18.45 100 ARG D O 1
ATOM 7324 N N . ILE D 1 100 ? 14.108 -30.206 -59.837 1.00 16.67 101 ILE D N 1
ATOM 7325 C CA . ILE D 1 100 ? 14.258 -30.432 -58.404 1.00 17.32 101 ILE D CA 1
ATOM 7326 C C . ILE D 1 100 ? 13.107 -31.282 -57.903 1.00 18.88 101 ILE D C 1
ATOM 7327 O O . ILE D 1 100 ? 11.930 -30.959 -58.122 1.00 19.55 101 ILE D O 1
ATOM 7332 N N . GLY D 1 101 ? 13.444 -32.377 -57.223 1.00 16.80 102 GLY D N 1
ATOM 7333 C CA . GLY D 1 101 ? 12.453 -33.299 -56.702 1.00 17.26 102 GLY D CA 1
ATOM 7334 C C . GLY D 1 101 ? 11.912 -34.309 -57.690 1.00 17.26 102 GLY D C 1
ATOM 7335 O O . GLY D 1 101 ? 11.165 -35.203 -57.280 1.00 19.58 102 GLY D O 1
ATOM 7336 N N . HIS D 1 102 ? 12.246 -34.206 -58.979 1.00 18.96 103 HIS D N 1
ATOM 7337 C CA . HIS D 1 102 ? 11.665 -35.113 -59.975 1.00 19.45 103 HIS D CA 1
ATOM 7338 C C . HIS D 1 102 ? 12.546 -36.351 -60.088 1.00 17.93 103 HIS D C 1
ATOM 7339 O O . HIS D 1 102 ? 13.386 -36.480 -60.984 1.00 19.04 103 HIS D O 1
ATOM 7346 N N . PHE D 1 103 ? 12.329 -37.293 -59.165 1.00 17.79 104 PHE D N 1
ATOM 7347 C CA . PHE D 1 103 ? 13.200 -38.464 -59.119 1.00 18.37 104 PHE D CA 1
ATOM 7348 C C . PHE D 1 103 ? 13.005 -39.408 -60.302 1.00 19.36 104 PHE D C 1
ATOM 7349 O O . PHE D 1 103 ? 13.914 -40.192 -60.601 1.00 20.20 104 PHE D O 1
ATOM 7357 N N . VAL D 1 104 ? 11.865 -39.346 -60.993 1.00 18.58 105 VAL D N 1
ATOM 7358 C CA . VAL D 1 104 ? 11.684 -40.204 -62.163 1.00 18.51 105 VAL D CA 1
ATOM 7359 C C . VAL D 1 104 ? 12.444 -39.655 -63.365 1.00 18.65 105 VAL D C 1
ATOM 7360 O O . VAL D 1 104 ? 13.016 -40.420 -64.148 1.00 21.51 105 VAL D O 1
ATOM 7364 N N . GLU D 1 105 ? 12.469 -38.329 -63.541 1.00 19.64 106 GLU D N 1
ATOM 7365 C CA . GLU D 1 105 ? 13.363 -37.762 -64.549 1.00 19.53 106 GLU D CA 1
ATOM 7366 C C . GLU D 1 105 ? 14.795 -38.237 -64.317 1.00 20.21 106 GLU D C 1
ATOM 7367 O O . GLU D 1 105 ? 15.499 -38.611 -65.264 1.00 21.81 106 GLU D O 1
ATOM 7373 N N . ALA D 1 106 ? 15.227 -38.271 -63.053 1.00 19.60 107 ALA D N 1
ATOM 7374 C CA . ALA D 1 106 ? 16.571 -38.758 -62.747 1.00 19.53 107 ALA D CA 1
ATOM 7375 C C . ALA D 1 106 ? 16.722 -40.243 -63.078 1.00 21.26 107 ALA D C 1
ATOM 7376 O O . ALA D 1 106 ? 17.778 -40.666 -63.565 1.00 21.68 107 ALA D O 1
ATOM 7378 N N . GLN D 1 107 ? 15.688 -41.053 -62.815 1.00 21.07 108 GLN D N 1
ATOM 7379 C CA . GLN D 1 107 ? 15.764 -42.473 -63.160 1.00 19.67 108 GLN D CA 1
ATOM 7380 C C . GLN D 1 107 ? 15.950 -42.663 -64.660 1.00 21.99 108 GLN D C 1
ATOM 7381 O O . GLN D 1 107 ? 16.700 -43.546 -65.100 1.00 23.35 108 GLN D O 1
ATOM 7387 N N . ILE D 1 108 ? 15.254 -41.855 -65.461 1.00 19.42 109 ILE D N 1
ATOM 7388 C CA . ILE D 1 108 ? 15.387 -41.937 -66.911 1.00 21.40 109 ILE D CA 1
ATOM 7389 C C . ILE D 1 108 ? 16.793 -41.531 -67.341 1.00 22.55 109 ILE D C 1
ATOM 7390 O O . ILE D 1 108 ? 17.439 -42.225 -68.138 1.00 23.54 109 ILE D O 1
ATOM 7395 N N . LEU D 1 109 ? 17.293 -40.408 -66.809 1.00 22.14 110 LEU D N 1
ATOM 7396 C CA . LEU D 1 109 ? 18.639 -39.951 -67.158 1.00 21.17 110 LEU D CA 1
ATOM 7397 C C . LEU D 1 109 ? 19.689 -41.007 -66.838 1.00 25.24 110 LEU D C 1
ATOM 7398 O O . LEU D 1 109 ? 20.610 -41.242 -67.633 1.00 25.22 110 LEU D O 1
ATOM 7403 N N . GLU D 1 110 ? 19.579 -41.646 -65.670 1.00 23.51 111 GLU D N 1
ATOM 7404 C CA . GLU D 1 110 ? 20.531 -42.693 -65.314 1.00 25.42 111 GLU D CA 1
ATOM 7405 C C . GLU D 1 110 ? 20.459 -43.856 -66.296 1.00 26.03 111 GLU D C 1
ATOM 7406 O O . GLU D 1 110 ? 21.495 -44.408 -66.697 1.00 25.83 111 GLU D O 1
ATOM 7412 N N . ALA D 1 111 ? 19.244 -44.234 -66.705 1.00 24.72 112 ALA D N 1
ATOM 7413 C CA . ALA D 1 111 ? 19.065 -45.350 -67.628 1.00 24.26 112 ALA D CA 1
ATOM 7414 C C . ALA D 1 111 ? 19.603 -45.057 -69.027 1.00 25.74 112 ALA D C 1
ATOM 7415 O O . ALA D 1 111 ? 19.889 -46.002 -69.774 1.00 28.60 112 ALA D O 1
ATOM 7417 N N . ILE D 1 112 ? 19.725 -43.780 -69.400 1.00 27.38 113 ILE D N 1
ATOM 7418 C CA . ILE D 1 112 ? 20.349 -43.394 -70.665 1.00 28.27 113 ILE D CA 1
ATOM 7419 C C . ILE D 1 112 ? 21.827 -43.755 -70.666 1.00 29.91 113 ILE D C 1
ATOM 7420 O O . ILE D 1 112 ? 22.416 -44.000 -71.725 1.00 34.77 113 ILE D O 1
ATOM 7425 N N . GLY D 1 113 ? 22.451 -43.787 -69.494 1.00 30.32 114 GLY D N 1
ATOM 7426 C CA . GLY D 1 113 ? 23.869 -44.067 -69.404 1.00 28.05 114 GLY D CA 1
ATOM 7427 C C . GLY D 1 113 ? 24.767 -42.853 -69.412 1.00 26.92 114 GLY D C 1
ATOM 7428 O O . GLY D 1 113 ? 25.937 -42.971 -69.795 1.00 29.81 114 GLY D O 1
ATOM 7429 N N . ILE D 1 114 ? 24.267 -41.686 -69.012 1.00 25.13 115 ILE D N 1
ATOM 7430 C CA . ILE D 1 114 ? 25.131 -40.514 -68.921 1.00 24.57 115 ILE D CA 1
ATOM 7431 C C . ILE D 1 114 ? 25.901 -40.560 -67.613 1.00 22.99 115 ILE D C 1
ATOM 7432 O O . ILE D 1 114 ? 25.777 -41.515 -66.837 1.00 24.83 115 ILE D O 1
ATOM 7437 N N . ASP D 1 115 ? 26.690 -39.523 -67.354 1.00 23.03 116 ASP D N 1
ATOM 7438 C CA . ASP D 1 115 ? 27.682 -39.596 -66.294 1.00 22.13 116 ASP D CA 1
ATOM 7439 C C . ASP D 1 115 ? 27.287 -38.862 -65.028 1.00 21.23 116 ASP D C 1
ATOM 7440 O O . ASP D 1 115 ? 27.656 -39.310 -63.938 1.00 23.57 116 ASP D O 1
ATOM 7445 N N . TYR D 1 116 ? 26.544 -37.758 -65.143 1.00 20.98 117 TYR D N 1
ATOM 7446 C CA . TYR D 1 116 ? 26.125 -36.964 -63.998 1.00 19.06 117 TYR D CA 1
ATOM 7447 C C . TYR D 1 116 ? 24.722 -36.429 -64.235 1.00 21.48 117 TYR D C 1
ATOM 7448 O O . TYR D 1 116 ? 24.329 -36.158 -65.371 1.00 23.19 117 TYR D O 1
ATOM 7457 N N . ILE D 1 117 ? 23.980 -36.257 -63.146 1.00 18.55 118 ILE D N 1
ATOM 7458 C CA . ILE D 1 117 ? 22.691 -35.569 -63.171 1.00 18.46 118 ILE D CA 1
ATOM 7459 C C . ILE D 1 117 ? 22.839 -34.274 -62.391 1.00 20.71 118 ILE D C 1
ATOM 7460 O O . ILE D 1 117 ? 23.350 -34.276 -61.266 1.00 23.07 118 ILE D O 1
ATOM 7465 N N . ASP D 1 118 ? 22.414 -33.172 -62.994 1.00 18.56 119 ASP D N 1
ATOM 7466 C CA . ASP D 1 118 ? 22.355 -31.874 -62.331 1.00 19.16 119 ASP D CA 1
ATOM 7467 C C . ASP D 1 118 ? 20.904 -31.651 -61.924 1.00 19.62 119 ASP D C 1
ATOM 7468 O O . ASP D 1 118 ? 20.049 -31.426 -62.782 1.00 19.24 119 ASP D O 1
ATOM 7473 N N . GLU D 1 119 ? 20.622 -31.748 -60.626 1.00 16.64 120 GLU D N 1
ATOM 7474 C CA . GLU D 1 119 ? 19.291 -31.446 -60.099 1.00 19.08 120 GLU D CA 1
ATOM 7475 C C . GLU D 1 119 ? 19.207 -29.930 -60.041 1.00 16.87 120 GLU D C 1
ATOM 7476 O O . GLU D 1 119 ? 19.820 -29.298 -59.178 1.00 20.41 120 GLU D O 1
ATOM 7482 N N . SER D 1 120 ? 18.471 -29.331 -60.976 1.00 19.68 121 SER D N 1
ATOM 7483 C CA . SER D 1 120 ? 18.729 -27.948 -61.370 1.00 19.99 121 SER D CA 1
ATOM 7484 C C . SER D 1 120 ? 17.523 -27.047 -61.152 1.00 20.65 121 SER D C 1
ATOM 7485 O O . SER D 1 120 ? 16.445 -27.297 -61.704 1.00 20.72 121 SER D O 1
ATOM 7488 N N . GLU D 1 121 ? 17.735 -25.965 -60.397 1.00 19.41 122 GLU D N 1
ATOM 7489 C CA . GLU D 1 121 ? 16.761 -24.889 -60.246 1.00 19.00 122 GLU D CA 1
ATOM 7490 C C . GLU D 1 121 ? 16.576 -24.070 -61.516 1.00 19.70 122 GLU D C 1
ATOM 7491 O O . GLU D 1 121 ? 15.708 -23.183 -61.541 1.00 22.59 122 GLU D O 1
ATOM 7497 N N . VAL D 1 122 ? 17.385 -24.314 -62.550 1.00 20.80 123 VAL D N 1
ATOM 7498 C CA . VAL D 1 122 ? 17.191 -23.638 -63.831 1.00 25.09 123 VAL D CA 1
ATOM 7499 C C . VAL D 1 122 ? 15.972 -24.203 -64.552 1.00 23.22 123 VAL D C 1
ATOM 7500 O O . VAL D 1 122 ? 15.294 -23.489 -65.305 1.00 24.19 123 VAL D O 1
ATOM 7504 N N . LEU D 1 123 ? 15.671 -25.480 -64.334 1.00 22.18 124 LEU D N 1
ATOM 7505 C CA . LEU D 1 123 ? 14.410 -26.051 -64.773 1.00 20.56 124 LEU D CA 1
ATOM 7506 C C . LEU D 1 123 ? 13.305 -25.680 -63.786 1.00 21.81 124 LEU D C 1
ATOM 7507 O O . LEU D 1 123 ? 13.557 -25.173 -62.689 1.00 20.71 124 LEU D O 1
ATOM 7512 N N . THR D 1 124 ? 12.061 -25.948 -64.181 1.00 23.04 125 THR D N 1
ATOM 7513 C CA . THR D 1 124 ? 10.921 -25.616 -63.335 1.00 21.12 125 THR D CA 1
ATOM 7514 C C . THR D 1 124 ? 10.857 -26.562 -62.143 1.00 20.98 125 THR D C 1
ATOM 7515 O O . THR D 1 124 ? 10.876 -27.783 -62.304 1.00 24.25 125 THR D O 1
ATOM 7519 N N . LEU D 1 125 ? 10.785 -25.988 -60.947 1.00 21.56 126 LEU D N 1
ATOM 7520 C CA . LEU D 1 125 ? 10.671 -26.753 -59.712 1.00 20.99 126 LEU D CA 1
ATOM 7521 C C . LEU D 1 125 ? 9.520 -27.752 -59.803 1.00 23.20 126 LEU D C 1
ATOM 7522 O O . LEU D 1 125 ? 8.398 -27.389 -60.171 1.00 23.50 126 LEU D O 1
ATOM 7527 N N . ALA D 1 126 ? 9.802 -29.022 -59.470 1.00 19.90 127 ALA D N 1
ATOM 7528 C CA . ALA D 1 126 ? 8.777 -30.065 -59.466 1.00 17.14 127 ALA D CA 1
ATOM 7529 C C . ALA D 1 126 ? 8.260 -30.420 -58.078 1.00 16.61 127 ALA D C 1
ATOM 7530 O O . ALA D 1 126 ? 7.139 -30.939 -57.965 1.00 19.28 127 ALA D O 1
ATOM 7532 N N . ASP D 1 127 ? 9.038 -30.175 -57.029 1.00 18.12 128 ASP D N 1
ATOM 7533 C CA . ASP D 1 127 ? 8.624 -30.454 -55.655 1.00 16.74 128 ASP D CA 1
ATOM 7534 C C . ASP D 1 127 ? 9.088 -29.267 -54.824 1.00 17.41 128 ASP D C 1
ATOM 7535 O O . ASP D 1 127 ? 10.295 -29.021 -54.708 1.00 20.16 128 ASP D O 1
ATOM 7540 N N . GLU D 1 128 ? 8.131 -28.513 -54.271 1.00 17.91 129 GLU D N 1
ATOM 7541 C CA . GLU D 1 128 ? 8.474 -27.298 -53.543 1.00 16.06 129 GLU D CA 1
ATOM 7542 C C . GLU D 1 128 ? 9.164 -27.587 -52.217 1.00 17.73 129 GLU D C 1
ATOM 7543 O O . GLU D 1 128 ? 9.857 -26.709 -51.692 1.00 18.77 129 GLU D O 1
ATOM 7549 N N . ASP D 1 129 ? 9.004 -28.794 -51.666 1.00 17.66 130 ASP D N 1
ATOM 7550 C CA . ASP D 1 129 ? 9.443 -29.072 -50.306 1.00 17.02 130 ASP D CA 1
ATOM 7551 C C . ASP D 1 129 ? 10.592 -30.066 -50.189 1.00 16.24 130 ASP D C 1
ATOM 7552 O O . ASP D 1 129 ? 11.227 -30.107 -49.131 1.00 19.14 130 ASP D O 1
ATOM 7557 N N . HIS D 1 130 ? 10.866 -30.874 -51.220 1.00 17.66 131 HIS D N 1
ATOM 7558 C CA . HIS D 1 130 ? 11.863 -31.932 -51.105 1.00 15.07 131 HIS D CA 1
ATOM 7559 C C . HIS D 1 130 ? 12.706 -32.018 -52.368 1.00 17.61 131 HIS D C 1
ATOM 7560 O O . HIS D 1 130 ? 12.188 -31.862 -53.476 1.00 21.91 131 HIS D O 1
ATOM 7567 N N . HIS D 1 131 ? 14.007 -32.273 -52.195 1.00 16.66 132 HIS D N 1
ATOM 7568 C CA . HIS D 1 131 ? 14.873 -32.629 -53.308 1.00 15.34 132 HIS D CA 1
ATOM 7569 C C . HIS D 1 131 ? 14.867 -34.150 -53.506 1.00 17.51 132 HIS D C 1
ATOM 7570 O O . HIS D 1 131 ? 14.296 -34.905 -52.713 1.00 19.29 132 HIS D O 1
ATOM 7577 N N . ILE D 1 132 ? 15.510 -34.588 -54.592 1.00 17.11 133 ILE D N 1
ATOM 7578 C CA . ILE D 1 132 ? 15.670 -36.010 -54.885 1.00 16.62 133 ILE D CA 1
ATOM 7579 C C . ILE D 1 132 ? 16.543 -36.675 -53.826 1.00 19.26 133 ILE D C 1
ATOM 7580 O O . ILE D 1 132 ? 17.569 -36.122 -53.398 1.00 19.54 133 ILE D O 1
ATOM 7585 N N . ASN D 1 133 ? 16.153 -37.882 -53.411 1.00 17.60 134 ASN D N 1
ATOM 7586 C CA . ASN D 1 133 ? 16.999 -38.713 -52.557 1.00 20.02 134 ASN D CA 1
ATOM 7587 C C . ASN D 1 133 ? 18.066 -39.308 -53.468 1.00 20.54 134 ASN D C 1
ATOM 7588 O O . ASN D 1 133 ? 17.870 -40.343 -54.115 1.00 19.56 134 ASN D O 1
ATOM 7593 N N . LYS D 1 134 ? 19.212 -38.625 -53.525 1.00 16.56 135 LYS D N 1
ATOM 7594 C CA . LYS D 1 134 ? 20.253 -38.937 -54.493 1.00 16.51 135 LYS D CA 1
ATOM 7595 C C . LYS D 1 134 ? 21.066 -40.173 -54.114 1.00 17.82 135 LYS D C 1
ATOM 7596 O O . LYS D 1 134 ? 21.698 -40.786 -54.986 1.00 19.65 135 LYS D O 1
ATOM 7602 N N . HIS D 1 135 ? 21.038 -40.578 -52.846 1.00 19.50 136 HIS D N 1
ATOM 7603 C CA . HIS D 1 135 ? 21.697 -41.819 -52.458 1.00 21.30 136 HIS D CA 1
ATOM 7604 C C . HIS D 1 135 ? 21.047 -43.047 -53.093 1.00 24.18 136 HIS D C 1
ATOM 7605 O O . HIS D 1 135 ? 21.662 -44.122 -53.104 1.00 25.78 136 HIS D O 1
ATOM 7612 N N . ASN D 1 136 ? 19.831 -42.914 -53.635 1.00 24.47 137 ASN D N 1
ATOM 7613 C CA . ASN D 1 136 ? 19.147 -44.035 -54.274 1.00 23.14 137 ASN D CA 1
ATOM 7614 C C . ASN D 1 136 ? 19.691 -44.360 -55.656 1.00 25.10 137 ASN D C 1
ATOM 7615 O O . ASN D 1 136 ? 19.236 -45.333 -56.268 1.00 32.43 137 ASN D O 1
ATOM 7620 N N . PHE D 1 137 ? 20.652 -43.594 -56.154 1.00 22.19 138 PHE D N 1
ATOM 7621 C CA . PHE D 1 137 ? 21.134 -43.721 -57.519 1.00 22.51 138 PHE D CA 1
ATOM 7622 C C . PHE D 1 137 ? 22.573 -44.220 -57.547 1.00 21.62 138 PHE D C 1
ATOM 7623 O O . PHE D 1 137 ? 23.318 -44.093 -56.573 1.00 24.60 138 PHE D O 1
ATOM 7631 N N A ARG D 1 138 ? 22.954 -44.799 -58.688 0.47 23.17 139 ARG D N 1
ATOM 7632 N N B ARG D 1 138 ? 22.947 -44.813 -58.683 0.53 24.35 139 ARG D N 1
ATOM 7633 C CA A ARG D 1 138 ? 24.338 -45.191 -58.929 0.47 24.06 139 ARG D CA 1
ATOM 7634 C CA B ARG D 1 138 ? 24.341 -45.174 -58.914 0.53 25.81 139 ARG D CA 1
ATOM 7635 C C A ARG D 1 138 ? 25.157 -44.066 -59.549 0.47 25.97 139 ARG D C 1
ATOM 7636 C C B ARG D 1 138 ? 25.135 -43.987 -59.449 0.53 24.70 139 ARG D C 1
ATOM 7637 O O A ARG D 1 138 ? 26.374 -44.000 -59.337 0.47 30.11 139 ARG D O 1
ATOM 7638 O O B ARG D 1 138 ? 26.295 -43.785 -59.071 0.53 28.55 139 ARG D O 1
ATOM 7653 N N . ILE D 1 139 ? 24.513 -43.182 -60.303 1.00 26.16 140 ILE D N 1
ATOM 7654 C CA . ILE D 1 139 ? 25.155 -42.067 -60.999 1.00 28.48 140 ILE D CA 1
ATOM 7655 C C . ILE D 1 139 ? 25.376 -40.895 -60.040 1.00 26.98 140 ILE D C 1
ATOM 7656 O O . ILE D 1 139 ? 24.529 -40.646 -59.170 1.00 24.32 140 ILE D O 1
ATOM 7661 N N . PRO D 1 140 ? 26.485 -40.155 -60.134 1.00 23.44 141 PRO D N 1
ATOM 7662 C CA . PRO D 1 140 ? 26.657 -38.985 -59.260 1.00 24.01 141 PRO D CA 1
ATOM 7663 C C . PRO D 1 140 ? 25.776 -37.812 -59.674 1.00 23.63 141 PRO D C 1
ATOM 7664 O O . PRO D 1 140 ? 25.429 -37.641 -60.847 1.00 23.53 141 PRO D O 1
ATOM 7668 N N . PHE D 1 141 ? 25.426 -36.990 -58.682 1.00 19.55 142 PHE D N 1
ATOM 7669 C CA . PHE D 1 141 ? 24.636 -35.786 -58.894 1.00 17.10 142 PHE D CA 1
ATOM 7670 C C . PHE D 1 141 ? 25.444 -34.538 -58.561 1.00 20.56 142 PHE D C 1
ATOM 7671 O O . PHE D 1 141 ? 26.289 -34.542 -57.657 1.00 18.27 142 PHE D O 1
ATOM 7679 N N A VAL D 1 142 ? 25.162 -33.472 -59.313 0.52 18.00 143 VAL D N 1
ATOM 7680 N N B VAL D 1 142 ? 25.167 -33.45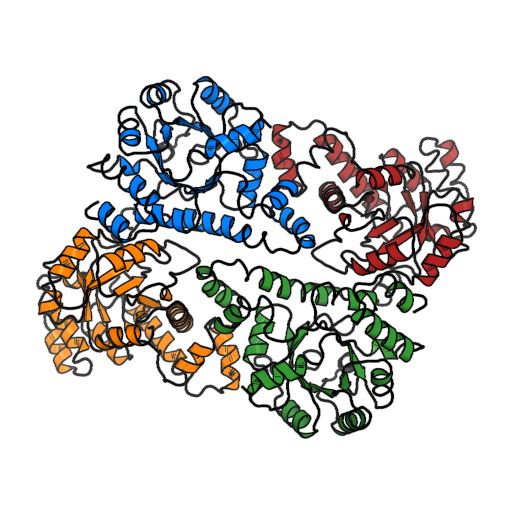1 -59.277 0.48 18.56 143 VAL D N 1
ATOM 7681 C CA A VAL D 1 142 ? 25.533 -32.106 -58.963 0.52 20.37 143 VAL D CA 1
ATOM 7682 C CA B VAL D 1 142 ? 25.613 -32.119 -58.882 0.48 20.04 143 VAL D CA 1
ATOM 7683 C C A VAL D 1 142 ? 24.294 -31.423 -58.403 0.52 19.08 143 VAL D C 1
ATOM 7684 C C B VAL D 1 142 ? 24.388 -31.294 -58.507 0.48 18.93 143 VAL D C 1
ATOM 7685 O O A VAL D 1 142 ? 23.174 -31.666 -58.877 0.52 16.45 143 VAL D O 1
ATOM 7686 O O B VAL D 1 142 ? 23.364 -31.333 -59.203 0.48 19.36 143 VAL D O 1
ATOM 7693 N N . CYS D 1 143 ? 24.479 -30.580 -57.389 1.00 16.79 144 CYS D N 1
ATOM 7694 C CA . CYS D 1 143 ? 23.412 -29.704 -56.918 1.00 16.54 144 CYS D CA 1
ATOM 7695 C C . CYS D 1 143 ? 23.967 -28.303 -56.727 1.00 18.82 144 CYS D C 1
ATOM 7696 O O . CYS D 1 143 ? 25.169 -28.111 -56.521 1.00 18.85 144 CYS D O 1
ATOM 7699 N N . GLY D 1 144 ? 23.062 -27.318 -56.789 1.00 17.77 145 GLY D N 1
ATOM 7700 C CA . GLY D 1 144 ? 23.431 -25.944 -56.525 1.00 16.85 145 GLY D CA 1
ATOM 7701 C C . GLY D 1 144 ? 23.337 -25.568 -55.052 1.00 14.48 145 GLY D C 1
ATOM 7702 O O . GLY D 1 144 ? 22.786 -26.293 -54.231 1.00 18.31 145 GLY D O 1
ATOM 7703 N N . CYS D 1 145 ? 23.899 -24.403 -54.724 1.00 17.09 146 CYS D N 1
ATOM 7704 C CA . CYS D 1 145 ? 23.796 -23.865 -53.373 1.00 15.78 146 CYS D CA 1
ATOM 7705 C C . CYS D 1 145 ? 24.035 -22.362 -53.416 1.00 16.34 146 CYS D C 1
ATOM 7706 O O . CYS D 1 145 ? 24.651 -21.834 -54.348 1.00 17.87 146 CYS D O 1
ATOM 7709 N N . ARG D 1 146 ? 23.533 -21.683 -52.385 1.00 17.11 147 ARG D N 1
ATOM 7710 C CA . ARG D 1 146 ? 23.783 -20.262 -52.186 1.00 15.84 147 ARG D CA 1
ATOM 7711 C C . ARG D 1 146 ? 24.512 -19.975 -50.888 1.00 17.19 147 ARG D C 1
ATOM 7712 O O . ARG D 1 146 ? 24.938 -18.831 -50.670 1.00 18.08 147 ARG D O 1
ATOM 7720 N N . ASN D 1 147 ? 24.685 -20.980 -50.035 1.00 15.38 148 ASN D N 1
ATOM 7721 C CA . ASN D 1 147 ? 25.310 -20.810 -48.734 1.00 15.68 148 ASN D CA 1
ATOM 7722 C C . ASN D 1 147 ? 25.701 -22.195 -48.237 1.00 18.50 148 ASN D C 1
ATOM 7723 O O . ASN D 1 147 ? 25.393 -23.211 -48.871 1.00 16.34 148 ASN D O 1
ATOM 7728 N N . LEU D 1 148 ? 26.397 -22.222 -47.096 1.00 16.85 149 LEU D N 1
ATOM 7729 C CA . LEU D 1 148 ? 26.925 -23.480 -46.567 1.00 16.64 149 LEU D CA 1
ATOM 7730 C C . LEU D 1 148 ? 25.806 -24.423 -46.126 1.00 17.17 149 LEU D C 1
ATOM 7731 O O . LEU D 1 148 ? 25.917 -25.645 -46.286 1.00 16.44 149 LEU D O 1
ATOM 7736 N N . GLY D 1 149 ? 24.727 -23.884 -45.558 1.00 15.71 150 GLY D N 1
ATOM 7737 C CA . GLY D 1 149 ? 23.621 -24.744 -45.162 1.00 16.73 150 GLY D CA 1
ATOM 7738 C C . GLY D 1 149 ? 23.034 -25.505 -46.336 1.00 15.08 150 GLY D C 1
ATOM 7739 O O . GLY D 1 149 ? 22.801 -26.720 -46.256 1.00 16.95 150 GLY D O 1
ATOM 7740 N N . GLU D 1 150 ? 22.790 -24.806 -47.449 1.00 16.24 151 GLU D N 1
ATOM 7741 C CA . GLU D 1 150 ? 22.280 -25.490 -48.635 1.00 15.09 151 GLU D CA 1
ATOM 7742 C C . GLU D 1 150 ? 23.283 -26.515 -49.156 1.00 17.78 151 GLU D C 1
ATOM 7743 O O . GLU D 1 150 ? 22.902 -27.639 -49.500 1.00 16.61 151 GLU D O 1
ATOM 7749 N N . ALA D 1 151 ? 24.569 -26.155 -49.211 1.00 16.17 152 ALA D N 1
ATOM 7750 C CA . ALA D 1 151 ? 25.567 -27.096 -49.717 1.00 15.64 152 ALA D CA 1
ATOM 7751 C C . ALA D 1 151 ? 25.570 -28.386 -48.905 1.00 17.08 152 ALA D C 1
ATOM 7752 O O . ALA D 1 151 ? 25.562 -29.489 -49.467 1.00 16.33 152 ALA D O 1
ATOM 7754 N N . LEU D 1 152 ? 25.578 -28.268 -47.574 1.00 16.71 153 LEU D N 1
ATOM 7755 C CA . LEU D 1 152 ? 25.646 -29.463 -46.737 1.00 14.84 153 LEU D CA 1
ATOM 7756 C C . LEU D 1 152 ? 24.348 -30.269 -46.775 1.00 15.69 153 LEU D C 1
ATOM 7757 O O . LEU D 1 152 ? 24.389 -31.506 -46.708 1.00 17.63 153 LEU D O 1
ATOM 7762 N N . ARG D 1 153 ? 23.189 -29.608 -46.903 1.00 15.67 154 ARG D N 1
ATOM 7763 C CA . ARG D 1 153 ? 21.954 -30.371 -47.042 1.00 13.70 154 ARG D CA 1
ATOM 7764 C C . ARG D 1 153 ? 21.919 -31.158 -48.351 1.00 17.04 154 ARG D C 1
ATOM 7765 O O . ARG D 1 153 ? 21.490 -32.322 -48.366 1.00 17.22 154 ARG D O 1
ATOM 7773 N N . ARG D 1 154 ? 22.356 -30.547 -49.460 1.00 17.47 155 ARG D N 1
ATOM 7774 C CA . ARG D 1 154 ? 22.403 -31.282 -50.724 1.00 14.28 155 ARG D CA 1
ATOM 7775 C C . ARG D 1 154 ? 23.367 -32.460 -50.634 1.00 16.26 155 ARG D C 1
ATOM 7776 O O . ARG D 1 154 ? 23.072 -33.555 -51.137 1.00 17.09 155 ARG D O 1
ATOM 7784 N N . ILE D 1 155 ? 24.535 -32.248 -50.014 1.00 16.70 156 ILE D N 1
ATOM 7785 C CA . ILE D 1 155 ? 25.491 -33.341 -49.822 1.00 16.76 156 ILE D CA 1
ATOM 7786 C C . ILE D 1 155 ? 24.873 -34.467 -49.002 1.00 18.07 156 ILE D C 1
ATOM 7787 O O . ILE D 1 155 ? 25.041 -35.652 -49.327 1.00 18.74 156 ILE D O 1
ATOM 7792 N N . ARG D 1 156 ? 24.157 -34.127 -47.921 1.00 16.18 157 ARG D N 1
ATOM 7793 C CA . ARG D 1 156 ? 23.582 -35.190 -47.091 1.00 16.54 157 ARG D CA 1
ATOM 7794 C C . ARG D 1 156 ? 22.525 -35.984 -47.846 1.00 19.10 157 ARG D C 1
ATOM 7795 O O . ARG D 1 156 ? 22.402 -37.203 -47.644 1.00 18.96 157 ARG D O 1
ATOM 7803 N N . GLU D 1 157 ? 21.774 -35.323 -48.733 1.00 18.02 158 GLU D N 1
ATOM 7804 C CA . GLU D 1 157 ? 20.843 -36.016 -49.619 1.00 16.99 158 GLU D CA 1
ATOM 7805 C C . GLU D 1 157 ? 21.552 -36.871 -50.657 1.00 16.67 158 GLU D C 1
ATOM 7806 O O . GLU D 1 157 ? 20.893 -37.685 -51.314 1.00 19.90 158 GLU D O 1
ATOM 7812 N N . GLY D 1 158 ? 22.865 -36.705 -50.826 1.00 17.80 159 GLY D N 1
ATOM 7813 C CA . GLY D 1 158 ? 23.632 -37.546 -51.725 1.00 17.80 159 GLY D CA 1
ATOM 7814 C C . GLY D 1 158 ? 24.326 -36.851 -52.881 1.00 19.87 159 GLY D C 1
ATOM 7815 O O . GLY D 1 158 ? 24.882 -37.534 -53.746 1.00 22.58 159 GLY D O 1
ATOM 7816 N N . ALA D 1 159 ? 24.312 -35.517 -52.935 1.00 18.81 160 ALA D N 1
ATOM 7817 C CA . ALA D 1 159 ? 25.052 -34.834 -53.991 1.00 17.07 160 ALA D CA 1
ATOM 7818 C C . ALA D 1 159 ? 26.541 -35.133 -53.853 1.00 17.80 160 ALA D C 1
ATOM 7819 O O . ALA D 1 159 ? 27.106 -35.016 -52.762 1.00 20.31 160 ALA D O 1
ATOM 7821 N N . ALA D 1 160 ? 27.176 -35.505 -54.963 1.00 18.61 161 ALA D N 1
ATOM 7822 C CA . ALA D 1 160 ? 28.612 -35.771 -54.989 1.00 18.49 161 ALA D CA 1
ATOM 7823 C C . ALA D 1 160 ? 29.427 -34.583 -55.481 1.00 20.34 161 ALA D C 1
ATOM 7824 O O . ALA D 1 160 ? 30.663 -34.663 -55.517 1.00 19.99 161 ALA D O 1
ATOM 7826 N N . MET D 1 161 ? 28.766 -33.496 -55.868 1.00 18.95 162 MET D N 1
ATOM 7827 C CA . MET D 1 161 ? 29.421 -32.326 -56.426 1.00 19.95 162 MET D CA 1
ATOM 7828 C C . MET D 1 161 ? 28.502 -31.138 -56.181 1.00 16.72 162 MET D C 1
ATOM 7829 O O . MET D 1 161 ? 27.280 -31.286 -56.210 1.00 19.60 162 MET D O 1
ATOM 7834 N N . ILE D 1 162 ? 29.087 -29.970 -55.917 1.00 17.21 163 ILE D N 1
ATOM 7835 C CA . ILE D 1 162 ? 28.318 -28.771 -55.607 1.00 18.04 163 ILE D CA 1
ATOM 7836 C C . ILE D 1 162 ? 28.730 -27.662 -56.568 1.00 19.27 163 ILE D C 1
ATOM 7837 O O . ILE D 1 162 ? 29.908 -27.545 -56.932 1.00 21.50 163 ILE D O 1
ATOM 7842 N N . ARG D 1 163 ? 27.748 -26.875 -57.012 1.00 17.90 164 ARG D N 1
ATOM 7843 C CA . ARG D 1 163 ? 28.002 -25.653 -57.758 1.00 18.30 164 ARG D CA 1
ATOM 7844 C C . ARG D 1 163 ? 27.245 -24.517 -57.085 1.00 19.63 164 ARG D C 1
ATOM 7845 O O . ARG D 1 163 ? 26.301 -24.746 -56.324 1.00 18.42 164 ARG D O 1
ATOM 7853 N N . THR D 1 164 ? 27.668 -23.281 -57.350 1.00 17.96 165 THR D N 1
ATOM 7854 C CA . THR D 1 164 ? 26.845 -22.163 -56.910 1.00 17.97 165 THR D CA 1
ATOM 7855 C C . THR D 1 164 ? 25.608 -22.119 -57.801 1.00 20.06 165 THR D C 1
ATOM 7856 O O . THR D 1 164 ? 25.626 -22.643 -58.923 1.00 20.46 165 THR D O 1
ATOM 7860 N N . LYS D 1 165 ? 24.531 -21.508 -57.306 1.00 19.08 166 LYS D N 1
ATOM 7861 C CA . LYS D 1 165 ? 23.360 -21.218 -58.177 1.00 18.19 166 LYS D CA 1
ATOM 7862 C C . LYS D 1 165 ? 23.671 -20.016 -59.027 1.00 19.04 166 LYS D C 1
ATOM 7863 O O . LYS D 1 165 ? 23.274 -19.954 -60.211 1.00 21.08 166 LYS D O 1
ATOM 7869 N N . GLY D 1 166 ? 24.391 -19.059 -58.460 1.00 18.96 167 GLY D N 1
ATOM 7870 C CA . GLY D 1 166 ? 24.630 -17.804 -59.157 1.00 20.71 167 GLY D CA 1
ATOM 7871 C C . GLY D 1 166 ? 23.326 -17.185 -59.643 1.00 21.92 167 GLY D C 1
ATOM 7872 O O . GLY D 1 166 ? 22.298 -17.260 -58.961 1.00 23.89 167 GLY D O 1
ATOM 7873 N N . GLU D 1 167 ? 23.357 -16.595 -60.836 1.00 22.88 168 GLU D N 1
ATOM 7874 C CA . GLU D 1 167 ? 22.174 -16.011 -61.454 1.00 24.17 168 GLU D CA 1
ATOM 7875 C C . GLU D 1 167 ? 22.092 -16.514 -62.885 1.00 27.07 168 GLU D C 1
ATOM 7876 O O . GLU D 1 167 ? 23.058 -16.393 -63.646 1.00 28.64 168 GLU D O 1
ATOM 7882 N N . ALA D 1 168 ? 20.952 -17.096 -63.241 1.00 31.83 169 ALA D N 1
ATOM 7883 C CA . ALA D 1 168 ? 20.786 -17.742 -64.535 1.00 36.84 169 ALA D CA 1
ATOM 7884 C C . ALA D 1 168 ? 20.314 -16.746 -65.586 1.00 41.60 169 ALA D C 1
ATOM 7885 O O . ALA D 1 168 ? 19.539 -15.831 -65.292 1.00 43.32 169 ALA D O 1
ATOM 7887 N N . GLY D 1 169 ? 20.805 -16.922 -66.813 1.00 42.41 170 GLY D N 1
ATOM 7888 C CA . GLY D 1 169 ? 20.305 -16.184 -67.955 1.00 41.69 170 GLY D CA 1
ATOM 7889 C C . GLY D 1 169 ? 20.599 -14.699 -67.990 1.00 40.40 170 GLY D C 1
ATOM 7890 O O . GLY D 1 169 ? 19.892 -13.962 -68.685 1.00 46.09 170 GLY D O 1
ATOM 7891 N N . THR D 1 170 ? 21.618 -14.223 -67.273 1.00 33.59 171 THR D N 1
ATOM 7892 C CA . THR D 1 170 ? 21.905 -12.789 -67.296 1.00 33.98 171 THR D CA 1
ATOM 7893 C C . THR D 1 170 ? 23.346 -12.456 -67.663 1.00 30.09 171 THR D C 1
ATOM 7894 O O . THR D 1 170 ? 23.617 -11.367 -68.178 1.00 29.49 171 THR D O 1
ATOM 7898 N N . GLY D 1 171 ? 24.278 -13.362 -67.384 1.00 27.00 172 GLY D N 1
ATOM 7899 C CA . GLY D 1 171 ? 25.676 -13.019 -67.534 1.00 24.23 172 GLY D CA 1
ATOM 7900 C C . GLY D 1 171 ? 26.219 -12.099 -66.463 1.00 24.59 172 GLY D C 1
ATOM 7901 O O . GLY D 1 171 ? 27.313 -11.544 -66.635 1.00 24.92 172 GLY D O 1
ATOM 7902 N N . ASN D 1 172 ? 25.486 -11.910 -65.367 1.00 22.40 173 ASN D N 1
ATOM 7903 C CA . ASN D 1 172 ? 25.916 -11.076 -64.252 1.00 19.95 173 ASN D CA 1
ATOM 7904 C C . ASN D 1 172 ? 26.516 -11.981 -63.183 1.00 22.98 173 ASN D C 1
ATOM 7905 O O . ASN D 1 172 ? 25.825 -12.850 -62.638 1.00 23.70 173 ASN D O 1
ATOM 7910 N N . ILE D 1 173 ? 27.799 -11.760 -62.879 1.00 19.64 174 ILE D N 1
ATOM 7911 C CA . ILE D 1 173 ? 28.558 -12.603 -61.955 1.00 19.73 174 ILE D CA 1
ATOM 7912 C C . ILE D 1 173 ? 28.283 -12.293 -60.492 1.00 21.08 174 ILE D C 1
ATOM 7913 O O . ILE D 1 173 ? 28.787 -13.013 -59.619 1.00 21.44 174 ILE D O 1
ATOM 7918 N N . ILE D 1 174 ? 27.478 -11.267 -60.186 1.00 19.83 175 ILE D N 1
ATOM 7919 C CA . ILE D 1 174 ? 27.402 -10.777 -58.806 1.00 18.55 175 ILE D CA 1
ATOM 7920 C C . ILE D 1 174 ? 26.861 -11.842 -57.853 1.00 20.37 175 ILE D C 1
ATOM 7921 O O . ILE D 1 174 ? 27.320 -11.956 -56.708 1.00 19.12 175 ILE D O 1
ATOM 7926 N N . GLU D 1 175 ? 25.883 -12.637 -58.294 1.00 18.58 176 GLU D N 1
ATOM 7927 C CA . GLU D 1 175 ? 25.311 -13.624 -57.382 1.00 20.30 176 GLU D CA 1
ATOM 7928 C C . GLU D 1 175 ? 26.267 -14.785 -57.153 1.00 17.15 176 GLU D C 1
ATOM 7929 O O . GLU D 1 175 ? 26.352 -15.308 -56.035 1.00 18.54 176 GLU D O 1
ATOM 7935 N N . ALA D 1 176 ? 27.008 -15.192 -58.189 1.00 19.32 177 ALA D N 1
ATOM 7936 C CA . ALA D 1 176 ? 27.998 -16.251 -57.998 1.00 17.51 177 ALA D CA 1
ATOM 7937 C C . ALA D 1 176 ? 29.086 -15.808 -57.028 1.00 18.40 177 ALA D C 1
ATOM 7938 O O . ALA D 1 176 ? 29.534 -16.597 -56.187 1.00 19.05 177 ALA D O 1
ATOM 7940 N N . VAL D 1 177 ? 29.520 -14.544 -57.125 1.00 18.06 178 VAL D N 1
ATOM 7941 C CA . VAL D 1 177 ? 30.480 -14.020 -56.155 1.00 16.12 178 VAL D CA 1
ATOM 7942 C C . VAL D 1 177 ? 29.904 -14.104 -54.748 1.00 16.41 178 VAL D C 1
ATOM 7943 O O . VAL D 1 177 ? 30.569 -14.565 -53.813 1.00 17.38 178 VAL D O 1
ATOM 7947 N N . ARG D 1 178 ? 28.647 -13.673 -54.584 1.00 16.43 179 ARG D N 1
ATOM 7948 C CA . ARG D 1 178 ? 27.994 -13.744 -53.277 1.00 16.76 179 ARG D CA 1
ATOM 7949 C C . ARG D 1 178 ? 27.998 -15.169 -52.728 1.00 16.10 179 ARG D C 1
ATOM 7950 O O . ARG D 1 178 ? 28.325 -15.399 -51.554 1.00 16.86 179 ARG D O 1
ATOM 7958 N N . HIS D 1 179 ? 27.615 -16.139 -53.562 1.00 16.33 180 HIS D N 1
ATOM 7959 C CA . HIS D 1 179 ? 27.506 -17.521 -53.101 1.00 16.39 180 HIS D CA 1
ATOM 7960 C C . HIS D 1 179 ? 28.867 -18.119 -52.763 1.00 16.72 180 HIS D C 1
ATOM 7961 O O . HIS D 1 179 ? 29.001 -18.809 -51.744 1.00 17.63 180 HIS D O 1
ATOM 7968 N N . VAL D 1 180 ? 29.880 -17.885 -53.610 1.00 17.87 181 VAL D N 1
ATOM 7969 C CA . VAL D 1 180 ? 31.229 -18.369 -53.317 1.00 18.56 181 VAL D CA 1
ATOM 7970 C C . VAL D 1 180 ? 31.735 -17.760 -52.020 1.00 18.28 181 VAL D C 1
ATOM 7971 O O . VAL D 1 180 ? 32.284 -18.457 -51.156 1.00 18.66 181 VAL D O 1
ATOM 7975 N N . ARG D 1 181 ? 31.565 -16.439 -51.862 1.00 15.78 182 ARG D N 1
ATOM 7976 C CA . ARG D 1 181 ? 32.056 -15.804 -50.646 1.00 16.09 182 ARG D CA 1
ATOM 7977 C C . ARG D 1 181 ? 31.302 -16.288 -49.414 1.00 17.63 182 ARG D C 1
ATOM 7978 O O . ARG D 1 181 ? 31.890 -16.389 -48.332 1.00 18.53 182 ARG D O 1
ATOM 7986 N N . SER D 1 182 ? 30.014 -16.606 -49.559 1.00 16.60 183 SER D N 1
ATOM 7987 C CA . SER D 1 182 ? 29.244 -17.101 -48.422 1.00 18.19 183 SER D CA 1
ATOM 7988 C C . SER D 1 182 ? 29.737 -18.474 -47.984 1.00 17.97 183 SER D C 1
ATOM 7989 O O . SER D 1 182 ? 30.042 -18.689 -46.803 1.00 17.98 183 SER D O 1
ATOM 7992 N N . VAL D 1 183 ? 29.806 -19.420 -48.926 1.00 18.19 184 VAL D N 1
ATOM 7993 C CA . VAL D 1 183 ? 30.274 -20.768 -48.608 1.00 18.11 184 VAL D CA 1
ATOM 7994 C C . VAL D 1 183 ? 31.700 -20.731 -48.064 1.00 19.14 184 VAL D C 1
ATOM 7995 O O . VAL D 1 183 ? 31.988 -21.283 -46.993 1.00 19.26 184 VAL D O 1
ATOM 7999 N N . ASN D 1 184 ? 32.618 -20.090 -48.799 1.00 17.28 185 ASN D N 1
ATOM 8000 C CA . ASN D 1 184 ? 34.016 -20.070 -48.373 1.00 18.87 185 ASN D CA 1
ATOM 8001 C C . ASN D 1 184 ? 34.175 -19.328 -47.059 1.00 19.06 185 ASN D C 1
ATOM 8002 O O . ASN D 1 184 ? 34.979 -19.726 -46.205 1.00 18.71 185 ASN D O 1
ATOM 8007 N N . GLY D 1 185 ? 33.449 -18.216 -46.898 1.00 17.24 186 GLY D N 1
ATOM 8008 C CA . GLY D 1 185 ? 33.561 -17.447 -45.670 1.00 16.71 186 GLY D CA 1
ATOM 8009 C C . GLY D 1 185 ? 33.128 -18.236 -44.451 1.00 15.74 186 GLY D C 1
ATOM 8010 O O . GLY D 1 185 ? 33.792 -18.202 -43.409 1.00 17.16 186 GLY D O 1
ATOM 8011 N N . ASP D 1 186 ? 32.010 -18.962 -44.564 1.00 17.37 187 ASP D N 1
ATOM 8012 C CA . ASP D 1 186 ? 31.542 -19.742 -43.427 1.00 16.81 187 ASP D CA 1
ATOM 8013 C C . ASP D 1 186 ? 32.450 -20.932 -43.145 1.00 18.33 187 ASP D C 1
ATOM 8014 O O . ASP D 1 186 ? 32.600 -21.333 -41.983 1.00 19.65 187 ASP D O 1
ATOM 8019 N N . ILE D 1 187 ? 33.058 -21.516 -44.179 1.00 16.61 188 ILE D N 1
ATOM 8020 C CA . ILE D 1 187 ? 34.001 -22.602 -43.921 1.00 15.93 188 ILE D CA 1
ATOM 8021 C C . ILE D 1 187 ? 35.223 -22.078 -43.175 1.00 17.34 188 ILE D C 1
ATOM 8022 O O . ILE D 1 187 ? 35.719 -22.719 -42.239 1.00 18.38 188 ILE D O 1
ATOM 8027 N N . ARG D 1 188 ? 35.705 -20.888 -43.548 1.00 17.51 189 ARG D N 1
ATOM 8028 C CA . ARG D 1 188 ? 36.850 -20.307 -42.850 1.00 16.26 189 ARG D CA 1
ATOM 8029 C C . ARG D 1 188 ? 36.519 -19.992 -41.395 1.00 17.01 189 ARG D C 1
ATOM 8030 O O . ARG D 1 188 ? 37.349 -20.207 -40.505 1.00 19.28 189 ARG D O 1
ATOM 8038 N N . VAL D 1 189 ? 35.308 -19.483 -41.130 1.00 18.17 190 VAL D N 1
ATOM 8039 C CA . VAL D 1 189 ? 34.886 -19.252 -39.750 1.00 19.72 190 VAL D CA 1
ATOM 8040 C C . VAL D 1 189 ? 34.814 -20.573 -38.993 1.00 20.90 190 VAL D C 1
ATOM 8041 O O . VAL D 1 189 ? 35.297 -20.693 -37.858 1.00 21.31 190 VAL D O 1
ATOM 8045 N N . LEU D 1 190 ? 34.207 -21.586 -39.617 1.00 16.82 191 LEU D N 1
ATOM 8046 C CA . LEU D 1 190 ? 34.041 -22.881 -38.966 1.00 16.68 191 LEU D CA 1
ATOM 8047 C C . LEU D 1 190 ? 35.389 -23.495 -38.590 1.00 15.43 191 LEU D C 1
ATOM 8048 O O . LEU D 1 190 ? 35.528 -24.094 -37.516 1.00 18.81 191 LEU D O 1
ATOM 8053 N N . ARG D 1 191 ? 36.400 -23.325 -39.447 1.00 17.43 192 ARG D N 1
ATOM 8054 C CA . ARG D 1 191 ? 37.698 -23.973 -39.239 1.00 19.49 192 ARG D CA 1
ATOM 8055 C C . ARG D 1 191 ? 38.314 -23.644 -37.878 1.00 21.84 192 ARG D C 1
ATOM 8056 O O . ARG D 1 191 ? 38.951 -24.505 -37.255 1.00 25.79 192 ARG D O 1
ATOM 8064 N N A ASN D 1 192 ? 38.125 -22.405 -37.410 0.66 20.05 193 ASN D N 1
ATOM 8065 N N B ASN D 1 192 ? 38.164 -22.419 -37.394 0.34 21.57 193 ASN D N 1
ATOM 8066 C CA A ASN D 1 192 ? 38.720 -21.888 -36.184 0.66 21.42 193 ASN D CA 1
ATOM 8067 C CA B ASN D 1 192 ? 38.745 -22.088 -36.097 0.34 22.54 193 ASN D CA 1
ATOM 8068 C C A ASN D 1 192 ? 37.716 -21.752 -35.043 0.66 20.29 193 ASN D C 1
ATOM 8069 C C B ASN D 1 192 ? 37.687 -21.661 -35.086 0.34 20.35 193 ASN D C 1
ATOM 8070 O O A ASN D 1 192 ? 38.082 -21.269 -33.966 0.66 23.84 193 ASN D O 1
ATOM 8071 O O B ASN D 1 192 ? 37.965 -20.889 -34.167 0.34 21.73 193 ASN D O 1
ATOM 8080 N N . MET D 1 193 ? 36.469 -22.161 -35.247 1.00 19.23 194 MET D N 1
ATOM 8081 C CA . MET D 1 193 ? 35.443 -21.968 -34.235 1.00 17.74 194 MET D CA 1
ATOM 8082 C C . MET D 1 193 ? 35.730 -22.841 -33.014 1.00 18.93 194 MET D C 1
ATOM 8083 O O . MET D 1 193 ? 36.234 -23.960 -33.137 1.00 21.18 194 MET D O 1
ATOM 8088 N N . ASP D 1 194 ? 35.422 -22.314 -31.830 1.00 17.85 195 ASP D N 1
ATOM 8089 C CA . ASP D 1 194 ? 35.365 -23.123 -30.616 1.00 18.05 195 ASP D CA 1
ATOM 8090 C C . ASP D 1 194 ? 34.464 -24.332 -30.855 1.00 19.32 195 ASP D C 1
ATOM 8091 O O . ASP D 1 194 ? 33.293 -24.175 -31.220 1.00 18.90 195 ASP D O 1
ATOM 8096 N N . ASP D 1 195 ? 35.017 -25.539 -30.648 1.00 18.38 196 ASP D N 1
ATOM 8097 C CA . ASP D 1 195 ? 34.250 -26.768 -30.852 1.00 18.17 196 ASP D CA 1
ATOM 8098 C C . ASP D 1 195 ? 32.917 -26.733 -30.123 1.00 17.10 196 ASP D C 1
ATOM 8099 O O . ASP D 1 195 ? 31.915 -27.267 -30.619 1.00 18.21 196 ASP D O 1
ATOM 8104 N N . ASP D 1 196 ? 32.894 -26.153 -28.917 1.00 18.40 197 ASP D N 1
ATOM 8105 C CA . ASP D 1 196 ? 31.661 -26.142 -28.134 1.00 16.50 197 ASP D CA 1
ATOM 8106 C C . ASP D 1 196 ? 30.569 -25.318 -28.798 1.00 17.69 197 ASP D C 1
ATOM 8107 O O . ASP D 1 196 ? 29.386 -25.533 -28.505 1.00 18.68 197 ASP D O 1
ATOM 8112 N N . GLU D 1 197 ? 30.931 -24.386 -29.686 1.00 16.29 198 GLU D N 1
ATOM 8113 C CA . GLU D 1 197 ? 29.962 -23.539 -30.366 1.00 15.61 198 GLU D CA 1
ATOM 8114 C C . GLU D 1 197 ? 29.426 -24.155 -31.651 1.00 14.59 198 GLU D C 1
ATOM 8115 O O . GLU D 1 197 ? 28.464 -23.622 -32.225 1.00 16.20 198 GLU D O 1
ATOM 8121 N N . VAL D 1 198 ? 29.987 -25.285 -32.094 1.00 15.65 199 VAL D N 1
ATOM 8122 C CA . VAL D 1 198 ? 29.613 -25.831 -33.396 1.00 14.56 199 VAL D CA 1
ATOM 8123 C C . VAL D 1 198 ? 28.212 -26.433 -33.355 1.00 14.62 199 VAL D C 1
ATOM 8124 O O . VAL D 1 198 ? 27.512 -26.456 -34.375 1.00 16.48 199 VAL D O 1
ATOM 8128 N N . PHE D 1 199 ? 27.781 -26.937 -32.196 1.00 15.66 200 PHE D N 1
ATOM 8129 C CA . PHE D 1 199 ? 26.420 -27.466 -32.096 1.00 15.07 200 PHE D CA 1
ATOM 8130 C C . PHE D 1 199 ? 25.395 -26.394 -32.445 1.00 15.76 200 PHE D C 1
ATOM 8131 O O . PHE D 1 199 ? 24.501 -26.616 -33.275 1.00 17.45 200 PHE D O 1
ATOM 8139 N N . THR D 1 200 ? 25.519 -25.218 -31.825 1.00 14.12 201 THR D N 1
ATOM 8140 C CA . THR D 1 200 ? 24.609 -24.120 -32.143 1.00 14.51 201 THR D CA 1
ATOM 8141 C C . THR D 1 200 ? 24.779 -23.662 -33.584 1.00 15.26 201 THR D C 1
ATOM 8142 O O . THR D 1 200 ? 23.794 -23.332 -34.255 1.00 18.31 201 THR D O 1
ATOM 8146 N N . PHE D 1 201 ? 26.021 -23.644 -34.084 1.00 15.40 202 PHE D N 1
ATOM 8147 C CA . PHE D 1 201 ? 26.247 -23.279 -35.480 1.00 15.46 202 PHE D CA 1
ATOM 8148 C C . PHE D 1 201 ? 25.500 -24.213 -36.428 1.00 16.01 202 PHE D C 1
ATOM 8149 O O . PHE D 1 201 ? 24.870 -23.750 -37.390 1.00 16.29 202 PHE D O 1
ATOM 8157 N N . ALA D 1 202 ? 25.542 -25.530 -36.171 1.00 16.75 203 ALA D N 1
ATOM 8158 C CA . ALA D 1 202 ? 24.810 -26.463 -37.028 1.00 14.40 203 ALA D CA 1
ATOM 8159 C C . ALA D 1 202 ? 23.308 -26.228 -36.936 1.00 13.91 203 ALA D C 1
ATOM 8160 O O . ALA D 1 202 ? 22.595 -26.329 -37.943 1.00 16.68 203 ALA D O 1
ATOM 8162 N N . LYS D 1 203 ? 22.810 -25.936 -35.732 1.00 15.44 204 LYS D N 1
ATOM 8163 C CA . LYS D 1 203 ? 21.396 -25.604 -35.570 1.00 14.71 204 LYS D CA 1
ATOM 8164 C C . LYS D 1 203 ? 21.022 -24.394 -36.423 1.00 14.81 204 LYS D C 1
ATOM 8165 O O . LYS D 1 203 ? 20.027 -24.419 -37.163 1.00 16.21 204 LYS D O 1
ATOM 8171 N N . LYS D 1 204 ? 21.823 -23.325 -36.348 1.00 15.55 205 LYS D N 1
ATOM 8172 C CA . LYS D 1 204 ? 21.504 -22.109 -37.089 1.00 16.98 205 LYS D CA 1
ATOM 8173 C C . LYS D 1 204 ? 21.598 -22.319 -38.594 1.00 17.12 205 LYS D C 1
ATOM 8174 O O . LYS D 1 204 ? 20.832 -21.703 -39.352 1.00 19.00 205 LYS D O 1
ATOM 8180 N N . LEU D 1 205 ? 22.531 -23.165 -39.046 1.00 17.14 206 LEU D N 1
ATOM 8181 C CA . LEU D 1 205 ? 22.632 -23.492 -40.463 1.00 17.40 206 LEU D CA 1
ATOM 8182 C C . LEU D 1 205 ? 21.507 -24.408 -40.913 1.00 17.14 206 LEU D C 1
ATOM 8183 O O . LEU D 1 205 ? 21.262 -24.521 -42.122 1.00 18.07 206 LEU D O 1
ATOM 8188 N N . ALA D 1 206 ? 20.834 -25.066 -39.971 1.00 16.57 207 ALA D N 1
ATOM 8189 C CA . ALA D 1 206 ? 19.909 -26.153 -40.274 1.00 15.12 207 ALA D CA 1
ATOM 8190 C C . ALA D 1 206 ? 20.570 -27.187 -41.181 1.00 17.16 207 ALA D C 1
ATOM 8191 O O . ALA D 1 206 ? 19.997 -27.641 -42.174 1.00 17.63 207 ALA D O 1
ATOM 8193 N N . ALA D 1 207 ? 21.806 -27.549 -40.827 1.00 17.33 208 ALA D N 1
ATOM 8194 C CA . ALA D 1 207 ? 22.623 -28.525 -41.531 1.00 16.56 208 ALA D CA 1
ATOM 8195 C C . ALA D 1 207 ? 23.023 -29.651 -40.583 1.00 16.62 208 ALA D C 1
ATOM 8196 O O . ALA D 1 207 ? 23.064 -29.451 -39.363 1.00 18.17 208 ALA D O 1
ATOM 8198 N N . PRO D 1 208 ? 23.328 -30.849 -41.103 1.00 16.66 209 PRO D N 1
ATOM 8199 C CA . PRO D 1 208 ? 23.659 -31.977 -40.211 1.00 16.18 209 PRO D CA 1
ATOM 8200 C C . PRO D 1 208 ? 24.986 -31.756 -39.491 1.00 16.85 209 PRO D C 1
ATOM 8201 O O . PRO D 1 208 ? 26.019 -31.520 -40.122 1.00 17.35 209 PRO D O 1
ATOM 8205 N N . TYR D 1 209 ? 24.950 -31.871 -38.160 1.00 16.56 210 TYR D N 1
ATOM 8206 C CA . TYR D 1 209 ? 26.138 -31.627 -37.344 1.00 20.52 210 TYR D CA 1
ATOM 8207 C C . TYR D 1 209 ? 27.333 -32.469 -37.787 1.00 18.81 210 TYR D C 1
ATOM 8208 O O . TYR D 1 209 ? 28.466 -31.974 -37.823 1.00 18.47 210 TYR D O 1
ATOM 8217 N N . ASP D 1 210 ? 27.112 -33.752 -38.099 1.00 19.80 211 ASP D N 1
ATOM 8218 C CA . ASP D 1 210 ? 28.241 -34.609 -38.464 1.00 18.52 211 ASP D CA 1
ATOM 8219 C C . ASP D 1 210 ? 28.951 -34.092 -39.711 1.00 18.29 211 ASP D C 1
ATOM 8220 O O . ASP D 1 210 ? 30.186 -34.144 -39.799 1.00 20.36 211 ASP D O 1
ATOM 8225 N N A LEU D 1 211 ? 28.187 -33.591 -40.683 0.42 19.83 212 LEU D N 1
ATOM 8226 N N B LEU D 1 211 ? 28.185 -33.606 -40.695 0.58 19.16 212 LEU D N 1
ATOM 8227 C CA A LEU D 1 211 ? 28.768 -33.045 -41.902 0.42 18.99 212 LEU D CA 1
ATOM 8228 C CA B LEU D 1 211 ? 28.781 -33.042 -41.903 0.58 17.42 212 LEU D CA 1
ATOM 8229 C C A LEU D 1 211 ? 29.400 -31.678 -41.667 0.42 18.97 212 LEU D C 1
ATOM 8230 C C B LEU D 1 211 ? 29.448 -31.702 -41.618 0.58 16.85 212 LEU D C 1
ATOM 8231 O O A LEU D 1 211 ? 30.380 -31.327 -42.337 0.42 21.09 212 LEU D O 1
ATOM 8232 O O B LEU D 1 211 ? 30.491 -31.381 -42.206 0.58 16.41 212 LEU D O 1
ATOM 8241 N N . VAL D 1 212 ? 28.856 -30.898 -40.732 1.00 16.18 213 VAL D N 1
ATOM 8242 C CA . VAL D 1 212 ? 29.504 -29.653 -40.323 1.00 16.54 213 VAL D CA 1
ATOM 8243 C C . VAL D 1 212 ? 30.883 -29.946 -39.735 1.00 17.87 213 VAL D C 1
ATOM 8244 O O . VAL D 1 212 ? 31.873 -29.288 -40.074 1.00 17.83 213 VAL D O 1
ATOM 8248 N N A MET D 1 213 ? 30.967 -30.941 -38.846 0.80 17.80 214 MET D N 1
ATOM 8249 N N B MET D 1 213 ? 30.973 -30.950 -38.859 0.20 17.53 214 MET D N 1
ATOM 8250 C CA A MET D 1 213 ? 32.254 -31.284 -38.242 0.80 17.84 214 MET D CA 1
ATOM 8251 C CA B MET D 1 213 ? 32.263 -31.265 -38.251 0.20 17.67 214 MET D CA 1
ATOM 8252 C C A MET D 1 213 ? 33.224 -31.864 -39.265 0.80 19.80 214 MET D C 1
ATOM 8253 C C B MET D 1 213 ? 33.231 -31.868 -39.264 0.20 18.87 214 MET D C 1
ATOM 8254 O O A MET D 1 213 ? 34.431 -31.600 -39.196 0.80 21.28 214 MET D O 1
ATOM 8255 O O B MET D 1 213 ? 34.440 -31.617 -39.194 0.20 19.19 214 MET D O 1
ATOM 8264 N N . GLN D 1 214 ? 32.726 -32.666 -40.212 1.00 19.22 215 GLN D N 1
ATOM 8265 C CA . GLN D 1 214 ? 33.596 -33.184 -41.269 1.00 19.72 215 GLN D CA 1
ATOM 8266 C C . GLN D 1 214 ? 34.209 -32.044 -42.073 1.00 19.13 215 GLN D C 1
ATOM 8267 O O . GLN D 1 214 ? 35.408 -32.071 -42.406 1.00 20.58 215 GLN D O 1
ATOM 8273 N N . THR D 1 215 ? 33.394 -31.031 -42.388 1.00 21.52 216 THR D N 1
ATOM 8274 C CA . THR D 1 215 ? 33.869 -29.855 -43.111 1.00 20.06 216 THR D CA 1
ATOM 8275 C C . THR D 1 215 ? 34.888 -29.078 -42.288 1.00 18.16 216 THR D C 1
ATOM 8276 O O . THR D 1 215 ? 35.887 -28.588 -42.829 1.00 19.45 216 THR D O 1
ATOM 8280 N N A LYS D 1 216 ? 34.664 -28.973 -40.976 0.42 18.55 217 LYS D N 1
ATOM 8281 N N B LYS D 1 216 ? 34.657 -28.957 -40.980 0.58 17.10 217 LYS D N 1
ATOM 8282 C CA A LYS D 1 216 ? 35.608 -28.276 -40.106 0.42 19.30 217 LYS D CA 1
ATOM 8283 C CA B LYS D 1 216 ? 35.615 -28.276 -40.113 0.58 17.68 217 LYS D CA 1
ATOM 8284 C C A LYS D 1 216 ? 36.969 -28.964 -40.097 0.42 20.16 217 LYS D C 1
ATOM 8285 C C B LYS D 1 216 ? 36.973 -28.969 -40.148 0.58 18.70 217 LYS D C 1
ATOM 8286 O O A LYS D 1 216 ? 38.013 -28.299 -40.152 0.42 21.65 217 LYS D O 1
ATOM 8287 O O B LYS D 1 216 ? 38.016 -28.316 -40.289 0.58 19.64 217 LYS D O 1
ATOM 8298 N N . GLN D 1 217 ? 36.978 -30.297 -40.023 1.00 20.69 218 GLN D N 1
ATOM 8299 C CA . GLN D 1 217 ? 38.241 -31.027 -39.972 1.00 21.58 218 GLN D CA 1
ATOM 8300 C C . GLN D 1 217 ? 38.943 -31.013 -41.324 1.00 21.51 218 GLN D C 1
ATOM 8301 O O . GLN D 1 217 ? 40.171 -30.861 -41.395 1.00 23.82 218 GLN D O 1
ATOM 8307 N N . LEU D 1 218 ? 38.181 -31.163 -42.406 1.00 20.93 219 LEU D N 1
ATOM 8308 C CA . LEU D 1 218 ? 38.774 -31.169 -43.735 1.00 19.91 219 LEU D CA 1
ATOM 8309 C C . LEU D 1 218 ? 39.301 -29.791 -44.110 1.00 22.65 219 LEU D C 1
ATOM 8310 O O . LEU D 1 218 ? 40.342 -29.681 -44.779 1.00 21.18 219 LEU D O 1
ATOM 8315 N N . GLY D 1 219 ? 38.616 -28.736 -43.667 1.00 22.01 220 GLY D N 1
ATOM 8316 C CA . GLY D 1 219 ? 38.998 -27.377 -43.991 1.00 19.88 220 GLY D CA 1
ATOM 8317 C C . GLY D 1 219 ? 38.469 -26.877 -45.313 1.00 19.59 220 GLY D C 1
ATOM 8318 O O . GLY D 1 219 ? 38.878 -25.801 -45.763 1.00 20.58 220 GLY D O 1
ATOM 8319 N N . ARG D 1 220 ? 37.588 -27.634 -45.957 1.00 19.05 221 ARG D N 1
ATOM 8320 C CA . ARG D 1 220 ? 36.966 -27.238 -47.211 1.00 18.01 221 ARG D CA 1
ATOM 8321 C C . ARG D 1 220 ? 35.713 -28.082 -47.371 1.00 16.95 221 ARG D C 1
ATOM 8322 O O . ARG D 1 220 ? 35.443 -28.973 -46.564 1.00 19.17 221 ARG D O 1
ATOM 8330 N N . LEU D 1 221 ? 34.947 -27.793 -48.413 1.00 19.86 222 LEU D N 1
ATOM 8331 C CA . LEU D 1 221 ? 33.755 -28.583 -48.671 1.00 17.71 222 LEU D CA 1
ATOM 8332 C C . LEU D 1 221 ? 34.169 -30.025 -48.972 1.00 18.69 222 LEU D C 1
ATOM 8333 O O . LEU D 1 221 ? 35.161 -30.248 -49.675 1.00 19.65 222 LEU D O 1
ATOM 8338 N N . PRO D 1 222 ? 33.452 -31.027 -48.450 1.00 19.68 223 PRO D N 1
ATOM 8339 C CA . PRO D 1 222 ? 33.879 -32.424 -48.666 1.00 20.56 223 PRO D CA 1
ATOM 8340 C C . PRO D 1 222 ? 33.616 -32.958 -50.063 1.00 18.08 223 PRO D C 1
ATOM 8341 O O . PRO D 1 222 ? 33.865 -34.145 -50.308 1.00 25.67 223 PRO D O 1
ATOM 8345 N N . VAL D 1 223 ? 33.120 -32.135 -50.984 1.00 18.97 224 VAL D N 1
ATOM 8346 C CA . VAL D 1 223 ? 32.970 -32.502 -52.387 1.00 19.82 224 VAL D CA 1
ATOM 8347 C C . VAL D 1 223 ? 33.543 -31.376 -53.242 1.00 19.57 224 VAL D C 1
ATOM 8348 O O . VAL D 1 223 ? 33.808 -30.272 -52.765 1.00 20.59 224 VAL D O 1
ATOM 8352 N N A VAL D 1 224 ? 33.745 -31.688 -54.525 0.70 18.68 225 VAL D N 1
ATOM 8353 N N B VAL D 1 224 ? 33.719 -31.671 -54.531 0.30 18.98 225 VAL D N 1
ATOM 8354 C CA A VAL D 1 224 ? 34.157 -30.695 -55.509 0.70 20.55 225 VAL D CA 1
ATOM 8355 C CA B VAL D 1 224 ? 34.215 -30.671 -55.466 0.30 19.44 225 VAL D CA 1
ATOM 8356 C C A VAL D 1 224 ? 33.168 -29.533 -55.523 0.70 18.58 225 VAL D C 1
ATOM 8357 C C B VAL D 1 224 ? 33.193 -29.547 -55.608 0.30 19.20 225 VAL D C 1
ATOM 8358 O O A VAL D 1 224 ? 31.952 -29.724 -55.386 0.70 18.53 225 VAL D O 1
ATOM 8359 O O B VAL D 1 224 ? 31.975 -29.779 -55.627 0.30 19.76 225 VAL D O 1
ATOM 8366 N N . GLN D 1 225 ? 33.690 -28.314 -55.686 1.00 19.60 226 GLN D N 1
ATOM 8367 C CA . GLN D 1 225 ? 32.877 -27.099 -55.620 1.00 19.42 226 GLN D CA 1
ATOM 8368 C C . GLN D 1 225 ? 33.164 -26.230 -56.843 1.00 21.71 226 GLN D C 1
ATOM 8369 O O . GLN D 1 225 ? 34.265 -25.683 -56.973 1.00 21.10 226 GLN D O 1
ATOM 8375 N N . PHE D 1 226 ? 32.172 -26.073 -57.720 1.00 17.05 227 PHE D N 1
ATOM 8376 C CA . PHE D 1 226 ? 32.323 -25.307 -58.951 1.00 16.73 227 PHE D CA 1
ATOM 8377 C C . PHE D 1 226 ? 31.529 -24.008 -58.868 1.00 18.86 227 PHE D C 1
ATOM 8378 O O . PHE D 1 226 ? 30.530 -23.915 -58.149 1.00 20.47 227 PHE D O 1
ATOM 8386 N N . ALA D 1 227 ? 31.969 -23.008 -59.626 1.00 17.60 228 ALA D N 1
ATOM 8387 C CA . ALA D 1 227 ? 31.160 -21.816 -59.836 1.00 18.22 228 ALA D CA 1
ATOM 8388 C C . ALA D 1 227 ? 30.207 -22.032 -61.008 1.00 20.86 228 ALA D C 1
ATOM 8389 O O . ALA D 1 227 ? 30.540 -22.712 -61.983 1.00 21.99 228 ALA D O 1
ATOM 8391 N N . ALA D 1 228 ? 29.010 -21.445 -60.904 1.00 20.25 229 ALA D N 1
ATOM 8392 C CA . ALA D 1 228 ? 28.035 -21.516 -61.983 1.00 19.09 229 ALA D CA 1
ATOM 8393 C C . ALA D 1 228 ? 27.032 -20.380 -61.840 1.00 20.58 229 ALA D C 1
ATOM 8394 O O . ALA D 1 228 ? 26.745 -19.919 -60.730 1.00 21.60 229 ALA D O 1
ATOM 8396 N N . GLY D 1 229 ? 26.479 -19.959 -62.975 1.00 20.95 230 GLY D N 1
ATOM 8397 C CA . GLY D 1 229 ? 25.457 -18.930 -62.977 1.00 21.79 230 GLY D CA 1
ATOM 8398 C C . GLY D 1 229 ? 26.033 -17.549 -63.187 1.00 22.40 230 GLY D C 1
ATOM 8399 O O . GLY D 1 229 ? 26.337 -16.844 -62.220 1.00 27.51 230 GLY D O 1
ATOM 8400 N N . GLY D 1 230 ? 26.194 -17.151 -64.446 1.00 22.00 231 GLY D N 1
ATOM 8401 C CA . GLY D 1 230 ? 26.665 -15.821 -64.774 1.00 21.71 231 GLY D CA 1
ATOM 8402 C C . GLY D 1 230 ? 28.119 -15.711 -65.171 1.00 23.00 231 GLY D C 1
ATOM 8403 O O . GLY D 1 230 ? 28.604 -14.589 -65.344 1.00 24.63 231 GLY D O 1
ATOM 8404 N N . VAL D 1 231 ? 28.829 -16.830 -65.318 1.00 23.04 232 VAL D N 1
ATOM 8405 C CA . VAL D 1 231 ? 30.241 -16.811 -65.702 1.00 20.95 232 VAL D CA 1
ATOM 8406 C C . VAL D 1 231 ? 30.296 -16.510 -67.198 1.00 24.47 232 VAL D C 1
ATOM 8407 O O . VAL D 1 231 ? 30.049 -17.389 -68.024 1.00 30.01 232 VAL D O 1
ATOM 8411 N N . ALA D 1 232 ? 30.649 -15.275 -67.557 1.00 21.49 233 ALA D N 1
ATOM 8412 C CA . ALA D 1 232 ? 30.498 -14.809 -68.929 1.00 23.11 233 ALA D CA 1
ATOM 8413 C C . ALA D 1 232 ? 31.808 -14.577 -69.669 1.00 25.95 233 ALA D C 1
ATOM 8414 O O . ALA D 1 232 ? 31.859 -14.804 -70.880 1.00 34.61 233 ALA D O 1
ATOM 8416 N N . THR D 1 233 ? 32.860 -14.133 -68.992 1.00 23.11 234 THR D N 1
ATOM 8417 C CA . THR D 1 233 ? 34.116 -13.782 -69.636 1.00 21.69 234 THR D CA 1
ATOM 8418 C C . THR D 1 233 ? 35.264 -14.593 -69.051 1.00 22.94 234 THR D C 1
ATOM 8419 O O . THR D 1 233 ? 35.133 -15.184 -67.973 1.00 21.58 234 THR D O 1
ATOM 8423 N N . PRO D 1 234 ? 36.412 -14.638 -69.734 1.00 21.65 235 PRO D N 1
ATOM 8424 C CA . PRO D 1 234 ? 37.606 -15.212 -69.091 1.00 22.38 235 PRO D CA 1
ATOM 8425 C C . PRO D 1 234 ? 37.922 -14.581 -67.742 1.00 22.80 235 PRO D C 1
ATOM 8426 O O . PRO D 1 234 ? 38.284 -15.299 -66.803 1.00 23.93 235 PRO D O 1
ATOM 8430 N N . ALA D 1 235 ? 37.781 -13.256 -67.614 1.00 20.70 236 ALA D N 1
ATOM 8431 C CA . ALA D 1 235 ? 38.015 -12.612 -66.324 1.00 17.89 236 ALA D CA 1
ATOM 8432 C C . ALA D 1 235 ? 37.092 -13.171 -65.244 1.00 21.24 236 ALA D C 1
ATOM 8433 O O . ALA D 1 235 ? 37.537 -13.427 -64.118 1.00 19.57 236 ALA D O 1
ATOM 8435 N N . ASP D 1 236 ? 35.802 -13.357 -65.562 1.00 20.19 237 ASP D N 1
ATOM 8436 C CA . ASP D 1 236 ? 34.876 -13.971 -64.607 1.00 19.64 237 ASP D CA 1
ATOM 8437 C C . ASP D 1 236 ? 35.354 -15.355 -64.186 1.00 20.37 237 ASP D C 1
ATOM 8438 O O . ASP D 1 236 ? 35.303 -15.709 -63.001 1.00 19.38 237 ASP D O 1
ATOM 8443 N N . ALA D 1 237 ? 35.765 -16.176 -65.157 1.00 21.00 238 ALA D N 1
ATOM 8444 C CA . ALA D 1 237 ? 36.155 -17.545 -64.839 1.00 19.37 238 ALA D CA 1
ATOM 8445 C C . ALA D 1 237 ? 37.389 -17.570 -63.946 1.00 22.01 238 ALA D C 1
ATOM 8446 O O . ALA D 1 237 ? 37.440 -18.320 -62.963 1.00 21.01 238 ALA D O 1
ATOM 8448 N N . ALA D 1 238 ? 38.388 -16.741 -64.258 1.00 20.44 239 ALA D N 1
ATOM 8449 C CA . ALA D 1 238 ? 39.571 -16.676 -63.408 1.00 20.08 239 ALA D CA 1
ATOM 8450 C C . ALA D 1 238 ? 39.251 -16.096 -62.031 1.00 20.04 239 ALA D C 1
ATOM 8451 O O . ALA D 1 238 ? 39.868 -16.497 -61.036 1.00 20.94 239 ALA D O 1
ATOM 8453 N N . LEU D 1 239 ? 38.301 -15.156 -61.953 1.00 19.10 240 LEU D N 1
ATOM 8454 C CA . LEU D 1 239 ? 37.882 -14.628 -60.654 1.00 17.99 240 LEU D CA 1
ATOM 8455 C C . LEU D 1 239 ? 37.355 -15.743 -59.757 1.00 22.11 240 LEU D C 1
ATOM 8456 O O . LEU D 1 239 ? 37.716 -15.832 -58.576 1.00 20.53 240 LEU D O 1
ATOM 8461 N N . MET D 1 240 ? 36.490 -16.600 -60.302 1.00 18.77 241 MET D N 1
ATOM 8462 C CA . MET D 1 240 ? 35.954 -17.701 -59.510 1.00 17.96 241 MET D CA 1
ATOM 8463 C C . MET D 1 240 ? 37.063 -18.629 -59.031 1.00 20.02 241 MET D C 1
ATOM 8464 O O . MET D 1 240 ? 37.036 -19.098 -57.887 1.00 20.82 241 MET D O 1
ATOM 8469 N N . MET D 1 241 ? 38.048 -18.906 -59.892 1.00 19.33 242 MET D N 1
ATOM 8470 C CA . MET D 1 241 ? 39.152 -19.769 -59.481 1.00 18.74 242 MET D CA 1
ATOM 8471 C C . MET D 1 241 ? 39.998 -19.104 -58.402 1.00 23.16 242 MET D C 1
ATOM 8472 O O . MET D 1 241 ? 40.429 -19.762 -57.445 1.00 21.95 242 MET D O 1
ATOM 8477 N N . GLN D 1 242 ? 40.242 -17.795 -58.528 1.00 20.54 243 GLN D N 1
ATOM 8478 C CA . GLN D 1 242 ? 41.030 -17.123 -57.501 1.00 19.45 243 GLN D CA 1
ATOM 8479 C C . GLN D 1 242 ? 40.276 -17.035 -56.184 1.00 20.08 243 GLN D C 1
ATOM 8480 O O . GLN D 1 242 ? 40.904 -17.010 -55.117 1.00 22.44 243 GLN D O 1
ATOM 8486 N N . LEU D 1 243 ? 38.938 -17.003 -56.232 1.00 22.09 244 LEU D N 1
ATOM 8487 C CA . LEU D 1 243 ? 38.135 -17.057 -55.014 1.00 21.08 244 LEU D CA 1
ATOM 8488 C C . LEU D 1 243 ? 38.140 -18.433 -54.359 1.00 24.59 244 LEU D C 1
ATOM 8489 O O . LEU D 1 243 ? 37.710 -18.545 -53.206 1.00 30.17 244 LEU D O 1
ATOM 8494 N N . GLY D 1 244 ? 38.604 -19.473 -55.050 1.00 24.85 245 GLY D N 1
ATOM 8495 C CA . GLY D 1 244 ? 38.784 -20.780 -54.442 1.00 23.74 245 GLY D CA 1
ATOM 8496 C C . GLY D 1 244 ? 37.998 -21.910 -55.080 1.00 28.70 245 GLY D C 1
ATOM 8497 O O . GLY D 1 244 ? 38.048 -23.037 -54.564 1.00 34.67 245 GLY D O 1
ATOM 8498 N N . CYS D 1 245 ? 37.279 -21.690 -56.177 1.00 19.32 246 CYS D N 1
ATOM 8499 C CA . CYS D 1 245 ? 36.499 -22.767 -56.774 1.00 22.70 246 CYS D CA 1
ATOM 8500 C C . CYS D 1 245 ? 37.414 -23.785 -57.449 1.00 20.37 246 CYS D C 1
ATOM 8501 O O . CYS D 1 245 ? 38.581 -23.505 -57.759 1.00 20.66 246 CYS D O 1
ATOM 8504 N N . ASP D 1 246 ? 36.867 -24.986 -57.673 1.00 19.37 247 ASP D N 1
ATOM 8505 C CA . ASP D 1 246 ? 37.595 -26.069 -58.328 1.00 19.79 247 ASP D CA 1
ATOM 8506 C C . ASP D 1 246 ? 37.419 -26.083 -59.840 1.00 20.33 247 ASP D C 1
ATOM 8507 O O . ASP D 1 246 ? 38.112 -26.851 -60.521 1.00 23.15 247 ASP D O 1
ATOM 8512 N N . GLY D 1 247 ? 36.512 -25.272 -60.368 1.00 20.15 248 GLY D N 1
ATOM 8513 C CA . GLY D 1 247 ? 36.204 -25.248 -61.785 1.00 18.78 248 GLY D CA 1
ATOM 8514 C C . GLY D 1 247 ? 34.985 -24.373 -61.994 1.00 19.71 248 GLY D C 1
ATOM 8515 O O . GLY D 1 247 ? 34.467 -23.766 -61.051 1.00 21.67 248 GLY D O 1
ATOM 8516 N N . VAL D 1 248 ? 34.536 -24.299 -63.251 1.00 20.20 249 VAL D N 1
ATOM 8517 C CA . VAL D 1 248 ? 33.386 -23.462 -63.601 1.00 20.25 249 VAL D CA 1
ATOM 8518 C C . VAL D 1 248 ? 32.480 -24.172 -64.602 1.00 20.16 249 VAL D C 1
ATOM 8519 O O . VAL D 1 248 ? 32.931 -25.000 -65.401 1.00 23.65 249 VAL D O 1
ATOM 8523 N N . PHE D 1 249 ? 31.183 -23.838 -64.544 1.00 18.93 250 PHE D N 1
ATOM 8524 C CA . PHE D 1 249 ? 30.216 -24.137 -65.597 1.00 19.60 250 PHE D CA 1
ATOM 8525 C C . PHE D 1 249 ? 30.008 -22.867 -66.411 1.00 19.16 250 PHE D C 1
ATOM 8526 O O . PHE D 1 249 ? 29.952 -21.767 -65.850 1.00 22.99 250 PHE D O 1
ATOM 8534 N N . VAL D 1 250 ? 29.869 -23.018 -67.729 1.00 21.78 251 VAL D N 1
ATOM 8535 C CA . VAL D 1 250 ? 29.533 -21.906 -68.613 1.00 21.52 251 VAL D CA 1
ATOM 8536 C C . VAL D 1 250 ? 28.387 -22.314 -69.528 1.00 26.46 251 VAL D C 1
ATOM 8537 O O . VAL D 1 250 ? 28.225 -23.491 -69.868 1.00 26.02 251 VAL D O 1
ATOM 8541 N N . GLY D 1 251 ? 27.600 -21.323 -69.941 1.00 28.56 252 GLY D N 1
ATOM 8542 C CA . GLY D 1 251 ? 26.378 -21.544 -70.682 1.00 31.59 252 GLY D CA 1
ATOM 8543 C C . GLY D 1 251 ? 26.541 -21.399 -72.181 1.00 35.86 252 GLY D C 1
ATOM 8544 O O . GLY D 1 251 ? 27.653 -21.407 -72.725 1.00 34.56 252 GLY D O 1
ATOM 8545 N N . SER D 1 252 ? 25.404 -21.249 -72.861 1.00 39.48 253 SER D N 1
ATOM 8546 C CA . SER D 1 252 ? 25.354 -21.229 -74.319 1.00 45.56 253 SER D CA 1
ATOM 8547 C C . SER D 1 252 ? 25.914 -19.956 -74.935 1.00 47.62 253 SER D C 1
ATOM 8548 O O . SER D 1 252 ? 25.988 -19.883 -76.166 1.00 49.20 253 SER D O 1
ATOM 8551 N N . GLY D 1 253 ? 26.299 -18.959 -74.135 1.00 49.22 254 GLY D N 1
ATOM 8552 C CA . GLY D 1 253 ? 26.927 -17.771 -74.692 1.00 46.71 254 GLY D CA 1
ATOM 8553 C C . GLY D 1 253 ? 28.169 -18.070 -75.504 1.00 44.98 254 GLY D C 1
ATOM 8554 O O . GLY D 1 253 ? 28.525 -17.287 -76.392 1.00 46.61 254 GLY D O 1
ATOM 8555 N N . ILE D 1 254 ? 28.832 -19.195 -75.223 1.00 40.76 255 ILE D N 1
ATOM 8556 C CA . ILE D 1 254 ? 30.001 -19.605 -75.993 1.00 40.69 255 ILE D CA 1
ATOM 8557 C C . ILE D 1 254 ? 29.650 -19.752 -77.468 1.00 42.80 255 ILE D C 1
ATOM 8558 O O . ILE D 1 254 ? 30.402 -19.314 -78.348 1.00 44.03 255 ILE D O 1
ATOM 8563 N N . PHE D 1 255 ? 28.499 -20.355 -77.761 1.00 41.43 256 PHE D N 1
ATOM 8564 C CA . PHE D 1 255 ? 28.106 -20.677 -79.125 1.00 44.25 256 PHE D CA 1
ATOM 8565 C C . PHE D 1 255 ? 27.224 -19.617 -79.770 1.00 53.45 256 PHE D C 1
ATOM 8566 O O . PHE D 1 255 ? 26.849 -19.770 -80.936 1.00 55.92 256 PHE D O 1
ATOM 8574 N N A LYS D 1 256 ? 26.858 -18.566 -79.032 0.68 57.54 257 LYS D N 1
ATOM 8575 N N B LYS D 1 256 ? 26.914 -18.533 -79.061 0.32 57.14 257 LYS D N 1
ATOM 8576 C CA A LYS D 1 256 ? 26.102 -17.447 -79.580 0.68 61.33 257 LYS D CA 1
ATOM 8577 C CA B LYS D 1 256 ? 26.070 -17.462 -79.588 0.32 60.65 257 LYS D CA 1
ATOM 8578 C C A LYS D 1 256 ? 27.003 -16.319 -80.062 0.68 66.22 257 LYS D C 1
ATOM 8579 C C B LYS D 1 256 ? 26.881 -16.267 -80.076 0.32 64.15 257 LYS D C 1
ATOM 8580 O O A LYS D 1 256 ? 26.598 -15.150 -80.039 0.68 70.92 257 LYS D O 1
ATOM 8581 O O B LYS D 1 256 ? 26.484 -15.117 -79.870 0.32 66.87 257 LYS D O 1
ATOM 8584 N N A SER D 1 257 ? 28.221 -16.643 -80.493 0.68 66.40 258 SER D N 1
ATOM 8585 N N B SER D 1 257 ? 28.015 -16.504 -80.726 0.32 64.68 258 SER D N 1
ATOM 8586 C CA A SER D 1 257 ? 29.179 -15.637 -80.930 0.68 67.35 258 SER D CA 1
ATOM 8587 C CA B SER D 1 257 ? 28.824 -15.418 -81.274 0.32 65.44 258 SER D CA 1
ATOM 8588 C C A SER D 1 257 ? 29.759 -16.008 -82.287 0.68 67.13 258 SER D C 1
ATOM 8589 C C B SER D 1 257 ? 29.638 -15.958 -82.447 0.32 65.81 258 SER D C 1
ATOM 8590 O O A SER D 1 257 ? 29.289 -16.949 -82.934 0.68 68.29 258 SER D O 1
ATOM 8591 O O B SER D 1 257 ? 29.350 -17.036 -82.976 0.32 66.59 258 SER D O 1
ATOM 8596 N N A GLY D 1 258 ? 30.789 -15.283 -82.715 0.68 66.44 259 GLY D N 1
ATOM 8597 N N B GLY D 1 258 ? 30.666 -15.210 -82.844 0.32 65.14 259 GLY D N 1
ATOM 8598 C CA A GLY D 1 258 ? 31.373 -15.493 -84.025 0.68 64.56 259 GLY D CA 1
ATOM 8599 C CA B GLY D 1 258 ? 31.397 -15.481 -84.067 0.32 63.78 259 GLY D CA 1
ATOM 8600 C C A GLY D 1 258 ? 32.254 -16.719 -84.128 0.68 61.77 259 GLY D C 1
ATOM 8601 C C B GLY D 1 258 ? 32.213 -16.756 -84.094 0.32 61.87 259 GLY D C 1
ATOM 8602 O O A GLY D 1 258 ? 32.116 -17.510 -85.066 0.68 60.99 259 GLY D O 1
ATOM 8603 O O B GLY D 1 258 ? 31.990 -17.618 -84.949 0.32 62.83 259 GLY D O 1
ATOM 8604 N N . ASP D 1 259 ? 33.170 -16.890 -83.174 1.00 58.50 260 ASP D N 1
ATOM 8605 C CA . ASP D 1 259 ? 34.135 -17.989 -83.181 1.00 55.13 260 ASP D CA 1
ATOM 8606 C C . ASP D 1 259 ? 33.939 -18.832 -81.928 1.00 49.91 260 ASP D C 1
ATOM 8607 O O . ASP D 1 259 ? 34.629 -18.623 -80.920 1.00 49.85 260 ASP D O 1
ATOM 8612 N N . PRO D 1 260 ? 33.026 -19.809 -81.952 1.00 49.06 261 PRO D N 1
ATOM 8613 C CA . PRO D 1 260 ? 32.773 -20.600 -80.732 1.00 46.39 261 PRO D CA 1
ATOM 8614 C C . PRO D 1 260 ? 33.990 -21.358 -80.223 1.00 42.47 261 PRO D C 1
ATOM 8615 O O . PRO D 1 260 ? 34.232 -21.384 -79.009 1.00 39.30 261 PRO D O 1
ATOM 8619 N N . ALA D 1 261 ? 34.761 -21.985 -81.116 1.00 41.58 262 ALA D N 1
ATOM 8620 C CA . ALA D 1 261 ? 35.945 -22.716 -80.675 1.00 39.54 262 ALA D CA 1
ATOM 8621 C C . ALA D 1 261 ? 36.919 -21.798 -79.948 1.00 39.62 262 ALA D C 1
ATOM 8622 O O . ALA D 1 261 ? 37.518 -22.187 -78.937 1.00 38.46 262 ALA D O 1
ATOM 8624 N N . ARG D 1 262 ? 37.080 -20.570 -80.442 1.00 37.25 263 ARG D N 1
ATOM 8625 C CA . ARG D 1 262 ? 37.979 -19.628 -79.788 1.00 35.31 263 ARG D CA 1
ATOM 8626 C C . ARG D 1 262 ? 37.450 -19.217 -78.420 1.00 35.41 263 ARG D C 1
ATOM 8627 O O . ARG D 1 262 ? 38.215 -19.133 -77.452 1.00 34.85 263 ARG D O 1
ATOM 8635 N N A ARG D 1 263 ? 36.148 -18.939 -78.317 0.49 36.69 264 ARG D N 1
ATOM 8636 N N B ARG D 1 263 ? 36.145 -18.964 -78.321 0.51 35.54 264 ARG D N 1
ATOM 8637 C CA A ARG D 1 263 ? 35.606 -18.521 -77.028 0.49 35.99 264 ARG D CA 1
ATOM 8638 C CA B ARG D 1 263 ? 35.566 -18.530 -77.054 0.51 33.22 264 ARG D CA 1
ATOM 8639 C C A ARG D 1 263 ? 35.642 -19.659 -76.018 0.49 33.20 264 ARG D C 1
ATOM 8640 C C B ARG D 1 263 ? 35.592 -19.649 -76.024 0.51 32.85 264 ARG D C 1
ATOM 8641 O O A ARG D 1 263 ? 35.918 -19.434 -74.834 0.49 32.23 264 ARG D O 1
ATOM 8642 O O B ARG D 1 263 ? 35.803 -19.399 -74.831 0.51 33.26 264 ARG D O 1
ATOM 8657 N N . ALA D 1 264 ? 35.377 -20.889 -76.467 1.00 33.02 265 ALA D N 1
ATOM 8658 C CA . ALA D 1 264 ? 35.469 -22.031 -75.565 1.00 30.12 265 ALA D CA 1
ATOM 8659 C C . ALA D 1 264 ? 36.901 -22.231 -75.085 1.00 30.90 265 ALA D C 1
ATOM 8660 O O . ALA D 1 264 ? 37.133 -22.463 -73.894 1.00 30.16 265 ALA D O 1
ATOM 8662 N N A ARG D 1 265 ? 37.873 -22.131 -75.996 0.52 30.24 266 ARG D N 1
ATOM 8663 N N B ARG D 1 265 ? 37.873 -22.146 -76.002 0.48 28.58 266 ARG D N 1
ATOM 8664 C CA A ARG D 1 265 ? 39.270 -22.282 -75.602 0.52 31.84 266 ARG D CA 1
ATOM 8665 C CA B ARG D 1 265 ? 39.276 -22.269 -75.613 0.48 28.60 266 ARG D CA 1
ATOM 8666 C C A ARG D 1 265 ? 39.703 -21.187 -74.636 0.52 32.33 266 ARG D C 1
ATOM 8667 C C B ARG D 1 265 ? 39.665 -21.199 -74.604 0.48 30.24 266 ARG D C 1
ATOM 8668 O O A ARG D 1 265 ? 40.529 -21.435 -73.750 0.52 33.83 266 ARG D O 1
ATOM 8669 O O B ARG D 1 265 ? 40.431 -21.465 -73.670 0.48 30.13 266 ARG D O 1
ATOM 8684 N N . ALA D 1 266 ? 39.152 -19.978 -74.782 1.00 29.12 267 ALA D N 1
ATOM 8685 C CA . ALA D 1 266 ? 39.531 -18.880 -73.898 1.00 28.44 267 ALA D CA 1
ATOM 8686 C C . ALA D 1 266 ? 39.111 -19.148 -72.457 1.00 28.40 267 ALA D C 1
ATOM 8687 O O . ALA D 1 266 ? 39.872 -18.863 -71.524 1.00 27.39 267 ALA D O 1
ATOM 8689 N N . ILE D 1 267 ? 37.908 -19.697 -72.253 1.00 27.56 268 ILE D N 1
ATOM 8690 C CA . ILE D 1 267 ? 37.468 -20.020 -70.898 1.00 24.68 268 ILE D CA 1
ATOM 8691 C C . ILE D 1 267 ? 38.307 -21.152 -70.318 1.00 24.92 268 ILE D C 1
ATOM 8692 O O . ILE D 1 267 ? 38.693 -21.117 -69.143 1.00 25.61 268 ILE D O 1
ATOM 8697 N N . VAL D 1 268 ? 38.594 -22.177 -71.127 1.00 25.36 269 VAL D N 1
ATOM 8698 C CA . VAL D 1 268 ? 39.422 -23.290 -70.665 1.00 23.30 269 VAL D CA 1
ATOM 8699 C C . VAL D 1 268 ? 40.788 -22.783 -70.222 1.00 24.75 269 VAL D C 1
ATOM 8700 O O . VAL D 1 268 ? 41.291 -23.149 -69.153 1.00 25.39 269 VAL D O 1
ATOM 8704 N N A GLN D 1 269 ? 41.405 -21.924 -71.038 0.48 25.58 270 GLN D N 1
ATOM 8705 N N B GLN D 1 269 ? 41.408 -21.924 -71.036 0.52 25.08 270 GLN D N 1
ATOM 8706 C CA A GLN D 1 269 ? 42.720 -21.391 -70.698 0.48 27.25 270 GLN D CA 1
ATOM 8707 C CA B GLN D 1 269 ? 42.725 -21.402 -70.691 0.52 26.55 270 GLN D CA 1
ATOM 8708 C C A GLN D 1 269 ? 42.655 -20.485 -69.477 0.48 25.02 270 GLN D C 1
ATOM 8709 C C B GLN D 1 269 ? 42.669 -20.463 -69.494 0.52 24.65 270 GLN D C 1
ATOM 8710 O O A GLN D 1 269 ? 43.577 -20.482 -68.652 0.48 27.60 270 GLN D O 1
ATOM 8711 O O B GLN D 1 269 ? 43.617 -20.419 -68.701 0.52 27.35 270 GLN D O 1
ATOM 8722 N N . ALA D 1 270 ? 41.575 -19.710 -69.341 1.00 24.72 271 ALA D N 1
ATOM 8723 C CA . ALA D 1 270 ? 41.442 -18.846 -68.174 1.00 24.14 271 ALA D CA 1
ATOM 8724 C C . ALA D 1 270 ? 41.372 -19.656 -66.890 1.00 24.90 271 ALA D C 1
ATOM 8725 O O . ALA D 1 270 ? 41.869 -19.212 -65.850 1.00 27.02 271 ALA D O 1
ATOM 8727 N N . VAL D 1 271 ? 40.767 -20.845 -66.939 1.00 24.79 272 VAL D N 1
ATOM 8728 C CA . VAL D 1 271 ? 40.679 -21.675 -65.742 1.00 24.27 272 VAL D CA 1
ATOM 8729 C C . VAL D 1 271 ? 41.999 -22.392 -65.476 1.00 25.04 272 VAL D C 1
ATOM 8730 O O . VAL D 1 271 ? 42.426 -22.521 -64.323 1.00 27.13 272 VAL D O 1
ATOM 8734 N N . THR D 1 272 ? 42.678 -22.843 -66.533 1.00 24.63 273 THR D N 1
ATOM 8735 C CA . THR D 1 272 ? 43.964 -23.514 -66.365 1.00 24.86 273 THR D CA 1
ATOM 8736 C C . THR D 1 272 ? 45.044 -22.540 -65.904 1.00 25.96 273 THR D C 1
ATOM 8737 O O . THR D 1 272 ? 45.927 -22.907 -65.120 1.00 29.52 273 THR D O 1
ATOM 8741 N N . HIS D 1 273 ? 44.991 -21.296 -66.374 1.00 23.16 274 HIS D N 1
ATOM 8742 C CA . HIS D 1 273 ? 46.022 -20.297 -66.106 1.00 25.91 274 HIS D CA 1
ATOM 8743 C C . HIS D 1 273 ? 45.467 -19.111 -65.323 1.00 24.89 274 HIS D C 1
ATOM 8744 O O . HIS D 1 273 ? 45.785 -17.957 -65.611 1.00 27.22 274 HIS D O 1
ATOM 8751 N N . TYR D 1 274 ? 44.654 -19.381 -64.301 1.00 22.50 275 TYR D N 1
ATOM 8752 C CA . TYR D 1 274 ? 43.873 -18.321 -63.668 1.00 23.35 275 TYR D CA 1
ATOM 8753 C C . TYR D 1 274 ? 44.716 -17.285 -62.930 1.00 25.37 275 TYR D C 1
ATOM 8754 O O . TYR D 1 274 ? 44.218 -16.185 -62.658 1.00 27.65 275 TYR D O 1
ATOM 8763 N N A SER D 1 275 ? 45.969 -17.598 -62.599 0.59 24.43 276 SER D N 1
ATOM 8764 N N B SER D 1 275 ? 45.971 -17.601 -62.609 0.41 25.38 276 SER D N 1
ATOM 8765 C CA A SER D 1 275 ? 46.834 -16.659 -61.897 0.59 27.79 276 SER D CA 1
ATOM 8766 C CA B SER D 1 275 ? 46.849 -16.685 -61.894 0.41 28.53 276 SER D CA 1
ATOM 8767 C C A SER D 1 275 ? 47.842 -15.987 -62.821 0.59 28.28 276 SER D C 1
ATOM 8768 C C B SER D 1 275 ? 47.791 -15.923 -62.818 0.41 28.44 276 SER D C 1
ATOM 8769 O O A SER D 1 275 ? 48.811 -15.391 -62.341 0.59 33.27 276 SER D O 1
ATOM 8770 O O B SER D 1 275 ? 48.662 -15.196 -62.332 0.41 32.15 276 SER D O 1
ATOM 8775 N N . ASP D 1 276 ? 47.634 -16.066 -64.133 1.00 28.44 277 ASP D N 1
ATOM 8776 C CA . ASP D 1 276 ? 48.560 -15.484 -65.100 1.00 28.17 277 ASP D CA 1
ATOM 8777 C C . ASP D 1 276 ? 47.887 -14.338 -65.846 1.00 28.55 277 ASP D C 1
ATOM 8778 O O . ASP D 1 276 ? 47.207 -14.574 -66.857 1.00 27.66 277 ASP D O 1
ATOM 8783 N N . PRO D 1 277 ? 48.065 -13.083 -65.415 1.00 28.02 278 PRO D N 1
ATOM 8784 C CA . PRO D 1 277 ? 47.397 -11.970 -66.113 1.00 27.58 278 PRO D CA 1
ATOM 8785 C C . PRO D 1 277 ? 47.776 -11.841 -67.577 1.00 30.96 278 PRO D C 1
ATOM 8786 O O . PRO D 1 277 ? 46.937 -11.423 -68.384 1.00 30.29 278 PRO D O 1
ATOM 8790 N N . GLU D 1 278 ? 49.016 -12.185 -67.946 1.00 35.22 279 GLU D N 1
ATOM 8791 C CA . GLU D 1 278 ? 49.413 -12.120 -69.350 1.00 39.13 279 GLU D CA 1
ATOM 8792 C C . GLU D 1 278 ? 48.596 -13.085 -70.201 1.00 37.28 279 GLU D C 1
ATOM 8793 O O . GLU D 1 278 ? 48.176 -12.741 -71.311 1.00 36.90 279 GLU D O 1
ATOM 8799 N N . MET D 1 279 ? 48.364 -14.301 -69.701 1.00 35.34 280 MET D N 1
ATOM 8800 C CA . MET D 1 279 ? 47.510 -15.238 -70.427 1.00 32.62 280 MET D CA 1
ATOM 8801 C C . MET D 1 279 ? 46.077 -14.728 -70.496 1.00 33.02 280 MET D C 1
ATOM 8802 O O . MET D 1 279 ? 45.416 -14.850 -71.535 1.00 33.47 280 MET D O 1
ATOM 8807 N N . LEU D 1 280 ? 45.580 -14.155 -69.399 1.00 29.00 281 LEU D N 1
ATOM 8808 C CA . LEU D 1 280 ? 44.212 -13.649 -69.395 1.00 26.42 281 LEU D CA 1
ATOM 8809 C C . LEU D 1 280 ? 44.041 -12.513 -70.397 1.00 28.25 281 LEU D C 1
ATOM 8810 O O . LEU D 1 280 ? 42.999 -12.411 -71.056 1.00 29.43 281 LEU D O 1
ATOM 8815 N N . VAL D 1 281 ? 45.059 -11.659 -70.539 1.00 28.85 282 VAL D N 1
ATOM 8816 C CA . VAL D 1 281 ? 45.023 -10.628 -71.572 1.00 31.54 282 VAL D CA 1
ATOM 8817 C C . VAL D 1 281 ? 44.947 -11.263 -72.953 1.00 34.94 282 VAL D C 1
ATOM 8818 O O . VAL D 1 281 ? 44.119 -10.879 -73.788 1.00 33.06 282 VAL D O 1
ATOM 8822 N N A GLU D 1 282 ? 45.811 -12.253 -73.204 0.39 35.43 283 GLU D N 1
ATOM 8823 N N B GLU D 1 282 ? 45.812 -12.247 -73.214 0.61 34.66 283 GLU D N 1
ATOM 8824 C CA A GLU D 1 282 ? 45.919 -12.855 -74.530 0.39 37.04 283 GLU D CA 1
ATOM 8825 C CA B GLU D 1 282 ? 45.895 -12.817 -74.555 0.61 36.76 283 GLU D CA 1
ATOM 8826 C C A GLU D 1 282 ? 44.595 -13.464 -74.975 0.39 35.56 283 GLU D C 1
ATOM 8827 C C B GLU D 1 282 ? 44.578 -13.455 -74.981 0.61 36.05 283 GLU D C 1
ATOM 8828 O O A GLU D 1 282 ? 44.151 -13.251 -76.109 0.39 36.12 283 GLU D O 1
ATOM 8829 O O B GLU D 1 282 ? 44.123 -13.252 -76.112 0.61 37.42 283 GLU D O 1
ATOM 8840 N N . VAL D 1 283 ? 43.945 -14.227 -74.092 1.00 33.31 284 VAL D N 1
ATOM 8841 C CA . VAL D 1 283 ? 42.699 -14.882 -74.471 1.00 31.72 284 VAL D CA 1
ATOM 8842 C C . VAL D 1 283 ? 41.538 -13.901 -74.540 1.00 33.78 284 VAL D C 1
ATOM 8843 O O . VAL D 1 283 ? 40.560 -14.154 -75.254 1.00 36.72 284 VAL D O 1
ATOM 8847 N N . SER D 1 284 ? 41.622 -12.778 -73.829 1.00 30.71 285 SER D N 1
ATOM 8848 C CA . SER D 1 284 ? 40.546 -11.799 -73.844 1.00 29.83 285 SER D CA 1
ATOM 8849 C C . SER D 1 284 ? 40.651 -10.812 -74.997 1.00 30.92 285 SER D C 1
ATOM 8850 O O . SER D 1 284 ? 39.630 -10.236 -75.390 1.00 33.32 285 SER D O 1
ATOM 8853 N N . CYS D 1 285 ? 41.850 -10.621 -75.553 1.00 36.42 286 CYS D N 1
ATOM 8854 C CA . CYS D 1 285 ? 42.090 -9.569 -76.537 1.00 40.26 286 CYS D CA 1
ATOM 8855 C C . CYS D 1 285 ? 41.378 -9.900 -77.844 1.00 41.38 286 CYS D C 1
ATOM 8856 O O . CYS D 1 285 ? 41.651 -10.930 -78.470 1.00 43.93 286 CYS D O 1
ATOM 8859 N N . GLY D 1 286 ? 40.463 -9.025 -78.255 1.00 41.28 287 GLY D N 1
ATOM 8860 C CA . GLY D 1 286 ? 39.703 -9.245 -79.466 1.00 44.38 287 GLY D CA 1
ATOM 8861 C C . GLY D 1 286 ? 38.581 -10.246 -79.335 1.00 48.18 287 GLY D C 1
ATOM 8862 O O . GLY D 1 286 ? 37.967 -10.600 -80.347 1.00 51.33 287 GLY D O 1
ATOM 8863 N N . LEU D 1 287 ? 38.290 -10.709 -78.125 1.00 48.24 288 LEU D N 1
ATOM 8864 C CA . LEU D 1 287 ? 37.257 -11.711 -77.911 1.00 50.21 288 LEU D CA 1
ATOM 8865 C C . LEU D 1 287 ? 35.878 -11.061 -77.918 1.00 56.92 288 LEU D C 1
ATOM 8866 O O . LEU D 1 287 ? 34.969 -11.514 -78.615 1.00 61.43 288 LEU D O 1
#

Radius of gyration: 35.53 Å; Cα contacts (8 Å, |Δi|>4): 2519; chains: 4; bounding box: 96×42×91 Å

InterPro domains:
  IPR001852 Pyridoxal 5'-phosphate synthase subunit PdxS/SNZ [MF_01824] (20-309)
  IPR001852 Pyridoxal 5'-phosphate synthase subunit PdxS/SNZ [PIRSF029271] (16-306)
  IPR001852 Pyridoxal 5'-phosphate synthase subunit PdxS/SNZ [PS01235] (221-239)
  IPR001852 Pyridoxal 5'-phosphate synthase subunit PdxS/SNZ [PS51129] (25-309)
  IPR001852 Pyridoxal 5'-phosphate synthase subunit PdxS/SNZ [PTHR31829] (10-308)
  IPR001852 Pyridoxal 5'-phosphate synthase subunit PdxS/SNZ [TIGR00343] (25-298)
  IPR001852 Pyridoxal 5'-phosphate synthase subunit PdxS/SNZ [cd04727] (27-308)
  IPR011060 Ribulose-phosphate binding barrel [SSF51366] (34-280)
  IPR013785 Aldolase-type TIM barrel [G3DSA:3.20.20.70] (15-308)
  IPR033755 PdxS/SNZ N-terminal domain [PF01680] (23-228)

Secondary structure (DSSP, 8-state):
-HHHHHHHHHGGGTTEEEEEESSHHHHHHHHHTT-SEEEE-SS-HHHHHHTT----PPPHHHHHHHHHH-SS-EEEEEETT-HHHHHHHHHHT-SEEEEETTSPPS-SS----GGG-SS-EEEEESSHHHHHHHHHHT-SEEEE---TTS---HHHHHHHHHHHHHHHHHHHS-GGGHHHHHHHHT--HHHHHHHHHHTS-SSEEEB-SS--SHHHHHHHHHHT-SEEEE-THHHHSS-HHHHHHHHHHHHHTTT-HHHHHHHHTT-/-HHHHHHHHHTTTTEEEEEESSHHHHHHHHHTT-SEEEE-SS-HHHHHHTT----PPPHHHHHHHHHH-SS-EEEEEETT-HHHHHHHHHHT-SEEEEETTSPPS-SS----GGG-SS-EEEEESSHHHHHHHHHTT-SEEEE---TTS--THHHHHHHHHHHHHHHHHHT--GGGHHHHHHHHTS-HHHHHHHHHHTS-SSEEEB-SS--SHHHHHHHHHTT-SEEEE-GGGGGSS-HHHHHHHHHHHHHTTT-HHHHHHHHTT-/-HHHHHHHHHHTTTTEEEEEESSHHHHHHHHHHT-SEEEE-SS-HHHHHHTS----PPPHHHHHHHHHH-SS-EEEEEETT-HHHHHHHHHHT-SEEEEETTSPPS-SS----GGG-SS-EEEEESSHHHHHHHHHTT-SEEEE---TTS--THHHHHHHHHHHHHHHHHHHS-GGGHHHHHHHHT--HHHHHHHHHHTS-SSEEEB-SS--SHHHHHHHHHHT-SEEEE-GGGTTSS-HHHHHHHHHHHHHTTT-HHHHHHHHTT-/-HHHHHHHHGGGTTEEEEEESSHHHHHHHHHHT-SEEEE-SS-HHHHHHTT----PPPHHHHHHHHTT-SS-EEEEEETT-HHHHHHHHHHT-SEEEEETTSPPS-SS----GGG-SS-EEEEESSHHHHHHHHHHT-SEEEE---TTS--THHHHHHHHHHHHHHHHHHHS-GGGHHHHHHHHT--HHHHHHHHHHTS-SSEEEB-SS--SHHHHHHHHHHT-SEEEE-GGGTSSS-HHHHHHHHHHHHHTTT-HHHHHHHHTT-